Protein AF-0000000081150212 (afdb_homodimer)

Nearest PDB structures (foldseek):
  3k9k-assembly3_B  TM=5.086E-01  e=5.310E-02  Homo sapiens
  6ozj-assembly1_A  TM=4.732E-01  e=1.294E-01  Mus musculus
  3k9j-assembly2_A  TM=4.343E-01  e=1.228E-01  Homo sapiens
  7nsh-assembly1_BS  TM=3.040E-01  e=3.324E-01  Sus scrofa
  5oom-assembly1_P  TM=3.089E-01  e=3.692E-01  Homo sapiens

Sequence (1086 aa):
PEDMQDMEDKAAADIIFGYDDAEEGDYSETDEDSEVFGPEVIKMKEEDVDSFLSDDCAIIYIRQLERLANLKVERICSVKGCKEPVELKTSYVGSAVYITWMCGNSHQKQKWCSQPVMNRRLHSGDLSISSAILLSGNNYAKMKLFADFMGLKFPHCDKFNRIQRTYLIPSIDSFWKNQQEDILSAMRAENIVVLGDGRMDSPGHCAQFCTYTLMENETKKIVSIQTLDKRQTGKKSTNMEKAGFVQGMEELKEKDINVAEAVTDAHLQIGAVMKRQFTDIKHSHDIWHVAKNLGKKLVAAGQDKECKDILKWTQDITTHFWHACKHANTYGEFLTIWAGVLHHVVDEHEWALSYGSMDYGQCSHSALETDREKPWLKKGSKAHEALRRIVLDKRLLNNVPYYLNFRSTAELENFHTHILMYAAKRFAYTPPVYKARSQLAAIDYNEHIERPAALTKEGKKIYHRTFNKKSERWSAVEVKVKKTYAYIKNLLHNIFCMRLRDRVGMNRRMELAPDDPRRLSSHLASVEPKPTSELVTEKLSRFPEDMQDMEDKAAADIIFGYDDAEEGDYSETDEDSEVFGPEVIKMKEEDVDSFLSDDCAIIYIRQLERLANLKVERICSVKGCKEPVELKTSYVGSAVYITWMCGNSHQKQKWCSQPVMNRRLHSGDLSISSAILLSGNNYAKMKLFADFMGLKFPHCDKFNRIQRTYLIPSIDSFWKNQQEDILSAMRAENIVVLGDGRMDSPGHCAQFCTYTLMENETKKIVSIQTLDKRQTGKKSTNMEKAGFVQGMEELKEKDINVAEAVTDAHLQIGAVMKRQFTDIKHSHDIWHVAKNLGKKLVAAGQDKECKDILKWTQDITTHFWHACKHANTYGEFLTIWAGVLHHVVDEHEWALSYGSMDYGQCSHSALETDREKPWLKKGSKAHEALRRIVLDKRLLNNVPYYLNFRSTAELENFHTHILMYAAKRFAYTPPVYKARSQLAAIDYNEHIERPAALTKEGKKIYHRTFNKKSERWSAVEVKVKKTYAYIKNLLHNIFCMRLRDRVGMNRRMELAPDDPRRLSSHLASVEPKPTSELVTEKLSRF

Secondary structure (DSSP, 8-state):
------GGGS-GGGEE--S-------------------TBPPBP-GGGHHHHHT--EEEEEHHHHHHHHTTT---B--STT--PBEEEEEEEETTEEEEEEEETT--EEEEEESS-B-GGG-BHHHHHHHHHHHHTT--HHHHHHHHHHHTB----HHHHHHHIIIIIHHHHHHHHHHHHHHHHHHHTTSEEEEEEEEEESSSGGG--EEEEEEEETTT--EEEEEEEEGGGGTT-GGGHHHHHHHHHHHHHHHTT-EEEEEEES--HHHHHHHHHT-TTSEEEE-HHHHHHHHHHHHHHHHTSGGGGGGGGGHHHHHHHHHHHHHH--SHHHHHHHHHHHHHHTTT--EESS-SSSSS-EE-SS-S--S---SPPPPTTSHHHHHHHHHHT-HHHHHTGGGTTT----HHHHHHHHHHTTTS-TTS---HHHHHHHHHHHHHHHHHHTTPPBPB-TTSPBPEEEEEETTTTEEEEEEPBPPP--THHHHHHHHHHHHHHH-SS-S-S-----TT-GGGT-S---SSPPPPHHHHHHHHHHH-/------GGGS-GGGEE--S-------------------TBPPBP-GGGHHHHHT--EEEEEHHHHHHHHHTT--SB--STT--PBEEEEEEEETTEEEEEEEETT--EEEEEESS-B-GGG-BHHHHHHHHHHHHTT--HHHHHHHHHHHTB----HHHHHHHIIIIIHHHHHHHHHHHHHHHHHHHTTSEEEEEEEEEESSSGGG-SEEEEEEEETTT--EEEEEEEEGGGGTT-GGGHHHHHHHHHHHHHHHTT-EEEEEEES--HHHHHHHHHT-TTSEEEEBHHHHHHHHHHHHHHHHTSGGGGGGGGGHHHHHHHHHHHHHH--SHHHHHHHHHTHHHHTTT--EESS-SSSSS-EE-SS-S--S---SPPPPTTSHHHHHHHHHHT-HHHHHTGGGTTT-B--HHHHHHHHHHHHHS-TTS---HHHHHHHHHHHHHHHHHHTTPPBPB-TTSPBPEEEEEETTTTEEEEEEPBPPP--THHHHHHHHHHHHHHH-SS-S-S-----TT-GGGT-S---SSPPPPHHHHHHHHHHH-

Solvent-accessible surface area (backbone atoms only — not comparable to full-atom values): 59626 Å² total; per-residue (Å²): 131,78,67,76,63,68,60,40,83,33,55,55,51,40,48,50,71,53,63,70,74,66,66,69,66,74,56,61,66,60,64,70,65,78,65,85,54,35,95,52,44,48,71,58,50,78,87,44,46,65,62,52,70,68,35,44,25,28,60,31,32,45,70,41,49,50,53,51,63,54,71,51,55,74,51,50,38,84,54,86,92,43,81,36,52,41,41,84,42,77,49,75,58,57,26,38,43,34,43,34,34,29,20,83,82,68,49,72,78,46,29,39,36,30,48,42,30,34,74,82,74,40,45,48,55,42,54,46,52,47,46,21,34,59,77,45,26,52,54,67,70,56,50,49,46,26,27,59,69,51,33,35,45,53,60,49,70,68,58,41,52,35,48,39,63,65,32,46,40,54,42,48,50,52,50,43,53,51,53,38,49,57,56,47,64,74,41,44,88,40,77,39,41,35,29,44,54,62,42,59,52,36,70,62,91,69,26,52,38,30,40,19,38,32,25,32,64,86,82,61,35,64,68,38,77,32,72,39,48,26,64,75,45,81,62,31,52,81,45,36,51,46,53,23,50,51,51,44,53,49,51,38,46,75,68,58,42,46,59,47,31,41,32,31,79,71,48,65,66,50,52,52,45,37,66,73,74,37,66,86,34,44,66,33,30,23,47,59,59,51,39,52,52,50,42,50,52,39,46,59,52,19,67,39,82,81,16,40,70,44,49,79,42,36,65,57,51,40,51,45,48,51,48,23,30,68,68,17,80,44,69,40,50,26,36,34,52,46,57,42,51,71,34,47,48,47,74,35,58,69,46,71,80,28,82,45,40,94,47,74,39,61,64,93,65,69,87,72,77,82,86,61,89,70,80,68,51,56,83,82,33,67,34,45,49,52,47,47,52,65,75,64,25,65,70,63,60,70,45,40,77,28,32,40,78,57,44,70,54,56,62,54,54,47,47,58,57,47,28,41,56,34,52,44,60,62,55,58,60,55,70,67,56,47,43,36,26,49,45,49,30,47,50,53,45,54,73,48,68,80,54,51,68,26,59,45,98,87,65,43,76,39,45,26,41,37,59,38,76,90,76,67,40,72,41,59,32,77,34,57,47,79,85,78,68,70,64,52,60,57,52,50,51,50,29,53,44,51,54,66,68,48,87,82,66,62,76,57,83,86,70,80,56,92,82,39,54,59,75,79,42,80,50,72,59,94,56,81,80,69,58,66,70,57,34,48,51,51,57,58,63,75,99,128,78,66,78,64,63,61,46,82,33,54,54,52,39,46,48,72,53,62,68,73,66,67,70,66,74,53,62,66,60,63,70,67,77,65,85,54,35,96,54,44,48,71,57,50,78,85,43,47,65,61,53,72,69,36,44,23,28,59,31,32,46,70,42,50,50,52,53,63,54,65,53,56,74,50,51,37,84,54,86,93,42,81,37,52,42,40,83,42,77,50,76,58,54,28,37,44,34,42,34,35,27,20,83,82,68,50,73,77,44,30,39,35,30,46,42,30,34,73,82,73,40,44,48,54,43,54,44,52,46,47,23,34,58,76,46,26,52,53,66,71,56,50,49,46,28,27,59,70,51,35,35,44,54,60,50,70,66,58,40,52,34,47,39,65,65,32,47,39,55,42,49,50,51,52,43,53,51,54,37,49,58,57,47,63,74,42,41,90,41,76,39,41,35,31,44,55,63,42,60,49,39,81,73,90,66,30,51,38,31,39,19,38,32,26,33,63,87,82,61,35,66,67,39,76,32,71,41,48,25,64,75,43,79,62,31,61,82,44,35,50,47,53,24,50,51,51,44,53,49,51,39,47,75,68,58,40,46,60,48,30,41,32,32,79,70,48,67,66,49,53,51,44,37,64,70,75,36,66,86,34,44,65,33,30,23,47,59,58,51,39,51,52,50,41,51,53,39,47,59,52,19,66,40,82,79,16,40,70,44,50,79,40,37,65,57,52,41,51,43,46,51,49,23,30,68,70,17,81,45,69,40,50,26,37,34,52,48,56,41,49,71,35,47,48,46,74,36,58,67,45,70,81,28,81,44,42,94,46,72,40,60,63,90,65,69,88,73,77,82,85,61,91,68,80,68,49,55,81,81,32,68,34,44,50,53,48,48,52,64,74,64,26,63,71,64,60,71,46,41,78,28,31,39,78,57,43,69,55,59,58,53,54,45,49,58,57,47,28,41,57,34,51,43,60,64,57,63,63,55,70,67,56,46,44,35,26,47,44,48,28,48,50,54,45,56,74,48,70,79,54,51,68,26,57,44,99,85,65,42,77,39,46,26,43,37,59,38,77,89,76,66,39,72,40,59,31,76,33,56,46,78,85,78,66,70,65,53,60,57,52,50,49,49,29,53,44,52,54,66,67,48,86,81,66,62,74,58,82,87,68,78,56,92,82,39,53,59,76,78,42,80,50,71,60,94,58,80,79,70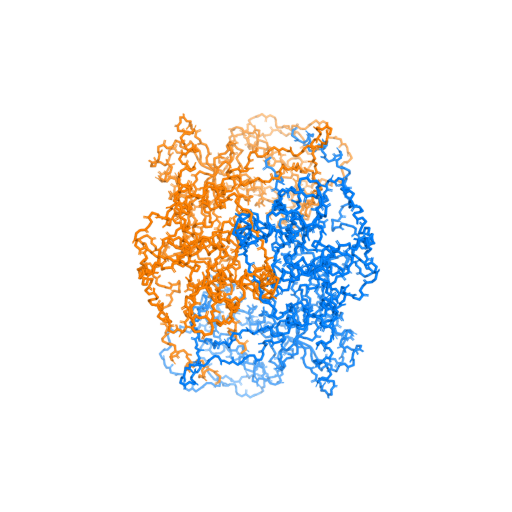,58,67,70,56,36,48,51,51,55,56,63,74,98

Foldseek 3Di:
DDDPPPCLQAFPQADDDPPDPPPPPLPVLPQPCPPDQFPAAAADDLVCQLVQLPDDDDDDDVVVVVVVVVPDPDQADPPPPGGFGWDWDWDDDQQKIKIWTAGPVRDTDGIHIPAHAYRSGDGPVQLVVLQCCQLQQHDPVVVVVVCVVVVGRHHDPVSSVLLCVQFQLVLLVVVLVVVLLVVQVVQLVDAWEKEKDKDFLDDQVRGQKIWIWIATFPLRATNDIDIDGCLVVVLHSVCRRLVNVVVRVVVCVVSNHHYQEYEYQPDPSNVVCCVPPVVNHHYAYALVSVLVVLLVLQVVLCVPVQQVLSNLCSVVLSVQLLVLLVPDQDLLSSQQSNVCVLQVLQPHQWDCPRRRDNDIRGHPDDDPDPPDPRDGDHPPGPNSVSVVCSSVPPVVSVNSVNRNVPGHCVSVVVLVVLLCSNSPSSHHDFRSSSVSSNSSSSVQCNQPVPFDFDADPVGHWDWDWDADPVVRDIDTDTHGDDRDPPCSSVSSSSSVVSQNPDPPDSSDDDDDDPPRSCVSPSHSDPDDDDDPVVVVVVVVVVD/DPDPPPCLLAFPQADDDPPPPPPPPLPVLPQPCPPDQFPAAAADDLVCQLVVLPDDDDDDDVVVVVVVVVPDDDQADPPPPGGFGWDWDWDDDQQKIKIWTAGPVGDTDGIHIPAHAFRSGDGPVQLVVLLCCQLQQHDPVVVVVVCVVVVGRHHDPVSSVLLCVQFQLVLLVVVLVVVLLVVQVVQLVDAWEKEKDKDFLHPDFNGQKIWIWIATFPLRATNDIDIDGCLVVVLGPLCRRVVNVVVRVVVCVVSNHHYQEYEYQPDPSNVVCCVPPVVNHHYAYALVSVLVVLLVLQVVLCVPVQQVLSNVCSVVLSVQLLVLLVPDQDLLSSQQSNVCVLQVLQPHQWDCPRRRDNDIRGHPDPDPDPPDPRDGDHPPGPNSVSVVCSSVPPVVSVNSVNRNVPGHCVSVVVLVVLLCSNSPSSHHDFRSSSVSSNSSSSVQCNQPVPFAFDADPVGHWDWDWDADPVVRDIDIDTHGDDRDPPCSSVSSSSSVVSQNPDPPDSSDDDDDDPPRSCVSPSHSDPDDDDDPVVVVVVVVVVD

Organism: Pinctada imbricata (NCBI:txid66713)

Structure (mmCIF, N/CA/C/O backbone):
data_AF-0000000081150212-model_v1
#
loop_
_entity.id
_entity.type
_entity.pdbx_description
1 polymer 'Uncharacterized protein'
#
loop_
_atom_site.group_PDB
_atom_site.id
_atom_site.type_symbol
_atom_site.label_atom_id
_atom_site.label_alt_id
_atom_site.label_comp_id
_atom_site.label_asym_id
_atom_site.label_entity_id
_atom_site.label_seq_id
_atom_site.pdbx_PDB_ins_code
_atom_site.Cartn_x
_atom_site.Cartn_y
_atom_site.Cartn_z
_atom_site.occupancy
_atom_site.B_iso_or_equiv
_atom_site.auth_seq_id
_atom_site.auth_comp_id
_atom_site.auth_asym_id
_atom_site.auth_atom_id
_atom_site.pdbx_PDB_model_num
ATOM 1 N N . PRO A 1 1 ? 17.438 17.359 -12.5 1 20.17 1 PRO A N 1
ATOM 2 C CA . PRO A 1 1 ? 17.578 16.75 -11.18 1 20.17 1 PRO A CA 1
ATOM 3 C C . PRO A 1 1 ? 16.234 16.547 -10.477 1 20.17 1 PRO A C 1
ATOM 5 O O . PRO A 1 1 ? 16.203 16.234 -9.281 1 20.17 1 PRO A O 1
ATOM 8 N N . GLU A 1 2 ? 15.133 17.016 -11.086 1 21.36 2 GLU A N 1
ATOM 9 C CA . GLU A 1 2 ? 13.688 17.25 -11.133 1 21.36 2 GLU A CA 1
ATOM 10 C C . GLU A 1 2 ? 12.906 15.953 -10.992 1 21.36 2 GLU A C 1
ATOM 12 O O . GLU A 1 2 ? 12.406 15.633 -9.914 1 21.36 2 GLU A O 1
ATOM 17 N N . ASP A 1 3 ? 12.172 15.547 -12.188 1 25.36 3 ASP A N 1
ATOM 18 C CA . ASP A 1 3 ? 10.789 15.086 -12.234 1 25.36 3 ASP A CA 1
ATOM 19 C C . ASP A 1 3 ? 10.727 13.562 -12.18 1 25.36 3 ASP A C 1
ATOM 21 O O . ASP A 1 3 ? 9.805 12.953 -12.734 1 25.36 3 ASP A O 1
ATOM 25 N N . MET A 1 4 ? 11.695 12.984 -11.914 1 27.72 4 MET A N 1
ATOM 26 C CA . MET A 1 4 ? 11.352 11.562 -11.977 1 27.72 4 MET A CA 1
ATOM 27 C C . MET A 1 4 ? 10.297 11.211 -10.938 1 27.72 4 MET A C 1
ATOM 29 O O . MET A 1 4 ? 10.625 10.992 -9.766 1 27.72 4 MET A O 1
ATOM 33 N N . GLN A 1 5 ? 9.141 11.914 -11 1 30.84 5 GLN A N 1
ATOM 34 C CA . GLN A 1 5 ? 8.039 11.719 -10.07 1 30.84 5 GLN A CA 1
ATOM 35 C C . GLN A 1 5 ? 7.523 10.281 -10.109 1 30.84 5 GLN A C 1
ATOM 37 O O . GLN A 1 5 ? 7.191 9.773 -11.188 1 30.84 5 GLN A O 1
ATOM 42 N N . ASP A 1 6 ? 7.996 9.461 -9.445 1 32.75 6 ASP A N 1
ATOM 43 C CA . ASP A 1 6 ? 7.328 8.188 -9.227 1 32.75 6 ASP A CA 1
ATOM 44 C C . ASP A 1 6 ? 5.809 8.344 -9.25 1 32.75 6 ASP A C 1
ATOM 46 O O . ASP A 1 6 ? 5.27 9.297 -8.688 1 32.75 6 ASP A O 1
ATOM 50 N N . MET A 1 7 ? 5.086 7.926 -10.281 1 39.69 7 MET A N 1
ATOM 51 C CA . MET A 1 7 ? 3.686 7.988 -10.688 1 39.69 7 MET A CA 1
ATOM 52 C C . MET A 1 7 ? 2.771 7.574 -9.539 1 39.69 7 MET A C 1
ATOM 54 O O . MET A 1 7 ? 1.547 7.57 -9.68 1 39.69 7 MET A O 1
ATOM 58 N N . GLU A 1 8 ? 3.436 7.027 -8.5 1 40.72 8 GLU A N 1
ATOM 59 C CA . GLU A 1 8 ? 2.588 6.391 -7.5 1 40.72 8 GLU A CA 1
ATOM 60 C C . GLU A 1 8 ? 1.694 7.41 -6.801 1 40.72 8 GLU A C 1
ATOM 62 O O . GLU A 1 8 ? 0.561 7.102 -6.43 1 40.72 8 GLU A O 1
ATOM 67 N N . ASP A 1 9 ? 2.266 8.555 -6.676 1 44.28 9 ASP A N 1
ATOM 68 C CA . ASP A 1 9 ? 1.467 9.516 -5.926 1 44.28 9 ASP A CA 1
ATOM 69 C C . ASP A 1 9 ? 0.722 10.469 -6.863 1 44.28 9 ASP A C 1
ATOM 71 O O . ASP A 1 9 ? 0.339 11.57 -6.465 1 44.28 9 ASP A O 1
ATOM 75 N N . LYS A 1 10 ? 0.802 10.078 -8.141 1 51.34 10 LYS A N 1
ATOM 76 C CA . LYS A 1 10 ? 0.055 10.914 -9.078 1 51.34 10 LYS A CA 1
ATOM 77 C C . LYS A 1 10 ? -1.182 10.18 -9.594 1 51.34 10 LYS A C 1
ATOM 79 O O . LYS A 1 10 ? -1.145 8.969 -9.82 1 51.34 10 LYS A O 1
ATOM 84 N N . ALA A 1 11 ? -2.16 11.023 -9.586 1 49.47 11 ALA A N 1
ATOM 85 C CA . ALA A 1 11 ? -3.373 10.477 -10.188 1 49.47 11 ALA A CA 1
ATOM 86 C C . ALA A 1 11 ? -3.127 10.078 -11.641 1 49.47 11 ALA A C 1
ATOM 88 O O . ALA A 1 11 ? -2.354 10.727 -12.352 1 49.47 11 ALA A O 1
ATOM 89 N N . ALA A 1 12 ? -3.582 8.836 -11.992 1 49.06 12 ALA A N 1
ATOM 90 C CA . ALA A 1 12 ? -3.443 8.32 -13.359 1 49.06 12 ALA A CA 1
ATOM 91 C C . ALA A 1 12 ? -3.781 9.398 -14.383 1 49.06 12 ALA A C 1
ATOM 93 O O . ALA A 1 12 ? -3.135 9.492 -15.43 1 49.06 12 ALA A O 1
ATOM 94 N N . ALA A 1 13 ? -4.68 10.305 -14 1 50.88 13 ALA A N 1
ATOM 95 C CA . ALA A 1 13 ? -5.172 11.305 -14.945 1 50.88 13 ALA A CA 1
ATOM 96 C C . ALA A 1 13 ? -4.191 12.461 -15.078 1 50.88 13 ALA A C 1
ATOM 98 O O . ALA A 1 13 ? -4.277 13.25 -16.016 1 50.88 13 ALA A O 1
ATOM 99 N N . ASP A 1 14 ? -3.312 12.484 -14.219 1 52.44 14 ASP A N 1
ATOM 100 C CA . ASP A 1 14 ? -2.365 13.594 -14.25 1 52.44 14 ASP A CA 1
ATOM 101 C C . ASP A 1 14 ? -1.11 13.219 -15.031 1 52.44 14 ASP A C 1
ATOM 103 O O . ASP A 1 14 ? -0.141 13.977 -15.062 1 52.44 14 ASP A O 1
ATOM 107 N N . ILE A 1 15 ? -1.116 12.039 -15.578 1 58.44 15 ILE A N 1
ATOM 108 C CA . ILE A 1 15 ? 0.007 11.57 -16.375 1 58.44 15 ILE A CA 1
ATOM 109 C C . ILE A 1 15 ? -0.474 11.219 -17.781 1 58.44 15 ILE A C 1
ATOM 111 O O . ILE A 1 15 ? -1.433 10.461 -17.953 1 58.44 15 ILE A O 1
ATOM 115 N N . ILE A 1 16 ? 0.008 12.016 -18.75 1 53.25 16 ILE A N 1
ATOM 116 C CA . ILE A 1 16 ? -0.261 11.648 -20.141 1 53.25 16 ILE A CA 1
ATOM 117 C C . ILE A 1 16 ? 0.951 10.93 -20.734 1 53.25 16 ILE A C 1
ATOM 119 O O . ILE A 1 16 ? 2.031 11.508 -20.844 1 53.25 16 ILE A O 1
ATOM 123 N N . PHE A 1 17 ? 0.782 9.68 -20.891 1 49.53 17 PHE A N 1
ATOM 124 C CA . PHE A 1 17 ? 1.857 8.852 -21.422 1 49.53 17 PHE A CA 1
ATOM 125 C C . PHE A 1 17 ? 2.119 9.18 -22.875 1 49.53 17 PHE A C 1
ATOM 127 O O . PHE A 1 17 ? 1.183 9.398 -23.656 1 49.53 17 PHE A O 1
ATOM 134 N N . GLY A 1 18 ? 3.281 9.789 -23.266 1 42.84 18 GLY A N 1
ATOM 135 C CA . GLY A 1 18 ? 3.648 10.055 -24.641 1 42.84 18 GLY A CA 1
ATOM 136 C C . GLY A 1 18 ? 3.633 8.812 -25.516 1 42.84 18 GLY A C 1
ATOM 137 O O . GLY A 1 18 ? 4.145 8.828 -26.641 1 42.84 18 GLY A O 1
ATOM 138 N N . TYR A 1 19 ? 3.713 7.801 -24.953 1 36.38 19 TYR A N 1
ATOM 139 C CA . TYR A 1 19 ? 3.768 6.703 -25.906 1 36.38 19 TYR A CA 1
ATOM 140 C C . TYR A 1 19 ? 2.52 6.676 -26.781 1 36.38 19 TYR A C 1
ATOM 142 O O . TYR A 1 19 ? 1.44 7.086 -26.344 1 36.38 19 TYR A O 1
ATOM 150 N N . ASP A 1 20 ? 2.805 6.82 -28.109 1 32.84 20 ASP A N 1
ATOM 151 C CA . ASP A 1 20 ? 1.759 6.414 -29.047 1 32.84 20 ASP A CA 1
ATOM 152 C C . ASP A 1 20 ? 0.945 5.25 -28.484 1 32.84 20 ASP A C 1
ATOM 154 O O . ASP A 1 20 ? 1.495 4.352 -27.844 1 32.84 20 ASP A O 1
ATOM 158 N N . ASP A 1 21 ? -0.277 5.539 -28.234 1 32.94 21 ASP A N 1
ATOM 159 C CA . ASP A 1 21 ? -1.21 4.426 -28.078 1 32.94 21 ASP A CA 1
ATOM 160 C C . ASP A 1 21 ? -0.694 3.172 -28.781 1 32.94 21 ASP A C 1
ATOM 162 O O . ASP A 1 21 ? -0.66 3.113 -30.016 1 32.94 21 ASP A O 1
ATOM 166 N N . ALA A 1 22 ? 0.41 2.676 -28.562 1 30.09 22 ALA A N 1
ATOM 167 C CA . ALA A 1 22 ? 0.542 1.403 -29.266 1 30.09 22 ALA A CA 1
ATOM 168 C C . ALA A 1 22 ? -0.826 0.808 -29.578 1 30.09 22 ALA A C 1
ATOM 170 O O . ALA A 1 22 ? -1.745 0.875 -28.766 1 30.09 22 ALA A O 1
ATOM 171 N N . GLU A 1 23 ? -1.112 0.78 -30.781 1 31.53 23 GLU A N 1
ATOM 172 C CA . GLU A 1 23 ? -2.236 0.074 -31.391 1 31.53 23 GLU A CA 1
ATOM 173 C C . GLU A 1 23 ? -2.633 -1.147 -30.562 1 31.53 23 GLU A C 1
ATOM 175 O O . GLU A 1 23 ? -1.79 -1.99 -30.25 1 31.53 23 GLU A O 1
ATOM 180 N N . GLU A 1 24 ? -3.424 -0.883 -29.547 1 34.94 24 GLU A N 1
ATOM 181 C CA . GLU A 1 24 ? -4.145 -2.104 -29.203 1 34.94 24 GLU A CA 1
ATOM 182 C C . GLU A 1 24 ? -4.121 -3.107 -30.344 1 34.94 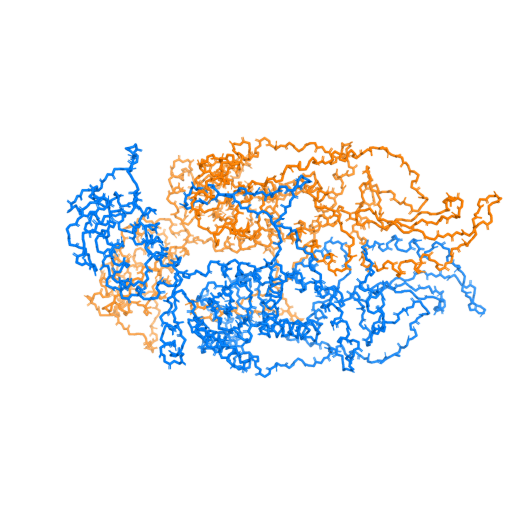24 GLU A C 1
ATOM 184 O O . GLU A 1 24 ? -4.715 -2.865 -31.406 1 34.94 24 GLU A O 1
ATOM 189 N N . GLY A 1 25 ? -2.959 -3.58 -30.641 1 31.97 25 GLY A N 1
ATOM 190 C CA . GLY A 1 25 ? -3.115 -4.605 -31.656 1 31.97 25 GLY A CA 1
ATOM 191 C C . GLY A 1 25 ? -4.441 -5.332 -31.578 1 31.97 25 GLY A C 1
ATOM 192 O O . GLY A 1 25 ? -4.91 -5.664 -30.484 1 31.97 25 GLY A O 1
ATOM 193 N N . ASP A 1 26 ? -5.277 -4.84 -32.406 1 32.44 26 ASP A N 1
ATOM 194 C CA . ASP A 1 26 ? -6.488 -5.605 -32.688 1 32.44 26 ASP A CA 1
ATOM 195 C C . ASP A 1 26 ? -6.227 -7.105 -32.594 1 32.44 26 ASP A C 1
ATOM 197 O O . ASP A 1 26 ? -5.688 -7.715 -33.531 1 32.44 26 ASP A O 1
ATOM 201 N N . TYR A 1 27 ? -5.676 -7.422 -31.547 1 35.56 27 TYR A N 1
ATOM 202 C CA . TYR A 1 27 ? -5.695 -8.883 -31.578 1 35.56 27 TYR A CA 1
ATOM 203 C C . TYR A 1 27 ? -7.105 -9.398 -31.828 1 35.56 27 TYR A C 1
ATOM 205 O O . TYR A 1 27 ? -7.992 -9.234 -30.984 1 35.56 27 TYR A O 1
ATOM 213 N N . SER A 1 28 ? -7.535 -9.156 -33 1 34.09 28 SER A N 1
ATOM 214 C CA . SER A 1 28 ? -8.734 -9.883 -33.375 1 34.09 28 SER A CA 1
ATOM 215 C C . SER A 1 28 ? -8.797 -11.258 -32.75 1 34.09 28 SER A C 1
ATOM 217 O O . SER A 1 28 ? -7.852 -12.039 -32.844 1 34.09 28 SER A O 1
ATOM 219 N N . GLU A 1 29 ? -9.344 -11.203 -31.594 1 42.31 29 GLU A N 1
ATOM 220 C CA . GLU A 1 29 ? -9.758 -12.562 -31.266 1 42.31 29 GLU A CA 1
ATOM 221 C C . GLU A 1 29 ? -10.305 -13.281 -32.5 1 42.31 29 GLU A C 1
ATOM 223 O O . GLU A 1 29 ? -11.43 -13.008 -32.938 1 42.31 29 GLU A O 1
ATOM 228 N N . THR A 1 30 ? -9.531 -13.219 -33.562 1 37 30 THR A N 1
ATOM 229 C CA . THR A 1 30 ? -10.102 -13.977 -34.656 1 37 30 THR A CA 1
ATOM 230 C C . THR A 1 30 ? -10.828 -15.219 -34.156 1 37 30 THR A C 1
ATOM 232 O O . THR A 1 30 ? -10.328 -15.906 -33.25 1 37 30 THR A O 1
ATOM 235 N N . ASP A 1 31 ? -12.078 -15.117 -34.188 1 37.53 31 ASP A N 1
ATOM 236 C CA . ASP A 1 31 ? -13.016 -16.234 -34.094 1 37.53 31 ASP A CA 1
ATOM 237 C C . ASP A 1 31 ? -12.453 -17.484 -34.75 1 37.53 31 ASP A C 1
ATOM 239 O O . ASP A 1 31 ? -13.203 -18.406 -35.062 1 37.53 31 ASP A O 1
ATOM 243 N N . GLU A 1 32 ? -11.328 -17.297 -35.562 1 36.03 32 GLU A N 1
ATOM 244 C CA . GLU A 1 32 ? -11.352 -18.609 -36.188 1 36.03 32 GLU A CA 1
ATOM 245 C C . GLU A 1 32 ? -11.422 -19.734 -35.188 1 36.03 32 GLU A C 1
ATOM 247 O O . GLU A 1 32 ? -10.539 -19.859 -34.344 1 36.03 32 GLU A O 1
ATOM 252 N N . ASP A 1 33 ? -12.531 -20.016 -34.781 1 36.53 33 ASP A N 1
ATOM 253 C CA . ASP A 1 33 ? -12.82 -21.359 -34.281 1 36.53 33 ASP A CA 1
ATOM 254 C C . ASP A 1 33 ? -11.82 -22.375 -34.812 1 36.53 33 ASP A C 1
ATOM 256 O O . ASP A 1 33 ? -12.203 -23.312 -35.5 1 36.53 33 ASP A O 1
ATOM 260 N N . SER A 1 34 ? -10.922 -21.953 -35.594 1 37.34 34 SER A N 1
ATOM 261 C CA . SER A 1 34 ? -10.195 -23.125 -36.031 1 37.34 34 SER A CA 1
ATOM 262 C C . SER A 1 34 ? -9.867 -24.047 -34.875 1 37.34 34 SER A C 1
ATOM 264 O O . SER A 1 34 ? -9.141 -23.656 -33.969 1 37.34 34 SER A O 1
ATOM 266 N N . GLU A 1 35 ? -10.766 -25.047 -34.594 1 41.03 35 GLU A N 1
ATOM 267 C CA . GLU A 1 35 ? -11.188 -26.188 -33.781 1 41.03 35 GLU A CA 1
ATOM 268 C C . GLU A 1 35 ? -9.984 -26.906 -33.156 1 41.03 35 GLU A C 1
ATOM 270 O O . GLU A 1 35 ? -10.055 -27.406 -32.031 1 41.03 35 GLU A O 1
ATOM 275 N N . VAL A 1 36 ? -9.039 -27.562 -34.031 1 42.69 36 VAL A N 1
ATOM 276 C CA . VAL A 1 36 ? -8.766 -28.969 -33.688 1 42.69 36 VAL A CA 1
ATOM 277 C C . VAL A 1 36 ? -7.922 -29.031 -32.438 1 42.69 36 VAL A C 1
ATOM 279 O O . VAL A 1 36 ? -6.719 -28.766 -32.438 1 42.69 36 VAL A O 1
ATOM 282 N N . PHE A 1 37 ? -8.539 -28.391 -31.422 1 52.59 37 PHE A N 1
ATOM 283 C CA . PHE A 1 37 ? -7.746 -28.734 -30.234 1 52.59 37 PHE A CA 1
ATOM 284 C C . PHE A 1 37 ? -7.594 -30.25 -30.125 1 52.59 37 PHE A C 1
ATOM 286 O O . PHE A 1 37 ? -8.461 -31 -30.562 1 52.59 37 PHE A O 1
ATOM 293 N N . GLY A 1 38 ? -6.57 -30.703 -30.203 1 55 38 GLY A N 1
ATOM 294 C CA . GLY A 1 38 ? -6.289 -32.125 -30 1 55 38 GLY A CA 1
ATOM 295 C C . GLY A 1 38 ? -7.164 -32.75 -28.938 1 55 38 GLY A C 1
ATOM 296 O O . GLY A 1 38 ? -7.836 -32.062 -28.172 1 55 38 GLY A O 1
ATOM 297 N N . PRO A 1 39 ? -7.539 -33.906 -29.062 1 57.91 39 PRO A N 1
ATOM 298 C CA . PRO A 1 39 ? -8.453 -34.656 -28.203 1 57.91 39 PRO A CA 1
ATOM 299 C C . PRO A 1 39 ? -8.227 -34.406 -26.719 1 57.91 39 PRO A C 1
ATOM 301 O O . PRO A 1 39 ? -9.133 -34.625 -25.906 1 57.91 39 PRO A O 1
ATOM 304 N N . GLU A 1 40 ? -7.094 -33.75 -26.344 1 74.38 40 GLU A N 1
ATOM 305 C CA . GLU A 1 40 ? -6.832 -33.656 -24.922 1 74.38 40 GLU A CA 1
ATOM 306 C C . GLU A 1 40 ? -6.945 -32.219 -24.422 1 74.38 40 GLU A C 1
ATOM 308 O O . GLU A 1 40 ? -6.684 -31.938 -23.25 1 74.38 40 GLU A O 1
ATOM 313 N N . VAL A 1 41 ? -7.477 -31.391 -25.375 1 83.38 41 VAL A N 1
ATOM 314 C CA . VAL A 1 41 ? -7.742 -30.031 -24.953 1 83.38 41 VAL A CA 1
ATOM 315 C C . VAL A 1 41 ? -9.219 -29.875 -24.578 1 83.38 41 VAL A C 1
ATOM 317 O O . VAL A 1 41 ? -10.094 -30.031 -25.438 1 83.38 41 VAL A O 1
ATOM 320 N N . ILE A 1 42 ? -9.5 -29.562 -23.375 1 88.69 42 ILE A N 1
ATOM 321 C CA . ILE A 1 42 ? -10.859 -29.531 -22.844 1 88.69 42 ILE A CA 1
ATOM 322 C C . ILE A 1 42 ? -11.469 -28.156 -23.031 1 88.69 42 ILE A C 1
ATOM 324 O O . ILE A 1 42 ? -10.844 -27.141 -22.703 1 88.69 42 ILE A O 1
ATOM 328 N N . LYS A 1 43 ? -12.609 -28.188 -23.594 1 92.12 43 LYS A N 1
ATOM 329 C CA . LYS A 1 43 ? -13.391 -26.953 -23.703 1 92.12 43 LYS A CA 1
ATOM 330 C C . LYS A 1 43 ? -14.336 -26.797 -22.516 1 92.12 43 LYS A C 1
ATOM 332 O O . LYS A 1 43 ? -15.07 -27.734 -22.172 1 92.12 43 LYS A O 1
ATOM 337 N N . MET A 1 44 ? -14.375 -25.641 -22 1 94.56 44 MET A N 1
ATOM 338 C CA . MET A 1 44 ? -15.188 -25.406 -20.797 1 94.56 44 MET A CA 1
ATOM 339 C C . MET A 1 44 ? -16.609 -24.984 -21.188 1 94.56 44 MET A C 1
ATOM 341 O O . MET A 1 44 ? -16.797 -24.156 -22.078 1 94.56 44 MET A O 1
ATOM 345 N N . LYS A 1 45 ? -17.547 -25.578 -20.484 1 94.19 45 LYS A N 1
ATOM 346 C CA . LYS A 1 45 ? -18.953 -25.203 -20.594 1 94.19 45 LYS A CA 1
ATOM 347 C C . LYS A 1 45 ? -19.484 -24.672 -19.266 1 94.19 45 LYS A C 1
ATOM 349 O O . LYS A 1 45 ? -18.797 -24.734 -18.25 1 94.19 45 LYS A O 1
ATOM 354 N N . GLU A 1 46 ? -20.625 -24.062 -19.344 1 94.44 46 GLU A N 1
ATOM 355 C CA . GLU A 1 46 ? -21.188 -23.453 -18.156 1 94.44 46 GLU A CA 1
ATOM 356 C C . GLU A 1 46 ? -21.391 -24.469 -17.031 1 94.44 46 GLU A C 1
ATOM 358 O O . GLU A 1 46 ? -21.203 -24.156 -15.859 1 94.44 46 GLU A O 1
ATOM 363 N N . GLU A 1 47 ? -21.672 -25.703 -17.359 1 94.25 47 GLU A N 1
ATOM 364 C CA . GLU A 1 47 ? -21.906 -26.75 -16.391 1 94.25 47 GLU A CA 1
ATOM 365 C C . GLU A 1 47 ? -20.625 -27.172 -15.68 1 94.25 47 GLU A C 1
ATOM 367 O O . GLU A 1 47 ? -20.656 -27.75 -14.594 1 94.25 47 GLU A O 1
ATOM 372 N N . ASP A 1 48 ? -19.531 -26.797 -16.312 1 95.06 48 ASP A N 1
ATOM 373 C CA . ASP A 1 48 ? -18.234 -27.219 -15.797 1 95.06 48 ASP A CA 1
ATOM 374 C C . ASP A 1 48 ? -17.672 -26.203 -14.812 1 95.06 48 ASP A C 1
ATOM 376 O O . ASP A 1 48 ? -16.656 -26.438 -14.172 1 95.06 48 ASP A O 1
ATOM 380 N N . VAL A 1 49 ? -18.328 -25.078 -14.641 1 96.69 49 VAL A N 1
ATOM 381 C CA . VAL A 1 49 ? -17.75 -23.953 -13.938 1 96.69 49 VAL A CA 1
ATOM 382 C C . VAL A 1 49 ? -17.531 -24.297 -12.469 1 96.69 49 VAL A C 1
ATOM 384 O O . VAL A 1 49 ? -16.453 -24.109 -11.93 1 96.69 49 VAL A O 1
ATOM 387 N N . ASP A 1 50 ? -18.5 -24.891 -11.875 1 95.94 50 ASP A N 1
ATOM 388 C CA . ASP A 1 50 ? -18.391 -25.203 -10.445 1 95.94 50 ASP A CA 1
ATOM 389 C C . ASP A 1 50 ? -17.328 -26.266 -10.195 1 95.94 50 ASP A C 1
ATOM 391 O O . ASP A 1 50 ? -16.578 -26.188 -9.219 1 95.94 50 ASP A O 1
ATOM 395 N N . SER A 1 51 ? -17.328 -27.203 -11.062 1 95.5 51 SER A N 1
ATOM 396 C CA . SER A 1 51 ? -16.312 -28.25 -10.938 1 95.5 51 SER A CA 1
ATOM 397 C C . SER A 1 51 ? -14.914 -27.672 -11.117 1 95.5 51 SER A C 1
ATOM 399 O O . SER A 1 51 ? -13.984 -28.062 -10.406 1 95.5 51 SER A O 1
ATOM 401 N N . PHE A 1 52 ? -14.781 -26.781 -11.992 1 96.31 52 PHE A N 1
ATOM 402 C CA . PHE A 1 52 ? -13.5 -26.141 -12.242 1 96.31 52 PHE A CA 1
ATOM 403 C C . PHE A 1 52 ? -13.07 -25.297 -11.047 1 96.31 52 PHE A C 1
ATOM 405 O O . PHE A 1 52 ? -11.906 -25.328 -10.648 1 96.31 52 PHE A O 1
ATOM 412 N N . LEU A 1 53 ? -14 -24.547 -10.516 1 95.88 53 LEU A N 1
ATOM 413 C CA . LEU A 1 53 ? -13.688 -23.656 -9.414 1 95.88 53 LEU A CA 1
ATOM 414 C C . LEU A 1 53 ? -13.328 -24.438 -8.156 1 95.88 53 LEU A C 1
ATOM 416 O O . LEU A 1 53 ? -12.703 -23.891 -7.242 1 95.88 53 LEU A O 1
ATOM 420 N N . SER A 1 54 ? -13.719 -25.688 -8.156 1 94.25 54 SER A N 1
ATOM 421 C CA . SER A 1 54 ? -13.391 -26.531 -7.012 1 94.25 54 SER A CA 1
ATOM 422 C C . SER A 1 54 ? -12.078 -27.266 -7.23 1 94.25 54 SER A C 1
ATOM 424 O O . SER A 1 54 ? -11.555 -27.906 -6.309 1 94.25 54 SER A O 1
ATOM 426 N N . ASP A 1 55 ? -11.57 -27.141 -8.445 1 94.94 55 ASP A N 1
ATOM 427 C CA . ASP A 1 55 ? -10.312 -27.797 -8.773 1 94.94 55 ASP A CA 1
ATOM 428 C C . ASP A 1 55 ? -9.125 -27.062 -8.156 1 94.94 55 ASP A C 1
ATOM 430 O O . ASP A 1 55 ? -9.094 -25.828 -8.148 1 94.94 55 ASP A O 1
ATOM 434 N N . ASP A 1 56 ? -8.18 -27.844 -7.652 1 96.12 56 ASP A N 1
ATOM 435 C CA . ASP A 1 56 ? -6.934 -27.25 -7.188 1 96.12 56 ASP A CA 1
ATOM 436 C C . ASP A 1 56 ? -5.977 -27 -8.352 1 96.12 56 ASP A C 1
ATOM 438 O O . ASP A 1 56 ? -6.125 -27.578 -9.422 1 96.12 56 ASP A O 1
ATOM 442 N N . CYS A 1 57 ? -5.137 -26.094 -8.148 1 97.56 57 CYS A N 1
ATOM 443 C CA . CYS A 1 57 ? -4.059 -25.891 -9.109 1 97.56 57 CYS A CA 1
ATOM 444 C C . CYS A 1 57 ? -2.725 -25.703 -8.398 1 97.56 57 CYS A C 1
ATOM 446 O O . CYS A 1 57 ? -2.682 -25.531 -7.18 1 97.56 57 CYS A O 1
ATOM 448 N N . ALA A 1 58 ? -1.63 -25.844 -9.141 1 97.56 58 ALA A N 1
ATOM 449 C CA . ALA A 1 58 ? -0.286 -25.75 -8.57 1 97.56 58 ALA A CA 1
ATOM 450 C C . ALA A 1 58 ? 0.702 -25.188 -9.594 1 97.56 58 ALA A C 1
ATOM 452 O O . ALA A 1 58 ? 0.416 -25.156 -10.789 1 97.56 58 ALA A O 1
ATOM 453 N N . ILE A 1 59 ? 1.715 -24.672 -9.086 1 97.06 59 ILE A N 1
ATOM 454 C CA . ILE A 1 59 ? 2.816 -24.234 -9.938 1 97.06 59 ILE A CA 1
ATOM 455 C C . ILE A 1 59 ? 3.705 -25.438 -10.273 1 97.06 59 ILE A C 1
ATOM 457 O O . ILE A 1 59 ? 4.234 -26.094 -9.375 1 97.06 59 ILE A O 1
ATOM 461 N N . ILE A 1 60 ? 3.854 -25.703 -11.508 1 97.44 60 ILE A N 1
ATOM 462 C CA . ILE A 1 60 ? 4.652 -26.828 -11.969 1 97.44 60 ILE A CA 1
ATOM 463 C C . ILE A 1 60 ? 5.777 -26.328 -12.875 1 97.44 60 ILE A C 1
ATOM 465 O O . ILE A 1 60 ? 5.543 -25.531 -13.781 1 97.44 60 ILE A O 1
ATOM 469 N N . TYR A 1 61 ? 6.926 -26.797 -12.57 1 96.69 61 TYR A N 1
ATOM 470 C CA . TYR A 1 61 ? 8.062 -26.438 -13.422 1 96.69 61 TYR A CA 1
ATOM 471 C C . TYR A 1 61 ? 8.031 -27.234 -14.727 1 96.69 61 TYR A C 1
ATOM 473 O O . TYR A 1 61 ? 7.715 -28.422 -14.734 1 96.69 61 TYR A O 1
ATOM 481 N N . ILE A 1 62 ? 8.328 -26.562 -15.766 1 96.44 62 ILE A N 1
ATOM 482 C CA . ILE A 1 62 ? 8.086 -27.094 -17.094 1 96.44 62 ILE A CA 1
ATOM 483 C C . ILE A 1 62 ? 8.953 -28.344 -17.328 1 96.44 62 ILE A C 1
ATOM 485 O O . ILE A 1 62 ? 8.508 -29.312 -17.938 1 96.44 62 ILE A O 1
ATOM 489 N N . ARG A 1 63 ? 10.164 -28.359 -16.828 1 94.06 63 ARG A N 1
ATOM 490 C CA . ARG A 1 63 ? 11.016 -29.531 -16.984 1 94.06 63 ARG A CA 1
ATOM 491 C C . ARG A 1 63 ? 10.391 -30.75 -16.328 1 94.06 63 ARG A C 1
ATOM 493 O O . ARG A 1 63 ? 10.453 -31.859 -16.859 1 94.06 63 ARG A O 1
ATOM 500 N N . GLN A 1 64 ? 9.812 -30.562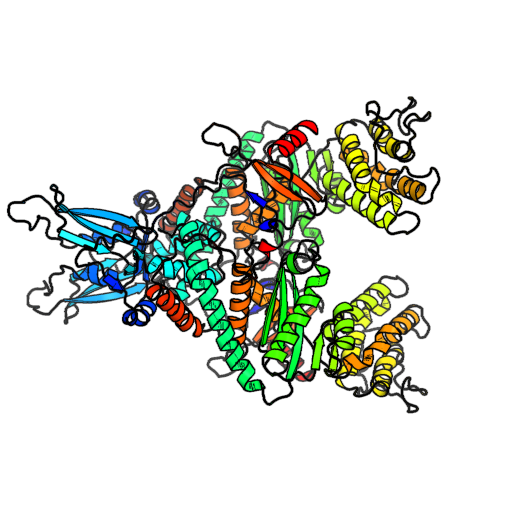 -15.195 1 93.81 64 GLN A N 1
ATOM 501 C CA . GLN A 1 64 ? 9.133 -31.656 -14.508 1 93.81 64 GLN A CA 1
ATOM 502 C C . GLN A 1 64 ? 7.871 -32.062 -15.266 1 93.81 64 GLN A C 1
ATOM 504 O O . GLN A 1 64 ? 7.535 -33.25 -15.297 1 93.81 64 GLN A O 1
ATOM 509 N N . LEU A 1 65 ? 7.195 -31.109 -15.805 1 94 65 LEU A N 1
ATOM 510 C CA . LEU A 1 65 ? 6.008 -31.406 -16.594 1 94 65 LEU A CA 1
ATOM 511 C C . LEU A 1 65 ? 6.371 -32.25 -17.828 1 94 65 LEU A C 1
ATOM 513 O O . LEU A 1 65 ? 5.664 -33.188 -18.172 1 94 65 LEU A O 1
ATOM 517 N N . GLU A 1 66 ? 7.434 -31.859 -18.422 1 92.12 66 GLU A N 1
ATOM 518 C CA . GLU A 1 66 ? 7.895 -32.594 -19.609 1 92.12 66 GLU A CA 1
ATOM 519 C C . GLU A 1 66 ? 8.305 -34.031 -19.25 1 92.12 66 GLU A C 1
ATOM 521 O O . GLU A 1 66 ? 8.07 -34.938 -20.031 1 92.12 66 GLU A O 1
ATOM 526 N N . ARG A 1 67 ? 8.867 -34.156 -18.109 1 89.31 67 ARG A N 1
ATOM 527 C CA . ARG A 1 67 ? 9.227 -35.5 -17.641 1 89.31 67 ARG A CA 1
ATOM 528 C C . ARG A 1 67 ? 7.98 -36.375 -17.453 1 89.31 67 ARG A C 1
ATOM 530 O O . ARG A 1 67 ? 7.98 -37.562 -17.797 1 89.31 67 ARG A O 1
ATOM 537 N N . LEU A 1 68 ? 7.02 -35.719 -16.953 1 89.81 68 LEU A N 1
ATOM 538 C CA . LEU A 1 68 ? 5.762 -36.438 -16.766 1 89.81 68 LEU A CA 1
ATOM 539 C C . LEU A 1 68 ? 5.137 -36.812 -18.109 1 89.81 68 LEU A C 1
ATOM 541 O O . LEU A 1 68 ? 4.656 -37.938 -18.297 1 89.81 68 LEU A O 1
ATOM 545 N N . ALA A 1 69 ? 5.145 -35.844 -19.016 1 88.25 69 ALA A N 1
ATOM 546 C CA . ALA A 1 69 ? 4.551 -36.062 -20.328 1 88.25 69 ALA A CA 1
ATOM 547 C C . ALA A 1 69 ? 5.293 -37.125 -21.109 1 88.25 69 ALA A C 1
ATOM 549 O O . ALA A 1 69 ? 4.727 -37.75 -22.016 1 88.25 69 ALA A O 1
ATOM 550 N N . ASN A 1 70 ? 6.48 -37.312 -20.719 1 81.88 70 ASN A N 1
ATOM 551 C CA . ASN A 1 70 ? 7.312 -38.281 -21.438 1 81.88 70 ASN A CA 1
ATOM 552 C C . ASN A 1 70 ? 7.23 -39.656 -20.812 1 81.88 70 ASN A C 1
ATOM 554 O O . ASN A 1 70 ? 7.824 -40.625 -21.328 1 81.88 70 ASN A O 1
ATOM 558 N N . LEU A 1 71 ? 6.645 -39.844 -19.562 1 70.88 71 LEU A N 1
ATOM 559 C CA . LEU A 1 71 ? 6.562 -41.125 -18.859 1 70.88 71 LEU A CA 1
ATOM 560 C C . LEU A 1 71 ? 5.906 -42.188 -19.734 1 70.88 71 LEU A C 1
ATOM 562 O O . LEU A 1 71 ? 5.812 -43.344 -19.344 1 70.88 71 LEU A O 1
ATOM 566 N N . LYS A 1 72 ? 6.02 -42.281 -20.938 1 60.81 72 LYS A N 1
ATOM 567 C CA . LYS A 1 72 ? 5.703 -43.469 -21.703 1 60.81 72 LYS A CA 1
ATOM 568 C C . LYS A 1 72 ? 4.961 -43.156 -22.984 1 60.81 72 LYS A C 1
ATOM 570 O O . LYS A 1 72 ? 3.959 -43.781 -23.312 1 60.81 72 LYS A O 1
ATOM 575 N N . VAL A 1 73 ? 5.25 -42.188 -23.562 1 58.53 73 VAL A N 1
ATOM 576 C CA . VAL A 1 73 ? 4.648 -41.844 -24.844 1 58.53 73 VAL A CA 1
ATOM 577 C C . VAL A 1 73 ? 5.227 -42.75 -25.953 1 58.53 73 VAL A C 1
ATOM 579 O O . VAL A 1 73 ? 6.395 -43.125 -25.891 1 58.53 73 VAL A O 1
ATOM 582 N N . GLU A 1 74 ? 4.309 -43.344 -26.578 1 63.22 74 GLU A N 1
ATOM 583 C CA . GLU A 1 74 ? 4.75 -44.062 -27.766 1 63.22 74 GLU A CA 1
ATOM 584 C C . GLU A 1 74 ? 5.656 -43.188 -28.625 1 63.22 74 GLU A C 1
ATOM 586 O O . GLU A 1 74 ? 5.27 -42.094 -29.031 1 63.22 74 GLU A O 1
ATOM 591 N N . ARG A 1 75 ? 6.844 -43.562 -28.781 1 70.56 75 ARG A N 1
ATOM 592 C CA . ARG A 1 75 ? 7.922 -42.75 -29.344 1 70.56 75 ARG A CA 1
ATOM 593 C C . ARG A 1 75 ? 7.926 -42.812 -30.875 1 70.56 75 ARG A C 1
ATOM 595 O O . ARG A 1 75 ? 8.789 -42.219 -31.516 1 70.56 75 ARG A O 1
ATOM 602 N N . ILE A 1 76 ? 6.879 -43.531 -31.328 1 79.19 76 ILE A N 1
ATOM 603 C CA . ILE A 1 76 ? 6.883 -43.625 -32.781 1 79.19 76 ILE A CA 1
ATOM 604 C C . ILE A 1 76 ? 5.559 -43.062 -33.344 1 79.19 76 ILE A C 1
ATOM 606 O O . ILE A 1 76 ? 4.504 -43.281 -32.719 1 79.19 76 ILE A O 1
ATOM 610 N N . CYS A 1 77 ? 5.59 -42.406 -34.406 1 84.38 77 CYS A N 1
ATOM 611 C CA . CYS A 1 77 ? 4.434 -41.812 -35.062 1 84.38 77 CYS A CA 1
ATOM 612 C C . CYS A 1 77 ? 3.406 -42.844 -35.438 1 84.38 77 CYS A C 1
ATOM 614 O O . CYS A 1 77 ? 3.76 -43.906 -35.969 1 84.38 77 CYS A O 1
ATOM 616 N N . SER A 1 78 ? 2.135 -42.688 -35.188 1 76.12 78 SER A N 1
ATOM 617 C CA . SER A 1 78 ? 1.07 -43.688 -35.406 1 76.12 78 SER A CA 1
ATOM 618 C C . SER A 1 78 ? 0.552 -43.625 -36.844 1 76.12 78 SER A C 1
ATOM 620 O O . SER A 1 78 ? -0.24 -44.469 -37.25 1 76.12 78 SER A O 1
ATOM 622 N N . VAL A 1 79 ? 0.909 -42.5 -37.5 1 82.31 79 VAL A N 1
ATOM 623 C CA . VAL A 1 79 ? 0.431 -42.375 -38.875 1 82.31 79 VAL A CA 1
ATOM 624 C C . VAL A 1 79 ? 1.051 -43.438 -39.75 1 82.31 79 VAL A C 1
ATOM 626 O O . VAL A 1 79 ? 2.254 -43.719 -39.656 1 82.31 79 VAL A O 1
ATOM 629 N N . LYS A 1 80 ? 0.223 -44.031 -40.562 1 84.88 80 LYS A N 1
ATOM 630 C CA . LYS A 1 80 ? 0.653 -45.125 -41.438 1 84.88 80 LYS A CA 1
ATOM 631 C C . LYS A 1 80 ? 1.772 -44.656 -42.375 1 84.88 80 LYS A C 1
ATOM 633 O O . LYS A 1 80 ? 1.638 -43.656 -43.062 1 84.88 80 LYS A O 1
ATOM 638 N N . GLY A 1 81 ? 2.791 -45.312 -42.312 1 83.12 81 GLY A N 1
ATOM 639 C CA . GLY A 1 81 ? 3.898 -45.062 -43.219 1 83.12 81 GLY A CA 1
ATOM 640 C C . GLY A 1 81 ? 4.953 -44.156 -42.594 1 83.12 81 GLY A C 1
ATOM 641 O O . GLY A 1 81 ? 6.062 -44.031 -43.125 1 83.12 81 GLY A O 1
ATOM 642 N N . CYS A 1 82 ? 4.473 -43.531 -41.469 1 82.81 82 CYS A N 1
ATOM 643 C CA . CYS A 1 82 ? 5.445 -42.656 -40.812 1 82.81 82 CYS A CA 1
ATOM 644 C C . CYS A 1 82 ? 6.105 -43.375 -39.656 1 82.81 82 CYS A C 1
ATOM 646 O O . CYS A 1 82 ? 5.418 -43.875 -38.75 1 82.81 82 CYS A O 1
ATOM 648 N N . LYS A 1 83 ? 7.461 -43.719 -39.656 1 82.56 83 LYS A N 1
ATOM 649 C CA . LYS A 1 83 ? 8.242 -44.344 -38.594 1 82.56 83 LYS A CA 1
ATOM 650 C C . LYS A 1 83 ? 9.164 -43.344 -37.906 1 82.56 83 LYS A C 1
ATOM 652 O O . LYS A 1 83 ? 10.156 -43.75 -37.281 1 82.56 83 LYS A O 1
ATOM 657 N N . GLU A 1 84 ? 8.68 -42.219 -38 1 87.25 84 GLU A N 1
ATOM 658 C CA . GLU A 1 84 ? 9.523 -41.188 -37.375 1 87.25 84 GLU A CA 1
ATOM 659 C C . GLU A 1 84 ? 9.281 -41.094 -35.875 1 87.25 84 GLU A C 1
ATOM 661 O O . GLU A 1 84 ? 8.156 -41.344 -35.406 1 87.25 84 GLU A O 1
ATOM 666 N N . PRO A 1 85 ? 10.328 -40.75 -35.188 1 87.88 85 PRO A N 1
ATOM 667 C CA . PRO A 1 85 ? 10.164 -40.562 -33.75 1 87.88 85 PRO A CA 1
ATOM 668 C C . PRO A 1 85 ? 9.305 -39.344 -33.375 1 87.88 85 PRO A C 1
ATOM 670 O O . PRO A 1 85 ? 9.352 -38.344 -34.094 1 87.88 85 PRO A O 1
ATOM 673 N N . VAL A 1 86 ? 8.539 -39.5 -32.312 1 87.56 86 VAL A N 1
ATOM 674 C CA . VAL A 1 86 ? 7.684 -38.438 -31.812 1 87.56 86 VAL A CA 1
ATOM 675 C C . VAL A 1 86 ? 8.43 -37.625 -30.766 1 87.56 86 VAL A C 1
ATOM 677 O O . VAL A 1 86 ? 9.055 -38.188 -29.859 1 87.56 86 VAL A O 1
ATOM 680 N N . GLU A 1 87 ? 8.406 -36.344 -30.969 1 86.62 87 GLU A N 1
ATOM 681 C CA . GLU A 1 87 ? 9.062 -35.438 -30.016 1 86.62 87 GLU A CA 1
ATOM 682 C C . GLU A 1 87 ? 8.047 -34.531 -29.328 1 86.62 87 GLU A C 1
ATOM 684 O O . GLU A 1 87 ? 6.98 -34.25 -29.875 1 86.62 87 GLU A O 1
ATOM 689 N N . LEU A 1 88 ? 8.453 -34.188 -28.094 1 89.44 88 LEU A N 1
ATOM 690 C CA . LEU A 1 88 ? 7.613 -33.281 -27.312 1 89.44 88 LEU A CA 1
ATOM 691 C C . LEU A 1 88 ? 7.949 -31.828 -27.594 1 89.44 88 LEU A C 1
ATOM 693 O O . LEU A 1 88 ? 9.125 -31.469 -27.625 1 89.44 88 LEU A O 1
ATOM 697 N N . LYS A 1 89 ? 6.902 -31.109 -27.922 1 89.5 89 LYS A N 1
ATOM 698 C CA . LYS A 1 89 ? 7.059 -29.672 -28.094 1 89.5 89 LYS A CA 1
ATOM 699 C C . LYS A 1 89 ? 6.184 -28.906 -27.109 1 89.5 89 LYS A C 1
ATOM 701 O O . LYS A 1 89 ? 4.984 -29.172 -27 1 89.5 89 LYS A O 1
ATOM 706 N N . THR A 1 90 ? 6.844 -28 -26.391 1 94.19 90 THR A N 1
ATOM 707 C CA . THR A 1 90 ? 6.129 -27.203 -25.406 1 94.19 90 THR A CA 1
ATOM 708 C C . THR A 1 90 ? 5.941 -25.766 -25.922 1 94.19 90 THR A C 1
ATOM 710 O O . THR A 1 90 ? 6.863 -25.188 -26.484 1 94.19 90 THR A O 1
ATOM 713 N N . SER A 1 91 ? 4.766 -25.203 -25.812 1 94.44 91 SER A N 1
ATOM 714 C CA . SER A 1 91 ? 4.465 -23.812 -26.172 1 94.44 91 SER A CA 1
ATOM 715 C C . SER A 1 91 ? 3.57 -23.156 -25.125 1 94.44 91 SER A C 1
ATOM 717 O O . SER A 1 91 ? 3.016 -23.828 -24.266 1 94.44 91 SER A O 1
ATOM 719 N N . TYR A 1 92 ? 3.533 -21.812 -25.203 1 95.25 92 TYR A N 1
ATOM 720 C CA . TYR A 1 92 ? 2.812 -21.062 -24.188 1 95.25 92 TYR A CA 1
ATOM 721 C C . TYR A 1 92 ? 1.825 -20.078 -24.812 1 95.25 92 TYR A C 1
ATOM 723 O O . TYR A 1 92 ? 2.105 -19.5 -25.859 1 95.25 92 TYR A O 1
ATOM 731 N N . VAL A 1 93 ? 0.695 -19.922 -24.234 1 94.56 93 VAL A N 1
ATOM 732 C CA . VAL A 1 93 ? -0.269 -18.875 -24.531 1 94.56 93 VAL A CA 1
ATOM 733 C C . VAL A 1 93 ? -0.777 -18.25 -23.234 1 94.56 93 VAL A C 1
ATOM 735 O O . VAL A 1 93 ? -1.613 -18.844 -22.531 1 94.56 93 VAL A O 1
ATOM 738 N N . GLY A 1 94 ? -0.345 -17.031 -22.969 1 94.94 94 GLY A N 1
ATOM 739 C CA . GLY A 1 94 ? -0.662 -16.469 -21.672 1 94.94 94 GLY A CA 1
ATOM 740 C C . GLY A 1 94 ? -0.125 -17.281 -20.5 1 94.94 94 GLY A C 1
ATOM 741 O O . GLY A 1 94 ? 1.072 -17.578 -20.438 1 94.94 94 GLY A O 1
ATOM 742 N N . SER A 1 95 ? -1.079 -17.75 -19.719 1 97.06 95 SER A N 1
ATOM 743 C CA . SER A 1 95 ? -0.669 -18.578 -18.578 1 97.06 95 SER A CA 1
ATOM 744 C C . SER A 1 95 ? -0.765 -20.062 -18.906 1 97.06 95 SER A C 1
ATOM 746 O O . SER A 1 95 ? -0.392 -20.906 -18.078 1 97.06 95 SER A O 1
ATOM 748 N N . ALA A 1 96 ? -1.176 -20.422 -20.078 1 96.75 96 ALA A N 1
ATOM 749 C CA . ALA A 1 96 ? -1.411 -21.812 -20.453 1 96.75 96 ALA A CA 1
ATOM 750 C C . ALA A 1 96 ? -0.164 -22.438 -21.078 1 96.75 96 ALA A C 1
ATOM 752 O O . ALA A 1 96 ? 0.566 -21.766 -21.812 1 96.75 96 ALA A O 1
ATOM 753 N N . VAL A 1 97 ? -0.006 -23.672 -20.766 1 96.75 97 VAL A N 1
ATOM 754 C CA . VAL A 1 97 ? 1.06 -24.469 -21.359 1 96.75 97 VAL A CA 1
ATOM 755 C C . VAL A 1 97 ? 0.457 -25.547 -22.266 1 96.75 97 VAL A C 1
ATOM 757 O O . VAL A 1 97 ? -0.495 -26.234 -21.875 1 96.75 97 VAL A O 1
ATOM 760 N N . TYR A 1 98 ? 0.988 -25.625 -23.438 1 94.25 98 TYR A N 1
ATOM 761 C CA . TYR A 1 98 ? 0.608 -26.672 -24.375 1 94.25 98 TYR A CA 1
ATOM 762 C C . TYR A 1 98 ? 1.753 -27.656 -24.578 1 94.25 98 TYR A C 1
ATOM 764 O O . TYR A 1 98 ? 2.91 -27.25 -24.719 1 94.25 98 TYR A O 1
ATOM 772 N N . ILE A 1 99 ? 1.431 -28.859 -24.516 1 92.31 99 ILE A N 1
ATOM 773 C CA . ILE A 1 99 ? 2.361 -29.922 -24.906 1 92.31 99 ILE A CA 1
ATOM 774 C C . ILE A 1 99 ? 1.816 -30.656 -26.125 1 92.31 99 ILE A C 1
ATOM 776 O O . ILE A 1 99 ? 0.678 -31.125 -26.109 1 92.31 99 ILE A O 1
ATOM 780 N N . THR A 1 100 ? 2.629 -30.656 -27.172 1 89.56 100 THR A N 1
ATOM 781 C CA . THR A 1 100 ? 2.252 -31.359 -28.391 1 89.56 100 THR A CA 1
ATOM 782 C C . THR A 1 100 ? 3.268 -32.438 -28.734 1 89.56 100 THR A C 1
ATOM 784 O O . THR A 1 100 ? 4.477 -32.219 -28.688 1 89.56 100 THR A O 1
ATOM 787 N N . TRP A 1 101 ? 2.779 -33.625 -28.984 1 87.75 101 TRP A N 1
ATOM 788 C CA . TRP A 1 101 ? 3.607 -34.719 -29.484 1 87.75 101 TRP A CA 1
ATOM 789 C C . TRP A 1 101 ? 3.58 -34.781 -31 1 87.75 101 TRP A C 1
ATOM 791 O O . TRP A 1 101 ? 2.537 -35.031 -31.609 1 87.75 101 TRP A O 1
ATOM 801 N N . MET A 1 102 ? 4.746 -34.438 -31.5 1 87.69 102 MET A N 1
ATOM 802 C CA . MET A 1 102 ? 4.836 -34.344 -32.938 1 87.69 102 MET A CA 1
ATOM 803 C C . MET A 1 102 ? 6.012 -35.156 -33.469 1 87.69 102 MET A C 1
ATOM 805 O O . MET A 1 102 ? 7.066 -35.188 -32.844 1 87.69 102 MET A O 1
ATOM 809 N N . CYS A 1 103 ? 5.801 -35.781 -34.656 1 88.12 103 CYS A N 1
ATOM 810 C CA . CYS A 1 103 ? 6.902 -36.5 -35.281 1 88.12 103 CYS A CA 1
ATOM 811 C C . CYS A 1 103 ? 7.664 -35.594 -36.25 1 88.12 103 CYS A C 1
ATOM 813 O O . CYS A 1 103 ? 7.273 -34.438 -36.438 1 88.12 103 CYS A O 1
ATOM 815 N N . GLY A 1 104 ? 8.75 -36.031 -36.812 1 85.69 104 GLY A N 1
ATOM 816 C CA . GLY A 1 104 ? 9.602 -35.219 -37.688 1 85.69 104 GLY A CA 1
ATOM 817 C C . GLY A 1 104 ? 8.883 -34.75 -38.938 1 85.69 104 GLY A C 1
ATOM 818 O O . GLY A 1 104 ? 9.273 -33.75 -39.531 1 85.69 104 GLY A O 1
ATOM 819 N N . ASN A 1 105 ? 7.848 -35.438 -39.219 1 88.44 105 ASN A N 1
ATOM 820 C CA . ASN A 1 105 ? 7.078 -35.031 -40.406 1 88.44 105 ASN A CA 1
ATOM 821 C C . ASN A 1 105 ? 5.887 -34.156 -40.031 1 88.44 105 ASN A C 1
ATOM 823 O O . ASN A 1 105 ? 4.918 -34.062 -40.781 1 88.44 105 ASN A O 1
ATOM 827 N N . SER A 1 106 ? 5.809 -33.688 -38.844 1 85.88 106 SER A N 1
ATOM 828 C CA . SER A 1 106 ? 4.863 -32.688 -38.344 1 85.88 106 SER A CA 1
ATOM 829 C C . SER A 1 106 ? 3.48 -33.312 -38.125 1 85.88 106 SER A C 1
ATOM 831 O O . SER A 1 106 ? 2.467 -32.625 -38.25 1 85.88 106 SER A O 1
ATOM 833 N N . HIS A 1 107 ? 3.492 -34.719 -38.062 1 85.94 107 HIS A N 1
ATOM 834 C CA . HIS A 1 107 ? 2.238 -35.344 -37.656 1 85.94 107 HIS A CA 1
ATOM 835 C C . HIS A 1 107 ? 2.006 -35.188 -36.156 1 85.94 107 HIS A C 1
ATOM 837 O O . HIS A 1 107 ? 2.873 -35.531 -35.344 1 85.94 107 HIS A O 1
ATOM 843 N N . GLN A 1 108 ? 0.852 -34.5 -35.844 1 84.5 108 GLN A N 1
ATOM 844 C CA . GLN A 1 108 ? 0.503 -34.312 -34.438 1 84.5 108 GLN A CA 1
ATOM 845 C C . GLN A 1 108 ? -0.214 -35.531 -33.875 1 84.5 108 GLN A C 1
ATOM 847 O O . GLN A 1 108 ? -1.269 -35.938 -34.406 1 84.5 108 GLN A O 1
ATOM 852 N N . LYS A 1 109 ? 0.341 -36.156 -32.969 1 78 109 LYS A N 1
ATOM 853 C CA . LYS A 1 109 ? -0.241 -37.344 -32.344 1 78 109 LYS A CA 1
ATOM 854 C C . LYS A 1 109 ? -1.199 -36.938 -31.234 1 78 109 LYS A C 1
ATOM 856 O O . LYS A 1 109 ? -2.295 -37.5 -31.125 1 78 109 LYS A O 1
ATOM 861 N N . GLN A 1 110 ? -0.766 -36.062 -30.406 1 82.88 110 GLN A N 1
ATOM 862 C CA . GLN A 1 110 ? -1.51 -35.688 -29.203 1 82.88 110 GLN A CA 1
ATOM 863 C C . GLN A 1 110 ? -1.212 -34.25 -28.812 1 82.88 110 GLN A C 1
ATOM 865 O O . GLN A 1 110 ? -0.13 -33.719 -29.094 1 82.88 110 GLN A O 1
ATOM 870 N N . LYS A 1 111 ? -2.27 -33.625 -28.266 1 88.75 111 LYS A N 1
ATOM 871 C CA . LYS A 1 111 ? -2.107 -32.25 -27.75 1 88.75 111 LYS A CA 1
ATOM 872 C C . LYS A 1 111 ? -2.756 -32.094 -26.375 1 88.75 111 LYS A C 1
ATOM 874 O O . LYS A 1 111 ? -3.855 -32.625 -26.156 1 88.75 111 LYS A O 1
ATOM 879 N N . TRP A 1 112 ? -2.047 -31.609 -25.453 1 91.62 112 TRP A N 1
ATOM 880 C CA . TRP A 1 112 ? -2.5 -31.406 -24.078 1 91.62 112 TRP A CA 1
ATOM 881 C C . TRP A 1 112 ? -2.371 -29.938 -23.672 1 91.62 112 TRP A C 1
ATOM 883 O O . TRP A 1 112 ? -1.422 -29.25 -24.078 1 91.62 112 TRP A O 1
ATOM 893 N N . CYS A 1 113 ? -3.373 -29.469 -22.938 1 94.25 113 CYS A N 1
ATOM 894 C CA . CYS A 1 113 ? -3.326 -28.109 -22.406 1 94.25 113 CYS A CA 1
ATOM 895 C C . CYS A 1 113 ? -3.469 -28.094 -20.891 1 94.25 113 CYS A C 1
ATOM 897 O O . CYS A 1 113 ? -4.258 -28.859 -20.328 1 94.25 113 CYS A O 1
ATOM 899 N N . SER A 1 114 ? -2.783 -27.266 -20.25 1 95.12 114 SER A N 1
ATOM 900 C CA . SER A 1 114 ? -2.697 -27.188 -18.797 1 95.12 114 SER A CA 1
ATOM 901 C C . SER A 1 114 ? -4 -26.688 -18.188 1 95.12 114 SER A C 1
ATOM 903 O O . SER A 1 114 ? -4.199 -26.766 -16.969 1 95.12 114 SER A O 1
ATOM 905 N N . GLN A 1 115 ? -4.867 -26.109 -18.969 1 94.25 115 GLN A N 1
ATOM 906 C CA . GLN A 1 115 ? -6.125 -25.531 -18.5 1 94.25 115 GLN A CA 1
ATOM 907 C C . GLN A 1 115 ? -7.223 -25.688 -19.547 1 94.25 115 GLN A C 1
ATOM 909 O O . GLN A 1 115 ? -6.941 -25.766 -20.75 1 94.25 115 GLN A O 1
ATOM 914 N N . PRO A 1 116 ? -8.477 -25.719 -19.078 1 94.81 116 PRO A N 1
ATOM 915 C CA . PRO A 1 116 ? -9.57 -25.719 -20.062 1 94.81 116 PRO A CA 1
ATOM 916 C C . PRO A 1 116 ? -9.633 -24.422 -20.875 1 94.81 116 PRO A C 1
ATOM 918 O O . PRO A 1 116 ? -9.227 -23.359 -20.391 1 94.81 116 PRO A O 1
ATOM 921 N N . VAL A 1 117 ? -10.125 -24.547 -22.031 1 95 117 VAL A N 1
ATOM 922 C CA . VAL A 1 117 ? -10.25 -23.406 -22.922 1 95 117 VAL A CA 1
ATOM 923 C C . VAL A 1 117 ? -11.719 -22.984 -23.031 1 95 117 VAL A C 1
ATOM 925 O O . VAL A 1 117 ? -12.609 -23.828 -23.125 1 95 117 VAL A O 1
ATOM 928 N N . MET A 1 118 ? -11.93 -21.75 -22.891 1 94.5 118 MET A N 1
ATOM 929 C CA . MET A 1 118 ? -13.281 -21.219 -22.984 1 94.5 118 MET A CA 1
ATOM 930 C C . MET A 1 118 ? -13.562 -20.688 -24.391 1 94.5 118 MET A C 1
ATOM 932 O O . MET A 1 118 ? -12.727 -20.812 -25.281 1 94.5 118 MET A O 1
ATOM 936 N N . ASN A 1 119 ? -14.758 -20.188 -24.516 1 88.88 119 ASN A N 1
ATOM 937 C CA . ASN A 1 119 ? -15.125 -19.672 -25.828 1 88.88 119 ASN A CA 1
ATOM 938 C C . ASN A 1 119 ? -14.188 -18.547 -26.266 1 88.88 119 ASN A C 1
ATOM 940 O O . ASN A 1 119 ? -13.633 -17.828 -25.438 1 88.88 119 ASN A O 1
ATOM 944 N N . ARG A 1 120 ? -13.859 -18.5 -27.531 1 87.25 120 ARG A N 1
ATOM 945 C CA . ARG A 1 120 ? -13.023 -17.5 -28.188 1 87.25 120 ARG A CA 1
ATOM 946 C C . ARG A 1 120 ? -11.594 -17.562 -27.656 1 87.25 120 ARG A C 1
ATOM 948 O O . ARG A 1 120 ? -10.953 -16.516 -27.469 1 87.25 120 ARG A O 1
ATOM 955 N N . ARG A 1 121 ? -11.156 -18.625 -27.188 1 86.19 121 ARG A N 1
ATOM 956 C CA . ARG A 1 121 ? -9.781 -19.031 -26.953 1 86.19 121 ARG A CA 1
ATOM 957 C C . ARG A 1 121 ? -9.234 -18.391 -25.672 1 86.19 121 ARG A C 1
ATOM 959 O O . ARG A 1 121 ? -8.031 -18.141 -25.562 1 86.19 121 ARG A O 1
ATOM 966 N N . LEU A 1 122 ? -10.148 -17.984 -24.875 1 93.75 122 LEU A N 1
ATOM 967 C CA . LEU A 1 122 ? -9.648 -17.531 -23.578 1 93.75 122 LEU A CA 1
ATOM 968 C C . LEU A 1 122 ? -9.375 -18.719 -22.656 1 93.75 122 LEU A C 1
ATOM 970 O O . LEU A 1 122 ? -10.25 -19.578 -22.453 1 93.75 122 LEU A O 1
ATOM 974 N N . HIS A 1 123 ? -8.203 -18.797 -22.219 1 96.12 123 HIS A N 1
ATOM 975 C CA . HIS A 1 123 ? -7.855 -19.875 -21.297 1 96.12 123 HIS A CA 1
ATOM 976 C C . HIS A 1 123 ? -8.414 -19.594 -19.906 1 96.12 123 HIS A C 1
ATOM 978 O O . HIS A 1 123 ? -8.391 -18.453 -19.438 1 96.12 123 HIS A O 1
ATOM 984 N N . SER A 1 124 ? -8.922 -20.594 -19.234 1 97.25 124 SER A N 1
ATOM 985 C CA . SER A 1 124 ? -9.555 -20.453 -17.938 1 97.25 124 SER A CA 1
ATOM 986 C C . SER A 1 124 ? -8.57 -19.938 -16.891 1 97.25 124 SER A C 1
ATOM 988 O O . SER A 1 124 ? -8.953 -19.234 -15.961 1 97.25 124 SER A O 1
ATOM 990 N N . GLY A 1 125 ? -7.32 -20.297 -17.062 1 97.44 125 GLY A N 1
ATOM 991 C CA . GLY A 1 125 ? -6.297 -19.844 -16.141 1 97.44 125 GLY A CA 1
ATOM 992 C C . GLY A 1 125 ? -6.105 -18.328 -16.172 1 97.44 125 GLY A C 1
ATOM 993 O O . GLY A 1 125 ? -5.891 -17.703 -15.133 1 97.44 125 GLY A O 1
ATOM 994 N N . ASP A 1 126 ? -6.191 -17.734 -17.344 1 97.81 126 ASP A N 1
ATOM 995 C CA . ASP A 1 126 ? -6.051 -16.297 -17.484 1 97.81 126 ASP A CA 1
ATOM 996 C C . ASP A 1 126 ? -7.188 -15.562 -16.781 1 97.81 126 ASP A C 1
ATOM 998 O O . ASP A 1 126 ? -6.961 -14.547 -16.109 1 97.81 126 ASP A O 1
ATOM 1002 N N . LEU A 1 127 ? -8.352 -16.094 -16.953 1 98.25 127 LEU A N 1
ATOM 1003 C CA . LEU A 1 127 ? -9.508 -15.5 -16.297 1 98.25 127 LEU A CA 1
ATOM 1004 C C . LEU A 1 127 ? -9.414 -15.656 -14.781 1 98.25 127 LEU A C 1
ATOM 1006 O O . LEU A 1 127 ? -9.695 -14.719 -14.039 1 98.25 127 LEU A O 1
ATOM 1010 N N . SER A 1 128 ? -9 -16.812 -14.367 1 98.38 128 SER A N 1
ATOM 1011 C CA . SER A 1 128 ? -8.875 -17.109 -12.945 1 98.38 128 SER A CA 1
ATOM 1012 C C . SER A 1 128 ? -7.82 -16.219 -12.289 1 98.38 128 SER A C 1
ATOM 1014 O O . SER A 1 128 ? -8.055 -15.648 -11.219 1 98.38 128 SER A O 1
ATOM 1016 N N . ILE A 1 129 ? -6.688 -16.094 -12.945 1 98.56 129 ILE A N 1
ATOM 1017 C CA . ILE A 1 129 ? -5.59 -15.289 -12.43 1 98.56 129 ILE A CA 1
ATOM 1018 C C . ILE A 1 129 ? -6.027 -13.828 -12.336 1 98.56 129 ILE A C 1
ATOM 1020 O O . ILE A 1 129 ? -5.836 -13.18 -11.305 1 98.56 129 ILE A O 1
ATOM 1024 N N . SER A 1 130 ? -6.633 -13.328 -13.352 1 98.56 130 SER A N 1
ATOM 1025 C CA . SER A 1 130 ? -7.082 -11.938 -13.391 1 98.56 130 SER A CA 1
ATOM 1026 C C . SER A 1 130 ? -8.125 -11.672 -12.312 1 98.56 130 SER A C 1
ATOM 1028 O O . SER A 1 130 ? -8.078 -10.641 -11.633 1 98.56 130 SER A O 1
ATOM 1030 N N . SER A 1 131 ? -9.039 -12.641 -12.156 1 98.75 131 SER A N 1
ATOM 1031 C CA . SER A 1 131 ? -10.078 -12.516 -11.141 1 98.75 131 SER A CA 1
ATOM 1032 C C . SER A 1 131 ? -9.484 -12.492 -9.742 1 98.75 131 SER A C 1
ATOM 1034 O O . SER A 1 131 ? -9.82 -11.633 -8.93 1 98.75 131 SER A O 1
ATOM 1036 N N . ALA A 1 132 ? -8.594 -13.43 -9.523 1 98.56 132 ALA A N 1
ATOM 1037 C CA . ALA A 1 132 ? -7.996 -13.547 -8.188 1 98.56 132 ALA A CA 1
ATOM 1038 C C . ALA A 1 132 ? -7.207 -12.289 -7.828 1 98.56 132 ALA A C 1
ATOM 1040 O O . ALA A 1 132 ? -7.191 -11.875 -6.668 1 98.56 132 ALA A O 1
ATOM 1041 N N . ILE A 1 133 ? -6.547 -11.688 -8.797 1 98.19 133 ILE A N 1
ATOM 1042 C CA . ILE A 1 133 ? -5.781 -10.469 -8.555 1 98.19 133 ILE A CA 1
ATOM 1043 C C . ILE A 1 133 ? -6.715 -9.359 -8.07 1 98.19 133 ILE A C 1
ATOM 1045 O O . ILE A 1 133 ? -6.488 -8.766 -7.016 1 98.19 133 ILE A O 1
ATOM 1049 N N . LEU A 1 134 ? -7.777 -9.125 -8.781 1 98.31 134 LEU A N 1
ATOM 1050 C CA . LEU A 1 134 ? -8.68 -8.023 -8.453 1 98.31 134 LEU A CA 1
ATOM 1051 C C . LEU A 1 134 ? -9.453 -8.32 -7.172 1 98.31 134 LEU A C 1
ATOM 1053 O O . LEU A 1 134 ? -9.555 -7.469 -6.289 1 98.31 134 LEU A O 1
ATOM 1057 N N . LEU A 1 135 ? -9.938 -9.578 -7.016 1 98.56 135 LEU A N 1
ATOM 1058 C CA . LEU A 1 135 ? -10.82 -9.93 -5.906 1 98.56 135 LEU A CA 1
ATOM 1059 C C . LEU A 1 135 ? -10.055 -9.961 -4.59 1 98.56 135 LEU A C 1
ATOM 1061 O O . LEU A 1 135 ? -10.641 -9.781 -3.521 1 98.56 135 LEU A O 1
ATOM 1065 N N . SER A 1 136 ? -8.758 -10.188 -4.676 1 97.31 136 SER A N 1
ATOM 1066 C CA . SER A 1 136 ? -7.953 -10.227 -3.459 1 97.31 136 SER A CA 1
ATOM 1067 C C . SER A 1 136 ? -7.371 -8.852 -3.139 1 97.31 136 SER A C 1
ATOM 1069 O O . SER A 1 136 ? -6.691 -8.68 -2.125 1 97.31 136 SER A O 1
ATOM 1071 N N . GLY A 1 137 ? -7.574 -7.898 -3.99 1 95.94 137 GLY A N 1
ATOM 1072 C CA . GLY A 1 137 ? -7.086 -6.551 -3.758 1 95.94 137 GLY A CA 1
ATOM 1073 C C . GLY A 1 137 ? -5.637 -6.363 -4.16 1 95.94 137 GLY A C 1
ATOM 1074 O O . GLY A 1 137 ? -5.02 -5.352 -3.824 1 95.94 137 GLY A O 1
ATOM 1075 N N . ASN A 1 138 ? -5.051 -7.34 -4.895 1 95.75 138 ASN A N 1
ATOM 1076 C CA . ASN A 1 138 ? -3.674 -7.234 -5.367 1 95.75 138 ASN A CA 1
ATOM 1077 C C . ASN A 1 138 ? -3.574 -6.352 -6.609 1 95.75 138 ASN A C 1
ATOM 1079 O O . ASN A 1 138 ? -4.586 -6.055 -7.25 1 95.75 138 ASN A O 1
ATOM 1083 N N . ASN A 1 139 ? -2.383 -5.891 -6.84 1 93.25 139 ASN A N 1
ATOM 1084 C CA . ASN A 1 139 ? -2.076 -5.082 -8.016 1 93.25 139 ASN A CA 1
ATOM 1085 C C . ASN A 1 139 ? -1.383 -5.902 -9.094 1 93.25 139 ASN A C 1
ATOM 1087 O O . ASN A 1 139 ? -0.485 -6.691 -8.805 1 93.25 139 ASN A O 1
ATOM 1091 N N . TYR A 1 140 ? -1.813 -5.715 -10.297 1 95.75 140 TYR A N 1
ATOM 1092 C CA . TYR A 1 140 ? -1.295 -6.52 -11.398 1 95.75 140 TYR A CA 1
ATOM 1093 C C . TYR A 1 140 ? 0.216 -6.359 -11.531 1 95.75 140 TYR A C 1
ATOM 1095 O O . TYR A 1 140 ? 0.938 -7.344 -11.695 1 95.75 140 TYR A O 1
ATOM 1103 N N . ALA A 1 141 ? 0.693 -5.148 -11.484 1 92.88 141 ALA A N 1
ATOM 1104 C CA . ALA A 1 141 ? 2.115 -4.902 -11.711 1 92.88 141 ALA A CA 1
ATOM 1105 C C . ALA A 1 141 ? 2.969 -5.625 -10.672 1 92.88 141 ALA A C 1
ATOM 1107 O O . ALA A 1 141 ? 4.016 -6.188 -11.008 1 92.88 141 ALA A O 1
ATOM 1108 N N . LYS A 1 142 ? 2.539 -5.656 -9.453 1 93.56 142 LYS A N 1
ATOM 1109 C CA . LYS A 1 142 ? 3.256 -6.352 -8.391 1 93.56 142 LYS A CA 1
ATOM 1110 C C . LYS A 1 142 ? 3.215 -7.863 -8.586 1 93.56 142 LYS A C 1
ATOM 1112 O O . LYS A 1 142 ? 4.219 -8.547 -8.391 1 93.56 142 LYS A O 1
ATOM 1117 N N . MET A 1 143 ? 2.072 -8.312 -9.008 1 96.38 143 MET A N 1
ATOM 1118 C CA . MET A 1 143 ? 1.916 -9.742 -9.258 1 96.38 143 MET A CA 1
ATOM 1119 C C . MET A 1 143 ? 2.768 -10.188 -10.438 1 96.38 143 MET A C 1
ATOM 1121 O O . MET A 1 143 ? 3.322 -11.289 -10.438 1 96.38 143 MET A O 1
ATOM 1125 N N . LYS A 1 144 ? 2.787 -9.297 -11.414 1 96.38 144 LYS A N 1
ATOM 1126 C CA . LYS A 1 144 ? 3.594 -9.609 -12.586 1 96.38 144 LYS A CA 1
ATOM 1127 C C . LYS A 1 144 ? 5.074 -9.695 -12.234 1 96.38 144 LYS A C 1
ATOM 1129 O O . LYS A 1 144 ? 5.793 -10.555 -12.75 1 96.38 144 LYS A O 1
ATOM 1134 N N . LEU A 1 145 ? 5.539 -8.828 -11.391 1 95.88 145 LEU A N 1
ATOM 1135 C CA . LEU A 1 145 ? 6.926 -8.867 -10.945 1 95.88 145 LEU A CA 1
ATOM 1136 C C . LEU A 1 145 ? 7.223 -10.164 -10.188 1 95.88 145 LEU A C 1
ATOM 1138 O O . LEU A 1 145 ? 8.258 -10.797 -10.414 1 95.88 145 LEU A O 1
ATOM 1142 N N . PHE A 1 146 ? 6.312 -10.555 -9.328 1 97.69 146 PHE A N 1
ATOM 1143 C CA . PHE A 1 146 ? 6.398 -11.836 -8.633 1 97.69 146 PHE A CA 1
ATOM 1144 C C . PHE A 1 146 ? 6.527 -12.984 -9.625 1 97.69 146 PHE A C 1
ATOM 1146 O O . PHE A 1 146 ? 7.402 -13.836 -9.484 1 97.69 146 PHE A O 1
ATOM 1153 N N . ALA A 1 147 ? 5.668 -12.969 -10.625 1 98.19 147 ALA A N 1
ATOM 1154 C CA . ALA A 1 147 ? 5.656 -14.016 -11.641 1 98.19 147 ALA A CA 1
ATOM 1155 C C . ALA A 1 147 ? 6.961 -14.031 -12.43 1 98.19 147 ALA A C 1
ATOM 1157 O O . ALA A 1 147 ? 7.531 -15.094 -12.688 1 98.19 147 ALA A O 1
ATOM 1158 N N . ASP A 1 148 ? 7.465 -12.875 -12.766 1 96.81 148 ASP A N 1
ATOM 1159 C CA . ASP A 1 148 ? 8.688 -12.758 -13.547 1 96.81 148 ASP A CA 1
ATOM 1160 C C . ASP A 1 148 ? 9.891 -13.297 -12.781 1 96.81 148 ASP A C 1
ATOM 1162 O O . ASP A 1 148 ? 10.766 -13.953 -13.352 1 96.81 148 ASP A O 1
ATOM 1166 N N . PHE A 1 149 ? 9.93 -13.047 -11.539 1 97.38 149 PHE A N 1
ATOM 1167 C CA . PHE A 1 149 ? 11.062 -13.477 -10.727 1 97.38 149 PHE A CA 1
ATOM 1168 C C . PHE A 1 149 ? 11.094 -14.992 -10.586 1 97.38 149 PHE A C 1
ATOM 1170 O O . PHE A 1 149 ? 12.148 -15.586 -10.359 1 97.38 149 PHE A O 1
ATOM 1177 N N . MET A 1 150 ? 9.945 -15.664 -10.82 1 96 150 MET A N 1
ATOM 1178 C CA . MET A 1 150 ? 9.859 -17.109 -10.719 1 96 150 MET A CA 1
ATOM 1179 C C . MET A 1 150 ? 9.945 -17.766 -12.094 1 96 150 MET A C 1
ATOM 1181 O O . MET A 1 150 ? 10.086 -18.984 -12.203 1 96 150 MET A O 1
ATOM 1185 N N . GLY A 1 151 ? 9.766 -16.984 -13.109 1 96.31 151 GLY A N 1
ATOM 1186 C CA . GLY A 1 151 ? 9.602 -17.547 -14.438 1 96.31 151 GLY A CA 1
ATOM 1187 C C . GLY A 1 151 ? 8.211 -18.125 -14.672 1 96.31 151 GLY A C 1
ATOM 1188 O O . GLY A 1 151 ? 8.047 -19.062 -15.461 1 96.31 151 GLY A O 1
ATOM 1189 N N . LEU A 1 152 ? 7.254 -17.641 -13.93 1 98.06 152 LEU A N 1
ATOM 1190 C CA . LEU A 1 152 ? 5.871 -18.094 -14.016 1 98.06 152 LEU A CA 1
ATOM 1191 C C . LEU A 1 152 ? 5.156 -17.438 -15.195 1 98.06 152 LEU A C 1
ATOM 1193 O O . LEU A 1 152 ? 5.145 -16.219 -15.32 1 98.06 152 LEU A O 1
ATOM 1197 N N . LYS A 1 153 ? 4.625 -18.234 -16.031 1 97.69 153 LYS A N 1
ATOM 1198 C CA . LYS A 1 153 ? 3.836 -17.703 -17.141 1 97.69 153 LYS A CA 1
ATOM 1199 C C . LYS A 1 153 ? 2.564 -17.031 -16.625 1 97.69 153 LYS A C 1
ATOM 1201 O O . LYS A 1 153 ? 1.842 -17.594 -15.805 1 97.69 153 LYS A O 1
ATOM 1206 N N . PHE A 1 154 ? 2.332 -15.82 -17.125 1 97.38 154 PHE A N 1
ATOM 1207 C CA . PHE A 1 154 ? 1.33 -14.906 -16.594 1 97.38 154 PHE A CA 1
ATOM 1208 C C . PHE A 1 154 ? 0.643 -14.141 -17.719 1 97.38 154 PHE A C 1
ATOM 1210 O O . PHE A 1 154 ? 1.24 -13.906 -18.766 1 97.38 154 PHE A O 1
ATOM 1217 N N . PRO A 1 155 ? -0.664 -13.883 -17.531 1 96.75 155 PRO A N 1
ATOM 1218 C CA . PRO A 1 155 ? -1.301 -13.078 -18.578 1 96.75 155 PRO A CA 1
ATOM 1219 C C . PRO A 1 155 ? -0.646 -11.703 -18.75 1 96.75 155 PRO A C 1
ATOM 1221 O O . PRO A 1 155 ? -0.213 -11.094 -17.766 1 96.75 155 PRO A O 1
ATOM 1224 N N . HIS A 1 156 ? -0.69 -11.25 -19.969 1 95.12 156 HIS A N 1
ATOM 1225 C CA . HIS A 1 156 ? -0.169 -9.922 -20.266 1 95.12 156 HIS A CA 1
ATOM 1226 C C . HIS A 1 156 ? -1.083 -8.836 -19.703 1 95.12 156 HIS A C 1
ATOM 1228 O O . HIS A 1 156 ? -2.277 -9.07 -19.5 1 95.12 156 HIS A O 1
ATOM 1234 N N . CYS A 1 157 ? -0.518 -7.648 -19.5 1 93.69 157 CYS A N 1
ATOM 1235 C CA . CYS A 1 157 ? -1.227 -6.535 -18.875 1 93.69 157 CYS A CA 1
ATOM 1236 C C . CYS A 1 157 ? -2.463 -6.16 -19.688 1 93.69 157 CYS A C 1
ATOM 1238 O O . CYS A 1 157 ? -3.525 -5.902 -19.125 1 93.69 157 CYS A O 1
ATOM 1240 N N . ASP A 1 158 ? -2.332 -6.172 -20.969 1 90.81 158 ASP A N 1
ATOM 1241 C CA . ASP A 1 158 ? -3.453 -5.801 -21.828 1 90.81 158 ASP A CA 1
ATOM 1242 C C . ASP A 1 158 ? -4.609 -6.789 -21.672 1 90.81 158 ASP A C 1
ATOM 1244 O O . ASP A 1 158 ? -5.773 -6.387 -21.609 1 90.81 158 ASP A O 1
ATOM 1248 N N . LYS A 1 159 ? -4.246 -8.047 -21.703 1 93.31 159 LYS A N 1
ATOM 1249 C CA . LYS A 1 159 ? -5.266 -9.078 -21.516 1 93.31 159 LYS A CA 1
ATOM 1250 C C . LYS A 1 159 ? -5.938 -8.945 -20.156 1 93.31 159 LYS A C 1
ATOM 1252 O O . LYS A 1 159 ? -7.164 -9.023 -20.047 1 93.31 159 LYS A O 1
ATOM 1257 N N . PHE A 1 160 ? -5.168 -8.695 -19.188 1 95.69 160 PHE A N 1
ATOM 1258 C CA . PHE A 1 160 ? -5.695 -8.477 -17.844 1 95.69 160 PHE A CA 1
ATOM 1259 C C . PHE A 1 160 ? -6.691 -7.328 -17.828 1 95.69 160 PHE A C 1
ATOM 1261 O O . PHE A 1 160 ? -7.781 -7.449 -17.266 1 95.69 160 PHE A O 1
ATOM 1268 N N . ASN A 1 161 ? -6.297 -6.262 -18.375 1 93.38 161 ASN A N 1
ATOM 1269 C CA . ASN A 1 161 ? -7.137 -5.066 -18.391 1 93.38 161 ASN A CA 1
ATOM 1270 C C . ASN A 1 161 ? -8.445 -5.312 -19.125 1 93.38 161 ASN A C 1
ATOM 1272 O O . ASN A 1 161 ? -9.5 -4.828 -18.719 1 93.38 161 ASN A O 1
ATOM 1276 N N . ARG A 1 162 ? -8.344 -6.035 -20.188 1 94 162 ARG A N 1
ATOM 1277 C CA . ARG A 1 162 ? -9.555 -6.348 -20.953 1 94 162 ARG A CA 1
ATOM 1278 C C . ARG A 1 162 ? -10.484 -7.25 -20.156 1 94 162 ARG A C 1
ATOM 1280 O O . ARG A 1 162 ? -11.695 -7.023 -20.125 1 94 162 ARG A O 1
ATOM 1287 N N . ILE A 1 163 ? -9.93 -8.273 -19.516 1 96.62 163 ILE A N 1
ATOM 1288 C CA . ILE A 1 163 ? -10.719 -9.18 -18.688 1 96.62 163 ILE A CA 1
ATOM 1289 C C . ILE A 1 163 ? -11.375 -8.398 -17.547 1 96.62 163 ILE A C 1
ATOM 1291 O O . ILE A 1 163 ? -12.562 -8.562 -17.281 1 96.62 163 ILE A O 1
ATOM 1295 N N . GLN A 1 164 ? -10.641 -7.582 -16.938 1 96.62 164 GLN A N 1
ATOM 1296 C CA . GLN A 1 164 ? -11.094 -6.777 -15.812 1 96.62 164 GLN A CA 1
ATOM 1297 C C . GLN A 1 164 ? -12.281 -5.898 -16.203 1 96.62 164 GLN A C 1
ATOM 1299 O O . GLN A 1 164 ? -13.305 -5.895 -15.531 1 96.62 164 GLN A O 1
ATOM 1304 N N . ARG A 1 165 ? -12.156 -5.234 -17.297 1 94.12 165 ARG A N 1
ATOM 1305 C CA . ARG A 1 165 ? -13.164 -4.273 -17.734 1 94.12 165 ARG A CA 1
ATOM 1306 C C . ARG A 1 165 ? -14.422 -4.988 -18.203 1 94.12 165 ARG A C 1
ATOM 1308 O O . ARG A 1 165 ? -15.539 -4.516 -17.969 1 94.12 165 ARG A O 1
ATOM 1315 N N . THR A 1 166 ? -14.211 -6.07 -18.844 1 95.12 166 THR A N 1
ATOM 1316 C CA . THR A 1 166 ? -15.328 -6.699 -19.547 1 95.12 166 THR A CA 1
ATOM 1317 C C . THR A 1 166 ? -16.109 -7.625 -18.609 1 95.12 166 THR A C 1
ATOM 1319 O O . THR A 1 166 ? -17.328 -7.719 -18.703 1 95.12 166 THR A O 1
ATOM 1322 N N . TYR A 1 167 ? -15.398 -8.312 -17.719 1 97.12 167 TYR A N 1
ATOM 1323 C CA . TYR A 1 167 ? -16.078 -9.375 -17 1 97.12 167 TYR A CA 1
ATOM 1324 C C . TYR A 1 167 ? -16.031 -9.133 -15.492 1 97.12 167 TYR A C 1
ATOM 1326 O O . TYR A 1 167 ? -17.016 -9.383 -14.789 1 97.12 167 TYR A O 1
ATOM 1334 N N . LEU A 1 168 ? -14.938 -8.648 -14.961 1 98.56 168 LEU A N 1
ATOM 1335 C CA . LEU A 1 168 ? -14.773 -8.555 -13.516 1 98.56 168 LEU A CA 1
ATOM 1336 C C . LEU A 1 168 ? -15.57 -7.383 -12.953 1 98.56 168 LEU A C 1
ATOM 1338 O O . LEU A 1 168 ? -16.375 -7.555 -12.031 1 98.56 168 LEU A O 1
ATOM 1342 N N . ILE A 1 169 ? -15.414 -6.203 -13.508 1 97.38 169 ILE A N 1
ATOM 1343 C CA . ILE A 1 169 ? -16.031 -4.98 -13 1 97.38 169 ILE A CA 1
ATOM 1344 C C . ILE A 1 169 ? -17.547 -5.113 -13.047 1 97.38 169 ILE A C 1
ATOM 1346 O O . ILE A 1 169 ? -18.234 -4.918 -12.031 1 97.38 169 ILE A O 1
ATOM 1350 N N . PRO A 1 170 ? -18.078 -5.531 -14.164 1 96.94 170 PRO A N 1
ATOM 1351 C CA . PRO A 1 170 ? -19.547 -5.668 -14.188 1 96.94 170 PRO A CA 1
ATOM 1352 C C . PRO A 1 170 ? -20.047 -6.73 -13.219 1 96.94 170 PRO A C 1
ATOM 1354 O O . PRO A 1 170 ? -21.125 -6.566 -12.617 1 96.94 170 PRO A O 1
ATOM 1357 N N . SER A 1 171 ? -19.312 -7.82 -13.07 1 98.38 171 SER A N 1
ATOM 1358 C CA . SER A 1 171 ? -19.734 -8.875 -12.156 1 98.38 171 SER A CA 1
ATOM 1359 C C . SER A 1 171 ? -19.703 -8.391 -10.703 1 98.38 171 SER A C 1
ATOM 1361 O O . SER A 1 171 ? -20.609 -8.719 -9.922 1 98.38 171 SER A O 1
ATOM 1363 N N . ILE A 1 172 ? -18.703 -7.648 -10.367 1 98.69 172 ILE A N 1
ATOM 1364 C CA . ILE A 1 172 ? -18.594 -7.098 -9.023 1 98.69 172 ILE A CA 1
ATOM 1365 C C . ILE A 1 172 ? -19.734 -6.109 -8.766 1 98.69 172 ILE A C 1
ATOM 1367 O O . ILE A 1 172 ? -20.344 -6.133 -7.699 1 98.69 172 ILE A O 1
ATOM 1371 N N . ASP A 1 173 ? -19.984 -5.293 -9.75 1 98.12 173 ASP A N 1
ATOM 1372 C CA . ASP A 1 173 ? -21.062 -4.316 -9.633 1 98.12 173 ASP A CA 1
ATOM 1373 C C . ASP A 1 173 ? -22.406 -5 -9.406 1 98.12 173 ASP A C 1
ATOM 1375 O O . ASP A 1 173 ? -23.156 -4.613 -8.516 1 98.12 173 ASP A O 1
ATOM 1379 N N . SER A 1 174 ? -22.656 -6.016 -10.195 1 98.12 174 SER A N 1
ATOM 1380 C CA . SER A 1 174 ? -23.906 -6.766 -10.062 1 98.12 174 SER A CA 1
ATOM 1381 C C . SER A 1 174 ? -23.984 -7.461 -8.703 1 98.12 174 SER A C 1
ATOM 1383 O O . SER A 1 174 ? -25.047 -7.473 -8.07 1 98.12 174 SER A O 1
ATOM 1385 N N . PHE A 1 175 ? -22.938 -8.031 -8.32 1 98.56 175 PHE A N 1
ATOM 1386 C CA . PHE A 1 175 ? -22.891 -8.719 -7.039 1 98.56 175 PHE A CA 1
ATOM 1387 C C . PHE A 1 175 ? -23.172 -7.75 -5.895 1 98.56 175 PHE A C 1
ATOM 1389 O O . PHE A 1 175 ? -23.938 -8.062 -4.977 1 98.56 175 PHE A O 1
ATOM 1396 N N . TRP A 1 176 ? -22.578 -6.602 -5.902 1 98.44 176 TRP A N 1
ATOM 1397 C CA . TRP A 1 176 ? -22.797 -5.57 -4.891 1 98.44 176 TRP A CA 1
ATOM 1398 C C . TRP A 1 176 ? -24.25 -5.133 -4.867 1 98.44 176 TRP A C 1
ATOM 1400 O O . TRP A 1 176 ? -24.859 -5.047 -3.801 1 98.44 176 TRP A O 1
ATOM 1410 N N . LYS A 1 177 ? -24.781 -4.867 -6.027 1 98 177 LYS A N 1
ATOM 1411 C CA . LYS A 1 177 ? -26.172 -4.422 -6.113 1 98 177 LYS A CA 1
ATOM 1412 C C . LYS A 1 177 ? -27.125 -5.457 -5.516 1 98 177 LYS A C 1
ATOM 1414 O O . LYS A 1 177 ? -28.078 -5.105 -4.816 1 98 177 LYS A O 1
ATOM 1419 N N . ASN A 1 178 ? -26.812 -6.707 -5.777 1 97.88 178 ASN A N 1
ATOM 1420 C CA . ASN A 1 178 ? -27.641 -7.773 -5.219 1 97.88 178 ASN A CA 1
ATOM 1421 C C . ASN A 1 178 ? -27.516 -7.844 -3.699 1 97.88 178 ASN A C 1
ATOM 1423 O O . ASN A 1 178 ? -28.516 -7.965 -2.992 1 97.88 178 ASN A O 1
ATOM 1427 N N . GLN A 1 179 ? -26.297 -7.797 -3.227 1 97.75 179 GLN A N 1
ATOM 1428 C CA . GLN A 1 179 ? -26.094 -7.816 -1.782 1 97.75 179 GLN A CA 1
ATOM 1429 C C . GLN A 1 179 ? -26.75 -6.605 -1.118 1 97.75 179 GLN A C 1
ATOM 1431 O O . GLN A 1 179 ? -27.391 -6.738 -0.071 1 97.75 179 GLN A O 1
ATOM 1436 N N . GLN A 1 180 ? -26.578 -5.469 -1.717 1 98.06 180 GLN A N 1
ATOM 1437 C CA . GLN A 1 180 ? -27.188 -4.246 -1.208 1 98.06 180 GLN A CA 1
ATOM 1438 C C . GLN A 1 180 ? -28.703 -4.387 -1.125 1 98.06 180 GLN A C 1
ATOM 1440 O O . GLN A 1 180 ? -29.312 -4.031 -0.114 1 98.06 180 GLN A O 1
ATOM 1445 N N . GLU A 1 181 ? -29.281 -4.906 -2.191 1 97.56 181 GLU A N 1
ATOM 1446 C CA . GLU A 1 181 ? -30.719 -5.098 -2.227 1 97.56 181 GLU A CA 1
ATOM 1447 C C . GLU A 1 181 ? -31.188 -6.043 -1.122 1 97.56 181 GLU A C 1
ATOM 1449 O O . GLU A 1 181 ? -32.219 -5.816 -0.492 1 97.56 181 GLU A O 1
ATOM 1454 N N . ASP A 1 182 ? -30.438 -7.059 -0.898 1 97 182 ASP A N 1
ATOM 1455 C CA . ASP A 1 182 ? -30.766 -7.996 0.175 1 97 182 ASP A CA 1
ATOM 1456 C C . ASP A 1 182 ? -30.75 -7.301 1.534 1 97 182 ASP A C 1
ATOM 1458 O O . ASP A 1 182 ? -31.656 -7.496 2.352 1 97 182 ASP A O 1
ATOM 1462 N N . ILE A 1 183 ? -29.781 -6.48 1.75 1 96.94 183 ILE A N 1
ATOM 1463 C CA . ILE A 1 183 ? -29.609 -5.77 3.014 1 96.94 183 ILE A CA 1
ATOM 1464 C C . ILE A 1 183 ? -30.734 -4.742 3.18 1 96.94 183 ILE A C 1
ATOM 1466 O O . ILE A 1 183 ? -31.359 -4.668 4.238 1 96.94 183 ILE A O 1
ATOM 1470 N N . LEU A 1 184 ? -31.016 -4.035 2.145 1 97.5 184 LEU A N 1
ATOM 1471 C CA . LEU A 1 184 ? -32.031 -2.973 2.195 1 97.5 184 LEU A CA 1
ATOM 1472 C C . LEU A 1 184 ? -33.438 -3.549 2.334 1 97.5 184 LEU A C 1
ATOM 1474 O O . LEU A 1 184 ? -34.281 -2.969 3.01 1 97.5 184 LEU A O 1
ATOM 1478 N N . SER A 1 185 ? -33.625 -4.672 1.698 1 96.5 185 SER A N 1
ATOM 1479 C CA . SER A 1 185 ? -34.938 -5.316 1.792 1 96.5 185 SER A CA 1
ATOM 1480 C C . SER A 1 185 ? -35.281 -5.707 3.23 1 96.5 185 SER A C 1
ATOM 1482 O O . SER A 1 185 ? -36.406 -5.617 3.66 1 96.5 185 SER A O 1
ATOM 1484 N N . ALA A 1 186 ? -34.281 -6 3.949 1 94.62 186 ALA A N 1
ATOM 1485 C CA . ALA A 1 186 ? -34.469 -6.379 5.348 1 94.62 186 ALA A CA 1
ATOM 1486 C C . ALA A 1 186 ? -34.75 -5.156 6.219 1 94.62 186 ALA A C 1
ATOM 1488 O O . ALA A 1 186 ? -35.312 -5.277 7.305 1 94.62 186 ALA A O 1
ATOM 1489 N N . MET A 1 187 ? -34.469 -3.99 5.707 1 94.88 187 MET A N 1
ATOM 1490 C CA . MET A 1 187 ? -34.562 -2.77 6.5 1 94.88 187 MET A CA 1
ATOM 1491 C C . MET A 1 187 ? -35.75 -1.912 6.039 1 94.88 187 MET A C 1
ATOM 1493 O O . MET A 1 187 ? -36 -0.859 6.617 1 94.88 187 MET A O 1
ATOM 1497 N N . ARG A 1 188 ? -36.438 -2.26 5.047 1 92.62 188 ARG A N 1
ATOM 1498 C CA . ARG A 1 188 ? -37.438 -1.434 4.391 1 92.62 188 ARG A CA 1
ATOM 1499 C C . ARG A 1 188 ? -38.594 -1.104 5.34 1 92.62 188 ARG A C 1
ATOM 1501 O O . ARG A 1 188 ? -39.188 -0.035 5.246 1 92.62 188 ARG A O 1
ATOM 1508 N N . ALA A 1 189 ? -38.812 -1.901 6.254 1 91.25 189 ALA A N 1
ATOM 1509 C CA . ALA A 1 189 ? -39.938 -1.702 7.148 1 91.25 189 ALA A CA 1
ATOM 1510 C C . ALA A 1 189 ? -39.531 -0.88 8.367 1 91.25 189 ALA A C 1
ATOM 1512 O O . ALA A 1 189 ? -40.406 -0.44 9.141 1 91.25 189 ALA A O 1
ATOM 1513 N N . GLU A 1 190 ? -38.344 -0.574 8.484 1 93.38 190 GLU A N 1
ATOM 1514 C CA . GLU A 1 190 ? -37.844 0.099 9.68 1 93.38 190 GLU A CA 1
ATOM 1515 C C . GLU A 1 190 ? -37.344 1.5 9.359 1 93.38 190 GLU A C 1
ATOM 1517 O O . GLU A 1 190 ? -37.031 1.808 8.195 1 93.38 190 GLU A O 1
ATOM 1522 N N . ASN A 1 191 ? -37.438 2.316 10.398 1 95.44 191 ASN A N 1
ATOM 1523 C CA . ASN A 1 191 ? -36.75 3.59 10.352 1 95.44 191 ASN A CA 1
ATOM 1524 C C . ASN A 1 191 ? -35.281 3.432 10.758 1 95.44 191 ASN A C 1
ATOM 1526 O O . ASN A 1 191 ? -34.969 3.131 11.922 1 95.44 191 ASN A O 1
ATOM 1530 N N . ILE A 1 192 ? -34.438 3.709 9.797 1 96.88 192 ILE A N 1
ATOM 1531 C CA . ILE A 1 192 ? -33.062 3.365 10.102 1 96.88 192 ILE A CA 1
ATOM 1532 C C . ILE A 1 192 ? -32.25 4.637 10.383 1 96.88 192 ILE A C 1
ATOM 1534 O O . ILE A 1 192 ? -32.656 5.734 9.992 1 96.88 192 ILE A O 1
ATOM 1538 N N . VAL A 1 193 ? -31.156 4.48 11.109 1 97.75 193 VAL A N 1
ATOM 1539 C CA . VAL A 1 193 ? -30.141 5.504 11.359 1 97.75 193 VAL A CA 1
ATOM 1540 C C . VAL A 1 193 ? -28.906 5.215 10.516 1 97.75 193 VAL A C 1
ATOM 1542 O O . VAL A 1 193 ? -28.375 4.102 10.539 1 97.75 193 VAL A O 1
ATOM 1545 N N . VAL A 1 194 ? -28.5 6.211 9.773 1 97.75 194 VAL A N 1
ATOM 1546 C CA . VAL A 1 194 ? -27.359 5.988 8.891 1 97.75 194 VAL A CA 1
ATOM 1547 C C . VAL A 1 194 ? -26.188 6.844 9.336 1 97.75 194 VAL A C 1
ATOM 1549 O O . VAL A 1 194 ? -26.359 7.988 9.758 1 97.75 194 VAL A O 1
ATOM 1552 N N . LEU A 1 195 ? -25.062 6.262 9.344 1 97.5 195 LEU A N 1
ATOM 1553 C CA . LEU A 1 195 ? -23.781 6.938 9.562 1 97.5 195 LEU A CA 1
ATOM 1554 C C . LEU A 1 195 ? -23.109 7.266 8.234 1 97.5 195 LEU A C 1
ATOM 1556 O O . LEU A 1 195 ? -23.031 6.418 7.344 1 97.5 195 LEU A O 1
ATOM 1560 N N . GLY A 1 196 ? -22.656 8.5 8.07 1 96.75 196 GLY A N 1
ATOM 1561 C CA . GLY A 1 196 ? -22.047 8.914 6.82 1 96.75 196 GLY A CA 1
ATOM 1562 C C . GLY A 1 196 ? -20.672 9.539 7.004 1 96.75 196 GLY A C 1
ATOM 1563 O O . GLY A 1 196 ? -20.453 10.305 7.941 1 96.75 196 GLY A O 1
ATOM 1564 N N . ASP A 1 197 ? -19.719 9.141 6.133 1 94.81 197 ASP A N 1
ATOM 1565 C CA . ASP A 1 197 ? -18.391 9.727 6.125 1 94.81 197 ASP A CA 1
ATOM 1566 C C . ASP A 1 197 ? -17.703 9.539 4.77 1 94.81 197 ASP A C 1
ATOM 1568 O O . ASP A 1 197 ? -18.016 8.594 4.043 1 94.81 197 ASP A O 1
ATOM 1572 N N . GLY A 1 198 ? -16.891 10.531 4.445 1 92.94 198 GLY A N 1
ATOM 1573 C CA . GLY A 1 198 ? -16.141 10.461 3.203 1 92.94 198 GLY A CA 1
ATOM 1574 C C . GLY A 1 198 ? -14.664 10.188 3.414 1 92.94 198 GLY A C 1
ATOM 1575 O O . GLY A 1 198 ? -14.086 10.602 4.418 1 92.94 198 GLY A O 1
ATOM 1576 N N . ARG A 1 199 ? -14.125 9.5 2.477 1 91.69 199 ARG A N 1
ATOM 1577 C CA . ARG A 1 199 ? -12.695 9.227 2.477 1 91.69 199 ARG A CA 1
ATOM 1578 C C . ARG A 1 199 ? -12.07 9.578 1.129 1 91.69 199 ARG A C 1
ATOM 1580 O O . ARG A 1 199 ? -12.547 9.125 0.084 1 91.69 199 ARG A O 1
ATOM 1587 N N . MET A 1 200 ? -11.008 10.312 1.229 1 88.81 200 MET A N 1
ATOM 1588 C CA . MET A 1 200 ? -10.281 10.656 0.014 1 88.81 200 MET A CA 1
ATOM 1589 C C . MET A 1 200 ? -9.219 9.609 -0.306 1 88.81 200 MET A C 1
ATOM 1591 O O . MET A 1 200 ? -8.742 8.906 0.59 1 88.81 200 MET A O 1
ATOM 1595 N N . ASP A 1 201 ? -8.891 9.469 -1.563 1 79.31 201 ASP A N 1
ATOM 1596 C CA . ASP A 1 201 ? -7.879 8.508 -1.99 1 79.31 201 ASP A CA 1
ATOM 1597 C C . ASP A 1 201 ? -6.473 9.008 -1.667 1 79.31 201 ASP A C 1
ATOM 1599 O O . ASP A 1 201 ? -5.527 8.219 -1.591 1 79.31 201 ASP A O 1
ATOM 1603 N N . SER A 1 202 ? -6.312 10.266 -1.594 1 72.94 202 SER A N 1
ATOM 1604 C CA . SER A 1 202 ? -5.059 10.93 -1.249 1 72.94 202 SER A CA 1
ATOM 1605 C C . SER A 1 202 ? -5.309 12.203 -0.451 1 72.94 202 SER A C 1
ATOM 1607 O O . SER A 1 202 ? -6.457 12.562 -0.186 1 72.94 202 SER A O 1
ATOM 1609 N N . PRO A 1 203 ? -4.117 12.672 0.02 1 63.22 203 PRO A N 1
ATOM 1610 C CA . PRO A 1 203 ? -4.371 13.922 0.75 1 63.22 203 PRO A CA 1
ATOM 1611 C C . PRO A 1 203 ? -5.203 14.914 -0.053 1 63.22 203 PRO A C 1
ATOM 1613 O O . PRO A 1 203 ? -5.117 14.945 -1.283 1 63.22 203 PRO A O 1
ATOM 1616 N N . GLY A 1 204 ? -6.203 15.477 0.492 1 52.41 204 GLY A N 1
ATOM 1617 C CA . GLY A 1 204 ? -7.352 16.219 -0.018 1 52.41 204 GLY A CA 1
ATOM 1618 C C . GLY A 1 204 ? -7 17.156 -1.15 1 52.41 204 GLY A C 1
ATOM 1619 O O . GLY A 1 204 ? -7.746 17.281 -2.123 1 52.41 204 GLY A O 1
ATOM 1620 N N . HIS A 1 205 ? -5.895 17.734 -1.082 1 56.09 205 HIS A N 1
ATOM 1621 C CA . HIS A 1 205 ? -5.625 18.688 -2.158 1 56.09 205 HIS A CA 1
ATOM 1622 C C . HIS A 1 205 ? -5.223 17.969 -3.439 1 56.09 205 HIS A C 1
ATOM 1624 O O . HIS A 1 205 ? -5.434 18.484 -4.539 1 56.09 205 HIS A O 1
ATOM 1630 N N . CYS A 1 206 ? -4.973 16.75 -3.271 1 64.38 206 CYS A N 1
ATOM 1631 C CA . CYS A 1 206 ? -4.484 16.031 -4.441 1 64.38 206 CYS A CA 1
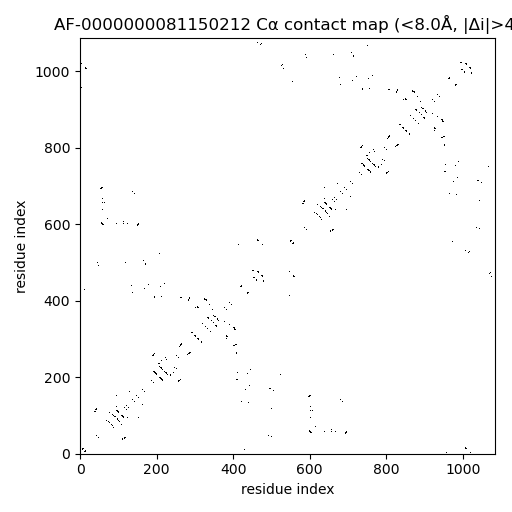ATOM 1632 C C . CYS A 1 206 ? -5.355 14.812 -4.734 1 64.38 206 CYS A C 1
ATOM 1634 O O . CYS A 1 206 ? -5.07 14.047 -5.66 1 64.38 206 CYS A O 1
ATOM 1636 N N . ALA A 1 207 ? -6.492 14.875 -4.066 1 80.25 207 ALA A N 1
ATOM 1637 C CA . ALA A 1 207 ? -7.305 13.664 -4.172 1 80.25 207 ALA A CA 1
ATOM 1638 C C . ALA A 1 207 ? -8.07 13.625 -5.492 1 80.25 207 ALA A C 1
ATOM 1640 O O . ALA A 1 207 ? -8.57 14.648 -5.957 1 80.25 207 ALA A O 1
ATOM 1641 N N . GLN A 1 208 ? -8.094 12.578 -6.062 1 86.38 208 GLN A N 1
ATOM 1642 C CA . GLN A 1 208 ? -8.883 12.367 -7.277 1 86.38 208 GLN A CA 1
ATOM 1643 C C . GLN A 1 208 ? -10.242 11.766 -6.953 1 86.38 208 GLN A C 1
ATOM 1645 O O . GLN A 1 208 ? -11.242 12.094 -7.602 1 86.38 208 GLN A O 1
ATOM 1650 N N . PHE A 1 209 ? -10.242 10.891 -6.008 1 91.75 209 PHE A N 1
ATOM 1651 C CA . PHE A 1 209 ? -11.477 10.172 -5.695 1 91.75 209 PHE A CA 1
ATOM 1652 C C . PHE A 1 209 ? -11.898 10.43 -4.258 1 91.75 209 PHE A C 1
ATOM 1654 O O . PHE A 1 209 ? -11.062 10.617 -3.377 1 91.75 209 PHE A O 1
ATOM 1661 N N . CYS A 1 210 ? -13.156 10.516 -4.074 1 94.5 210 CYS A N 1
ATOM 1662 C CA . CYS A 1 210 ? -13.773 10.484 -2.752 1 94.5 210 CYS A CA 1
ATOM 1663 C C . CYS A 1 210 ? -14.781 9.344 -2.645 1 94.5 210 CYS A C 1
ATOM 1665 O O . CYS A 1 210 ? -15.641 9.18 -3.512 1 94.5 210 CYS A O 1
ATOM 1667 N N . THR A 1 211 ? -14.562 8.508 -1.705 1 95.94 211 THR A N 1
ATOM 1668 C CA . THR A 1 211 ? -15.531 7.457 -1.403 1 95.94 211 THR A CA 1
ATOM 1669 C C . THR A 1 211 ? -16.406 7.855 -0.22 1 95.94 211 THR A C 1
ATOM 1671 O O . THR A 1 211 ? -15.914 8.055 0.889 1 95.94 211 THR A O 1
ATOM 1674 N N . TYR A 1 212 ? -17.656 8.039 -0.494 1 96.75 212 TYR A N 1
ATOM 1675 C CA . TYR A 1 212 ? -18.594 8.336 0.582 1 96.75 212 TYR A CA 1
ATOM 1676 C C . TYR A 1 212 ? -19.391 7.094 0.953 1 96.75 212 TYR A C 1
ATOM 1678 O O . TYR A 1 212 ? -20.031 6.477 0.093 1 96.75 212 TYR A O 1
ATOM 1686 N N . THR A 1 213 ? -19.406 6.762 2.189 1 97.94 213 THR A N 1
ATOM 1687 C CA . THR A 1 213 ? -20.016 5.523 2.648 1 97.94 213 THR A CA 1
ATOM 1688 C C . THR A 1 213 ? -21.141 5.816 3.637 1 97.94 213 THR A C 1
ATOM 1690 O O . THR A 1 213 ? -21.016 6.691 4.496 1 97.94 213 THR A O 1
ATOM 1693 N N . LEU A 1 214 ? -22.25 5.188 3.445 1 98.38 214 LEU A N 1
ATOM 1694 C CA . LEU A 1 214 ? -23.344 5.168 4.414 1 98.38 214 LEU A CA 1
ATOM 1695 C C . LEU A 1 214 ? -23.438 3.803 5.086 1 98.38 214 LEU A C 1
ATOM 1697 O O . LEU A 1 214 ? -23.562 2.781 4.406 1 98.38 214 LEU A O 1
ATOM 1701 N N . MET A 1 215 ? -23.375 3.801 6.344 1 98.19 215 MET A N 1
ATOM 1702 C CA . MET A 1 215 ? -23.453 2.607 7.18 1 98.19 215 MET A CA 1
ATOM 1703 C C . MET A 1 215 ? -24.703 2.656 8.07 1 98.19 215 MET A C 1
ATOM 1705 O O . MET A 1 215 ? -25.031 3.707 8.617 1 98.19 215 MET A O 1
ATOM 1709 N N . GLU A 1 216 ? -25.438 1.582 8.156 1 97.94 216 GLU A N 1
ATOM 1710 C CA . GLU A 1 216 ? -26.578 1.518 9.078 1 97.94 216 GLU A CA 1
ATOM 1711 C C . GLU A 1 216 ? -26.094 1.345 10.516 1 97.94 216 GLU A C 1
ATOM 1713 O O . GLU A 1 216 ? -25.203 0.543 10.789 1 97.94 216 GLU A O 1
ATOM 1718 N N . ASN A 1 217 ? -26.625 1.995 11.414 1 96.25 217 ASN A N 1
ATOM 1719 C CA . ASN A 1 217 ? -26.094 2.186 12.766 1 96.25 217 ASN A CA 1
ATOM 1720 C C . ASN A 1 217 ? -26.188 0.903 13.586 1 96.25 217 ASN A C 1
ATOM 1722 O O . ASN A 1 217 ? -25.281 0.597 14.359 1 96.25 217 ASN A O 1
ATOM 1726 N N . GLU A 1 218 ? -27.172 0.154 13.477 1 94.44 218 GLU A N 1
ATOM 1727 C CA . GLU A 1 218 ? -27.406 -1.002 14.336 1 94.44 218 GLU A CA 1
ATOM 1728 C C . GLU A 1 218 ? -26.625 -2.221 13.844 1 94.44 218 GLU A C 1
ATOM 1730 O O . GLU A 1 218 ? -25.875 -2.84 14.602 1 94.44 218 GLU A O 1
ATOM 1735 N N . THR A 1 219 ? -26.828 -2.48 12.578 1 95.31 219 THR A N 1
ATOM 1736 C CA . THR A 1 219 ? -26.188 -3.668 12.016 1 95.31 219 THR A CA 1
ATOM 1737 C C . THR A 1 219 ? -24.75 -3.379 11.625 1 95.31 219 THR A C 1
ATOM 1739 O O . THR A 1 219 ? -23.953 -4.301 11.438 1 95.31 219 THR A O 1
ATOM 1742 N N . LYS A 1 220 ? -24.422 -2.098 11.422 1 96.44 220 LYS A N 1
ATOM 1743 C CA . LYS A 1 220 ? -23.109 -1.619 10.984 1 96.44 220 LYS A CA 1
ATOM 1744 C C . LYS A 1 220 ? -22.797 -2.088 9.57 1 96.44 220 LYS A C 1
ATOM 1746 O O . LYS A 1 220 ? -21.641 -2.127 9.164 1 96.44 220 LYS A O 1
ATOM 1751 N N . LYS A 1 221 ? -23.828 -2.486 8.852 1 97.88 221 LYS A N 1
ATOM 1752 C CA . LYS A 1 221 ? -23.641 -2.885 7.457 1 97.88 221 LYS A CA 1
ATOM 1753 C C . LYS A 1 221 ? -23.594 -1.667 6.539 1 97.88 221 LYS A C 1
ATOM 1755 O O . LYS A 1 221 ? -24.281 -0.673 6.773 1 97.88 221 LYS A O 1
ATOM 1760 N N . ILE A 1 222 ? -22.766 -1.748 5.555 1 98.5 222 ILE A N 1
ATOM 1761 C CA . ILE A 1 222 ? -22.703 -0.706 4.535 1 98.5 222 ILE A CA 1
ATOM 1762 C C . ILE A 1 222 ? -23.922 -0.792 3.629 1 98.5 222 ILE A C 1
ATOM 1764 O O . ILE A 1 222 ? -24.188 -1.831 3.016 1 98.5 222 ILE A O 1
ATOM 1768 N N . VAL A 1 223 ? -24.609 0.268 3.535 1 98.38 223 VAL A N 1
ATOM 1769 C CA . VAL A 1 223 ? -25.859 0.233 2.777 1 98.38 223 VAL A CA 1
ATOM 1770 C C . VAL A 1 223 ? -25.688 1.011 1.474 1 98.38 223 VAL A C 1
ATOM 1772 O O . VAL A 1 223 ? -26.438 0.799 0.519 1 98.38 223 VAL A O 1
ATOM 1775 N N . SER A 1 224 ? -24.719 1.876 1.472 1 98.38 224 SER A N 1
ATOM 1776 C CA . SER A 1 224 ? -24.438 2.623 0.252 1 98.38 224 SER A CA 1
ATOM 1777 C C . SER A 1 224 ? -22.969 3.014 0.175 1 98.38 224 SER A C 1
ATOM 1779 O O . SER A 1 224 ? -22.344 3.316 1.196 1 98.38 224 SER A O 1
ATOM 1781 N N . ILE A 1 225 ? -22.391 2.977 -0.938 1 98.19 225 ILE A N 1
ATOM 1782 C CA . ILE A 1 225 ? -21.031 3.422 -1.198 1 98.19 225 ILE A CA 1
ATOM 1783 C C . ILE A 1 225 ? -20.984 4.195 -2.514 1 98.19 225 ILE A C 1
ATOM 1785 O O . ILE A 1 225 ? -21.359 3.668 -3.564 1 98.19 225 ILE A O 1
ATOM 1789 N N . GLN A 1 226 ? -20.609 5.43 -2.395 1 97.44 226 GLN A N 1
ATOM 1790 C CA . GLN A 1 226 ? -20.516 6.312 -3.555 1 97.44 226 GLN A CA 1
ATOM 1791 C C . GLN A 1 226 ? -19.062 6.699 -3.836 1 97.44 226 GLN A C 1
ATOM 1793 O O . GLN A 1 226 ? -18.344 7.105 -2.928 1 97.44 226 GLN A O 1
ATOM 1798 N N . THR A 1 227 ? -18.656 6.445 -5.031 1 95.75 227 THR A N 1
ATOM 1799 C CA . THR A 1 227 ? -17.328 6.887 -5.445 1 95.75 227 THR A CA 1
ATOM 1800 C C . THR A 1 227 ? -17.438 8.07 -6.402 1 95.75 227 THR A C 1
ATOM 1802 O O . THR A 1 227 ? -18.062 7.973 -7.457 1 95.75 227 THR A O 1
ATOM 1805 N N . LEU A 1 228 ? -16.797 9.148 -6.012 1 94.38 228 LEU A N 1
ATOM 1806 C CA . LEU A 1 228 ? -16.844 10.367 -6.809 1 94.38 228 LEU A CA 1
ATOM 1807 C C . LEU A 1 228 ? -15.461 10.727 -7.34 1 94.38 228 LEU A C 1
ATOM 1809 O O . LEU A 1 228 ? -14.461 10.578 -6.633 1 94.38 228 LEU A O 1
ATOM 1813 N N . ASP A 1 229 ? -15.5 11.078 -8.562 1 92.81 229 ASP A N 1
ATOM 1814 C CA . ASP A 1 229 ? -14.32 11.656 -9.188 1 92.81 229 ASP A CA 1
ATOM 1815 C C . ASP A 1 229 ? -14.352 13.18 -9.133 1 92.81 229 ASP A C 1
ATOM 1817 O O . ASP A 1 229 ? -15.406 13.789 -9.328 1 92.81 229 ASP A O 1
ATOM 1821 N N . LYS A 1 230 ? -13.227 13.703 -8.891 1 89.88 230 LYS A N 1
ATOM 1822 C CA . LYS A 1 230 ? -13.125 15.156 -8.75 1 89.88 230 LYS A CA 1
ATOM 1823 C C . LYS A 1 230 ? -13.734 15.875 -9.953 1 89.88 230 LYS A C 1
ATOM 1825 O O . LYS A 1 230 ? -14.242 16.984 -9.828 1 89.88 230 LYS A O 1
ATOM 1830 N N . ARG A 1 231 ? -13.797 15.336 -11.133 1 90.44 231 ARG A N 1
ATOM 1831 C CA . ARG A 1 231 ? -14.344 15.914 -12.352 1 90.44 231 ARG A CA 1
ATOM 1832 C C . ARG A 1 231 ? -15.852 16.094 -12.242 1 90.44 231 ARG A C 1
ATOM 1834 O O . ARG A 1 231 ? -16.438 16.969 -12.891 1 90.44 231 ARG A O 1
ATOM 1841 N N . GLN A 1 232 ? -16.406 15.367 -11.391 1 91.44 232 GLN A N 1
ATOM 1842 C CA . GLN A 1 232 ? -17.859 15.391 -11.242 1 91.44 232 GLN A CA 1
ATOM 1843 C C . GLN A 1 232 ? -18.312 16.547 -10.359 1 91.44 232 GLN A C 1
ATOM 1845 O O . GLN A 1 232 ? -19.5 16.875 -10.305 1 91.44 232 GLN A O 1
ATOM 1850 N N . THR A 1 233 ? -17.406 17.141 -9.695 1 90.19 233 THR A N 1
ATOM 1851 C CA . THR A 1 233 ? -17.734 18.25 -8.805 1 90.19 233 THR A CA 1
ATOM 1852 C C . THR A 1 233 ? -16.969 19.516 -9.203 1 90.19 233 THR A C 1
ATOM 1854 O O . THR A 1 233 ? -16.516 20.266 -8.344 1 90.19 233 THR A O 1
ATOM 1857 N N . GLY A 1 234 ? -16.734 19.703 -10.461 1 84.5 234 GLY A N 1
ATOM 1858 C CA . GLY A 1 234 ? -16.062 20.891 -10.969 1 84.5 234 GLY A CA 1
ATOM 1859 C C . GLY A 1 234 ? -14.594 20.938 -10.617 1 84.5 234 GLY A C 1
ATOM 1860 O O . GLY A 1 234 ? -14.031 22 -10.414 1 84.5 234 GLY A O 1
ATOM 1861 N N . LYS A 1 235 ? -14.016 19.781 -10.312 1 82.94 235 LYS A N 1
ATOM 1862 C CA . LYS A 1 235 ? -12.594 19.625 -10.023 1 82.94 235 LYS A CA 1
ATOM 1863 C C . LYS A 1 235 ? -12.242 20.203 -8.656 1 82.94 235 LYS A C 1
ATOM 1865 O O . LYS A 1 235 ? -11.117 20.672 -8.453 1 82.94 235 LYS A O 1
ATOM 1870 N N . LYS A 1 236 ? -13.258 20.281 -7.816 1 82.56 236 LYS A N 1
ATOM 1871 C CA . LYS A 1 236 ? -13.047 20.719 -6.441 1 82.56 236 LYS A CA 1
ATOM 1872 C C . LYS A 1 236 ? -13.18 19.547 -5.465 1 82.56 236 LYS A C 1
ATOM 1874 O O . LYS A 1 236 ? -14.273 19.016 -5.273 1 82.56 236 LYS A O 1
ATOM 1879 N N . SER A 1 237 ? -12.125 19.234 -4.855 1 81.81 237 SER A N 1
ATOM 1880 C CA . SER A 1 237 ? -12.086 18.094 -3.955 1 81.81 237 SER A CA 1
ATOM 1881 C C . SER A 1 237 ? -12.961 18.328 -2.729 1 81.81 237 SER A C 1
ATOM 1883 O O . SER A 1 237 ? -13.5 17.375 -2.156 1 81.81 237 SER A O 1
ATOM 1885 N N . THR A 1 238 ? -13.227 19.516 -2.361 1 81 238 THR A N 1
ATOM 1886 C CA . THR A 1 238 ? -13.969 19.828 -1.148 1 81 238 THR A CA 1
ATOM 1887 C C . THR A 1 238 ? -15.461 19.578 -1.346 1 81 238 THR A C 1
ATOM 1889 O O . THR A 1 238 ? -16.203 19.422 -0.374 1 81 238 THR A O 1
ATOM 1892 N N . ASN A 1 239 ? -15.836 19.531 -2.578 1 89 239 ASN A N 1
ATOM 1893 C CA . ASN A 1 239 ? -17.25 19.359 -2.875 1 89 239 ASN A CA 1
ATOM 1894 C C . ASN A 1 239 ? -17.625 17.891 -3.008 1 89 239 ASN A C 1
ATOM 1896 O O . ASN A 1 239 ? -18.812 17.531 -3.043 1 89 239 ASN A O 1
ATOM 1900 N N . MET A 1 240 ? -16.656 17.109 -3.047 1 91.88 240 MET A N 1
ATOM 1901 C CA . MET A 1 240 ? -16.922 15.703 -3.338 1 91.88 240 MET A CA 1
ATOM 1902 C C . MET A 1 240 ? -17.656 15.031 -2.186 1 91.88 240 MET A C 1
ATOM 1904 O O . MET A 1 240 ? -18.562 14.219 -2.41 1 91.88 240 MET A O 1
ATOM 1908 N N . GLU A 1 241 ? -17.281 15.398 -0.981 1 92.56 241 GLU A N 1
ATOM 1909 C CA . GLU A 1 241 ? -17.922 14.789 0.18 1 92.56 241 GLU A CA 1
ATOM 1910 C C . GLU A 1 241 ? -19.406 15.094 0.215 1 92.56 241 GLU A C 1
ATOM 1912 O O . GLU A 1 241 ? -20.234 14.203 0.445 1 92.56 241 GLU A O 1
ATOM 1917 N N . LYS A 1 242 ? -19.734 16.344 -0.042 1 94.25 242 LYS A N 1
ATOM 1918 C CA . LYS A 1 242 ? -21.141 16.766 -0.076 1 94.25 242 LYS A CA 1
ATOM 1919 C C . LYS A 1 242 ? -21.906 16.031 -1.172 1 94.25 242 LYS A C 1
ATOM 1921 O O . LYS A 1 242 ? -23 15.516 -0.933 1 94.25 242 LYS A O 1
ATOM 1926 N N . ALA A 1 243 ? -21.312 16.047 -2.352 1 95.38 243 ALA A N 1
ATOM 1927 C CA . ALA A 1 243 ? -21.953 15.383 -3.482 1 95.38 243 ALA A CA 1
ATOM 1928 C C . ALA A 1 243 ? -22.172 13.906 -3.189 1 95.38 243 ALA A C 1
ATOM 1930 O O . ALA A 1 243 ? -23.219 13.352 -3.535 1 95.38 243 ALA A O 1
ATOM 1931 N N . GLY A 1 244 ? -21.188 13.289 -2.564 1 96.19 244 GLY A N 1
ATOM 1932 C CA . GLY A 1 244 ? -21.312 11.891 -2.197 1 96.19 244 GLY A CA 1
ATOM 1933 C C . GLY A 1 244 ? -22.422 11.633 -1.188 1 96.19 244 GLY A C 1
ATOM 1934 O O . GLY A 1 244 ? -23.156 10.656 -1.302 1 96.19 244 GLY A O 1
ATOM 1935 N N . PHE A 1 245 ? -22.547 12.484 -0.211 1 97 245 PHE A N 1
ATOM 1936 C CA . PHE A 1 245 ? -23.609 12.375 0.788 1 97 245 PHE A CA 1
ATOM 1937 C C . PHE A 1 245 ? -24.984 12.461 0.134 1 97 245 PHE A C 1
ATOM 1939 O O . PHE A 1 245 ? -25.844 11.617 0.386 1 97 245 PHE A O 1
ATOM 1946 N N . VAL A 1 246 ? -25.109 13.438 -0.712 1 97.38 246 VAL A N 1
ATOM 1947 C CA . VAL A 1 246 ? -26.391 13.664 -1.374 1 97.38 246 VAL A CA 1
ATOM 1948 C C . VAL A 1 246 ? -26.734 12.461 -2.244 1 97.38 246 VAL A C 1
ATOM 1950 O O . VAL A 1 246 ? -27.859 11.961 -2.199 1 97.38 246 VAL A O 1
ATOM 1953 N N . GLN A 1 247 ? -25.797 11.977 -2.969 1 97.06 247 GLN A N 1
ATOM 1954 C CA . GLN A 1 247 ? -26.016 10.828 -3.846 1 97.06 247 GLN A CA 1
ATOM 1955 C C . GLN A 1 247 ? -26.406 9.594 -3.045 1 97.06 247 GLN A C 1
ATOM 1957 O O . GLN A 1 247 ? -27.297 8.836 -3.449 1 97.06 247 GLN A O 1
ATOM 1962 N N . GLY A 1 248 ? -25.719 9.383 -1.943 1 97.75 248 GLY A N 1
ATOM 1963 C CA . GLY A 1 248 ? -26.031 8.25 -1.091 1 97.75 248 GLY A CA 1
ATOM 1964 C C . GLY A 1 248 ? -27.438 8.328 -0.5 1 97.75 248 GLY A C 1
ATOM 1965 O O . GLY A 1 248 ? -28.172 7.34 -0.525 1 97.75 248 GLY A O 1
ATOM 1966 N N . MET A 1 249 ? -27.828 9.469 -0.06 1 97.69 249 MET A N 1
ATOM 1967 C CA . MET A 1 249 ? -29.156 9.672 0.539 1 97.69 249 MET A CA 1
ATOM 1968 C C . MET A 1 249 ? -30.25 9.523 -0.505 1 97.69 249 MET A C 1
ATOM 1970 O O . MET A 1 249 ? -31.297 8.938 -0.231 1 97.69 249 MET A O 1
ATOM 1974 N N . GLU A 1 250 ? -29.969 10.062 -1.671 1 97.25 250 GLU A N 1
ATOM 1975 C CA . GLU A 1 250 ? -30.938 9.945 -2.76 1 97.25 250 GLU A CA 1
ATOM 1976 C C . GLU A 1 250 ? -31.109 8.5 -3.199 1 97.25 250 GLU A C 1
ATOM 1978 O O . GLU A 1 250 ? -32.219 8.062 -3.512 1 97.25 250 GLU A O 1
ATOM 1983 N N . GLU A 1 251 ? -30.016 7.812 -3.209 1 97.44 251 GLU A N 1
ATOM 1984 C CA . GLU A 1 251 ? -30.078 6.395 -3.555 1 97.44 251 GLU A CA 1
ATOM 1985 C C . GLU A 1 251 ? -30.984 5.633 -2.594 1 97.44 251 GLU A C 1
ATOM 1987 O O . GLU A 1 251 ? -31.797 4.816 -3.02 1 97.44 251 GLU A O 1
ATOM 1992 N N . LEU A 1 252 ? -30.828 5.875 -1.312 1 97.44 252 LEU A N 1
ATOM 1993 C CA . LEU A 1 252 ? -31.656 5.203 -0.312 1 97.44 252 LEU A CA 1
ATOM 1994 C C . LEU A 1 252 ? -33.125 5.605 -0.455 1 97.44 252 LEU A C 1
ATOM 1996 O O . LEU A 1 252 ? -34 4.762 -0.328 1 97.44 252 LEU A O 1
ATOM 2000 N N . LYS A 1 253 ? -33.312 6.82 -0.778 1 95.5 253 LYS A N 1
ATOM 2001 C CA . LYS A 1 253 ? -34.688 7.297 -0.992 1 95.5 253 LYS A CA 1
ATOM 2002 C C . LYS A 1 253 ? -35.312 6.609 -2.195 1 95.5 253 LYS A C 1
ATOM 2004 O O . LYS A 1 253 ? -36.469 6.176 -2.129 1 95.5 253 LYS A O 1
ATOM 2009 N N . GLU A 1 254 ? -34.562 6.555 -3.24 1 95.75 254 GLU A N 1
ATOM 2010 C CA . GLU A 1 254 ? -35.062 5.918 -4.461 1 95.75 254 GLU A CA 1
ATOM 2011 C C . GLU A 1 254 ? -35.375 4.449 -4.227 1 95.75 254 GLU A C 1
ATOM 2013 O O . GLU A 1 254 ? -36.281 3.896 -4.875 1 95.75 254 GLU A O 1
ATOM 2018 N N . LYS A 1 255 ? -34.75 3.902 -3.34 1 96.12 255 LYS A N 1
ATOM 2019 C CA . LYS A 1 255 ? -34.938 2.484 -3.053 1 96.12 255 LYS A CA 1
ATOM 2020 C C . LYS A 1 255 ? -35.969 2.293 -1.949 1 96.12 255 LYS A C 1
ATOM 2022 O O . LYS A 1 255 ? -36.125 1.198 -1.399 1 96.12 255 LYS A O 1
ATOM 2027 N N . ASP A 1 256 ? -36.562 3.348 -1.533 1 94.69 256 ASP A N 1
ATOM 2028 C CA . ASP A 1 256 ? -37.688 3.363 -0.599 1 94.69 256 ASP A CA 1
ATOM 2029 C C . ASP A 1 256 ? -37.25 2.979 0.808 1 94.69 256 ASP A C 1
ATOM 2031 O O . ASP A 1 256 ? -37.906 2.18 1.479 1 94.69 256 ASP A O 1
ATOM 2035 N N . ILE A 1 257 ? -36.094 3.402 1.192 1 96.62 257 ILE A N 1
ATOM 2036 C CA . ILE A 1 257 ? -35.594 3.213 2.551 1 96.62 257 ILE A CA 1
ATOM 2037 C C . ILE A 1 257 ? -35.875 4.457 3.387 1 96.62 257 ILE A C 1
ATOM 2039 O O . ILE A 1 257 ? -35.594 5.578 2.967 1 96.62 257 ILE A O 1
ATOM 2043 N N . ASN A 1 258 ? -36.438 4.254 4.539 1 96 258 ASN A N 1
ATOM 2044 C CA . ASN A 1 258 ? -36.781 5.363 5.422 1 96 258 ASN A CA 1
ATOM 2045 C C . ASN A 1 258 ? -35.625 5.691 6.379 1 96 258 ASN A C 1
ATOM 2047 O O . ASN A 1 258 ? -35.406 4.965 7.344 1 96 258 ASN A O 1
ATOM 2051 N N . VAL A 1 259 ? -35.031 6.762 6.148 1 97.56 259 VAL A N 1
ATOM 2052 C CA . VAL A 1 259 ? -33.938 7.219 7.016 1 97.56 259 VAL A CA 1
ATOM 2053 C C . VAL A 1 259 ? -34.5 8.219 8.039 1 97.56 259 VAL A C 1
ATOM 2055 O O . VAL A 1 259 ? -34.969 9.305 7.668 1 97.56 259 VAL A O 1
ATOM 2058 N N . ALA A 1 260 ? -34.375 7.836 9.273 1 97.31 260 ALA A N 1
ATOM 2059 C CA . ALA A 1 260 ? -34.906 8.68 10.336 1 97.31 260 ALA A CA 1
ATOM 2060 C C . ALA A 1 260 ? -33.844 9.648 10.844 1 97.31 260 ALA A C 1
ATOM 2062 O O . ALA A 1 260 ? -34.156 10.727 11.344 1 97.31 260 ALA A O 1
ATOM 2063 N N . GLU A 1 261 ? -32.656 9.188 10.766 1 97.69 261 GLU A N 1
ATOM 2064 C CA . GLU A 1 261 ? -31.547 9.953 11.328 1 97.69 261 GLU A CA 1
ATOM 2065 C C . GLU A 1 261 ? -30.266 9.75 10.531 1 97.69 261 GLU A C 1
ATOM 2067 O O . GLU A 1 261 ? -29.969 8.625 10.109 1 97.69 261 GLU A O 1
ATOM 2072 N N . ALA A 1 262 ? -29.578 10.844 10.266 1 97.56 262 ALA A N 1
ATOM 2073 C CA . ALA A 1 262 ? -28.266 10.805 9.617 1 97.56 262 ALA A CA 1
ATOM 2074 C C . ALA A 1 262 ? -27.188 11.359 10.539 1 97.56 262 ALA A C 1
ATOM 2076 O O . ALA A 1 262 ? -27.344 12.438 11.117 1 97.56 262 ALA A O 1
ATOM 2077 N N . VAL A 1 263 ? -26.156 10.602 10.695 1 97.06 263 VAL A N 1
ATOM 2078 C CA . VAL A 1 263 ? -25.047 10.984 11.57 1 97.06 263 VAL A CA 1
ATOM 2079 C C . VAL A 1 263 ? -23.812 11.32 10.734 1 97.06 263 VAL A C 1
ATOM 2081 O O . VAL A 1 263 ? -23.375 10.508 9.914 1 97.06 263 VAL A O 1
ATOM 2084 N N . THR A 1 264 ? -23.188 12.492 10.875 1 94.69 264 THR A N 1
ATOM 2085 C CA . THR A 1 264 ? -22.031 12.914 10.102 1 94.69 264 THR A CA 1
ATOM 2086 C C . THR A 1 264 ? -21 13.602 11 1 94.69 264 THR A C 1
ATOM 2088 O O . THR A 1 264 ? -21.219 13.75 12.203 1 94.69 264 THR A O 1
ATOM 2091 N N . ASP A 1 265 ? -19.609 14.008 10.57 1 87.56 265 ASP A N 1
ATOM 2092 C CA . ASP A 1 265 ? -18.547 14.656 11.32 1 87.56 265 ASP A CA 1
ATOM 2093 C C . ASP A 1 265 ? -18.766 16.172 11.414 1 87.56 265 ASP A C 1
ATOM 2095 O O . ASP A 1 265 ? -17.844 16.922 11.688 1 87.56 265 ASP A O 1
ATOM 2099 N N . ALA A 1 266 ? -19.797 16.781 11.391 1 81.94 266 ALA A N 1
ATOM 2100 C CA . ALA A 1 266 ? -20.172 18.188 11.5 1 81.94 266 ALA A CA 1
ATOM 2101 C C . ALA A 1 266 ? -19.609 19 10.336 1 81.94 266 ALA A C 1
ATOM 2103 O O . ALA A 1 266 ? -19.062 20.094 10.547 1 81.94 266 ALA A O 1
ATOM 2104 N N . HIS A 1 267 ? -19.641 18.484 9.266 1 85.62 267 HIS A N 1
ATOM 2105 C CA . HIS A 1 267 ? -19.25 19.219 8.062 1 85.62 267 HIS A CA 1
ATOM 2106 C C . HIS A 1 267 ? -20.281 20.281 7.711 1 85.62 267 HIS A C 1
ATOM 2108 O O . HIS A 1 267 ? -21.469 20 7.605 1 85.62 267 HIS A O 1
ATOM 2114 N N . LEU A 1 268 ? -19.812 21.438 7.492 1 85.62 268 LEU A N 1
ATOM 2115 C CA . LEU A 1 268 ? -20.688 22.578 7.297 1 85.62 268 LEU A CA 1
ATOM 2116 C C . LEU A 1 268 ? -21.562 22.406 6.059 1 85.62 268 LEU A C 1
ATOM 2118 O O . LEU A 1 268 ? -22.75 22.688 6.082 1 85.62 268 LEU A O 1
ATOM 2122 N N . GLN A 1 269 ? -20.984 21.891 5.043 1 90.31 269 GLN A N 1
ATOM 2123 C CA . GLN A 1 269 ? -21.703 21.734 3.789 1 90.31 269 GLN A CA 1
ATOM 2124 C C . GLN A 1 269 ? -22.812 20.688 3.916 1 90.31 269 GLN A C 1
ATOM 2126 O O . GLN A 1 269 ? -23.891 20.859 3.354 1 90.31 269 GLN A O 1
ATOM 2131 N N . ILE A 1 270 ? -22.516 19.656 4.625 1 93.38 270 ILE A N 1
ATOM 2132 C CA . ILE A 1 270 ? -23.516 18.609 4.816 1 93.38 270 ILE A CA 1
ATOM 2133 C C . ILE A 1 270 ? -24.641 19.125 5.723 1 93.38 270 ILE A C 1
ATOM 2135 O O . ILE A 1 270 ? -25.812 18.828 5.492 1 93.38 270 ILE A O 1
ATOM 2139 N N . GLY A 1 271 ? -24.234 19.922 6.734 1 91.75 271 GLY A N 1
ATOM 2140 C CA . GLY A 1 271 ? -25.234 20.531 7.582 1 91.75 271 GLY A CA 1
ATOM 2141 C C . GLY A 1 271 ? -26.203 21.406 6.812 1 91.75 271 GLY A C 1
ATOM 2142 O O . GLY A 1 271 ? -27.422 21.359 7.059 1 91.75 271 GLY A O 1
ATOM 2143 N N . ALA A 1 272 ? -25.672 22.141 5.906 1 93.06 272 ALA A N 1
ATOM 2144 C CA . ALA A 1 272 ? -26.5 23.016 5.09 1 93.06 272 ALA A CA 1
ATOM 2145 C C . ALA A 1 272 ? -27.453 22.188 4.223 1 93.06 272 ALA A C 1
ATOM 2147 O O . ALA A 1 272 ? -28.625 22.547 4.07 1 93.06 272 ALA A O 1
ATOM 2148 N N . VAL A 1 273 ? -26.969 21.125 3.668 1 94.81 273 VAL A N 1
ATOM 2149 C CA . VAL A 1 273 ? -27.766 20.25 2.812 1 94.81 273 VAL A CA 1
ATOM 2150 C C . VAL A 1 273 ? -28.875 19.609 3.631 1 94.81 273 VAL A C 1
ATOM 2152 O O . VAL A 1 273 ? -30 19.484 3.162 1 94.81 273 VAL A O 1
ATOM 2155 N N . MET A 1 274 ? -28.562 19.219 4.816 1 95.25 274 MET A N 1
ATOM 2156 C CA . MET A 1 274 ? -29.547 18.578 5.691 1 95.25 274 MET A CA 1
ATOM 2157 C C . MET A 1 274 ? -30.688 19.531 6.012 1 95.25 274 MET A C 1
ATOM 2159 O O . MET A 1 274 ? -31.859 19.109 6.02 1 95.25 274 MET A O 1
ATOM 2163 N N . LYS A 1 275 ? -30.406 20.75 6.172 1 93.19 275 LYS A N 1
ATOM 2164 C CA . LYS A 1 275 ? -31.422 21.75 6.523 1 93.19 275 LYS A CA 1
ATOM 2165 C C . LYS A 1 275 ? -32.281 22.125 5.32 1 93.19 275 LYS A C 1
ATOM 2167 O O . LYS A 1 275 ? -33.469 22.438 5.469 1 93.19 275 LYS A O 1
ATOM 2172 N N . ARG A 1 276 ? -31.734 22 4.129 1 94.44 276 ARG A N 1
ATOM 2173 C CA . ARG A 1 276 ? -32.406 22.484 2.934 1 94.44 276 ARG A CA 1
ATOM 2174 C C . ARG A 1 276 ? -33.156 21.359 2.225 1 94.44 276 ARG A C 1
ATOM 2176 O O . ARG A 1 276 ? -34.281 21.531 1.752 1 94.44 276 ARG A O 1
ATOM 2183 N N . GLN A 1 277 ? -32.469 20.266 2.162 1 94.06 277 GLN A N 1
ATOM 2184 C CA . GLN A 1 277 ? -32.969 19.219 1.271 1 94.06 277 GLN A CA 1
ATOM 2185 C C . GLN A 1 277 ? -33.531 18.047 2.062 1 94.06 277 GLN A C 1
ATOM 2187 O O . GLN A 1 277 ? -34.406 17.312 1.565 1 94.06 277 GLN A O 1
ATOM 2192 N N . PHE A 1 278 ? -33.031 17.844 3.262 1 95.75 278 PHE A N 1
ATOM 2193 C CA . PHE A 1 278 ? -33.438 16.688 4.035 1 95.75 278 PHE A CA 1
ATOM 2194 C C . PHE A 1 278 ? -34 17.109 5.391 1 95.75 278 PHE A C 1
ATOM 2196 O O . PHE A 1 278 ? -33.594 16.594 6.43 1 95.75 278 PHE A O 1
ATOM 2203 N N . THR A 1 279 ? -35 17.891 5.379 1 93.25 279 THR A N 1
ATOM 2204 C CA . THR A 1 279 ? -35.562 18.531 6.57 1 93.25 279 THR A CA 1
ATOM 2205 C C . THR A 1 279 ? -36.281 17.516 7.441 1 93.25 279 THR A C 1
ATOM 2207 O O . THR A 1 279 ? -36.406 17.703 8.656 1 93.25 279 THR A O 1
ATOM 2210 N N . ASP A 1 280 ? -36.688 16.484 6.844 1 93.31 280 ASP A N 1
ATOM 2211 C CA . ASP A 1 280 ? -37.5 15.492 7.562 1 93.31 280 ASP A CA 1
ATOM 2212 C C . ASP A 1 280 ? -36.594 14.477 8.273 1 93.31 280 ASP A C 1
ATOM 2214 O O . ASP A 1 280 ? -37.062 13.648 9.047 1 93.31 280 ASP A O 1
ATOM 2218 N N . ILE A 1 281 ? -35.375 14.539 8.055 1 96.44 281 ILE A N 1
ATOM 2219 C CA . ILE A 1 281 ? -34.438 13.594 8.633 1 96.44 281 ILE A CA 1
ATOM 2220 C C . ILE A 1 281 ? -33.656 14.266 9.758 1 96.44 281 ILE A C 1
ATOM 2222 O O . ILE A 1 281 ? -33.094 15.352 9.586 1 96.44 281 ILE A O 1
ATOM 2226 N N . LYS A 1 282 ? -33.625 13.633 10.875 1 96.12 282 LYS A N 1
ATOM 2227 C CA . LYS A 1 282 ? -32.844 14.156 11.992 1 96.12 282 LYS A CA 1
ATOM 2228 C C . LYS A 1 282 ? -31.344 14.102 11.711 1 96.12 282 LYS A C 1
ATOM 2230 O O . LYS A 1 282 ? -30.859 13.109 11.156 1 96.12 282 LYS A O 1
ATOM 2235 N N . HIS A 1 283 ? -30.703 15.141 11.992 1 96.19 283 HIS A N 1
ATOM 2236 C CA . HIS A 1 283 ? -29.25 15.203 11.781 1 96.19 283 HIS A CA 1
ATOM 2237 C C . HIS A 1 283 ? -28.5 15.164 13.109 1 96.19 283 HIS A C 1
ATOM 2239 O O . HIS A 1 283 ? -28.766 15.961 14.008 1 96.19 283 HIS A O 1
ATOM 2245 N N . SER A 1 284 ? -27.625 14.234 13.281 1 96 284 SER A N 1
ATOM 2246 C CA . SER A 1 284 ? -26.781 14.117 14.469 1 96 284 SER A CA 1
ATOM 2247 C C . SER A 1 284 ? -25.297 14.188 14.094 1 96 284 SER A C 1
ATOM 2249 O O . SER A 1 284 ? -24.922 13.906 12.953 1 96 284 SER A O 1
ATOM 2251 N N . HIS A 1 285 ? -24.5 14.594 15.078 1 94.56 285 HIS A N 1
ATOM 2252 C CA . HIS A 1 285 ? -23.062 14.672 14.875 1 94.56 285 HIS A CA 1
ATOM 2253 C C . HIS A 1 285 ? -22.344 13.531 15.586 1 94.56 285 HIS A C 1
ATOM 2255 O O . HIS A 1 285 ? -22.812 13.039 16.609 1 94.56 285 HIS A O 1
ATOM 2261 N N . ASP A 1 286 ? -21.234 13.172 14.977 1 93.31 286 ASP A N 1
ATOM 2262 C CA . ASP A 1 286 ? -20.359 12.18 15.586 1 93.31 286 ASP A CA 1
ATOM 2263 C C . ASP A 1 286 ? -19.719 12.711 16.859 1 93.31 286 ASP A C 1
ATOM 2265 O O . ASP A 1 286 ? -18.938 13.656 16.812 1 93.31 286 ASP A O 1
ATOM 2269 N N . ILE A 1 287 ? -19.953 12.117 17.953 1 91.12 287 ILE A N 1
ATOM 2270 C CA . ILE A 1 287 ? -19.5 12.594 19.25 1 91.12 287 ILE A CA 1
ATOM 2271 C C . ILE A 1 287 ? -18 12.422 19.375 1 91.12 287 ILE A C 1
ATOM 2273 O O . ILE A 1 287 ? -17.328 13.227 20.031 1 91.12 287 ILE A O 1
ATOM 2277 N N . TRP A 1 288 ? -17.547 11.453 18.75 1 87.38 288 TRP A N 1
ATOM 2278 C CA . TRP A 1 288 ? -16.109 11.219 18.812 1 87.38 288 TRP A CA 1
ATOM 2279 C C . TRP A 1 288 ? -15.344 12.375 18.172 1 87.38 288 TRP A C 1
ATOM 2281 O O . TRP A 1 288 ? -14.328 12.82 18.703 1 87.38 288 TRP A O 1
ATOM 2291 N N . HIS A 1 289 ? -15.789 12.781 17.062 1 87.25 289 HIS A N 1
ATOM 2292 C CA . HIS A 1 289 ? -15.133 13.891 16.375 1 87.25 289 HIS A CA 1
ATOM 2293 C C . HIS A 1 289 ? -15.188 15.164 17.219 1 87.25 289 HIS A C 1
ATOM 2295 O O . HIS A 1 289 ? -14.234 15.945 17.234 1 87.25 289 HIS A O 1
ATOM 2301 N N . VAL A 1 290 ? -16.234 15.336 17.875 1 89.75 290 VAL A N 1
ATOM 2302 C CA . VAL A 1 290 ? -16.391 16.5 18.734 1 89.75 290 VAL A CA 1
ATOM 2303 C C . VAL A 1 290 ? -15.43 16.406 19.922 1 89.75 290 VAL A C 1
ATOM 2305 O O . VAL A 1 290 ? -14.75 17.375 20.266 1 89.75 290 VAL A O 1
ATOM 2308 N N . ALA A 1 291 ? -15.414 15.258 20.469 1 88.94 291 ALA A N 1
ATOM 2309 C CA . ALA A 1 291 ? -14.523 15.023 21.609 1 88.94 291 ALA A CA 1
ATOM 2310 C C . ALA A 1 291 ? -13.062 15.234 21.203 1 88.94 291 ALA A C 1
ATOM 2312 O O . ALA A 1 291 ? -12.281 15.805 21.969 1 88.94 291 ALA A O 1
ATOM 2313 N N . LYS A 1 292 ? -12.766 14.727 20.094 1 85.12 292 LYS A N 1
ATOM 2314 C CA . LYS A 1 292 ? -11.406 14.898 19.578 1 85.12 292 LYS A CA 1
ATOM 2315 C C . LYS A 1 292 ? -11.07 16.375 19.406 1 85.12 292 LYS A C 1
ATOM 2317 O O . LYS A 1 292 ? -9.969 16.812 19.766 1 85.12 292 LYS A O 1
ATOM 2322 N N . ASN A 1 293 ? -11.984 17.125 18.859 1 88.25 293 ASN A N 1
ATOM 2323 C CA . ASN A 1 293 ? -11.789 18.562 18.688 1 88.25 293 ASN A CA 1
ATOM 2324 C C . ASN A 1 293 ? -11.656 19.281 20.016 1 88.25 293 ASN A C 1
ATOM 2326 O O . ASN A 1 293 ? -10.867 20.219 20.156 1 88.25 293 ASN A O 1
ATOM 2330 N N . LEU A 1 294 ? -12.422 18.844 20.938 1 91.69 294 LEU A N 1
ATOM 2331 C CA . LEU A 1 294 ? -12.336 19.391 22.297 1 91.69 294 LEU A CA 1
ATOM 2332 C C . LEU A 1 294 ? -10.961 19.109 22.906 1 91.69 294 LEU A C 1
ATOM 2334 O O . LEU A 1 294 ? -10.367 20 23.516 1 91.69 294 LEU A O 1
ATOM 2338 N N . GLY A 1 295 ? -10.531 17.922 22.703 1 90.62 295 GLY A N 1
ATOM 2339 C CA . GLY A 1 295 ? -9.195 17.578 23.172 1 90.62 295 GLY A CA 1
ATOM 2340 C C . GLY A 1 295 ? -8.109 18.453 22.578 1 90.62 295 GLY A C 1
ATOM 2341 O O . GLY A 1 295 ? -7.207 18.906 23.281 1 90.62 295 GLY A O 1
ATOM 2342 N N . LYS A 1 296 ? -8.211 18.703 21.344 1 89.06 296 LYS A N 1
ATOM 2343 C CA . LYS A 1 296 ? -7.234 19.547 20.656 1 89.06 296 LYS A CA 1
ATOM 2344 C C . LYS A 1 296 ? -7.254 20.969 21.219 1 89.06 296 LYS A C 1
ATOM 2346 O O . LYS A 1 296 ? -6.203 21.578 21.391 1 89.06 296 LYS A O 1
ATOM 2351 N N . LYS A 1 297 ? -8.43 21.5 21.453 1 92.81 297 LYS A N 1
ATOM 2352 C CA . LYS A 1 297 ? -8.57 22.844 22.016 1 92.81 297 LYS A CA 1
ATOM 2353 C C . LYS A 1 297 ? -7.953 22.922 23.406 1 92.81 297 LYS A C 1
ATOM 2355 O O . LYS A 1 297 ? -7.316 23.922 23.75 1 92.81 297 LYS A O 1
ATOM 2360 N N . LEU A 1 298 ? -8.164 21.891 24.141 1 93.62 298 LEU A N 1
ATOM 2361 C CA . LEU A 1 298 ? -7.613 21.828 25.5 1 93.62 298 LEU A CA 1
ATOM 2362 C C . LEU A 1 298 ? -6.09 21.797 25.453 1 93.62 298 LEU A C 1
ATOM 2364 O O . LEU A 1 298 ? -5.426 22.5 26.219 1 93.62 298 LEU A O 1
ATOM 2368 N N . VAL A 1 299 ? -5.625 21 24.547 1 90.62 299 VAL A N 1
ATOM 2369 C CA . VAL A 1 299 ? -4.176 20.891 24.422 1 90.62 299 VAL A CA 1
ATOM 2370 C C . VAL A 1 299 ? -3.598 22.234 23.953 1 90.62 299 VAL A C 1
ATOM 2372 O O . VAL A 1 299 ? -2.553 22.656 24.438 1 90.62 299 VAL A O 1
ATOM 2375 N N . ALA A 1 300 ? -4.246 22.844 23.016 1 91 300 ALA A N 1
ATOM 2376 C CA . ALA A 1 300 ? -3.811 24.156 22.516 1 91 300 ALA A CA 1
ATOM 2377 C C . ALA A 1 300 ? -3.791 25.188 23.641 1 91 300 ALA A C 1
ATOM 2379 O O . ALA A 1 300 ? -2.857 25.984 23.75 1 91 300 ALA A O 1
ATOM 2380 N N . ALA A 1 301 ? -4.801 25.172 24.453 1 92.38 301 ALA A N 1
ATOM 2381 C CA . ALA A 1 301 ? -4.871 26.094 25.578 1 92.38 301 ALA A CA 1
ATOM 2382 C C . ALA A 1 301 ? -3.766 25.797 26.594 1 92.38 301 ALA A C 1
ATOM 2384 O O . ALA A 1 301 ? -3.217 26.719 27.203 1 92.38 301 ALA A O 1
ATOM 2385 N N . GLY A 1 302 ? -3.457 24.594 26.734 1 91.12 302 GLY A N 1
ATOM 2386 C CA . GLY A 1 302 ? -2.453 24.156 27.688 1 91.12 302 GLY A CA 1
ATOM 2387 C C . GLY A 1 302 ? -1.034 24.438 27.234 1 91.12 302 GLY A C 1
ATOM 2388 O O . GLY A 1 302 ? -0.086 24.281 28.016 1 91.12 302 GLY A O 1
ATOM 2389 N N . GLN A 1 303 ? -0.948 24.781 26 1 89.12 303 GLN A N 1
ATOM 2390 C CA . GLN A 1 303 ? 0.384 25.125 25.5 1 89.12 303 GLN A CA 1
ATOM 2391 C C . GLN A 1 303 ? 0.885 26.422 26.141 1 89.12 303 GLN A C 1
ATOM 2393 O O . GLN A 1 303 ? 2.094 26.641 26.234 1 89.12 303 GLN A O 1
ATOM 2398 N N . ASP A 1 304 ? -0.053 27.266 26.594 1 89.62 304 ASP A N 1
ATOM 2399 C CA . ASP A 1 304 ? 0.31 28.438 27.359 1 89.62 304 ASP A CA 1
ATOM 2400 C C . ASP A 1 304 ? 0.864 28.062 28.734 1 89.62 304 ASP A C 1
ATOM 2402 O O . ASP A 1 304 ? 0.254 27.266 29.453 1 89.62 304 ASP A O 1
ATOM 2406 N N . LYS A 1 305 ? 2.045 28.609 29.062 1 88.31 305 LYS A N 1
ATOM 2407 C CA . LYS A 1 305 ? 2.748 28.25 30.297 1 88.31 305 LYS A CA 1
ATOM 2408 C C . LYS A 1 305 ? 1.846 28.422 31.516 1 88.31 305 LYS A C 1
ATOM 2410 O O . LYS A 1 305 ? 1.903 27.609 32.438 1 88.31 305 LYS A O 1
ATOM 2415 N N . GLU A 1 306 ? 1.003 29.375 31.547 1 89.88 306 GLU A N 1
ATOM 2416 C CA . GLU A 1 306 ? 0.137 29.672 32.688 1 89.88 306 GLU A CA 1
ATOM 2417 C C . GLU A 1 306 ? -1.056 28.719 32.75 1 89.88 306 GLU A C 1
ATOM 2419 O O . GLU A 1 306 ? -1.735 28.625 33.75 1 89.88 306 GLU A O 1
ATOM 2424 N N . CYS A 1 307 ? -1.283 28 31.656 1 93.38 307 CYS A N 1
ATOM 2425 C CA . CYS A 1 307 ? -2.451 27.125 31.562 1 93.38 307 CYS A CA 1
ATOM 2426 C C . CYS A 1 307 ? -2.035 25.672 31.453 1 93.38 307 CYS A C 1
ATOM 2428 O O . CYS A 1 307 ? -2.82 24.828 31.016 1 93.38 307 CYS A O 1
ATOM 2430 N N . LYS A 1 308 ? -0.86 25.359 31.797 1 90.94 308 LYS A N 1
ATOM 2431 C CA . LYS A 1 308 ? -0.282 24.031 31.609 1 90.94 308 LYS A CA 1
ATOM 2432 C C . LYS A 1 308 ? -1.054 22.984 32.406 1 90.94 308 LYS A C 1
ATOM 2434 O O . LYS A 1 308 ? -1.122 21.828 32 1 90.94 308 LYS A O 1
ATOM 2439 N N . ASP A 1 309 ? -1.636 23.422 33.406 1 89.25 309 ASP A N 1
ATOM 2440 C CA . ASP A 1 309 ? -2.328 22.5 34.281 1 89.25 309 ASP A CA 1
ATOM 2441 C C . ASP A 1 309 ? -3.557 21.891 33.594 1 89.25 309 ASP A C 1
ATOM 2443 O O . ASP A 1 309 ? -4.047 20.844 34.031 1 89.25 309 ASP A O 1
ATOM 2447 N N . ILE A 1 310 ? -4.031 22.547 32.562 1 91.88 310 ILE A N 1
ATOM 2448 C CA . ILE A 1 310 ? -5.203 22.062 31.844 1 91.88 310 ILE A CA 1
ATOM 2449 C C . ILE A 1 310 ? -4.879 20.719 31.172 1 91.88 310 ILE A C 1
ATOM 2451 O O . ILE A 1 310 ? -5.762 19.875 31 1 91.88 310 ILE A O 1
ATOM 2455 N N . LEU A 1 311 ? -3.686 20.531 30.812 1 89.75 311 LEU A N 1
ATOM 2456 C CA . LEU A 1 311 ? -3.256 19.344 30.094 1 89.75 311 LEU A CA 1
ATOM 2457 C C . LEU A 1 311 ? -3.496 18.078 30.922 1 89.75 311 LEU A C 1
ATOM 2459 O 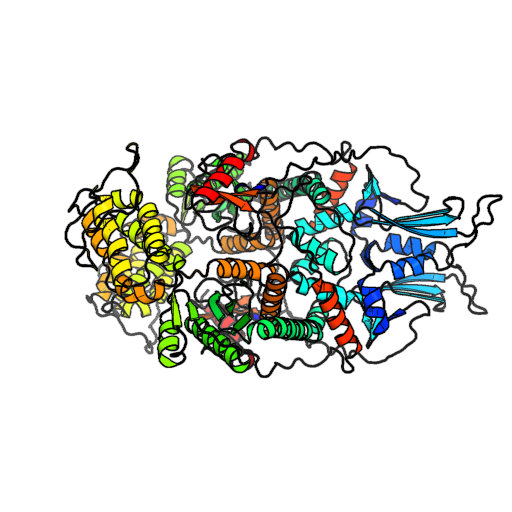O . LEU A 1 311 ? -3.871 17.047 30.375 1 89.75 311 LEU A O 1
ATOM 2463 N N . LYS A 1 312 ? -3.381 18.188 32.188 1 87 312 LYS A N 1
ATOM 2464 C CA . LYS A 1 312 ? -3.576 17.031 33.062 1 87 312 LYS A CA 1
ATOM 2465 C C . LYS A 1 312 ? -5.051 16.656 33.156 1 87 312 LYS A C 1
ATOM 2467 O O . LYS A 1 312 ? -5.383 15.523 33.531 1 87 312 LYS A O 1
ATOM 2472 N N . TRP A 1 313 ? -5.844 17.609 32.812 1 90.5 313 TRP A N 1
ATOM 2473 C CA . TRP A 1 313 ? -7.281 17.406 32.938 1 90.5 313 TRP A CA 1
ATOM 2474 C C . TRP A 1 313 ? -7.914 17.062 31.594 1 90.5 313 TRP A C 1
ATOM 2476 O O . TRP A 1 313 ? -9.109 16.766 31.516 1 90.5 313 TRP A O 1
ATOM 2486 N N . THR A 1 314 ? -7.23 17.078 30.516 1 89.62 314 THR A N 1
ATOM 2487 C CA . THR A 1 314 ? -7.762 16.938 29.172 1 89.62 314 THR A CA 1
ATOM 2488 C C . THR A 1 314 ? -8.57 15.648 29.047 1 89.62 314 THR A C 1
ATOM 2490 O O . THR A 1 314 ? -9.695 15.664 28.531 1 89.62 314 THR A O 1
ATOM 2493 N N . GLN A 1 315 ? -8.055 14.523 29.5 1 84.44 315 GLN A N 1
ATOM 2494 C CA . GLN A 1 315 ? -8.734 13.242 29.391 1 84.44 315 GLN A CA 1
ATOM 2495 C C . GLN A 1 315 ? -10.023 13.227 30.203 1 84.44 315 GLN A C 1
ATOM 2497 O O . GLN A 1 315 ? -11.055 12.727 29.75 1 84.44 315 GLN A O 1
ATOM 2502 N N . ASP A 1 316 ? -9.922 13.75 31.312 1 86.44 316 ASP A N 1
ATOM 2503 C CA . ASP A 1 316 ? -11.086 13.789 32.188 1 86.44 316 ASP A CA 1
ATOM 2504 C C . ASP A 1 316 ? -12.203 14.641 31.594 1 86.44 316 ASP A C 1
ATOM 2506 O O . ASP A 1 316 ? -13.375 14.281 31.672 1 86.44 316 ASP A O 1
ATOM 2510 N N . ILE A 1 317 ? -11.797 15.703 31.109 1 90.94 317 ILE A N 1
ATOM 2511 C CA . ILE A 1 317 ? -12.773 16.625 30.547 1 90.94 317 ILE A CA 1
ATOM 2512 C C . ILE A 1 317 ? -13.438 16 29.328 1 90.94 317 ILE A C 1
ATOM 2514 O O . ILE A 1 317 ? -14.656 16.094 29.156 1 90.94 317 ILE A O 1
ATOM 2518 N N . THR A 1 318 ? -12.695 15.367 28.484 1 90.81 318 THR A N 1
ATOM 2519 C CA . THR A 1 318 ? -13.25 14.719 27.297 1 90.81 318 THR A CA 1
ATOM 2520 C C . THR A 1 318 ? -14.172 13.57 27.703 1 90.81 318 THR A C 1
ATOM 2522 O O . THR A 1 318 ? -15.227 13.367 27.094 1 90.81 318 THR A O 1
ATOM 2525 N N . THR A 1 319 ? -13.766 12.82 28.719 1 87.19 319 THR A N 1
ATOM 2526 C CA . THR A 1 319 ? -14.602 11.742 29.219 1 87.19 319 THR A CA 1
ATOM 2527 C C . THR A 1 319 ? -15.906 12.297 29.797 1 87.19 319 THR A C 1
ATOM 2529 O O . THR A 1 319 ? -16.969 11.688 29.641 1 87.19 319 THR A O 1
ATOM 2532 N N . HIS A 1 320 ? -15.75 13.406 30.469 1 90.88 320 HIS A N 1
ATOM 2533 C CA . HIS A 1 320 ? -16.922 14.078 31.016 1 90.88 320 HIS A CA 1
ATOM 2534 C C . HIS A 1 320 ? -17.875 14.516 29.906 1 90.88 320 HIS A C 1
ATOM 2536 O O . HIS A 1 320 ? -19.094 14.438 30.062 1 90.88 320 HIS A O 1
ATOM 2542 N N . PHE A 1 321 ? -17.312 14.977 28.875 1 93.31 321 PHE A N 1
ATOM 2543 C CA . PHE A 1 321 ? -18.125 15.336 27.719 1 93.31 321 PHE A CA 1
ATOM 2544 C C . PHE A 1 321 ? -18.906 14.133 27.203 1 93.31 321 PHE A C 1
ATOM 2546 O O . PHE A 1 321 ? -20.109 14.234 26.938 1 93.31 321 PHE A O 1
ATOM 2553 N N . TRP A 1 322 ? -18.25 13.039 27.125 1 90.19 322 TRP A N 1
ATOM 2554 C CA . TRP A 1 322 ? -18.891 11.805 26.688 1 90.19 322 TRP A CA 1
ATOM 2555 C C . TRP A 1 322 ? -20.031 11.422 27.625 1 90.19 322 TRP A C 1
ATOM 2557 O O . TRP A 1 322 ? -21.109 11.008 27.156 1 90.19 322 TRP A O 1
ATOM 2567 N N . HIS A 1 323 ? -19.75 11.562 28.812 1 89.12 323 HIS A N 1
ATOM 2568 C CA . HIS A 1 323 ? -20.766 11.266 29.828 1 89.12 323 HIS A CA 1
ATOM 2569 C C . HIS A 1 323 ? -21.984 12.172 29.672 1 89.12 323 HIS A C 1
ATOM 2571 O O . HIS A 1 323 ? -23.125 11.711 29.766 1 89.12 323 HIS A O 1
ATOM 2577 N N . ALA A 1 324 ? -21.672 13.383 29.469 1 92.31 324 ALA A N 1
ATOM 2578 C CA . ALA A 1 324 ? -22.766 14.344 29.297 1 92.31 324 ALA A CA 1
ATOM 2579 C C . ALA A 1 324 ? -23.625 13.977 28.094 1 92.31 324 ALA A C 1
ATOM 2581 O O . ALA A 1 324 ? -24.859 14.016 28.156 1 92.31 324 ALA A O 1
ATOM 2582 N N . CYS A 1 325 ? -23 13.586 27 1 93.06 325 CYS A N 1
ATOM 2583 C CA . CYS A 1 325 ? -23.719 13.219 25.781 1 93.06 325 CYS A CA 1
ATOM 2584 C C . CYS A 1 325 ? -24.516 11.945 25.984 1 93.06 325 CYS A C 1
ATOM 2586 O O . CYS A 1 325 ? -25.609 11.797 25.438 1 93.06 325 CYS A O 1
ATOM 2588 N N . LYS A 1 326 ? -24.047 11.055 26.75 1 91.31 326 LYS A N 1
ATOM 2589 C CA . LYS A 1 326 ? -24.672 9.75 26.953 1 91.31 326 LYS A CA 1
ATOM 2590 C C . LYS A 1 326 ? -25.906 9.867 27.844 1 91.31 326 LYS A C 1
ATOM 2592 O O . LYS A 1 326 ? -26.906 9.18 27.625 1 91.31 326 LYS A O 1
ATOM 2597 N N . HIS A 1 327 ? -25.875 10.758 28.75 1 91.25 327 HIS A N 1
ATOM 2598 C CA . HIS A 1 327 ? -26.875 10.734 29.797 1 91.25 327 HIS A CA 1
ATOM 2599 C C . HIS A 1 327 ? -27.875 11.891 29.625 1 91.25 327 HIS A C 1
ATOM 2601 O O . HIS A 1 327 ? -28.953 11.859 30.203 1 91.25 327 HIS A O 1
ATOM 2607 N N . ALA A 1 328 ? -27.5 12.875 28.938 1 92.31 328 ALA A N 1
ATOM 2608 C CA . ALA A 1 328 ? -28.391 14.008 28.75 1 92.31 328 ALA A CA 1
ATOM 2609 C C . ALA A 1 328 ? -29.359 13.766 27.594 1 92.31 328 ALA A C 1
ATOM 2611 O O . ALA A 1 328 ? -28.969 13.297 26.531 1 92.31 328 ALA A O 1
ATOM 2612 N N . ASN A 1 329 ? -30.625 14.133 27.859 1 91.94 329 ASN A N 1
ATOM 2613 C CA . ASN A 1 329 ? -31.641 13.992 26.828 1 91.94 329 ASN A CA 1
ATOM 2614 C C . ASN A 1 329 ? -32.094 15.344 26.297 1 91.94 329 ASN A C 1
ATOM 2616 O O . ASN A 1 329 ? -32.719 15.43 25.234 1 91.94 329 ASN A O 1
ATOM 2620 N N . THR A 1 330 ? -31.859 16.359 27.141 1 93.12 330 THR A N 1
ATOM 2621 C CA . THR A 1 330 ? -32.25 17.703 26.75 1 93.12 330 THR A CA 1
ATOM 2622 C C . THR A 1 330 ? -31.078 18.672 26.844 1 93.12 330 THR A C 1
ATOM 2624 O O . THR A 1 330 ? -30.062 18.344 27.438 1 93.12 330 THR A O 1
ATOM 2627 N N . TYR A 1 331 ? -31.297 19.781 26.172 1 93.06 331 TYR A N 1
ATOM 2628 C CA . TYR A 1 331 ? -30.266 20.812 26.203 1 93.06 331 TYR A CA 1
ATOM 2629 C C . TYR A 1 331 ? -29.953 21.234 27.625 1 93.06 331 TYR A C 1
ATOM 2631 O O . TYR A 1 331 ? -28.781 21.359 28 1 93.06 331 TYR A O 1
ATOM 2639 N N . GLY A 1 332 ? -31.016 21.422 28.406 1 89.44 332 GLY A N 1
ATOM 2640 C CA . GLY A 1 332 ? -30.844 21.844 29.797 1 89.44 332 GLY A CA 1
ATOM 2641 C C . GLY A 1 332 ? -30.078 20.828 30.641 1 89.44 332 GLY A C 1
ATOM 2642 O O . GLY A 1 332 ? -29.203 21.188 31.422 1 89.44 332 GLY A O 1
ATOM 2643 N N . GLU A 1 333 ? -30.375 19.609 30.453 1 90.81 333 GLU A N 1
ATOM 2644 C CA . GLU A 1 333 ? -29.703 18.531 31.188 1 90.81 333 GLU A CA 1
ATOM 2645 C C . GLU A 1 333 ? -28.219 18.453 30.781 1 90.81 333 GLU A C 1
ATOM 2647 O O . GLU A 1 333 ? -27.359 18.281 31.641 1 90.81 333 GLU A O 1
ATOM 2652 N N . PHE A 1 334 ? -28.062 18.562 29.469 1 93.75 334 PHE A N 1
ATOM 2653 C CA . PHE A 1 334 ? -26.703 18.531 28.969 1 93.75 334 PHE A CA 1
ATOM 2654 C C . PHE A 1 334 ? -25.859 19.641 29.594 1 93.75 334 PHE A C 1
ATOM 2656 O O . PHE A 1 334 ? -24.75 19.406 30.062 1 93.75 334 PHE A O 1
ATOM 2663 N N . LEU A 1 335 ? -26.406 20.812 29.594 1 92 335 LEU A N 1
ATOM 2664 C CA . LEU A 1 335 ? -25.672 21.984 30.078 1 92 335 LEU A CA 1
ATOM 2665 C C . LEU A 1 335 ? -25.359 21.828 31.578 1 92 335 LEU A C 1
ATOM 2667 O O . LEU A 1 335 ? -24.297 22.234 32.031 1 92 335 LEU A O 1
ATOM 2671 N N . THR A 1 336 ? -26.203 21.281 32.312 1 89 336 THR A N 1
ATOM 2672 C CA . THR A 1 336 ? -26.016 21.078 33.75 1 89 336 THR A CA 1
ATOM 2673 C C . THR A 1 336 ? -24.859 20.125 34 1 89 336 THR A C 1
ATOM 2675 O O . THR A 1 336 ? -23.984 20.406 34.844 1 89 336 THR A O 1
ATOM 2678 N N . ILE A 1 337 ? -24.906 19.094 33.281 1 90.62 337 ILE A N 1
ATOM 2679 C CA . ILE A 1 337 ? -23.859 18.094 33.469 1 90.62 337 ILE A CA 1
ATOM 2680 C C . ILE A 1 337 ? -22.531 18.641 32.969 1 90.62 337 ILE A C 1
ATOM 2682 O O . ILE A 1 337 ? -21.516 18.609 33.656 1 90.62 337 ILE A O 1
ATOM 2686 N N . TRP A 1 338 ? -22.578 19.156 31.766 1 93.31 338 TRP A N 1
ATOM 2687 C CA . TRP A 1 338 ? -21.359 19.562 31.062 1 93.31 338 TRP A CA 1
ATOM 2688 C C . TRP A 1 338 ? -20.688 20.734 31.781 1 93.31 338 TRP A C 1
ATOM 2690 O O . TRP A 1 338 ? -19.484 20.688 32.031 1 93.31 338 TRP A O 1
ATOM 2700 N N . ALA A 1 339 ? -21.406 21.703 32.188 1 91.75 339 ALA A N 1
ATOM 2701 C CA . ALA A 1 339 ? -20.844 22.875 32.844 1 91.75 339 ALA A CA 1
ATOM 2702 C C . ALA A 1 339 ? -20.375 22.547 34.25 1 91.75 339 ALA A C 1
ATOM 2704 O O . ALA A 1 339 ? -19.562 23.281 34.844 1 91.75 339 ALA A O 1
ATOM 2705 N N . GLY A 1 340 ? -20.828 21.453 34.812 1 89.44 340 GLY A N 1
ATOM 2706 C CA . GLY A 1 340 ? -20.391 21.016 36.125 1 89.44 340 GLY A CA 1
ATOM 2707 C C . GLY A 1 340 ? -18.891 20.734 36.188 1 89.44 340 GLY A C 1
ATOM 2708 O O . GLY A 1 340 ? -18.297 20.797 37.281 1 89.44 340 GLY A O 1
ATOM 2709 N N . VAL A 1 341 ? -18.328 20.5 35.031 1 91.75 341 VAL A N 1
ATOM 2710 C CA . VAL A 1 341 ? -16.906 20.188 35 1 91.75 341 VAL A CA 1
ATOM 2711 C C . VAL A 1 341 ? -16.109 21.391 35.5 1 91.75 341 VAL A C 1
ATOM 2713 O O . VAL A 1 341 ? -15.023 21.234 36.062 1 91.75 341 VAL A O 1
ATOM 2716 N N . LEU A 1 342 ? -16.656 22.656 35.312 1 91.69 342 LEU A N 1
ATOM 2717 C CA . LEU A 1 342 ? -15.984 23.875 35.719 1 91.69 342 LEU A CA 1
ATOM 2718 C C . LEU A 1 342 ? -15.859 23.922 37.25 1 91.69 342 LEU A C 1
ATOM 2720 O O . LEU A 1 342 ? -14.883 24.469 37.781 1 91.69 342 LEU A O 1
ATOM 2724 N N . HIS A 1 343 ? -16.766 23.281 37.875 1 89.75 343 HIS A N 1
ATOM 2725 C CA . HIS A 1 343 ? -16.75 23.219 39.344 1 89.75 343 HIS A CA 1
ATOM 2726 C C . HIS A 1 343 ? -15.914 22.047 39.812 1 89.75 343 HIS A C 1
ATOM 2728 O O . HIS A 1 343 ? -15.125 22.172 40.781 1 89.75 343 HIS A O 1
ATOM 2734 N N . HIS A 1 344 ? -16.031 20.984 39.125 1 88.56 344 HIS A N 1
ATOM 2735 C CA . HIS A 1 344 ? -15.359 19.75 39.5 1 88.56 344 HIS A CA 1
ATOM 2736 C C . HIS A 1 344 ? -13.844 19.922 39.5 1 88.56 344 HIS A C 1
ATOM 2738 O O . HIS A 1 344 ? -13.156 19.453 40.406 1 88.56 344 HIS A O 1
ATOM 2744 N N . VAL A 1 345 ? -13.344 20.594 38.562 1 91 345 VAL A N 1
ATOM 2745 C CA . VAL A 1 345 ? -11.898 20.688 38.375 1 91 345 VAL A CA 1
ATOM 2746 C C . VAL A 1 345 ? -11.289 21.547 39.469 1 91 345 VAL A C 1
ATOM 2748 O O . VAL A 1 345 ? -10.078 21.484 39.719 1 91 345 VAL A O 1
ATOM 2751 N N . VAL A 1 346 ? -12.086 22.391 40.156 1 90.75 346 VAL A N 1
ATOM 2752 C CA . VAL A 1 346 ? -11.594 23.25 41.219 1 90.75 346 VAL A CA 1
ATOM 2753 C C . VAL A 1 346 ? -12.031 22.688 42.562 1 90.75 346 VAL A C 1
ATOM 2755 O O . VAL A 1 346 ? -12.055 23.406 43.562 1 90.75 346 VAL A O 1
ATOM 2758 N N . ASP A 1 347 ? -12.477 21.484 42.625 1 88.06 347 ASP A N 1
ATOM 2759 C CA . ASP A 1 347 ? -12.836 20.734 43.812 1 88.06 347 ASP A CA 1
ATOM 2760 C C . ASP A 1 347 ? -14.141 21.25 44.406 1 88.06 347 ASP A C 1
ATOM 2762 O O . ASP A 1 347 ? -14.266 21.328 45.625 1 88.06 347 ASP A O 1
ATOM 2766 N N . GLU A 1 348 ? -14.945 21.703 43.625 1 85.88 348 GLU A N 1
ATOM 2767 C CA . GLU A 1 348 ? -16.297 22.062 44 1 85.88 348 GLU A CA 1
ATOM 2768 C C . GLU A 1 348 ? -17.312 21.047 43.531 1 85.88 348 GLU A C 1
ATOM 2770 O O . GLU A 1 348 ? -17.5 20.891 42.312 1 85.88 348 GLU A O 1
ATOM 2775 N N . HIS A 1 349 ? -17.953 20.312 44.375 1 83.19 349 HIS A N 1
ATOM 2776 C CA . HIS A 1 349 ? -18.797 19.203 43.938 1 83.19 349 HIS A CA 1
ATOM 2777 C C . HIS A 1 349 ? -20.281 19.547 44.156 1 83.19 349 HIS A C 1
ATOM 2779 O O . HIS A 1 349 ? -21.156 18.734 43.844 1 83.19 349 HIS A O 1
ATOM 2785 N N . GLU A 1 350 ? -20.531 20.75 44.844 1 80.44 350 GLU A N 1
ATOM 2786 C CA . GLU A 1 350 ? -21.891 21.297 44.969 1 80.44 350 GLU A CA 1
ATOM 2787 C C . GLU A 1 350 ? -21.906 22.781 44.594 1 80.44 350 GLU A C 1
ATOM 2789 O O . GLU A 1 350 ? -21 23.531 44.969 1 80.44 350 GLU A O 1
ATOM 2794 N N . TRP A 1 351 ? -22.891 23.109 43.688 1 75.75 351 TRP A N 1
ATOM 2795 C CA . TRP A 1 351 ? -22.953 24.516 43.312 1 75.75 351 TRP A CA 1
ATOM 2796 C C . TRP A 1 351 ? -24.406 24.969 43.125 1 75.75 351 TRP A C 1
ATOM 2798 O O . TRP A 1 351 ? -25.281 24.141 42.875 1 75.75 351 TRP A O 1
ATOM 2808 N N . ALA A 1 352 ? -24.719 26.219 43.594 1 64.88 352 ALA A N 1
ATOM 2809 C CA . ALA A 1 352 ? -26.062 26.75 43.75 1 64.88 352 ALA A CA 1
ATOM 2810 C C . ALA A 1 352 ? -26.781 26.844 42.406 1 64.88 352 ALA A C 1
ATOM 2812 O O . ALA A 1 352 ? -27.953 26.484 42.281 1 64.88 352 ALA A O 1
ATOM 2813 N N . LEU A 1 353 ? -26.312 27.672 41.312 1 59.84 353 LEU A N 1
ATOM 2814 C CA . LEU A 1 353 ? -27.047 27.969 40.094 1 59.84 353 LEU A CA 1
ATOM 2815 C C . LEU A 1 353 ? -26.641 27.016 38.969 1 59.84 353 LEU A C 1
ATOM 2817 O O . LEU A 1 353 ? -25.453 26.891 38.656 1 59.84 353 LEU A O 1
ATOM 2821 N N . SER A 1 354 ? -27.547 26.062 38.75 1 58.22 354 SER A N 1
ATOM 2822 C CA . SER A 1 354 ? -27.281 25.109 37.688 1 58.22 354 SER A CA 1
ATOM 2823 C C . SER A 1 354 ? -27.406 25.797 36.312 1 58.22 354 SER A C 1
ATOM 2825 O O . SER A 1 354 ? -28.203 26.703 36.125 1 58.22 354 SER A O 1
ATOM 2827 N N . TYR A 1 355 ? -26.438 25.766 35.406 1 59.5 355 TYR A N 1
ATOM 2828 C CA . TYR A 1 355 ? -26.328 26.406 34.094 1 59.5 355 TYR A CA 1
ATOM 2829 C C . TYR A 1 355 ? -27.562 26.141 33.25 1 59.5 355 TYR A C 1
ATOM 2831 O O . TYR A 1 355 ? -27.953 26.969 32.406 1 59.5 355 TYR A O 1
ATOM 2839 N N . GLY A 1 356 ? -28.391 25.109 33.438 1 54.69 356 GLY A N 1
ATOM 2840 C CA . GLY A 1 356 ? -29.531 24.766 32.594 1 54.69 356 GLY A CA 1
ATOM 2841 C C . GLY A 1 356 ? -30.812 24.594 33.406 1 54.69 356 GLY A C 1
ATOM 2842 O O . GLY A 1 356 ? -31.906 24.531 32.844 1 54.69 356 GLY A O 1
ATOM 2843 N N . SER A 1 357 ? -30.672 24.203 34.688 1 57.94 357 SER A N 1
ATOM 2844 C CA . SER A 1 357 ? -31.844 24.047 35.531 1 57.94 357 SER A CA 1
ATOM 2845 C C . SER A 1 357 ? -31.688 24.781 36.844 1 57.94 357 SER A C 1
ATOM 2847 O O . SER A 1 357 ? -30.562 25.156 37.219 1 57.94 357 SER A O 1
ATOM 2849 N N . MET A 1 358 ? -32.75 25.328 37.375 1 52.56 358 MET A N 1
ATOM 2850 C CA . MET A 1 358 ? -32.875 26.047 38.625 1 52.56 358 MET A CA 1
ATOM 2851 C C . MET A 1 358 ? -32.5 25.156 39.812 1 52.56 358 MET A C 1
ATOM 2853 O O . MET A 1 358 ? -32.562 25.578 40.969 1 52.56 358 MET A O 1
ATOM 2857 N N . ASP A 1 359 ? -32.062 23.875 39.531 1 56.69 359 ASP A N 1
ATOM 2858 C CA . ASP A 1 359 ? -31.828 22.984 40.656 1 56.69 359 ASP A CA 1
ATOM 2859 C C . ASP A 1 359 ? -30.359 23 41.094 1 56.69 359 ASP A C 1
ATOM 2861 O O . ASP A 1 359 ? -29.484 23.453 40.344 1 56.69 359 ASP A O 1
ATOM 2865 N N . TYR A 1 360 ? -30.141 22.625 42.344 1 60.69 360 TYR A N 1
ATOM 2866 C CA . TYR A 1 360 ? -28.828 22.438 42.906 1 60.69 360 TYR A CA 1
ATOM 2867 C C . TYR A 1 360 ? -28 21.422 42.125 1 60.69 360 TYR A C 1
ATOM 2869 O O . TYR A 1 360 ? -28.516 20.375 41.719 1 60.69 360 TYR A O 1
ATOM 2877 N N . GLY A 1 361 ? -26.875 21.859 41.438 1 64.31 361 GLY A N 1
ATOM 2878 C CA . GLY A 1 361 ? -26.031 20.969 40.688 1 64.31 361 GLY A CA 1
ATOM 2879 C C . GLY A 1 361 ? -25.062 20.172 41.531 1 64.31 361 GLY A C 1
ATOM 2880 O O . GLY A 1 361 ? -24.609 20.656 42.562 1 64.31 361 GLY A O 1
ATOM 2881 N N . GLN A 1 362 ? -24.969 18.828 41.406 1 73.56 362 GLN A N 1
ATOM 2882 C CA . GLN A 1 362 ? -24 17.984 42.125 1 73.56 362 GLN A CA 1
ATOM 2883 C C . GLN A 1 362 ? -23.312 17.016 41.188 1 73.56 362 GLN A C 1
ATOM 2885 O O . GLN A 1 362 ? -23.875 16.641 40.156 1 73.56 362 GLN A O 1
ATOM 2890 N N . CYS A 1 363 ? -22.016 16.812 41.406 1 74.5 363 CYS A N 1
ATOM 2891 C CA . CYS A 1 363 ? -21.297 15.805 40.625 1 74.5 363 CYS A CA 1
ATOM 2892 C C . CYS A 1 363 ? -21.922 14.422 40.812 1 74.5 363 CYS A C 1
ATOM 2894 O O . CYS A 1 363 ? -22.391 14.094 41.906 1 74.5 363 CYS A O 1
ATOM 2896 N N . SER A 1 364 ? -22.219 13.664 39.75 1 64.62 364 SER A N 1
ATOM 2897 C CA . SER A 1 364 ? -22.875 12.367 39.781 1 64.62 364 SER A CA 1
ATOM 2898 C C . SER A 1 364 ? -21.922 11.273 40.25 1 64.62 364 SER A C 1
ATOM 2900 O O . SER A 1 364 ? -22.141 10.086 39.969 1 64.62 364 SER A O 1
ATOM 2902 N N . HIS A 1 365 ? -20.797 11.555 40.844 1 60.91 365 HIS A N 1
ATOM 2903 C CA . HIS A 1 365 ? -19.922 10.477 41.312 1 60.91 365 HIS A CA 1
ATOM 2904 C C . HIS A 1 365 ? -20.016 10.273 42.812 1 60.91 365 HIS A C 1
ATOM 2906 O O . HIS A 1 365 ? -20.469 11.172 43.531 1 60.91 365 HIS A O 1
ATOM 2912 N N . SER A 1 366 ? -19.906 8.969 43.156 1 55.72 366 SER A N 1
ATOM 2913 C CA . SER A 1 366 ? -19.844 8.656 44.594 1 55.72 366 SER A CA 1
ATOM 2914 C C . SER A 1 366 ? -18.625 9.297 45.25 1 55.72 366 SER A C 1
ATOM 2916 O O . SER A 1 366 ? -17.797 9.898 44.562 1 55.72 366 SER A O 1
ATOM 2918 N N . ALA A 1 367 ? -18.562 9.211 46.531 1 51.75 367 ALA A N 1
ATOM 2919 C CA . ALA A 1 367 ? -17.484 9.773 47.344 1 51.75 367 ALA A CA 1
ATOM 2920 C C . ALA A 1 367 ? -16.125 9.5 46.719 1 51.75 367 ALA A C 1
ATOM 2922 O O . ALA A 1 367 ? -15.844 8.367 46.312 1 51.75 367 ALA A O 1
ATOM 2923 N N . LEU A 1 368 ? -15.531 10.453 45.969 1 52.16 368 LEU A N 1
ATOM 2924 C CA . LEU A 1 368 ? -14.25 10.359 45.281 1 52.16 368 LEU A CA 1
ATOM 2925 C C . LEU A 1 368 ? -13.18 9.766 46.188 1 52.16 368 LEU A C 1
ATOM 2927 O O . LEU A 1 368 ? -13.094 10.125 47.344 1 52.16 368 LEU A O 1
ATOM 2931 N N . GLU A 1 369 ? -12.68 8.68 46 1 48.22 369 GLU A N 1
ATOM 2932 C CA . GLU A 1 369 ? -11.516 8.195 46.75 1 48.22 369 GLU A CA 1
ATOM 2933 C C . GLU A 1 369 ? -10.383 9.219 46.719 1 48.22 369 GLU A C 1
ATOM 2935 O O . GLU A 1 369 ? -10.172 9.891 45.688 1 48.22 369 GLU A O 1
ATOM 2940 N N . THR A 1 370 ? -9.867 9.789 47.844 1 48.62 370 THR A N 1
ATOM 2941 C CA . THR A 1 370 ? -8.891 10.781 48.281 1 48.62 370 THR A CA 1
ATOM 2942 C C . THR A 1 370 ? -7.641 10.727 47.406 1 48.62 370 THR A C 1
ATOM 2944 O O . THR A 1 370 ? -6.918 11.719 47.281 1 48.62 370 THR A O 1
ATOM 2947 N N . ASP A 1 371 ? -7.086 9.633 46.969 1 47.34 371 ASP A N 1
ATOM 2948 C CA . ASP A 1 371 ? -5.688 9.562 46.562 1 47.34 371 ASP A CA 1
ATOM 2949 C C . ASP A 1 371 ? -5.504 10.078 45.125 1 47.34 371 ASP A C 1
ATOM 2951 O O . ASP A 1 371 ? -5.27 9.297 44.188 1 47.34 371 ASP A O 1
ATOM 2955 N N . ARG A 1 372 ? -6.129 11.172 44.812 1 58.03 372 ARG A N 1
ATOM 2956 C CA . ARG A 1 372 ? -5.949 11.562 43.406 1 58.03 372 ARG A CA 1
ATOM 2957 C C . ARG A 1 372 ? -4.633 12.305 43.219 1 58.03 372 ARG A C 1
ATOM 2959 O O . ARG A 1 372 ? -4.32 13.234 43.969 1 58.03 372 ARG A O 1
ATOM 2966 N N . GLU A 1 373 ? -3.668 11.812 42.562 1 63.31 373 GLU A N 1
ATOM 2967 C CA . GLU A 1 373 ? -2.359 12.352 42.188 1 63.31 373 GLU A CA 1
ATOM 2968 C C . GLU A 1 373 ? -2.494 13.578 41.281 1 63.31 373 GLU A C 1
ATOM 2970 O O . GLU A 1 373 ? -1.604 14.43 41.25 1 63.31 373 GLU A O 1
ATOM 2975 N N . LYS A 1 374 ? -3.721 13.977 40.875 1 77.56 374 LYS A N 1
ATOM 2976 C CA . LYS A 1 374 ? -3.842 15.109 39.938 1 77.56 374 LYS A CA 1
ATOM 2977 C C . LYS A 1 374 ? -4.211 16.391 40.688 1 77.56 374 LYS A C 1
ATOM 2979 O O . LYS A 1 374 ? -5.199 16.422 41.438 1 77.56 374 LYS A O 1
ATOM 2984 N N . PRO A 1 375 ? -3.395 17.391 40.562 1 83.56 375 PRO A N 1
ATOM 2985 C CA . PRO A 1 375 ? -3.666 18.641 41.281 1 83.56 375 PRO A CA 1
ATOM 2986 C C . PRO A 1 375 ? -4.902 19.359 40.75 1 83.56 375 PRO A C 1
ATOM 2988 O O . PRO A 1 375 ? -5.168 19.344 39.562 1 83.56 375 PRO A O 1
ATOM 2991 N N . TRP A 1 376 ? -5.656 19.969 41.75 1 90.12 376 TRP A N 1
ATOM 2992 C CA . TRP A 1 376 ? -6.828 20.766 41.375 1 90.12 376 TRP A CA 1
ATOM 2993 C C . TRP A 1 376 ? -6.418 22.062 40.719 1 90.12 376 TRP A C 1
ATOM 2995 O O . TRP A 1 376 ? -5.344 22.609 41 1 90.12 376 TRP A O 1
ATOM 3005 N N . LEU A 1 377 ? -7.285 22.547 39.875 1 92.44 377 LEU A N 1
ATOM 3006 C CA . LEU A 1 377 ? -7.066 23.875 39.312 1 92.44 377 LEU A CA 1
ATOM 3007 C C . LEU A 1 377 ? -7.48 24.953 40.312 1 92.44 377 LEU A C 1
ATOM 3009 O O . LEU A 1 377 ? -8.344 24.719 41.156 1 92.44 377 LEU A O 1
ATOM 3013 N N . LYS A 1 378 ? -6.781 26.094 40.188 1 91.88 378 LYS A N 1
ATOM 3014 C CA . LYS A 1 378 ? -7.168 27.234 41.031 1 91.88 378 LYS A CA 1
ATOM 3015 C C . LYS A 1 378 ? -8.328 28 40.406 1 91.88 378 LYS A C 1
ATOM 3017 O O . LYS A 1 378 ? -8.273 28.391 39.25 1 91.88 378 LYS A O 1
ATOM 3022 N N . LYS A 1 379 ? -9.359 28.188 41.281 1 92.12 379 LYS A N 1
ATOM 3023 C CA . LYS A 1 379 ? -10.531 28.922 40.812 1 92.12 379 LYS A CA 1
ATOM 3024 C C . LYS A 1 379 ? -10.156 30.344 40.375 1 92.12 379 LYS A C 1
ATOM 3026 O O . LYS A 1 379 ? -9.461 31.047 41.094 1 92.12 379 LYS A O 1
ATOM 3031 N N . GLY A 1 380 ? -10.523 30.719 39.219 1 91.25 380 GLY A N 1
ATOM 3032 C CA . GLY A 1 380 ? -10.266 32.062 38.719 1 91.25 380 GLY A CA 1
ATOM 3033 C C . GLY A 1 380 ? -8.906 32.188 38.062 1 91.25 380 GLY A C 1
ATOM 3034 O O . GLY A 1 380 ? -8.562 33.281 37.562 1 91.25 380 GLY A O 1
ATOM 3035 N N . SER A 1 381 ? -8.133 31.219 38.125 1 93.5 381 SER A N 1
ATOM 3036 C CA . SER A 1 381 ? -6.832 31.25 37.469 1 93.5 381 SER A CA 1
ATOM 3037 C C . SER A 1 381 ? -6.977 31.375 35.938 1 93.5 381 SER A C 1
ATOM 3039 O O . SER A 1 381 ? -8.078 31.219 35.406 1 93.5 381 SER A O 1
ATOM 3041 N N . LYS A 1 382 ? -5.984 31.703 35.281 1 94.19 382 LYS A N 1
ATOM 3042 C CA . LYS A 1 382 ? -5.992 31.797 33.812 1 94.19 382 LYS A CA 1
ATOM 3043 C C . LYS A 1 382 ? -6.375 30.453 33.188 1 94.19 382 LYS A C 1
ATOM 3045 O O . LYS A 1 382 ? -7.066 30.422 32.156 1 94.19 382 LYS A O 1
ATOM 3050 N N . ALA A 1 383 ? -5.887 29.438 33.812 1 94.44 383 ALA A N 1
ATOM 3051 C CA . ALA A 1 383 ? -6.219 28.094 33.344 1 94.44 383 ALA A CA 1
ATOM 3052 C C . ALA A 1 383 ? -7.715 27.828 33.469 1 94.44 383 ALA A C 1
ATOM 3054 O O . ALA A 1 383 ? -8.344 27.281 32.562 1 94.44 383 ALA A O 1
ATOM 3055 N N . HIS A 1 384 ? -8.25 28.203 34.594 1 94.81 384 HIS A N 1
ATOM 3056 C CA . HIS A 1 384 ? -9.672 28.016 34.812 1 94.81 384 HIS A CA 1
ATOM 3057 C C . HIS A 1 384 ? -10.508 28.859 33.875 1 94.81 384 HIS A C 1
ATOM 3059 O O . HIS A 1 384 ? -11.539 28.406 33.375 1 94.81 384 HIS A O 1
ATOM 3065 N N . GLU A 1 385 ? -10.086 30.047 33.594 1 94.94 385 GLU A N 1
ATOM 3066 C CA . GLU A 1 385 ? -10.797 30.938 32.656 1 94.94 385 GLU A CA 1
ATOM 3067 C C . GLU A 1 385 ? -10.734 30.406 31.234 1 94.94 385 GLU A C 1
ATOM 3069 O O . GLU A 1 385 ? -11.703 30.516 30.484 1 94.94 385 GLU A O 1
ATOM 3074 N N . ALA A 1 386 ? -9.555 29.906 30.938 1 95.5 386 ALA A N 1
ATOM 3075 C CA . ALA A 1 386 ? -9.414 29.312 29.609 1 95.5 386 ALA A CA 1
ATOM 3076 C C . ALA A 1 386 ? -10.359 28.125 29.438 1 95.5 386 ALA A C 1
ATOM 3078 O O . ALA A 1 386 ? -10.969 27.953 28.375 1 95.5 386 ALA A O 1
ATOM 3079 N N . LEU A 1 387 ? -10.453 27.344 30.438 1 95.62 387 LEU A N 1
ATOM 3080 C CA . LEU A 1 387 ? -11.367 26.203 30.406 1 95.62 387 LEU A CA 1
ATOM 3081 C C . LEU A 1 387 ? -12.812 26.672 30.297 1 95.62 387 LEU A C 1
ATOM 3083 O O . LEU A 1 387 ? -13.609 26.078 29.562 1 95.62 387 LEU A O 1
ATOM 3087 N N . ARG A 1 388 ? -13.156 27.688 31.031 1 94.56 388 ARG A N 1
ATOM 3088 C CA . ARG A 1 388 ? -14.5 28.234 30.984 1 94.56 388 ARG A CA 1
ATOM 3089 C C . ARG A 1 388 ? -14.867 28.672 29.562 1 94.56 388 ARG A C 1
ATOM 3091 O O . ARG A 1 388 ? -15.984 28.422 29.109 1 94.56 388 ARG A O 1
ATOM 3098 N N . ARG A 1 389 ? -13.953 29.234 28.875 1 94.69 389 ARG A N 1
ATOM 3099 C CA . ARG A 1 389 ? -14.188 29.688 27.5 1 94.69 389 ARG A CA 1
ATOM 3100 C C . ARG A 1 389 ? -14.43 28.484 26.578 1 94.69 389 ARG A C 1
ATOM 3102 O O . ARG A 1 389 ? -15.25 28.562 25.656 1 94.69 389 ARG A O 1
ATOM 3109 N N . ILE A 1 390 ? -13.742 27.391 26.812 1 95.75 390 ILE A N 1
ATOM 3110 C CA . ILE A 1 390 ? -13.867 26.188 25.984 1 95.75 390 ILE A CA 1
ATOM 3111 C C . ILE A 1 390 ? -15.195 25.5 26.266 1 95.75 390 ILE A C 1
ATOM 3113 O O . ILE A 1 390 ? -15.914 25.109 25.344 1 95.75 390 ILE A O 1
ATOM 3117 N N . VAL A 1 391 ? -15.508 25.391 27.531 1 94.5 391 VAL A N 1
ATOM 3118 C CA . VAL A 1 391 ? -16.688 24.656 27.969 1 94.5 391 VAL A CA 1
ATOM 3119 C C . VAL A 1 391 ? -17.953 25.438 27.594 1 94.5 391 VAL A C 1
ATOM 3121 O O . VAL A 1 391 ? -18.953 24.844 27.172 1 94.5 391 VAL A O 1
ATOM 3124 N N . LEU A 1 392 ? -17.875 26.734 27.703 1 94 392 LEU A N 1
ATOM 3125 C CA . LEU A 1 392 ? -19.047 27.562 27.438 1 94 392 LEU A CA 1
ATOM 3126 C C . LEU A 1 392 ? -18.969 28.203 26.062 1 94 392 LEU A C 1
ATOM 3128 O O . LEU A 1 392 ? -19.578 29.25 25.828 1 94 392 LEU A O 1
ATOM 3132 N N . ASP A 1 393 ? -18.219 27.594 25.203 1 93.94 393 ASP A N 1
ATOM 3133 C CA . ASP A 1 393 ? -18.125 28.078 23.828 1 93.94 393 ASP A CA 1
ATOM 3134 C C . ASP A 1 393 ? -19.5 28.078 23.156 1 93.94 393 ASP A C 1
ATOM 3136 O O . ASP A 1 393 ? -20.203 27.078 23.156 1 93.94 393 ASP A O 1
ATOM 3140 N N . LYS A 1 394 ? -19.859 29.172 22.547 1 92.19 394 LYS A N 1
ATOM 3141 C CA . LYS A 1 394 ? -21.188 29.359 21.984 1 92.19 394 LYS A CA 1
ATOM 3142 C C . LYS A 1 394 ? -21.453 28.359 20.859 1 92.19 394 LYS A C 1
ATOM 3144 O O . LYS A 1 394 ? -22.562 27.812 20.766 1 92.19 394 LYS A O 1
ATOM 3149 N N . ARG A 1 395 ? -20.484 28.172 20.031 1 90.12 395 ARG A N 1
ATOM 3150 C CA . ARG A 1 395 ? -20.672 27.266 18.906 1 90.12 395 ARG A CA 1
ATOM 3151 C C . ARG A 1 395 ? -20.891 25.828 19.391 1 90.12 395 ARG A C 1
ATOM 3153 O O . ARG A 1 395 ? -21.734 25.109 18.859 1 90.12 395 ARG A O 1
ATOM 3160 N N . LEU A 1 396 ? -20.094 25.422 20.344 1 92.81 396 LEU A N 1
ATOM 3161 C CA . LEU A 1 396 ? -20.25 24.094 20.938 1 92.81 396 LEU A CA 1
ATOM 3162 C C . LEU A 1 396 ? -21.641 23.922 21.531 1 92.81 396 LEU A C 1
ATOM 3164 O O . LEU A 1 396 ? -22.297 22.922 21.281 1 92.81 396 LEU A O 1
ATOM 3168 N N . LEU A 1 397 ? -22.078 24.906 22.25 1 93.5 397 LEU A N 1
ATOM 3169 C CA . LEU A 1 397 ? -23.359 24.812 22.953 1 93.5 397 LEU A CA 1
ATOM 3170 C C . LEU A 1 397 ? -24.531 24.859 21.984 1 93.5 397 LEU A C 1
ATOM 3172 O O . LEU A 1 397 ? -25.547 24.188 22.203 1 93.5 397 LEU A O 1
ATOM 3176 N N . ASN A 1 398 ? -24.359 25.641 20.906 1 91.88 398 ASN A N 1
ATOM 3177 C CA . ASN A 1 398 ? -25.406 25.688 19.891 1 91.88 398 ASN A CA 1
ATOM 3178 C C . ASN A 1 398 ? -25.578 24.344 19.188 1 91.88 398 ASN A C 1
ATOM 3180 O O . ASN A 1 398 ? -26.656 24.047 18.656 1 91.88 398 ASN A O 1
ATOM 3184 N N . ASN A 1 399 ? -24.609 23.484 19.234 1 93.06 399 ASN A N 1
ATOM 3185 C CA . ASN A 1 399 ? -24.656 22.203 18.531 1 93.06 399 ASN A CA 1
ATOM 3186 C C . ASN A 1 399 ? -25.078 21.078 19.453 1 93.06 399 ASN A C 1
ATOM 3188 O O . ASN A 1 399 ? -25.141 19.922 19.031 1 93.06 399 ASN A O 1
ATOM 3192 N N . VAL A 1 400 ? -25.422 21.328 20.656 1 93.94 400 VAL A N 1
ATOM 3193 C CA . VAL A 1 400 ? -25.766 20.312 21.656 1 93.94 400 VAL A CA 1
ATOM 3194 C C . VAL A 1 400 ? -26.938 19.469 21.156 1 93.94 400 VAL A C 1
ATOM 3196 O O . VAL A 1 400 ? -26.938 18.234 21.328 1 93.94 400 VAL A O 1
ATOM 3199 N N . PRO A 1 401 ? -27.875 20.062 20.5 1 92.88 401 PRO A N 1
ATOM 3200 C CA . PRO A 1 401 ? -28.984 19.234 20 1 92.88 401 PRO A CA 1
ATOM 3201 C C . PRO A 1 401 ? -28.516 18.125 19.078 1 92.88 401 PRO A C 1
ATOM 3203 O O . PRO A 1 401 ? -29.172 17.078 18.969 1 92.88 401 PRO A O 1
ATOM 3206 N N . TYR A 1 402 ? -27.453 18.266 18.438 1 94.81 402 TYR A N 1
ATOM 3207 C CA . TYR A 1 402 ? -26.938 17.266 17.5 1 94.81 402 TYR A CA 1
ATOM 3208 C C . TYR A 1 402 ? -26.234 16.156 18.25 1 94.81 402 TYR A C 1
ATOM 3210 O O . TYR A 1 402 ? -25.922 15.102 17.672 1 94.81 402 TYR A O 1
ATOM 3218 N N . TYR A 1 403 ? -26 16.344 19.594 1 94.44 403 TYR A N 1
ATOM 3219 C CA . TYR A 1 403 ? -25.219 15.391 20.375 1 94.44 403 TYR A CA 1
ATOM 3220 C C . TYR A 1 403 ? -26.125 14.484 21.188 1 94.44 403 TYR A C 1
ATOM 3222 O O . TYR A 1 403 ? -25.688 13.453 21.703 1 94.44 403 TYR A O 1
ATOM 3230 N N . LEU A 1 404 ? -27.297 14.789 21.312 1 93.19 404 LEU A N 1
ATOM 3231 C CA . LEU A 1 404 ? -28.172 14.242 22.344 1 93.19 404 LEU A CA 1
ATOM 3232 C C . LEU A 1 404 ? -28.531 12.789 22.031 1 93.19 404 LEU A C 1
ATOM 3234 O O . LEU A 1 404 ? -28.906 12.039 22.938 1 93.19 404 LEU A O 1
ATOM 3238 N N . ASN A 1 405 ? -28.391 12.352 20.797 1 92.75 405 ASN A N 1
ATOM 3239 C CA . ASN A 1 405 ? -28.688 10.969 20.469 1 92.75 405 ASN A CA 1
ATOM 3240 C C . ASN A 1 405 ? -27.484 10.062 20.656 1 92.75 405 ASN A C 1
ATOM 3242 O O . ASN A 1 405 ? -27.562 8.852 20.453 1 92.75 405 ASN A O 1
ATOM 3246 N N . PHE A 1 406 ? -26.328 10.57 21.031 1 93 406 PHE A N 1
ATOM 3247 C CA . PHE A 1 406 ? -25.109 9.836 21.375 1 93 406 PHE A CA 1
ATOM 3248 C C . PHE A 1 406 ? -24.734 8.867 20.266 1 93 406 PHE A C 1
ATOM 3250 O O . PHE A 1 406 ? -24.641 7.66 20.484 1 93 406 PHE A O 1
ATOM 3257 N N . ARG A 1 407 ? -24.484 9.438 19.109 1 93.62 407 ARG A N 1
ATOM 3258 C CA . ARG A 1 407 ? -24.109 8.648 17.938 1 93.62 407 ARG A CA 1
ATOM 3259 C C . ARG A 1 407 ? -22.609 8.727 17.672 1 93.62 407 ARG A C 1
ATOM 3261 O O . ARG A 1 407 ? -21.969 9.719 18.016 1 93.62 407 ARG A O 1
ATOM 3268 N N . SER A 1 408 ? -22.031 7.648 17.156 1 90.62 408 SER A N 1
ATOM 3269 C CA . SER A 1 408 ? -20.625 7.625 16.781 1 90.62 408 SER A CA 1
ATOM 3270 C C . SER A 1 408 ? -20.406 6.969 15.422 1 90.62 408 SER A C 1
ATOM 3272 O O . SER A 1 408 ? -21.078 5.988 15.094 1 90.62 408 SER A O 1
ATOM 3274 N N . THR A 1 409 ? -19.453 7.527 14.625 1 89.31 409 THR A N 1
ATOM 3275 C CA . THR A 1 409 ? -19.125 6.98 13.32 1 89.31 409 THR A CA 1
ATOM 3276 C C . THR A 1 409 ? -17.812 6.207 13.375 1 89.31 409 THR A C 1
ATOM 3278 O O . THR A 1 409 ? -17.156 6.02 12.352 1 89.31 409 THR A O 1
ATOM 3281 N N . ALA A 1 410 ? -17.375 5.766 14.523 1 84.12 410 ALA A N 1
ATOM 3282 C CA . ALA A 1 410 ? -16.094 5.098 14.727 1 84.12 410 ALA A CA 1
ATOM 3283 C C . ALA A 1 410 ? -15.969 3.859 13.844 1 84.12 410 ALA A C 1
ATOM 3285 O O . ALA A 1 410 ? -14.914 3.604 13.266 1 84.12 410 ALA A O 1
ATOM 3286 N N . GLU A 1 411 ? -17.047 3.137 13.695 1 88.06 411 GLU A N 1
ATOM 3287 C CA . GLU A 1 411 ? -17.016 1.913 12.906 1 88.06 411 GLU A CA 1
ATOM 3288 C C . GLU A 1 411 ? -16.781 2.217 11.43 1 88.06 411 GLU A C 1
ATOM 3290 O O . GLU A 1 411 ? -16.188 1.408 10.711 1 88.06 411 GLU A O 1
ATOM 3295 N N . LEU A 1 412 ? -17.203 3.332 11.039 1 92.19 412 LEU A N 1
ATOM 3296 C CA . LEU A 1 412 ? -17 3.736 9.656 1 92.19 412 LEU A CA 1
ATOM 3297 C C . LEU A 1 412 ? -15.523 3.955 9.367 1 92.19 412 LEU A C 1
ATOM 3299 O O . LEU A 1 412 ? -15.062 3.715 8.242 1 92.19 412 LEU A O 1
ATOM 3303 N N . GLU A 1 413 ? -14.812 4.41 10.305 1 86.69 413 GLU A N 1
ATOM 3304 C CA . GLU A 1 413 ? -13.367 4.566 10.148 1 86.69 413 GLU A CA 1
ATOM 3305 C C . GLU A 1 413 ? -12.688 3.217 9.93 1 86.69 413 GLU A C 1
ATOM 3307 O O . GLU A 1 413 ? -11.742 3.113 9.148 1 86.69 413 GLU A O 1
ATOM 3312 N N . ASN A 1 414 ? -13.172 2.254 10.625 1 87.94 414 ASN A N 1
ATOM 3313 C CA . ASN A 1 414 ? -12.664 0.902 10.422 1 87.94 414 ASN A CA 1
ATOM 3314 C C . ASN A 1 414 ? -12.898 0.422 8.992 1 87.94 414 ASN A C 1
ATOM 3316 O O . ASN A 1 414 ? -12.008 -0.168 8.375 1 87.94 414 ASN A O 1
ATOM 3320 N N . PHE A 1 415 ? -14.07 0.708 8.562 1 94.88 415 PHE A N 1
ATOM 3321 C CA . PHE A 1 415 ? -14.375 0.317 7.191 1 94.88 415 PHE A CA 1
ATOM 3322 C C . PHE A 1 415 ? -13.484 1.06 6.207 1 94.88 415 PHE A C 1
ATOM 3324 O O . PHE A 1 415 ? -13.016 0.478 5.223 1 94.88 415 PHE A O 1
ATOM 3331 N N . HIS A 1 416 ? -13.281 2.324 6.41 1 92.81 416 HIS A N 1
ATOM 3332 C CA . HIS A 1 416 ? -12.461 3.115 5.504 1 92.81 416 HIS A CA 1
ATOM 3333 C C . HIS A 1 416 ? -11.023 2.598 5.465 1 92.81 416 HIS A C 1
ATOM 3335 O O . HIS A 1 416 ? -10.367 2.654 4.426 1 92.81 416 HIS A O 1
ATOM 3341 N N . THR A 1 417 ? -10.57 2.123 6.59 1 89.62 417 THR A N 1
ATOM 3342 C CA . THR A 1 417 ? -9.273 1.448 6.59 1 89.62 417 THR A CA 1
ATOM 3343 C C . THR A 1 417 ? -9.344 0.155 5.785 1 89.62 417 THR A C 1
ATOM 3345 O O . THR A 1 417 ? -8.391 -0.198 5.086 1 89.62 417 THR A O 1
ATOM 3348 N N . HIS A 1 418 ? -10.477 -0.511 5.887 1 93.44 418 HIS A N 1
ATOM 3349 C CA . HIS A 1 418 ? -10.695 -1.759 5.168 1 93.44 418 HIS A CA 1
ATOM 3350 C C . HIS A 1 418 ? -10.656 -1.539 3.658 1 93.44 418 HIS A C 1
ATOM 3352 O O . HIS A 1 418 ? -10.227 -2.418 2.91 1 93.44 418 HIS A O 1
ATOM 3358 N N . ILE A 1 419 ? -11.055 -0.394 3.223 1 95.5 419 ILE A N 1
ATOM 3359 C CA . ILE A 1 419 ? -11.031 -0.068 1.801 1 95.5 419 ILE A CA 1
ATOM 3360 C C . ILE A 1 419 ? -9.609 -0.159 1.268 1 95.5 419 ILE A C 1
ATOM 3362 O O . ILE A 1 419 ? -9.391 -0.549 0.118 1 95.5 419 ILE A O 1
ATOM 3366 N N . LEU A 1 420 ? -8.664 0.073 2.066 1 91.56 420 LEU A N 1
ATOM 3367 C CA . LEU A 1 420 ? -7.262 0.126 1.653 1 91.56 420 LEU A CA 1
ATOM 3368 C C . LEU A 1 420 ? -6.75 -1.263 1.286 1 91.56 420 LEU A C 1
ATOM 3370 O O . LEU A 1 420 ? -5.742 -1.394 0.587 1 91.56 420 LEU A O 1
ATOM 3374 N N . MET A 1 421 ? -7.438 -2.289 1.765 1 92.69 421 MET A N 1
ATOM 3375 C CA . MET A 1 421 ? -7.07 -3.648 1.375 1 92.69 421 MET A CA 1
ATOM 3376 C C . MET A 1 421 ? -7.273 -3.857 -0.121 1 92.69 421 MET A C 1
ATOM 3378 O O . MET A 1 421 ? -6.555 -4.641 -0.746 1 92.69 421 MET A O 1
ATOM 3382 N N . TYR A 1 422 ? -8.195 -3.109 -0.611 1 95.19 422 TYR A N 1
ATOM 3383 C CA . TYR A 1 422 ? -8.562 -3.305 -2.01 1 95.19 422 TYR A CA 1
ATOM 3384 C C . TYR A 1 422 ? -8.094 -2.131 -2.863 1 95.19 422 TYR A C 1
ATOM 3386 O O . TYR A 1 422 ? -7.641 -2.32 -3.994 1 95.19 422 TYR A O 1
ATOM 3394 N N . ALA A 1 423 ? -8.219 -0.949 -2.316 1 92.88 423 ALA A N 1
ATOM 3395 C CA . ALA A 1 423 ? -7.84 0.276 -3.016 1 92.88 423 ALA A CA 1
ATOM 3396 C C . ALA A 1 423 ? -6.777 1.045 -2.232 1 92.88 423 ALA A C 1
ATOM 3398 O O . ALA A 1 423 ? -7.062 2.102 -1.663 1 92.88 423 ALA A O 1
ATOM 3399 N N . ALA A 1 424 ? -5.625 0.559 -2.352 1 86.62 424 ALA A N 1
ATOM 3400 C CA . ALA A 1 424 ? -4.512 1.181 -1.637 1 86.62 424 ALA A CA 1
ATOM 3401 C C . ALA A 1 424 ? -4.195 2.559 -2.209 1 86.62 424 ALA A C 1
ATOM 3403 O O . ALA A 1 424 ? -4.332 2.785 -3.414 1 86.62 424 ALA A O 1
ATOM 3404 N N . LYS A 1 425 ? -3.713 3.488 -1.429 1 80.31 425 LYS A N 1
ATOM 3405 C CA . LYS A 1 425 ? -3.496 4.883 -1.811 1 80.31 425 LYS A CA 1
ATOM 3406 C C . LYS A 1 425 ? -2.268 5.023 -2.705 1 80.31 425 LYS A C 1
ATOM 3408 O O . LYS A 1 425 ? -2.105 6.031 -3.393 1 80.31 425 LYS A O 1
ATOM 3413 N N . ARG A 1 426 ? -1.449 4.035 -2.816 1 77 426 ARG A N 1
ATOM 3414 C CA . ARG A 1 426 ? -0.184 4.172 -3.529 1 77 426 ARG A CA 1
ATOM 3415 C C . ARG A 1 426 ? -0.342 3.799 -5 1 77 426 ARG A C 1
ATOM 3417 O O . ARG A 1 426 ? 0.586 3.975 -5.793 1 77 426 ARG A O 1
ATOM 3424 N N . PHE A 1 427 ? -1.506 3.377 -5.375 1 83.38 427 PHE A N 1
ATOM 3425 C CA . PHE A 1 427 ? -1.753 2.963 -6.75 1 83.38 427 PHE A CA 1
ATOM 3426 C C . PHE A 1 427 ? -2.744 3.902 -7.43 1 83.38 427 PHE A C 1
ATOM 3428 O O . PHE A 1 427 ? -3.604 4.488 -6.766 1 83.38 427 PHE A O 1
ATOM 3435 N N . ALA A 1 428 ? -2.525 4.043 -8.672 1 82.81 428 ALA A N 1
ATOM 3436 C CA . ALA A 1 428 ? -3.477 4.801 -9.484 1 82.81 428 ALA A CA 1
ATOM 3437 C C . ALA A 1 428 ? -4.52 3.875 -10.109 1 82.81 428 ALA A C 1
ATOM 3439 O O . ALA A 1 428 ? -4.191 2.773 -10.555 1 82.81 428 ALA A O 1
ATOM 3440 N N . TYR A 1 429 ? -5.742 4.344 -10.07 1 88.88 429 TYR A N 1
ATOM 3441 C CA . TYR A 1 429 ? -6.84 3.545 -10.602 1 88.88 429 TYR A CA 1
ATOM 3442 C C . TYR A 1 429 ? -7.66 4.352 -11.602 1 88.88 429 TYR A C 1
ATOM 3444 O O . TYR A 1 429 ? -7.797 5.57 -11.461 1 88.88 429 TYR A O 1
ATOM 3452 N N . THR A 1 430 ? -8.172 3.637 -12.602 1 88.88 430 THR A N 1
ATOM 3453 C CA . THR A 1 430 ? -9.234 4.242 -13.398 1 88.88 430 THR A CA 1
ATOM 3454 C C . THR A 1 430 ? -10.539 4.297 -12.602 1 88.88 430 THR A C 1
ATOM 3456 O O . THR A 1 430 ? -10.719 3.539 -11.648 1 88.88 430 THR A O 1
ATOM 3459 N N . PRO A 1 431 ? -11.445 5.168 -12.961 1 91.81 431 PRO A N 1
ATOM 3460 C CA . PRO A 1 431 ? -12.672 5.34 -12.18 1 91.81 431 PRO A CA 1
ATOM 3461 C C . PRO A 1 431 ? -13.461 4.039 -12.023 1 91.81 431 PRO A C 1
ATOM 3463 O O . PRO A 1 431 ? -13.852 3.68 -10.914 1 91.81 431 PRO A O 1
ATOM 3466 N N . PRO A 1 432 ? -13.672 3.236 -13.062 1 94.19 432 PRO A N 1
ATOM 3467 C CA . PRO A 1 432 ? -14.43 1.995 -12.875 1 94.19 432 PRO A CA 1
ATOM 3468 C C . PRO A 1 432 ? -13.703 0.998 -11.977 1 94.19 432 PRO A C 1
ATOM 3470 O O . PRO A 1 432 ? -14.352 0.271 -11.211 1 94.19 432 PRO A O 1
ATOM 3473 N N . VAL A 1 433 ? -12.398 0.96 -12.07 1 94.81 433 VAL A N 1
ATOM 3474 C CA . VAL A 1 433 ? -11.617 0.039 -11.25 1 94.81 433 VAL A CA 1
ATOM 3475 C C . VAL A 1 433 ? -11.695 0.46 -9.781 1 94.81 433 VAL A C 1
ATOM 3477 O O . VAL A 1 433 ? -11.891 -0.377 -8.898 1 94.81 433 VAL A O 1
ATOM 3480 N N . TYR A 1 434 ? -11.57 1.787 -9.57 1 94.94 434 TYR A N 1
ATOM 3481 C CA . TYR A 1 434 ? -11.656 2.301 -8.211 1 94.94 434 TYR A CA 1
ATOM 3482 C C . TYR A 1 434 ? -13.016 1.992 -7.594 1 94.94 434 TYR A C 1
ATOM 3484 O O . TYR A 1 434 ? -13.094 1.58 -6.434 1 94.94 434 TYR A O 1
ATOM 3492 N N . LYS A 1 435 ? -14.023 2.207 -8.367 1 96.88 435 LYS A N 1
ATOM 3493 C CA . LYS A 1 435 ? -15.375 1.899 -7.91 1 96.88 435 LYS A CA 1
ATOM 3494 C C . LYS A 1 435 ? -15.516 0.42 -7.562 1 96.88 435 LYS A C 1
ATOM 3496 O O . LYS A 1 435 ? -16.031 0.074 -6.496 1 96.88 435 LYS A O 1
ATOM 3501 N N . ALA A 1 436 ? -15.055 -0.428 -8.422 1 98.12 436 ALA A N 1
ATOM 3502 C CA . ALA A 1 436 ? -15.148 -1.869 -8.211 1 98.12 436 ALA A CA 1
ATOM 3503 C C . ALA A 1 436 ? -14.406 -2.289 -6.945 1 98.12 436 ALA A C 1
ATOM 3505 O O . ALA A 1 436 ? -14.898 -3.113 -6.172 1 98.12 436 ALA A O 1
ATOM 3506 N N . ARG A 1 437 ? -13.242 -1.755 -6.746 1 97.81 437 ARG A N 1
ATOM 3507 C CA . ARG A 1 437 ? -12.438 -2.088 -5.57 1 97.81 437 ARG A CA 1
ATOM 3508 C C . ARG A 1 437 ? -13.109 -1.594 -4.293 1 97.81 437 ARG A C 1
ATOM 3510 O O . ARG A 1 437 ? -13.039 -2.256 -3.256 1 97.81 437 ARG A O 1
ATOM 3517 N N . SER A 1 438 ? -13.75 -0.455 -4.379 1 97.75 438 SER A N 1
ATOM 3518 C CA . SER A 1 438 ? -14.516 0.044 -3.24 1 97.75 438 SER A CA 1
ATOM 3519 C C . SER A 1 438 ? -15.711 -0.85 -2.943 1 97.75 438 SER A C 1
ATOM 3521 O O . SER A 1 438 ? -16.016 -1.127 -1.779 1 97.75 438 SER A O 1
ATOM 3523 N N . GLN A 1 439 ? -16.359 -1.284 -3.994 1 98.62 439 GLN A N 1
ATOM 3524 C CA . GLN A 1 439 ? -17.469 -2.201 -3.834 1 98.62 439 GLN A CA 1
ATOM 3525 C C . GLN A 1 439 ? -17.016 -3.527 -3.232 1 98.62 439 GLN A C 1
ATOM 3527 O O . GLN A 1 439 ? -17.703 -4.098 -2.381 1 98.62 439 GLN A O 1
ATOM 3532 N N . LEU A 1 440 ? -15.883 -3.994 -3.678 1 98.56 440 LEU A N 1
ATOM 3533 C CA . LEU A 1 440 ? -15.328 -5.223 -3.121 1 98.56 440 LEU A CA 1
ATOM 3534 C C . LEU A 1 440 ? -15.094 -5.082 -1.62 1 98.56 440 LEU A C 1
ATOM 3536 O O . LEU A 1 440 ? -15.352 -6.016 -0.856 1 98.56 440 LEU A O 1
ATOM 3540 N N . ALA A 1 441 ? -14.602 -3.93 -1.247 1 98.12 441 ALA A N 1
ATOM 3541 C CA . ALA A 1 441 ? -14.398 -3.666 0.175 1 98.12 441 ALA A CA 1
ATOM 3542 C C . ALA A 1 441 ? -15.711 -3.744 0.942 1 98.12 441 ALA A C 1
ATOM 3544 O O . ALA A 1 441 ? -15.781 -4.34 2.02 1 98.12 441 ALA A O 1
ATOM 3545 N N . ALA A 1 442 ? -16.734 -3.141 0.372 1 98.5 442 ALA A N 1
ATOM 3546 C CA . ALA A 1 442 ? -18.031 -3.15 1.018 1 98.5 442 ALA A CA 1
ATOM 3547 C C . ALA A 1 442 ? -18.594 -4.57 1.12 1 98.5 442 ALA A C 1
ATOM 3549 O O . ALA A 1 442 ? -19.094 -4.973 2.172 1 98.5 442 ALA A O 1
ATOM 3550 N N . ILE A 1 443 ? -18.469 -5.34 0.041 1 98.5 443 ILE A N 1
ATOM 3551 C CA . ILE A 1 443 ? -18.938 -6.719 0.014 1 98.5 443 ILE A CA 1
ATOM 3552 C C . ILE A 1 443 ? -18.219 -7.531 1.093 1 98.5 443 ILE A C 1
ATOM 3554 O O . ILE A 1 443 ? -18.875 -8.211 1.896 1 98.5 443 ILE A O 1
ATOM 3558 N N . ASP A 1 444 ? -16.953 -7.457 1.104 1 97.88 444 ASP A N 1
ATOM 3559 C CA . ASP A 1 444 ? -16.125 -8.188 2.059 1 97.88 444 ASP A CA 1
ATOM 3560 C C . ASP A 1 444 ? -16.469 -7.793 3.494 1 97.88 444 ASP A C 1
ATOM 3562 O O . ASP A 1 444 ? -16.609 -8.656 4.363 1 97.88 444 ASP A O 1
ATOM 3566 N N . TYR A 1 445 ? -16.609 -6.508 3.686 1 97.69 445 TYR A N 1
ATOM 3567 C CA . TYR A 1 445 ? -16.938 -6 5.016 1 97.69 445 TYR A CA 1
ATOM 3568 C C . TYR A 1 445 ? -18.281 -6.523 5.492 1 97.69 445 TYR A C 1
ATOM 3570 O O . TYR A 1 445 ? -18.391 -7.059 6.598 1 97.69 445 TYR A O 1
ATOM 3578 N N . ASN A 1 446 ? -19.328 -6.398 4.668 1 97.62 446 ASN A N 1
ATOM 3579 C CA . ASN A 1 446 ? -20.688 -6.816 5.02 1 97.62 446 ASN A CA 1
ATOM 3580 C C . ASN A 1 446 ? -20.75 -8.32 5.277 1 97.62 446 ASN A C 1
ATOM 3582 O O . ASN A 1 446 ? -21.516 -8.766 6.141 1 97.62 446 ASN A O 1
ATOM 3586 N N . GLU A 1 447 ? -19.953 -9.086 4.547 1 96.44 447 GLU A N 1
ATOM 3587 C CA . GLU A 1 447 ? -19.953 -10.539 4.707 1 96.44 447 GLU A CA 1
ATOM 3588 C C . GLU A 1 447 ? -19.328 -10.945 6.031 1 96.44 447 GLU A C 1
ATOM 3590 O O . GLU A 1 447 ? -19.625 -12.016 6.562 1 96.44 447 GLU A O 1
ATOM 3595 N N . HIS A 1 448 ? -18.5 -10.055 6.633 1 95.12 448 HIS A N 1
ATOM 3596 C CA . HIS A 1 448 ? -17.688 -10.531 7.742 1 95.12 448 HIS A CA 1
ATOM 3597 C C . HIS A 1 448 ? -17.938 -9.711 9.008 1 95.12 448 HIS A C 1
ATOM 3599 O O . HIS A 1 448 ? -17.344 -9.984 10.055 1 95.12 448 HIS A O 1
ATOM 3605 N N . ILE A 1 449 ? -18.75 -8.703 8.93 1 93.56 449 ILE A N 1
ATOM 3606 C CA . ILE A 1 449 ? -18.953 -7.797 10.062 1 93.56 449 ILE A CA 1
ATOM 3607 C C . ILE A 1 449 ? -19.531 -8.57 11.242 1 93.56 449 ILE A C 1
ATOM 3609 O O . ILE A 1 449 ? -19.219 -8.273 12.398 1 93.56 449 ILE A O 1
ATOM 3613 N N . GLU A 1 450 ? -20.25 -9.648 11.047 1 91.31 450 GLU A N 1
ATOM 3614 C CA . GLU A 1 450 ? -20.922 -10.375 12.125 1 91.31 450 GLU A CA 1
ATOM 3615 C C . GLU A 1 450 ? -20.141 -11.609 12.531 1 91.31 450 GLU A C 1
ATOM 3617 O O . GLU A 1 450 ? -20.688 -12.555 13.102 1 91.31 450 GLU A O 1
ATOM 3622 N N . ARG A 1 451 ? -18.875 -11.641 12.25 1 91.88 451 ARG A N 1
ATOM 3623 C CA . ARG A 1 451 ? -18.047 -12.773 12.656 1 91.88 451 ARG A CA 1
ATOM 3624 C C . ARG A 1 451 ? -17.969 -12.883 14.172 1 91.88 451 ARG A C 1
ATOM 3626 O O . ARG A 1 451 ? -17.797 -11.875 14.867 1 91.88 451 ARG A O 1
ATOM 3633 N N . PRO A 1 452 ? -18.125 -13.984 14.695 1 91.56 452 PRO A N 1
ATOM 3634 C CA . PRO A 1 452 ? -18.062 -14.156 16.156 1 91.56 452 PRO A CA 1
ATOM 3635 C C . PRO A 1 452 ? -16.641 -14.102 16.688 1 91.56 452 PRO A C 1
ATOM 3637 O O . PRO A 1 452 ? -15.68 -14.133 15.914 1 91.56 452 PRO A O 1
ATOM 3640 N N . ALA A 1 453 ? -16.562 -13.961 17.953 1 91.06 453 ALA A N 1
ATOM 3641 C CA . ALA A 1 453 ? -15.266 -13.984 18.625 1 91.06 453 ALA A CA 1
ATOM 3642 C C . ALA A 1 453 ? -14.641 -15.375 18.562 1 91.06 453 ALA A C 1
ATOM 3644 O O . ALA A 1 453 ? -15.344 -16.391 18.625 1 91.06 453 ALA A O 1
ATOM 3645 N N . ALA A 1 454 ? -13.352 -15.383 18.359 1 91.31 454 ALA A N 1
ATOM 3646 C CA . ALA A 1 454 ? -12.625 -16.656 18.391 1 91.31 454 ALA A CA 1
ATOM 3647 C C . ALA A 1 454 ? -12.594 -17.234 19.797 1 91.31 454 ALA A C 1
ATOM 3649 O O . ALA A 1 454 ? -12.453 -16.516 20.781 1 91.31 454 ALA A O 1
ATOM 3650 N N . LEU A 1 455 ? -12.773 -18.469 19.859 1 92.38 455 LEU A N 1
ATOM 3651 C CA . LEU A 1 455 ? -12.812 -19.172 21.141 1 92.38 455 LEU A CA 1
ATOM 3652 C C . LEU A 1 455 ? -11.648 -20.141 21.266 1 92.38 455 LEU A C 1
ATOM 3654 O O . LEU A 1 455 ? -11.172 -20.688 20.266 1 92.38 455 LEU A O 1
ATOM 3658 N N . THR A 1 456 ? -11.219 -20.219 22.484 1 88.75 456 THR A N 1
ATOM 3659 C CA . THR A 1 456 ? -10.25 -21.281 22.781 1 88.75 456 THR A CA 1
ATOM 3660 C C . THR A 1 456 ? -10.914 -22.656 22.766 1 88.75 456 THR A C 1
ATOM 3662 O O . THR A 1 456 ? -12.133 -22.75 22.594 1 88.75 456 THR A O 1
ATOM 3665 N N . LYS A 1 457 ? -10.055 -23.688 22.859 1 87.94 457 LYS A N 1
ATOM 3666 C CA . LYS A 1 457 ? -10.586 -25.047 22.906 1 87.94 457 LYS A CA 1
ATOM 3667 C C . LYS A 1 457 ? -11.547 -25.219 24.078 1 87.94 457 LYS A C 1
ATOM 3669 O O . LYS A 1 457 ? -12.484 -26.016 24 1 87.94 457 LYS A O 1
ATOM 3674 N N . GLU A 1 458 ? -11.359 -24.391 25.078 1 90.5 458 GLU A N 1
ATOM 3675 C CA . GLU A 1 458 ? -12.18 -24.469 26.281 1 90.5 458 GLU A CA 1
ATOM 3676 C C . GLU A 1 458 ? -13.414 -23.578 26.172 1 90.5 458 GLU A C 1
ATOM 3678 O O . GLU A 1 458 ? -14.195 -23.469 27.125 1 90.5 458 GLU A O 1
ATOM 3683 N N . GLY A 1 459 ? -13.555 -22.859 25.062 1 88.25 459 GLY A N 1
ATOM 3684 C CA . GLY A 1 459 ? -14.742 -22.047 24.844 1 88.25 459 GLY A CA 1
ATOM 3685 C C . GLY A 1 459 ? -14.602 -20.625 25.328 1 88.25 459 GLY A C 1
ATOM 3686 O O . GLY A 1 459 ? -15.594 -19.906 25.453 1 88.25 459 GLY A O 1
ATOM 3687 N N . LYS A 1 460 ? -13.477 -20.266 25.734 1 87.94 460 LYS A N 1
ATOM 3688 C CA . LYS A 1 460 ? -13.258 -18.891 26.188 1 87.94 460 LYS A CA 1
ATOM 3689 C C . LYS A 1 460 ? -12.859 -17.984 25.031 1 87.94 460 LYS A C 1
ATOM 3691 O O . LYS A 1 460 ? -12.172 -18.422 24.109 1 87.94 460 LYS A O 1
ATOM 3696 N N . LYS A 1 461 ? -13.281 -16.75 25.156 1 89.31 461 LYS A N 1
ATOM 3697 C CA . LYS A 1 461 ? -12.945 -15.758 24.141 1 89.31 461 LYS A CA 1
ATOM 3698 C C . LYS A 1 461 ? -11.453 -15.43 24.156 1 89.31 461 LYS A C 1
ATOM 3700 O O . LYS A 1 461 ? -10.844 -15.367 25.219 1 89.31 461 LYS A O 1
ATOM 3705 N N . ILE A 1 462 ? -10.914 -15.281 22.984 1 87.88 462 ILE A N 1
ATOM 3706 C CA . ILE A 1 462 ? -9.516 -14.906 22.828 1 87.88 462 ILE A CA 1
ATOM 3707 C C . ILE A 1 462 ? -9.398 -13.391 22.688 1 87.88 462 ILE A C 1
ATOM 3709 O O . ILE A 1 462 ? -10.172 -12.773 21.953 1 87.88 462 ILE A O 1
ATOM 3713 N N . TYR A 1 463 ? -8.414 -12.766 23.453 1 86.06 463 TYR A N 1
ATOM 3714 C CA . TYR A 1 463 ? -8.211 -11.328 23.422 1 86.06 463 TYR A CA 1
ATOM 3715 C C . TYR A 1 463 ? -6.789 -10.984 22.984 1 86.06 463 TYR A C 1
ATOM 3717 O O . TYR A 1 463 ? -5.852 -11.742 23.25 1 86.06 463 TYR A O 1
ATOM 3725 N N . HIS A 1 464 ? -6.707 -9.914 22.234 1 84.5 464 HIS A N 1
ATOM 3726 C CA . HIS A 1 464 ? -5.418 -9.297 21.938 1 84.5 464 HIS A CA 1
ATOM 3727 C C . HIS A 1 464 ? -5.258 -7.977 22.688 1 84.5 464 HIS A C 1
ATOM 3729 O O . HIS A 1 464 ? -6.238 -7.27 22.922 1 84.5 464 HIS A O 1
ATOM 3735 N N . ARG A 1 465 ? -4 -7.75 23.125 1 84.19 465 ARG A N 1
ATOM 3736 C CA . ARG A 1 465 ? -3.711 -6.477 23.781 1 84.19 465 ARG A CA 1
ATOM 3737 C C . ARG A 1 465 ? -3.209 -5.449 22.766 1 84.19 465 ARG A C 1
ATOM 3739 O O . ARG A 1 465 ? -2.391 -5.77 21.906 1 84.19 465 ARG A O 1
ATOM 3746 N N . THR A 1 466 ? -3.828 -4.379 22.812 1 82.06 466 THR A N 1
ATOM 3747 C CA . THR A 1 466 ? -3.41 -3.291 21.938 1 82.06 466 THR A CA 1
ATOM 3748 C C . THR A 1 466 ? -3.072 -2.041 22.75 1 82.06 466 THR A C 1
ATOM 3750 O O . THR A 1 466 ? -3.738 -1.738 23.734 1 82.06 466 THR A O 1
ATOM 3753 N N . PHE A 1 467 ? -2.02 -1.355 22.297 1 78.94 467 PHE A N 1
ATOM 3754 C CA . PHE A 1 467 ? -1.567 -0.152 22.984 1 78.94 467 PHE A CA 1
ATOM 3755 C C . PHE A 1 467 ? -1.912 1.095 22.172 1 78.94 467 PHE A C 1
ATOM 3757 O O . PHE A 1 467 ? -1.646 1.155 20.969 1 78.94 467 PHE A O 1
ATOM 3764 N N . ASN A 1 468 ? -2.617 1.974 22.828 1 73.19 468 ASN A N 1
ATOM 3765 C CA . ASN A 1 468 ? -2.883 3.283 22.234 1 73.19 468 ASN A CA 1
ATOM 3766 C C . ASN A 1 468 ? -1.856 4.316 22.688 1 73.19 468 ASN A C 1
ATOM 3768 O O . ASN A 1 468 ? -1.809 4.68 23.859 1 73.19 468 ASN A O 1
ATOM 3772 N N . LYS A 1 469 ? -1.147 4.828 21.812 1 68.56 469 LYS A N 1
ATOM 3773 C CA . LYS A 1 469 ? -0.042 5.73 22.125 1 68.56 469 LYS A CA 1
ATOM 3774 C C . LYS A 1 469 ? -0.553 7.062 22.656 1 68.56 469 LYS A C 1
ATOM 3776 O O . LYS A 1 469 ? 0.058 7.656 23.547 1 68.56 469 LYS A O 1
ATOM 3781 N N . LYS A 1 470 ? -1.613 7.484 22.094 1 63.12 470 LYS A N 1
ATOM 3782 C CA . LYS A 1 470 ? -2.148 8.789 22.484 1 63.12 470 LYS A CA 1
ATOM 3783 C C . LYS A 1 470 ? -2.635 8.773 23.922 1 63.12 470 LYS A C 1
ATOM 3785 O O . LYS A 1 470 ? -2.303 9.672 24.703 1 63.12 470 LYS A O 1
ATOM 3790 N N . SER A 1 471 ? -3.324 7.68 24.297 1 64.06 471 SER A N 1
ATOM 3791 C CA . SER A 1 471 ? -3.873 7.586 25.656 1 64.06 471 SER A CA 1
ATOM 3792 C C . SER A 1 471 ? -2.93 6.832 26.578 1 64.06 471 SER A C 1
ATOM 3794 O O . SER A 1 471 ? -3.146 6.789 27.797 1 64.06 471 SER A O 1
ATOM 3796 N N . GLU A 1 472 ? -1.848 6.301 25.938 1 73.56 472 GLU A N 1
ATOM 3797 C CA . GLU A 1 472 ? -0.867 5.516 26.688 1 73.56 472 GLU A CA 1
ATOM 3798 C C . GLU A 1 472 ? -1.545 4.426 27.516 1 73.56 472 GLU A C 1
ATOM 3800 O O . GLU A 1 472 ? -1.271 4.285 28.703 1 73.56 472 GLU A O 1
ATOM 3805 N N . ARG A 1 473 ? -2.504 3.844 26.906 1 74.62 473 ARG A N 1
ATOM 3806 C CA . ARG A 1 473 ? -3.264 2.818 27.609 1 74.62 473 ARG A CA 1
ATOM 3807 C C . ARG A 1 473 ? -3.342 1.534 26.797 1 74.62 473 ARG A C 1
ATOM 3809 O O . ARG A 1 473 ? -3.473 1.58 25.578 1 74.62 473 ARG A O 1
ATOM 3816 N N . TRP A 1 474 ? -3.238 0.416 27.531 1 81.94 474 TRP A N 1
ATOM 3817 C CA . TRP A 1 474 ? -3.459 -0.897 26.938 1 81.94 474 TRP A CA 1
ATOM 3818 C C . TRP A 1 474 ? -4.938 -1.27 26.969 1 81.94 474 TRP A C 1
ATOM 3820 O O . TRP A 1 474 ? -5.637 -0.963 27.938 1 81.94 474 TRP A O 1
ATOM 3830 N N . SER A 1 475 ? -5.391 -1.795 25.969 1 82.81 475 SER A N 1
ATOM 3831 C CA . SER A 1 475 ? -6.762 -2.297 25.906 1 82.81 475 SER A CA 1
ATOM 3832 C C . SER A 1 475 ? -6.805 -3.723 25.359 1 82.81 475 SER A C 1
ATOM 3834 O O . SER A 1 475 ? -5.895 -4.152 24.656 1 82.81 475 SER A O 1
ATOM 3836 N N . ALA A 1 476 ? -7.793 -4.457 25.812 1 85.25 476 ALA A N 1
ATOM 3837 C CA . ALA A 1 476 ? -8.023 -5.805 25.297 1 85.25 476 ALA A CA 1
ATOM 3838 C C . ALA A 1 476 ? -9.094 -5.801 24.219 1 85.25 476 ALA A C 1
ATOM 3840 O O . ALA A 1 476 ? -10.172 -5.23 24.406 1 85.25 476 ALA A O 1
ATOM 3841 N N . VAL A 1 477 ? -8.734 -6.332 23.109 1 83.56 477 VAL A N 1
ATOM 3842 C CA . VAL A 1 477 ? -9.688 -6.402 22.016 1 83.56 477 VAL A CA 1
ATOM 3843 C C . VAL A 1 477 ? -9.977 -7.863 21.672 1 83.56 477 VAL A C 1
ATOM 3845 O O . VAL A 1 477 ? -9.055 -8.688 21.625 1 83.56 477 VAL A O 1
ATOM 3848 N N . GLU A 1 478 ? -11.234 -8.148 21.484 1 86.12 478 GLU A N 1
ATOM 3849 C CA . GLU A 1 478 ? -11.633 -9.508 21.109 1 86.12 478 GLU A CA 1
ATOM 3850 C C . GLU A 1 478 ? -11.109 -9.875 19.734 1 86.12 478 GLU A C 1
ATOM 3852 O O . GLU A 1 478 ? -11.148 -9.055 18.812 1 86.12 478 GLU A O 1
ATOM 3857 N N . VAL A 1 479 ? -10.594 -11.078 19.688 1 86.94 479 VAL A N 1
ATOM 3858 C CA . VAL A 1 479 ? -10.156 -11.602 18.391 1 86.94 479 VAL A CA 1
ATOM 3859 C C . VAL A 1 479 ? -11.32 -12.305 17.703 1 86.94 479 VAL A C 1
ATOM 3861 O O . VAL A 1 479 ? -11.969 -13.18 18.297 1 86.94 479 VAL A O 1
ATOM 3864 N N . LYS A 1 480 ? -11.578 -11.922 16.484 1 88.88 480 LYS A N 1
ATOM 3865 C CA . LYS A 1 480 ? -12.664 -12.539 15.727 1 88.88 480 LYS A CA 1
ATOM 3866 C C . LYS A 1 480 ? -12.156 -13.758 14.945 1 88.88 480 LYS A C 1
ATOM 3868 O O . LYS A 1 480 ? -10.961 -13.883 14.688 1 88.88 480 LYS A O 1
ATOM 3873 N N . VAL A 1 481 ? -13.094 -14.633 14.664 1 90.94 481 VAL A N 1
ATOM 3874 C CA . VAL A 1 481 ? -12.758 -15.781 13.836 1 90.94 481 VAL A CA 1
ATOM 3875 C C . VAL A 1 481 ? -12.25 -15.305 12.477 1 90.94 481 VAL A C 1
ATOM 3877 O O . VAL A 1 481 ? -12.625 -14.227 12.008 1 90.94 481 VAL A O 1
ATOM 3880 N N . LYS A 1 482 ? -11.461 -16.109 11.859 1 89.12 482 LYS A N 1
ATOM 3881 C CA . LYS A 1 482 ? -10.867 -15.766 10.57 1 89.12 482 LYS A CA 1
ATOM 3882 C C . LYS A 1 482 ? -11.938 -15.641 9.484 1 89.12 482 LYS A C 1
ATOM 3884 O O . LYS A 1 482 ? -12.953 -16.344 9.531 1 89.12 482 LYS A O 1
ATOM 3889 N N . LYS A 1 483 ? -11.727 -14.773 8.586 1 92.94 483 LYS A N 1
ATOM 3890 C CA . LYS A 1 483 ? -12.625 -14.609 7.445 1 92.94 483 LYS A CA 1
ATOM 3891 C C . LYS A 1 483 ? -12.648 -15.859 6.574 1 92.94 483 LYS A C 1
ATOM 3893 O O . LYS A 1 483 ? -11.609 -16.484 6.352 1 92.94 483 LYS A O 1
ATOM 3898 N N . THR A 1 484 ? -13.766 -16.266 6.07 1 91.56 484 THR A N 1
ATOM 3899 C CA . THR A 1 484 ? -13.891 -17.469 5.262 1 91.56 484 THR A CA 1
ATOM 3900 C C . THR A 1 484 ? -13.969 -17.125 3.775 1 91.56 484 THR A C 1
ATOM 3902 O O . THR A 1 484 ? -13.727 -17.984 2.92 1 91.56 484 THR A O 1
ATOM 3905 N N . TYR A 1 485 ? -14.406 -15.992 3.391 1 95.06 485 TYR A N 1
ATOM 3906 C CA . TYR A 1 485 ? -14.562 -15.516 2.021 1 95.06 485 TYR A CA 1
ATOM 3907 C C . TYR A 1 485 ? -15.438 -16.469 1.214 1 95.06 485 TYR A C 1
ATOM 3909 O O . TYR A 1 485 ? -15.156 -16.734 0.045 1 95.06 485 TYR A O 1
ATOM 3917 N N . ALA A 1 486 ? -16.422 -16.969 1.729 1 94.19 486 ALA A N 1
ATOM 3918 C CA . ALA A 1 486 ? -17.297 -17.938 1.088 1 94.19 486 ALA A CA 1
ATOM 3919 C C . ALA A 1 486 ? -17.953 -17.359 -0.159 1 94.19 486 ALA A C 1
ATOM 3921 O O . ALA A 1 486 ? -18.203 -18.078 -1.128 1 94.19 486 ALA A O 1
ATOM 3922 N N . TYR A 1 487 ? -18.188 -16.078 -0.186 1 96.44 487 TYR A N 1
ATOM 3923 C CA . TYR A 1 487 ? -18.891 -15.422 -1.276 1 96.44 487 TYR A CA 1
ATOM 3924 C C . TYR A 1 487 ? -18.016 -15.367 -2.531 1 96.44 487 TYR A C 1
ATOM 3926 O O . TYR A 1 487 ? -18.531 -15.133 -3.631 1 96.44 487 TYR A O 1
ATOM 3934 N N . ILE A 1 488 ? -16.734 -15.555 -2.422 1 97.88 488 ILE A N 1
ATOM 3935 C CA . ILE A 1 488 ? -15.797 -15.438 -3.539 1 97.88 488 ILE A CA 1
ATOM 3936 C C . ILE A 1 488 ? -16.109 -16.5 -4.59 1 97.88 488 ILE A C 1
ATOM 3938 O O . ILE A 1 488 ? -16.047 -16.234 -5.793 1 97.88 488 ILE A O 1
ATOM 3942 N N . LYS A 1 489 ? -16.484 -17.688 -4.191 1 96.5 489 LYS A N 1
ATOM 3943 C CA . LYS A 1 489 ? -16.828 -18.75 -5.125 1 96.5 489 LYS A CA 1
ATOM 3944 C C . LYS A 1 489 ? -18.031 -18.344 -5.992 1 96.5 489 LYS A C 1
ATOM 3946 O O . LYS A 1 489 ? -18.031 -18.578 -7.203 1 96.5 489 LYS A O 1
ATOM 3951 N N . ASN A 1 490 ? -19 -17.719 -5.34 1 97.12 490 ASN A N 1
ATOM 3952 C CA . ASN A 1 490 ? -20.172 -17.25 -6.074 1 97.12 490 ASN A CA 1
ATOM 3953 C C . ASN A 1 490 ? -19.812 -16.141 -7.062 1 97.12 490 ASN A C 1
ATOM 3955 O O . ASN A 1 490 ? -20.312 -16.125 -8.188 1 97.12 490 ASN A O 1
ATOM 3959 N N . LEU A 1 491 ? -19 -15.297 -6.613 1 98.19 491 LEU A N 1
ATOM 3960 C CA . LEU A 1 491 ? -18.578 -14.203 -7.477 1 98.19 491 LEU A CA 1
ATOM 3961 C C . LEU A 1 491 ? -17.781 -14.734 -8.664 1 98.19 491 LEU A C 1
ATOM 3963 O O . LEU A 1 491 ? -18 -14.297 -9.805 1 98.19 491 LEU A O 1
ATOM 3967 N N . LEU A 1 492 ? -16.891 -15.68 -8.453 1 98.44 492 LEU A N 1
ATOM 3968 C CA . LEU A 1 492 ? -16.125 -16.312 -9.523 1 98.44 492 LEU A CA 1
ATOM 3969 C C . LEU A 1 492 ? -17.062 -17.031 -10.492 1 98.44 492 LEU A C 1
ATOM 3971 O O . LEU A 1 492 ? -16.875 -16.953 -11.711 1 98.44 492 LEU A O 1
ATOM 3975 N N . HIS A 1 493 ? -17.984 -17.719 -9.898 1 98.12 493 HIS A N 1
ATOM 3976 C CA . HIS A 1 493 ? -18.969 -18.391 -10.734 1 98.12 493 HIS A CA 1
ATOM 3977 C C . HIS A 1 493 ? -19.641 -17.406 -11.688 1 98.12 493 HIS A C 1
ATOM 3979 O O . HIS A 1 493 ? -19.766 -17.688 -12.883 1 98.12 493 HIS A O 1
ATOM 3985 N N . ASN A 1 494 ? -20.031 -16.266 -11.156 1 98.12 494 ASN A N 1
ATOM 3986 C CA . ASN A 1 494 ? -20.688 -15.25 -11.977 1 98.12 494 ASN A CA 1
ATOM 3987 C C . ASN A 1 494 ? -19.75 -14.742 -13.078 1 98.12 494 ASN A C 1
ATOM 3989 O O . ASN A 1 494 ? -20.188 -14.516 -14.211 1 98.12 494 ASN A O 1
ATOM 3993 N N . ILE A 1 495 ? -18.531 -14.531 -12.773 1 98.56 495 ILE A N 1
ATOM 3994 C CA . ILE A 1 495 ? -17.547 -14.023 -13.719 1 98.56 495 ILE A CA 1
ATOM 3995 C C . ILE A 1 495 ? -17.375 -15.023 -14.859 1 98.56 495 ILE A C 1
ATOM 3997 O O . ILE A 1 495 ? -17.391 -14.648 -16.031 1 98.56 495 ILE A O 1
ATOM 4001 N N . PHE A 1 496 ? -17.219 -16.281 -14.523 1 98.31 496 PHE A N 1
ATOM 4002 C CA . PHE A 1 496 ? -17 -17.312 -15.523 1 98.31 496 PHE A CA 1
ATOM 4003 C C . PHE A 1 496 ? -18.234 -17.484 -16.406 1 98.31 496 PHE A C 1
ATOM 4005 O O . PHE A 1 496 ? -18.125 -17.609 -17.625 1 98.31 496 PHE A O 1
ATOM 4012 N N . CYS A 1 497 ? -19.375 -17.422 -15.797 1 97.88 497 CYS A N 1
ATOM 4013 C CA . CYS A 1 497 ? -20.609 -17.531 -16.562 1 97.88 497 CYS A CA 1
ATOM 4014 C C . CYS A 1 497 ? -20.781 -16.344 -17.5 1 97.88 497 CYS A C 1
ATOM 4016 O O . CYS A 1 497 ? -21.219 -16.516 -18.641 1 97.88 497 CYS A O 1
ATOM 4018 N N . MET A 1 498 ? -20.453 -15.203 -16.984 1 97.12 498 MET A N 1
ATOM 4019 C CA . MET A 1 498 ? -20.531 -14.016 -17.844 1 97.12 498 MET A CA 1
ATOM 4020 C C . MET A 1 498 ? -19.656 -14.172 -19.078 1 97.12 498 MET A C 1
ATOM 4022 O O . MET A 1 498 ? -20.062 -13.836 -20.188 1 97.12 498 MET A O 1
ATOM 4026 N N . ARG A 1 499 ? -18.469 -14.641 -18.875 1 96.69 499 ARG A N 1
ATOM 4027 C CA . ARG A 1 499 ? -17.547 -14.852 -19.984 1 96.69 499 ARG A CA 1
ATOM 4028 C C . ARG A 1 499 ? -18.094 -15.906 -20.953 1 96.69 499 ARG A C 1
ATOM 4030 O O . ARG A 1 499 ? -18.031 -15.734 -22.172 1 96.69 499 ARG A O 1
ATOM 4037 N N . LEU A 1 500 ? -18.625 -16.969 -20.438 1 96.62 500 LEU A N 1
ATOM 4038 C CA . LEU A 1 500 ? -19.078 -18.094 -21.266 1 96.62 500 LEU A CA 1
ATOM 4039 C C . LEU A 1 500 ? -20.328 -17.703 -22.047 1 96.62 500 LEU A C 1
ATOM 4041 O O . LEU A 1 500 ? -20.562 -18.219 -23.141 1 96.62 500 LEU A O 1
ATOM 4045 N N . ARG A 1 501 ? -21.031 -16.75 -21.547 1 95.44 501 ARG A N 1
ATOM 4046 C CA . ARG A 1 501 ? -22.25 -16.312 -22.219 1 95.44 501 ARG A CA 1
ATOM 4047 C C . ARG A 1 501 ? -21.969 -15.195 -23.203 1 95.44 501 ARG A C 1
ATOM 4049 O O . ARG A 1 501 ? -22.828 -14.867 -24.047 1 95.44 501 ARG A O 1
ATOM 4056 N N . ASP A 1 502 ? -20.797 -14.641 -23.062 1 93 502 ASP A N 1
ATOM 4057 C CA . ASP A 1 502 ? -20.422 -13.516 -23.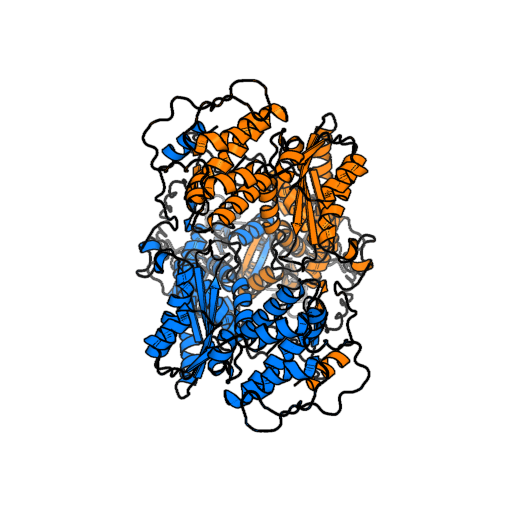906 1 93 502 ASP A CA 1
ATOM 4058 C C . ASP A 1 502 ? -20.203 -13.961 -25.359 1 93 502 ASP A C 1
ATOM 4060 O O . ASP A 1 502 ? -19.266 -14.727 -25.641 1 93 502 ASP A O 1
ATOM 4064 N N . ARG A 1 503 ? -20.906 -13.398 -26.297 1 87.5 503 ARG A N 1
ATOM 4065 C CA . ARG A 1 503 ? -20.812 -13.789 -27.703 1 87.5 503 ARG A CA 1
ATOM 4066 C C . ARG A 1 503 ? -19.953 -12.805 -28.5 1 87.5 503 ARG A C 1
ATOM 4068 O O . ARG A 1 503 ? -19.625 -13.055 -29.656 1 87.5 503 ARG A O 1
ATOM 4075 N N . VAL A 1 504 ? -19.578 -11.75 -27.859 1 86 504 VAL A N 1
ATOM 4076 C CA . VAL A 1 504 ? -18.875 -10.703 -28.594 1 86 504 VAL A CA 1
ATOM 4077 C C . VAL A 1 504 ? -17.375 -10.789 -28.297 1 86 504 VAL A C 1
ATOM 4079 O O . VAL A 1 504 ? -16.547 -10.57 -29.172 1 86 504 VAL A O 1
ATOM 4082 N N . GLY A 1 505 ? -17.078 -11.133 -27.109 1 86.69 505 GLY A N 1
ATOM 4083 C CA . GLY A 1 505 ? -15.672 -11.211 -26.734 1 86.69 505 GLY A CA 1
ATOM 4084 C C . GLY A 1 505 ? -15.164 -9.938 -26.078 1 86.69 505 GLY A C 1
ATOM 4085 O O . GLY A 1 505 ? -15.922 -8.977 -25.891 1 86.69 505 GLY A O 1
ATOM 4086 N N . MET A 1 506 ? -13.859 -9.922 -25.75 1 88.31 506 MET A N 1
ATOM 4087 C CA . MET A 1 506 ? -13.328 -8.836 -24.938 1 88.31 506 MET A CA 1
ATOM 4088 C C . MET A 1 506 ? -12.461 -7.902 -25.781 1 88.31 506 MET A C 1
ATOM 4090 O O . MET A 1 506 ? -11.992 -6.875 -25.297 1 88.31 506 MET A O 1
ATOM 4094 N N . ASN A 1 507 ? -12.227 -8.211 -26.984 1 81.81 507 ASN A N 1
ATOM 4095 C CA . ASN A 1 507 ? -11.391 -7.398 -27.875 1 81.81 507 ASN A CA 1
ATOM 4096 C C . ASN A 1 507 ? -12.211 -6.32 -28.578 1 81.81 507 ASN A C 1
ATOM 4098 O O . ASN A 1 507 ? -12.367 -6.352 -29.797 1 81.81 507 ASN A O 1
ATOM 4102 N N . ARG A 1 508 ? -12.914 -5.598 -27.875 1 77.12 508 ARG A N 1
ATOM 4103 C CA . ARG A 1 508 ? -13.711 -4.504 -28.422 1 77.12 508 ARG A CA 1
ATOM 4104 C C . ARG A 1 508 ? -13.117 -3.15 -28.031 1 77.12 508 ARG A C 1
ATOM 4106 O O . ARG A 1 508 ? -12.328 -3.055 -27.094 1 77.12 508 ARG A O 1
ATOM 4113 N N . ARG A 1 509 ? -13.422 -2.213 -28.859 1 76.5 509 ARG A N 1
ATOM 4114 C CA . ARG A 1 509 ? -12.961 -0.864 -28.547 1 76.5 509 ARG A CA 1
ATOM 4115 C C . ARG A 1 509 ? -13.523 -0.374 -27.219 1 76.5 509 ARG A C 1
ATOM 4117 O O . ARG A 1 509 ? -14.688 -0.617 -26.906 1 76.5 509 ARG A O 1
ATOM 4124 N N . MET A 1 510 ? -12.641 0.098 -26.516 1 76.88 510 MET A N 1
ATOM 4125 C CA . MET A 1 510 ? -13.031 0.585 -25.203 1 76.88 510 MET A CA 1
ATOM 4126 C C . MET A 1 510 ? -13.906 1.829 -25.312 1 76.88 510 MET A C 1
ATOM 4128 O O . MET A 1 510 ? -13.516 2.807 -25.969 1 76.88 510 MET A O 1
ATOM 4132 N N . GLU A 1 511 ? -15.109 1.662 -24.875 1 80.56 511 GLU A N 1
ATOM 4133 C CA . GLU A 1 511 ? -15.977 2.832 -24.781 1 80.56 511 GLU A CA 1
ATOM 4134 C C . GLU A 1 511 ? -16.25 3.191 -23.328 1 80.56 511 GLU A C 1
ATOM 4136 O O . GLU A 1 511 ? -16.547 2.316 -22.5 1 80.56 511 GLU A O 1
ATOM 4141 N N . LEU A 1 512 ? -16.016 4.434 -23.109 1 87.69 512 LEU A N 1
ATOM 4142 C CA . LEU A 1 512 ? -16.312 4.898 -21.75 1 87.69 512 LEU A CA 1
ATOM 4143 C C . LEU A 1 512 ? -17.812 4.824 -21.453 1 87.69 512 LEU A C 1
ATOM 4145 O O . LEU A 1 512 ? -18.625 5.141 -22.328 1 87.69 512 LEU A O 1
ATOM 4149 N N . ALA A 1 513 ? -18.109 4.332 -20.328 1 88.12 513 ALA A N 1
ATOM 4150 C CA . ALA A 1 513 ? -19.5 4.344 -19.891 1 88.12 513 ALA A CA 1
ATOM 4151 C C . ALA A 1 513 ? -20.062 5.762 -19.875 1 88.12 513 ALA A C 1
ATOM 4153 O O . ALA A 1 513 ? -19.312 6.73 -19.734 1 88.12 513 ALA A O 1
ATOM 4154 N N . PRO A 1 514 ? -21.359 5.891 -20.031 1 86.94 514 PRO A N 1
ATOM 4155 C CA . PRO A 1 514 ? -21.969 7.223 -20.062 1 86.94 514 PRO A CA 1
ATOM 4156 C C . PRO A 1 514 ? -21.688 8.023 -18.781 1 86.94 514 PRO A C 1
ATOM 4158 O O . PRO A 1 514 ? -21.578 9.25 -18.844 1 86.94 514 PRO A O 1
ATOM 4161 N N . ASP A 1 515 ? -21.5 7.352 -17.766 1 86.56 515 ASP A N 1
ATOM 4162 C CA . ASP A 1 515 ? -21.344 8.047 -16.484 1 86.56 515 ASP A CA 1
ATOM 4163 C C . ASP A 1 515 ? -19.859 8.102 -16.094 1 86.56 515 ASP A C 1
ATOM 4165 O O . ASP A 1 515 ? -19.547 8.516 -14.977 1 86.56 515 ASP A O 1
ATOM 4169 N N . ASP A 1 516 ? -19.016 7.738 -16.984 1 90.56 516 ASP A N 1
ATOM 4170 C CA . ASP A 1 516 ? -17.578 7.785 -16.703 1 90.56 516 ASP A CA 1
ATOM 4171 C C . ASP A 1 516 ? -17.094 9.227 -16.609 1 90.56 516 ASP A C 1
ATOM 4173 O O . ASP A 1 516 ? -17.25 10.008 -17.562 1 90.56 516 ASP A O 1
ATOM 4177 N N . PRO A 1 517 ? -16.547 9.586 -15.477 1 89.94 517 PRO A N 1
ATOM 4178 C CA . PRO A 1 517 ? -16.125 10.977 -15.273 1 89.94 517 PRO A CA 1
ATOM 4179 C C . PRO A 1 517 ? -15.094 11.438 -16.297 1 89.94 517 PRO A C 1
ATOM 4181 O O . PRO A 1 517 ? -14.93 12.641 -16.531 1 89.94 517 PRO A O 1
ATOM 4184 N N . ARG A 1 518 ? -14.438 10.609 -17.031 1 89.19 518 ARG A N 1
ATOM 4185 C CA . ARG A 1 518 ? -13.422 10.953 -18.016 1 89.19 518 ARG A CA 1
ATOM 4186 C C . ARG A 1 518 ? -14.062 11.547 -19.266 1 89.19 518 ARG A C 1
ATOM 4188 O O . ARG A 1 518 ? -13.375 12.156 -20.094 1 89.19 518 ARG A O 1
ATOM 4195 N N . ARG A 1 519 ? -15.375 11.414 -19.344 1 88.81 519 ARG A N 1
ATOM 4196 C CA . ARG A 1 519 ? -16.094 12.055 -20.438 1 88.81 519 ARG A CA 1
ATOM 4197 C C . ARG A 1 519 ? -16.219 13.562 -20.219 1 88.81 519 ARG A C 1
ATOM 4199 O O . ARG A 1 519 ? -16.359 14.328 -21.172 1 88.81 519 ARG A O 1
ATOM 4206 N N . LEU A 1 520 ? -16.203 13.945 -19 1 88.69 520 LEU A N 1
ATOM 4207 C CA . LEU A 1 520 ? -16.297 15.359 -18.672 1 88.69 520 LEU A CA 1
ATOM 4208 C C . LEU A 1 520 ? -15 16.078 -19.016 1 88.69 520 LEU A C 1
ATOM 4210 O O . LEU A 1 520 ? -15.023 17.188 -19.562 1 88.69 520 LEU A O 1
ATOM 4214 N N . SER A 1 521 ? -13.875 15.469 -18.578 1 84.06 521 SER A N 1
ATOM 4215 C CA . SER A 1 521 ? -12.539 15.984 -18.891 1 84.06 521 SER A CA 1
ATOM 4216 C C . SER A 1 521 ? -11.516 14.859 -18.953 1 84.06 521 SER A C 1
ATOM 4218 O O . SER A 1 521 ? -11.516 13.961 -18.109 1 84.06 521 SER A O 1
ATOM 4220 N N . SER A 1 522 ? -10.68 15.023 -19.891 1 77.75 522 SER A N 1
ATOM 4221 C CA . SER A 1 522 ? -9.68 13.977 -20.078 1 77.75 522 SER A CA 1
ATOM 4222 C C . SER A 1 522 ? -8.562 14.078 -19.047 1 77.75 522 SER A C 1
ATOM 4224 O O . SER A 1 522 ? -7.824 13.117 -18.812 1 77.75 522 SER A O 1
ATOM 4226 N N . HIS A 1 523 ? -8.438 15.258 -18.484 1 78.06 523 HIS A N 1
ATOM 4227 C CA . HIS A 1 523 ? -7.395 15.438 -17.484 1 78.06 523 HIS A CA 1
ATOM 4228 C C . HIS A 1 523 ? -7.945 16.125 -16.234 1 78.06 523 HIS A C 1
ATOM 4230 O O . HIS A 1 523 ? -9.023 16.719 -16.281 1 78.06 523 HIS A O 1
ATOM 4236 N N . LEU A 1 524 ? -7.254 15.969 -15.125 1 81.75 524 LEU A N 1
ATOM 4237 C CA . LEU A 1 524 ? -7.656 16.531 -13.844 1 81.75 524 LEU A CA 1
ATOM 4238 C C . LEU A 1 524 ? -7.051 17.922 -13.641 1 81.75 524 LEU A C 1
ATOM 4240 O O . LEU A 1 524 ? -7.496 18.672 -12.781 1 81.75 524 LEU A O 1
ATOM 4244 N N . ALA A 1 525 ? -6.102 18.203 -14.508 1 77.88 525 ALA A N 1
ATOM 4245 C CA . ALA A 1 525 ? -5.379 19.453 -14.359 1 77.88 525 ALA A CA 1
ATOM 4246 C C . ALA A 1 525 ? -6.297 20.656 -14.602 1 77.88 525 ALA A C 1
ATOM 4248 O O . ALA A 1 525 ? -7.211 20.578 -15.422 1 77.88 525 ALA A O 1
ATOM 4249 N N . SER A 1 526 ? -6.059 21.672 -13.875 1 76.25 526 SER A N 1
ATOM 4250 C CA . SER A 1 526 ? -6.836 22.906 -14.023 1 76.25 526 SER A CA 1
ATOM 4251 C C . SER A 1 526 ? -6.461 23.641 -15.305 1 76.25 526 SER A C 1
ATOM 4253 O O . SER A 1 526 ? -7.246 24.438 -15.82 1 76.25 526 SER A O 1
ATOM 4255 N N . VAL A 1 527 ? -5.223 23.328 -15.789 1 80.88 527 VAL A N 1
ATOM 4256 C CA . VAL A 1 527 ? -4.723 23.984 -17 1 80.88 527 VAL A CA 1
ATOM 4257 C C . VAL A 1 527 ? -4.543 22.953 -18.109 1 80.88 527 VAL A C 1
ATOM 4259 O O . VAL A 1 527 ? -4.121 21.812 -17.844 1 80.88 527 VAL A O 1
ATOM 4262 N N . GLU A 1 528 ? -4.914 23.359 -19.219 1 82.06 528 GLU A N 1
ATOM 4263 C CA . GLU A 1 528 ? -4.781 22.469 -20.359 1 82.06 528 GLU A CA 1
ATOM 4264 C C . GLU A 1 528 ? -3.316 22.141 -20.641 1 82.06 528 GLU A C 1
ATOM 4266 O O . GLU A 1 528 ? -2.449 23.016 -20.531 1 82.06 528 GLU A O 1
ATOM 4271 N N . PRO A 1 529 ? -3.127 20.891 -20.969 1 82.5 529 PRO A N 1
ATOM 4272 C CA . PRO A 1 529 ? -1.745 20.5 -21.25 1 82.5 529 PRO A CA 1
ATOM 4273 C C . PRO A 1 529 ? -1.206 21.156 -22.531 1 82.5 529 PRO A C 1
ATOM 4275 O O . PRO A 1 529 ? -1.924 21.25 -23.531 1 82.5 529 PRO A O 1
ATOM 4278 N N . LYS A 1 530 ? -0.018 21.594 -22.438 1 82.5 530 LYS A N 1
ATOM 4279 C CA . LYS A 1 530 ? 0.685 22.078 -23.625 1 82.5 530 LYS A CA 1
ATOM 4280 C C . LYS A 1 530 ? 1.275 20.906 -24.422 1 82.5 530 LYS A C 1
ATOM 4282 O O . LYS A 1 530 ? 1.495 19.828 -23.875 1 82.5 530 LYS A O 1
ATOM 4287 N N . PRO A 1 531 ? 1.395 21.141 -25.703 1 84.06 531 PRO A N 1
ATOM 4288 C CA . PRO A 1 531 ? 2.051 20.078 -26.484 1 84.06 531 PRO A CA 1
ATOM 4289 C C . PRO A 1 531 ? 3.432 19.719 -25.938 1 84.06 531 PRO A C 1
ATOM 4291 O O . PRO A 1 531 ? 4.156 20.594 -25.453 1 84.06 531 PRO A O 1
ATOM 4294 N N . THR A 1 532 ? 3.717 18.469 -26.016 1 83.31 532 THR A N 1
ATOM 4295 C CA . THR A 1 532 ? 4.965 17.953 -25.469 1 83.31 532 THR A CA 1
ATOM 4296 C C . THR A 1 532 ? 6.164 18.703 -26.047 1 83.31 532 THR A C 1
ATOM 4298 O O . THR A 1 532 ? 7.129 18.984 -25.328 1 83.31 532 THR A O 1
ATOM 4301 N N . SER A 1 533 ? 6.102 19.016 -27.297 1 82.56 533 SER A N 1
ATOM 4302 C CA . SER A 1 533 ? 7.203 19.703 -27.953 1 82.56 533 SER A CA 1
ATOM 4303 C C . SER A 1 533 ? 7.461 21.062 -27.328 1 82.56 533 SER A C 1
ATOM 4305 O O . SER A 1 533 ? 8.609 21.469 -27.172 1 82.56 533 SER A O 1
ATOM 4307 N N . GLU A 1 534 ? 6.41 21.703 -26.922 1 84.19 534 GLU A N 1
ATOM 4308 C CA . GLU A 1 534 ? 6.539 23.016 -26.297 1 84.19 534 GLU A CA 1
ATOM 4309 C C . GLU A 1 534 ? 7.117 22.906 -24.891 1 84.19 534 GLU A C 1
ATOM 4311 O O . GLU A 1 534 ? 7.953 23.719 -24.5 1 84.19 534 GLU A O 1
ATOM 4316 N N . LEU A 1 535 ? 6.695 21.938 -24.234 1 84.88 535 LEU A N 1
ATOM 4317 C CA . LEU A 1 535 ? 7.164 21.734 -22.859 1 84.88 535 LEU A CA 1
ATOM 4318 C C . LEU A 1 535 ? 8.648 21.391 -22.844 1 84.88 535 LEU A C 1
ATOM 4320 O O . LEU A 1 535 ? 9.383 21.812 -21.953 1 84.88 535 LEU A O 1
ATOM 4324 N N . VAL A 1 536 ? 9.047 20.625 -23.812 1 82.94 536 VAL A N 1
ATOM 4325 C CA . VAL A 1 536 ? 10.445 20.219 -23.906 1 82.94 536 VAL A CA 1
ATOM 4326 C C . VAL A 1 536 ? 11.312 21.438 -24.234 1 82.94 536 VAL A C 1
ATOM 4328 O O . VAL A 1 536 ? 12.398 21.594 -23.656 1 82.94 536 VAL A O 1
ATOM 4331 N N . THR A 1 537 ? 10.805 22.281 -25.031 1 77.38 537 THR A N 1
ATOM 4332 C CA . THR A 1 537 ? 11.539 23.484 -25.406 1 77.38 537 THR A CA 1
ATOM 4333 C C . THR A 1 537 ? 11.641 24.438 -24.219 1 77.38 537 THR A C 1
ATOM 4335 O O . THR A 1 537 ? 12.664 25.094 -24.031 1 77.38 537 THR A O 1
ATOM 4338 N N . GLU A 1 538 ? 10.555 24.531 -23.516 1 72.19 538 GLU A N 1
ATOM 4339 C CA . GLU A 1 538 ? 10.539 25.391 -22.328 1 72.19 538 GLU A CA 1
ATOM 4340 C C . GLU A 1 538 ? 11.516 24.875 -21.266 1 72.19 538 GLU A C 1
ATOM 4342 O O . GLU A 1 538 ? 12.141 25.672 -20.562 1 72.19 538 GLU A O 1
ATOM 4347 N N . LYS A 1 539 ? 11.523 23.625 -21.031 1 66.44 539 LYS A N 1
ATOM 4348 C CA . LYS A 1 539 ? 12.461 23.016 -20.078 1 66.44 539 LYS A CA 1
ATOM 4349 C C . LYS A 1 539 ? 13.906 23.359 -20.438 1 66.44 539 LYS A C 1
ATOM 4351 O O . LYS A 1 539 ? 14.727 23.625 -19.562 1 66.44 539 LYS A O 1
ATOM 4356 N N . LEU A 1 540 ? 14.266 23.266 -21.766 1 52.38 540 LEU A N 1
ATOM 4357 C CA . LEU A 1 540 ? 15.594 23.562 -22.281 1 52.38 540 LEU A CA 1
ATOM 4358 C C . LEU A 1 540 ? 15.945 25.031 -22.062 1 52.38 540 LEU A C 1
ATOM 4360 O O . LEU A 1 540 ? 17.109 25.359 -21.797 1 52.38 540 LEU A O 1
ATOM 4364 N N . SER A 1 541 ? 14.898 25.828 -22.156 1 45.25 541 SER A N 1
ATOM 4365 C CA . SER A 1 541 ? 15.211 27.25 -22.031 1 45.25 541 SER A CA 1
ATOM 4366 C C . SER A 1 541 ? 15.5 27.625 -20.578 1 45.25 541 SER A C 1
ATOM 4368 O O . SER A 1 541 ? 16.281 28.547 -20.312 1 45.25 541 SER A O 1
ATOM 4370 N N . ARG A 1 542 ? 14.875 27.062 -19.656 1 40.09 542 ARG A N 1
ATOM 4371 C CA . ARG A 1 542 ? 15.117 27.516 -18.297 1 40.09 542 ARG A CA 1
ATOM 4372 C C . ARG A 1 542 ? 16.469 27.016 -17.781 1 40.09 542 ARG A C 1
ATOM 4374 O O . ARG A 1 542 ? 16.906 27.406 -16.703 1 40.09 542 ARG A O 1
ATOM 4381 N N . PHE A 1 543 ? 17.062 25.844 -18.234 1 35.84 543 PHE A N 1
ATOM 4382 C CA . PHE A 1 543 ? 18.438 25.531 -17.859 1 35.84 543 PHE A CA 1
ATOM 4383 C C . PHE A 1 543 ? 19.406 26.406 -18.641 1 35.84 543 PHE A C 1
ATOM 4385 O O . PHE A 1 543 ? 19.188 26.703 -19.812 1 35.84 543 PHE A O 1
ATOM 4392 N N . PRO B 1 1 ? -17.688 -0.271 20.906 1 20.72 1 PRO B N 1
ATOM 4393 C CA . PRO B 1 1 ? -17.734 0.562 19.703 1 20.72 1 PRO B CA 1
ATOM 4394 C C . PRO B 1 1 ? -16.375 1.115 19.312 1 20.72 1 PRO B C 1
ATOM 4396 O O . PRO B 1 1 ? -16.281 1.913 18.375 1 20.72 1 PRO B O 1
ATOM 4399 N N . GLU B 1 2 ? -15.43 1.113 20.297 1 22.41 2 GLU B N 1
ATOM 4400 C CA . GLU B 1 2 ? -14.023 1.459 20.5 1 22.41 2 GLU B CA 1
ATOM 4401 C C . GLU B 1 2 ? -13.133 0.782 19.469 1 22.41 2 GLU B C 1
ATOM 4403 O O . GLU B 1 2 ? -12.344 1.445 18.797 1 22.41 2 GLU B O 1
ATOM 4408 N N . ASP B 1 3 ? -12.531 -0.454 19.922 1 25.48 3 ASP B N 1
ATOM 4409 C CA . ASP B 1 3 ? -11.133 -0.818 19.703 1 25.48 3 ASP B CA 1
ATOM 4410 C C . ASP B 1 3 ? -10.969 -1.605 18.391 1 25.48 3 ASP B C 1
ATOM 4412 O O . ASP B 1 3 ? -10.062 -2.432 18.281 1 25.48 3 ASP B O 1
ATOM 4416 N N . MET B 1 4 ? -11.914 -1.706 17.734 1 27.77 4 MET B N 1
ATOM 4417 C CA . MET B 1 4 ? -11.508 -2.545 16.609 1 27.77 4 MET B CA 1
ATOM 4418 C C . MET B 1 4 ? -10.375 -1.895 15.82 1 27.77 4 MET B C 1
ATOM 4420 O O . MET B 1 4 ? -10.625 -1.085 14.93 1 27.77 4 MET B O 1
ATOM 4424 N N . GLN B 1 5 ? -9.305 -1.533 16.516 1 31.98 5 GLN B N 1
ATOM 4425 C CA . GLN B 1 5 ? -8.125 -0.905 15.922 1 31.98 5 GLN B CA 1
ATOM 4426 C C . GLN B 1 5 ? -7.547 -1.763 14.797 1 31.98 5 GLN B C 1
ATOM 4428 O O . GLN B 1 5 ? -7.242 -2.939 15 1 31.98 5 GLN B O 1
ATOM 4433 N N . ASP B 1 6 ? -7.969 -1.642 13.711 1 33.31 6 ASP B N 1
ATOM 4434 C CA . ASP B 1 6 ? -7.305 -2.219 12.547 1 33.31 6 ASP B CA 1
ATOM 4435 C C . ASP B 1 6 ? -5.789 -2.219 12.719 1 33.31 6 ASP B C 1
ATOM 4437 O O . ASP B 1 6 ? -5.203 -1.204 13.102 1 33.31 6 ASP B O 1
ATOM 4441 N N . MET B 1 7 ? -5.141 -3.314 13.008 1 40.88 7 MET B N 1
ATOM 4442 C CA . MET B 1 7 ? -3.748 -3.664 13.281 1 40.88 7 MET B CA 1
ATOM 4443 C C . MET B 1 7 ? -2.818 -3.031 12.25 1 40.88 7 MET B C 1
ATOM 4445 O O . MET B 1 7 ? -1.599 -3.035 12.422 1 40.88 7 MET B O 1
ATOM 4449 N N . GLU B 1 8 ? -3.527 -2.627 11.164 1 41.38 8 GLU B N 1
ATOM 4450 C CA . GLU B 1 8 ? -2.66 -2.264 10.047 1 41.38 8 GLU B CA 1
ATOM 4451 C C . GLU B 1 8 ? -1.886 -0.984 10.344 1 41.38 8 GLU B C 1
ATOM 4453 O O . GLU B 1 8 ? -0.758 -0.812 9.875 1 41.38 8 GLU B O 1
ATOM 4458 N N . ASP B 1 9 ? -2.518 -0.199 11.141 1 44.19 9 ASP B N 1
ATOM 4459 C CA . ASP B 1 9 ? -1.838 1.066 11.398 1 44.19 9 ASP B CA 1
ATOM 4460 C C . ASP B 1 9 ? -1.051 1.009 12.711 1 44.19 9 ASP B C 1
ATOM 4462 O O . ASP B 1 9 ? -0.724 2.047 13.289 1 44.19 9 ASP B O 1
ATOM 4466 N N . LYS B 1 10 ? -1.054 -0.237 13.203 1 51.78 10 LYS B N 1
ATOM 4467 C CA . LYS B 1 10 ? -0.278 -0.384 14.438 1 51.78 10 LYS B CA 1
ATOM 4468 C C . LYS B 1 10 ? 1.031 -1.123 14.172 1 51.78 10 LYS B C 1
ATOM 4470 O O . LYS B 1 10 ? 1.087 -2.018 13.328 1 51.78 10 LYS B O 1
ATOM 4475 N N . ALA B 1 11 ? 1.959 -0.552 14.883 1 49.91 11 ALA B N 1
ATOM 4476 C CA . ALA B 1 11 ? 3.232 -1.268 14.836 1 49.91 11 ALA B CA 1
ATOM 4477 C C . ALA B 1 11 ? 3.09 -2.678 15.398 1 49.91 11 ALA B C 1
ATOM 4479 O O . ALA B 1 11 ? 2.311 -2.904 16.328 1 49.91 11 ALA B O 1
ATOM 4480 N N . ALA B 1 12 ? 3.65 -3.674 14.633 1 48.44 12 ALA B N 1
ATOM 4481 C CA . ALA B 1 12 ? 3.613 -5.074 15.047 1 48.44 12 ALA B CA 1
ATOM 4482 C C . ALA B 1 12 ? 3.922 -5.211 16.531 1 48.44 12 ALA B C 1
ATOM 4484 O O . ALA B 1 12 ? 3.322 -6.035 17.234 1 48.44 12 ALA B O 1
ATOM 4485 N N . ALA B 1 13 ? 4.742 -4.281 17.047 1 51.12 13 ALA B N 1
ATOM 4486 C CA . ALA B 1 13 ? 5.199 -4.391 18.422 1 51.12 13 ALA B CA 1
ATOM 4487 C C . ALA B 1 13 ? 4.148 -3.857 19.391 1 51.12 13 ALA B C 1
ATOM 4489 O O . ALA B 1 13 ? 4.219 -4.109 20.594 1 51.12 13 ALA B O 1
ATOM 4490 N N . ASP B 1 14 ? 3.225 -3.254 18.844 1 53.41 14 ASP B N 1
ATOM 4491 C CA . ASP B 1 14 ? 2.199 -2.682 19.703 1 53.41 14 ASP B CA 1
ATOM 4492 C C . ASP B 1 14 ? 1.015 -3.631 19.859 1 53.41 14 ASP B C 1
ATOM 4494 O O . ASP B 1 14 ? -0.01 -3.266 20.438 1 53.41 14 ASP B O 1
ATOM 4498 N N . ILE B 1 15 ? 1.145 -4.801 19.281 1 59.31 15 ILE B N 1
ATOM 4499 C CA . ILE B 1 15 ? 0.093 -5.809 19.375 1 59.31 15 ILE B CA 1
ATOM 4500 C C . ILE B 1 15 ? 0.66 -7.094 19.969 1 59.31 15 ILE B C 1
ATOM 4502 O O . ILE B 1 15 ? 1.698 -7.59 19.531 1 59.31 15 ILE B O 1
ATOM 4506 N N . ILE B 1 16 ? 0.137 -7.426 21.156 1 56.62 16 ILE B N 1
ATOM 4507 C CA . ILE B 1 16 ? 0.48 -8.727 21.719 1 56.62 16 ILE B CA 1
ATOM 4508 C C . ILE B 1 16 ? -0.65 -9.719 21.438 1 56.62 16 ILE B C 1
ATOM 4510 O O . ILE B 1 16 ? -1.771 -9.539 21.922 1 56.62 16 ILE B O 1
ATOM 4514 N N . PHE B 1 17 ? -0.357 -10.609 20.562 1 52.69 17 PHE B N 1
ATOM 4515 C CA . PHE B 1 17 ? -1.347 -11.602 20.172 1 52.69 17 PHE B CA 1
ATOM 4516 C C . PHE B 1 17 ? -1.618 -12.578 21.312 1 52.69 17 PHE B C 1
ATOM 4518 O O . PHE B 1 17 ? -0.697 -12.984 22.016 1 52.69 17 PHE B O 1
ATOM 4525 N N . GLY B 1 18 ? -2.844 -12.609 21.906 1 44.38 18 GLY B N 1
ATOM 4526 C CA . GLY B 1 18 ? -3.219 -13.547 22.953 1 44.38 18 GLY B CA 1
ATOM 4527 C C . GLY B 1 18 ? -3.039 -14.992 22.562 1 44.38 18 GLY B C 1
ATOM 4528 O O . GLY B 1 18 ? -3.426 -15.898 23.297 1 44.38 18 GLY B O 1
ATOM 4529 N N . TYR B 1 19 ? -3.061 -15.188 21.391 1 40.53 19 TYR B N 1
ATOM 4530 C CA . TYR B 1 19 ? -2.914 -16.609 21.141 1 40.53 19 TYR B CA 1
ATOM 4531 C C . TYR B 1 19 ? -1.548 -17.109 21.594 1 40.53 19 TYR B C 1
ATOM 4533 O O . TYR B 1 19 ? -0.564 -16.375 21.547 1 40.53 19 TYR B O 1
ATOM 4541 N N . ASP B 1 20 ? -1.63 -18.016 22.594 1 34.97 20 ASP B N 1
ATOM 4542 C CA . ASP B 1 20 ? -0.407 -18.766 22.859 1 34.97 20 ASP B CA 1
ATOM 4543 C C . ASP B 1 20 ? 0.391 -18.984 21.578 1 34.97 20 ASP B C 1
ATOM 4545 O O . ASP B 1 20 ? -0.185 -19.219 20.516 1 34.97 20 ASP B O 1
ATOM 4549 N N . ASP B 1 21 ? 1.517 -18.359 21.594 1 34.69 21 ASP B N 1
ATOM 4550 C CA . ASP B 1 21 ? 2.479 -18.797 20.578 1 34.69 21 ASP B CA 1
ATOM 4551 C C . ASP B 1 21 ? 2.191 -20.219 20.125 1 34.69 21 ASP B C 1
ATOM 4553 O O . ASP B 1 21 ? 2.359 -21.172 20.906 1 34.69 21 ASP B O 1
ATOM 4557 N N . ALA B 1 22 ? 1.104 -20.594 19.641 1 31.41 22 ALA B N 1
ATOM 4558 C CA . ALA B 1 22 ? 1.151 -21.969 19.141 1 31.41 22 ALA B CA 1
ATOM 4559 C C . ALA B 1 22 ? 2.59 -22.422 18.906 1 31.41 22 ALA B C 1
ATOM 4561 O O . ALA B 1 22 ? 3.41 -21.656 18.391 1 31.41 22 ALA B O 1
ATOM 4562 N N . GLU B 1 23 ? 3.021 -23.25 19.719 1 32.06 23 GLU B N 1
ATOM 4563 C CA . GLU B 1 23 ? 4.25 -24.031 19.578 1 32.06 23 GLU B CA 1
ATOM 4564 C C . GLU B 1 23 ? 4.637 -24.188 18.109 1 32.06 23 GLU B C 1
ATOM 4566 O O . GLU B 1 23 ? 3.816 -24.609 17.281 1 32.06 23 GLU B O 1
ATOM 4571 N N . GLU B 1 24 ? 5.309 -23.188 17.625 1 35.78 24 GLU B N 1
ATOM 4572 C CA . GLU B 1 24 ? 6.047 -23.656 16.453 1 35.78 24 GLU B CA 1
ATOM 4573 C C . GLU B 1 24 ? 6.176 -25.172 16.453 1 35.78 24 GLU B C 1
ATOM 4575 O O . GLU B 1 24 ? 6.816 -25.75 17.328 1 35.78 24 GLU B O 1
ATOM 4580 N N . GLY B 1 25 ? 5.055 -25.828 16.281 1 32.22 25 GLY B N 1
ATOM 4581 C CA . GLY B 1 25 ? 5.344 -27.25 16.188 1 32.22 25 GLY B CA 1
ATOM 4582 C C . GLY B 1 25 ? 6.719 -27.531 15.609 1 32.22 25 GLY B C 1
ATOM 4583 O O . GLY B 1 25 ? 7.16 -26.875 14.672 1 32.22 25 GLY B O 1
ATOM 4584 N N . ASP B 1 26 ? 7.547 -27.828 16.547 1 33.16 26 ASP B N 1
ATOM 4585 C CA . ASP B 1 26 ? 8.812 -28.438 16.172 1 33.16 26 ASP B CA 1
ATOM 4586 C C . ASP B 1 26 ? 8.648 -29.328 14.938 1 33.16 26 ASP B C 1
ATOM 4588 O O . ASP B 1 26 ? 8.195 -30.469 15.039 1 33.16 26 ASP B O 1
ATOM 4592 N N . TYR B 1 27 ? 8.062 -28.766 14.016 1 36.03 27 TYR B N 1
ATOM 4593 C CA . TYR B 1 27 ? 8.172 -29.719 12.914 1 36.03 27 TYR B CA 1
ATOM 4594 C C . TYR B 1 27 ? 9.617 -30.125 12.688 1 36.03 27 TYR B C 1
ATOM 4596 O O . TYR B 1 27 ? 10.461 -29.297 12.344 1 36.03 27 TYR B O 1
ATOM 4604 N N . SER B 1 28 ? 10.07 -30.875 13.578 1 34.88 28 SER B N 1
ATOM 4605 C CA . SER B 1 28 ? 11.336 -31.547 13.281 1 34.88 28 SER B CA 1
ATOM 4606 C C . SER B 1 28 ? 11.453 -31.875 11.797 1 34.88 28 SER B C 1
ATOM 4608 O O . SER B 1 28 ? 10.555 -32.5 11.219 1 34.88 28 SER B O 1
ATOM 4610 N N . GLU B 1 29 ? 11.961 -30.922 11.148 1 43.03 29 GLU B N 1
ATOM 4611 C CA . GLU B 1 29 ? 12.438 -31.453 9.875 1 43.03 29 GLU B CA 1
ATOM 4612 C C . GLU B 1 29 ? 13.062 -32.844 10.07 1 43.03 29 GLU B C 1
ATOM 4614 O O . GLU B 1 29 ? 14.164 -32.969 10.609 1 43.03 29 GLU B O 1
ATOM 4619 N N . THR B 1 30 ? 12.312 -33.719 10.703 1 37.56 30 THR B N 1
ATOM 4620 C CA . THR B 1 30 ? 12.953 -35 10.797 1 37.56 30 THR B CA 1
ATOM 4621 C C . THR B 1 30 ? 13.766 -35.312 9.531 1 37.56 30 THR B C 1
ATOM 4623 O O . THR B 1 30 ? 13.297 -35.062 8.422 1 37.56 30 THR B O 1
ATOM 4626 N N . ASP B 1 31 ? 15.008 -35.188 9.688 1 37.78 31 ASP B N 1
ATOM 4627 C CA . ASP B 1 31 ? 16.031 -35.688 8.781 1 37.78 31 ASP B CA 1
ATOM 4628 C C . ASP B 1 31 ? 15.586 -37.031 8.164 1 37.78 31 ASP B C 1
ATOM 4630 O O . ASP B 1 31 ? 16.422 -37.781 7.652 1 37.78 31 ASP B O 1
ATOM 4634 N N . GLU B 1 32 ? 14.5 -37.656 8.742 1 36.84 32 GLU B N 1
ATOM 4635 C CA . GLU B 1 32 ? 14.648 -38.938 8.102 1 36.84 32 GLU B CA 1
ATOM 4636 C C . GLU B 1 32 ? 14.758 -38.812 6.582 1 36.84 32 GLU B C 1
ATOM 4638 O O . GLU B 1 32 ? 13.836 -38.312 5.93 1 36.84 32 GLU B O 1
ATOM 4643 N N . ASP B 1 33 ? 15.867 -38.5 6.148 1 37.28 33 ASP B N 1
ATOM 4644 C CA . ASP B 1 33 ? 16.234 -38.906 4.785 1 37.28 33 ASP B CA 1
ATOM 4645 C C . ASP B 1 33 ? 15.375 -40.062 4.285 1 37.28 33 ASP B C 1
ATOM 4647 O O . ASP B 1 33 ? 15.883 -41.156 4.027 1 37.28 33 ASP B O 1
ATOM 4651 N N . SER B 1 34 ? 14.438 -40.469 5.035 1 37.53 34 SER B N 1
ATOM 4652 C CA . SER B 1 34 ? 13.875 -41.625 4.348 1 37.53 34 SER B CA 1
ATOM 4653 C C . SER B 1 34 ? 13.641 -41.312 2.871 1 37.53 34 SER B C 1
ATOM 4655 O O . SER B 1 34 ? 12.883 -40.406 2.527 1 37.53 34 SER B O 1
ATOM 4657 N N . GLU B 1 35 ? 14.625 -41.688 2.002 1 41.06 35 GLU B N 1
ATOM 4658 C CA . GLU B 1 35 ? 15.094 -41.75 0.621 1 41.06 35 GLU B CA 1
ATOM 4659 C C . GLU B 1 35 ? 13.922 -41.812 -0.356 1 41.06 35 GLU B C 1
ATOM 4661 O O . GLU B 1 35 ? 14 -41.281 -1.464 1 41.06 35 GLU B O 1
ATOM 4666 N N . VAL B 1 36 ? 13.016 -42.906 -0.307 1 43.97 36 VAL B N 1
ATOM 4667 C CA . VAL B 1 36 ? 12.789 -43.562 -1.596 1 43.97 36 VAL B CA 1
ATOM 4668 C C . VAL B 1 36 ? 11.93 -42.656 -2.484 1 43.97 36 VAL B C 1
ATOM 4670 O O . VAL B 1 36 ? 10.719 -42.562 -2.289 1 43.97 36 VAL B O 1
ATOM 4673 N N . PHE B 1 37 ? 12.508 -41.438 -2.635 1 53.25 37 PHE B N 1
ATOM 4674 C CA . PHE B 1 37 ? 11.719 -40.781 -3.664 1 53.25 37 PHE B CA 1
ATOM 4675 C C . PHE B 1 37 ? 11.656 -41.625 -4.93 1 53.25 37 PHE B C 1
ATOM 4677 O O . PHE B 1 37 ? 12.578 -42.406 -5.215 1 53.25 37 PHE B O 1
ATOM 4684 N N . GLY B 1 38 ? 10.656 -42 -5.305 1 55.28 38 GLY B N 1
ATOM 4685 C CA . GLY B 1 38 ? 10.461 -42.719 -6.551 1 55.28 38 GLY B CA 1
ATOM 4686 C C . GLY B 1 38 ? 11.344 -42.219 -7.676 1 55.28 38 GLY B C 1
ATOM 4687 O O . GLY B 1 38 ? 11.953 -41.156 -7.566 1 55.28 38 GLY B O 1
ATOM 4688 N N . PRO B 1 39 ? 11.789 -43 -8.516 1 58.34 39 PRO B N 1
ATOM 4689 C CA . PRO B 1 39 ? 12.727 -42.75 -9.609 1 58.34 39 PRO B CA 1
ATOM 4690 C C . PRO B 1 39 ? 12.445 -41.406 -10.32 1 58.34 39 PRO B C 1
ATOM 4692 O O . PRO B 1 39 ? 13.344 -40.844 -10.953 1 58.34 39 PRO B O 1
ATOM 4695 N N . GLU B 1 40 ? 11.258 -40.781 -10.078 1 74.06 40 GLU B N 1
ATOM 4696 C CA . GLU B 1 40 ? 10.953 -39.625 -10.898 1 74.06 40 GLU B CA 1
ATOM 4697 C C . GLU B 1 40 ? 10.93 -38.344 -10.047 1 74.06 40 GLU B C 1
ATOM 4699 O O . GLU B 1 40 ? 10.617 -37.25 -10.547 1 74.06 40 GLU B O 1
ATOM 4704 N N . VAL B 1 41 ? 11.406 -38.562 -8.797 1 82.56 41 VAL B N 1
ATOM 4705 C CA . VAL B 1 41 ? 11.555 -37.375 -7.949 1 82.56 41 VAL B CA 1
ATOM 4706 C C . VAL B 1 41 ? 13 -36.875 -7.992 1 82.56 41 VAL B C 1
ATOM 4708 O O . VAL B 1 41 ? 13.914 -37.594 -7.574 1 82.56 41 VAL B O 1
ATOM 4711 N N . ILE B 1 42 ? 13.219 -35.719 -8.477 1 88.19 42 ILE B N 1
ATOM 4712 C CA . ILE B 1 42 ? 14.555 -35.188 -8.727 1 88.19 42 ILE B CA 1
ATOM 4713 C C . ILE B 1 42 ? 15.047 -34.438 -7.492 1 88.19 42 ILE B C 1
ATOM 4715 O O . ILE B 1 42 ? 14.328 -33.594 -6.93 1 88.19 42 ILE B O 1
ATOM 4719 N N . LYS B 1 43 ? 16.203 -34.812 -7.117 1 91.94 43 LYS B N 1
ATOM 4720 C CA . LYS B 1 43 ? 16.875 -34.062 -6.051 1 91.94 43 LYS B CA 1
ATOM 4721 C C . LYS B 1 43 ? 17.766 -32.969 -6.617 1 91.94 43 LYS B C 1
ATOM 4723 O O . LYS B 1 43 ? 18.547 -33.188 -7.539 1 91.94 43 LYS B O 1
ATOM 4728 N N . MET B 1 44 ? 17.688 -31.859 -6.027 1 94.38 44 MET B N 1
ATOM 4729 C CA . MET B 1 44 ? 18.438 -30.703 -6.539 1 94.38 44 MET B CA 1
ATOM 4730 C C . MET B 1 44 ? 19.828 -30.641 -5.918 1 94.38 44 MET B C 1
ATOM 4732 O O . MET B 1 44 ? 19.984 -30.828 -4.707 1 94.38 44 MET B O 1
ATOM 4736 N N . LYS B 1 45 ? 20.812 -30.375 -6.773 1 94.06 45 LYS B N 1
ATOM 4737 C CA . LYS B 1 45 ? 22.188 -30.125 -6.352 1 94.06 45 LYS B CA 1
ATOM 4738 C C . LYS B 1 45 ? 22.609 -28.703 -6.719 1 94.06 45 LYS B C 1
ATOM 4740 O O . LYS B 1 45 ? 21.891 -28 -7.426 1 94.06 45 LYS B O 1
ATOM 4745 N N . GLU B 1 46 ? 23.672 -28.297 -6.148 1 94.25 46 GLU B N 1
ATOM 4746 C CA . GLU B 1 46 ? 24.141 -26.922 -6.363 1 94.25 46 GLU B CA 1
ATOM 4747 C C . GLU B 1 46 ? 24.391 -26.656 -7.848 1 94.25 46 GLU B C 1
ATOM 4749 O O . GLU B 1 46 ? 24.141 -25.547 -8.328 1 94.25 46 GLU B O 1
ATOM 4754 N N . GLU B 1 47 ? 24.781 -27.641 -8.609 1 94.06 47 GLU B N 1
ATOM 4755 C CA . GLU B 1 47 ? 25.078 -27.484 -10.031 1 94.06 47 GLU B CA 1
ATOM 4756 C C . GLU B 1 47 ? 23.797 -27.281 -10.844 1 94.06 47 GLU B C 1
ATOM 4758 O O . GLU B 1 47 ? 23.844 -26.781 -11.969 1 94.06 47 GLU B O 1
ATOM 4763 N N . ASP B 1 48 ? 22.719 -27.641 -10.219 1 94.94 48 ASP B N 1
ATOM 4764 C CA . ASP B 1 48 ? 21.438 -27.594 -10.914 1 94.94 48 ASP B CA 1
ATOM 4765 C C . ASP B 1 48 ? 20.75 -26.234 -10.734 1 94.94 48 ASP B C 1
ATOM 4767 O O . ASP B 1 48 ? 19.734 -25.969 -11.359 1 94.94 48 ASP B O 1
ATOM 4771 N N . VAL B 1 49 ? 21.297 -25.375 -9.93 1 96.62 49 VAL B N 1
ATOM 4772 C CA . VAL B 1 49 ? 20.594 -24.172 -9.484 1 96.62 49 VAL B CA 1
ATOM 4773 C C . VAL B 1 49 ? 20.359 -23.25 -10.672 1 96.62 49 VAL B C 1
ATOM 4775 O O . VAL B 1 49 ? 19.234 -22.797 -10.898 1 96.62 49 VAL B O 1
ATOM 4778 N N . ASP B 1 50 ? 21.344 -23.062 -11.469 1 95.94 50 ASP B N 1
ATOM 4779 C CA . ASP B 1 50 ?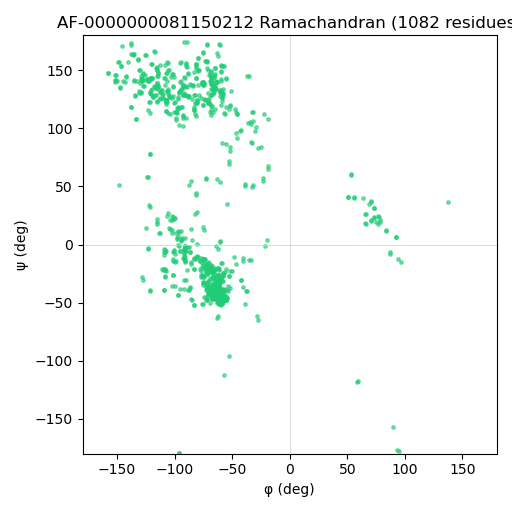 21.219 -22.125 -12.594 1 95.94 50 ASP B CA 1
ATOM 4780 C C . ASP B 1 50 ? 20.234 -22.672 -13.633 1 95.94 50 ASP B C 1
ATOM 4782 O O . ASP B 1 50 ? 19.438 -21.906 -14.195 1 95.94 50 ASP B O 1
ATOM 4786 N N . SER B 1 51 ? 20.344 -23.922 -13.844 1 95.44 51 SER B N 1
ATOM 4787 C CA . SER B 1 51 ? 19.406 -24.531 -14.781 1 95.44 51 SER B CA 1
ATOM 4788 C C . SER B 1 51 ? 17.984 -24.438 -14.273 1 95.44 51 SER B C 1
ATOM 4790 O O . SER B 1 51 ? 17.047 -24.188 -15.055 1 95.44 51 SER B O 1
ATOM 4792 N N . PHE B 1 52 ? 17.797 -24.609 -13.047 1 96.19 52 PHE B N 1
ATOM 4793 C CA . PHE B 1 52 ? 16.469 -24.516 -12.438 1 96.19 52 PHE B CA 1
ATOM 4794 C C . PHE B 1 52 ? 15.93 -23.094 -12.516 1 96.19 52 PHE B C 1
ATOM 4796 O O . PHE B 1 52 ? 14.758 -22.891 -12.828 1 96.19 52 PHE B O 1
ATOM 4803 N N . LEU B 1 53 ? 16.781 -22.156 -12.211 1 95.88 53 LEU B N 1
ATOM 4804 C CA . LEU B 1 53 ? 16.344 -20.766 -12.18 1 95.88 53 LEU B CA 1
ATOM 4805 C C . LEU B 1 53 ? 16.016 -20.281 -13.586 1 95.88 53 LEU B C 1
ATOM 4807 O O . LEU B 1 53 ? 15.312 -19.266 -13.742 1 95.88 53 LEU B O 1
ATOM 4811 N N . SER B 1 54 ? 16.5 -21 -14.562 1 94.25 54 SER B N 1
ATOM 4812 C CA . SER B 1 54 ? 16.203 -20.641 -15.945 1 94.25 54 SER B CA 1
ATOM 4813 C C . SER B 1 54 ? 14.961 -21.375 -16.453 1 94.25 54 SER B C 1
ATOM 4815 O O . SER B 1 54 ? 14.469 -21.078 -17.547 1 94.25 54 SER B O 1
ATOM 4817 N N . ASP B 1 55 ? 14.492 -22.281 -15.625 1 94.94 55 ASP B N 1
ATOM 4818 C CA . ASP B 1 55 ? 13.305 -23.047 -16 1 94.94 55 ASP B CA 1
ATOM 4819 C C . ASP B 1 55 ? 12.039 -22.219 -15.836 1 94.94 55 ASP B C 1
ATOM 4821 O O . ASP B 1 55 ? 11.906 -21.453 -14.875 1 94.94 55 ASP B O 1
ATOM 4825 N N . ASP B 1 56 ? 11.133 -22.375 -16.797 1 96.06 56 ASP B N 1
ATOM 4826 C CA . ASP B 1 56 ? 9.82 -21.75 -16.672 1 96.06 56 ASP B CA 1
ATOM 4827 C C . ASP B 1 56 ? 8.891 -22.594 -15.789 1 96.06 56 ASP B C 1
ATOM 4829 O O . ASP B 1 56 ? 9.133 -23.781 -15.586 1 96.06 56 ASP B O 1
ATOM 4833 N N . CYS B 1 57 ? 7.969 -21.953 -15.234 1 97.5 57 CYS B N 1
ATOM 4834 C CA . CYS B 1 57 ? 6.918 -22.688 -14.531 1 97.5 57 CYS B CA 1
ATOM 4835 C C . CYS B 1 57 ? 5.543 -22.109 -14.859 1 97.5 57 CYS B C 1
ATOM 4837 O O . CYS B 1 57 ? 5.438 -21.047 -15.477 1 97.5 57 CYS B O 1
ATOM 4839 N N . ALA B 1 58 ? 4.496 -22.859 -14.578 1 97.62 58 ALA B N 1
ATOM 4840 C CA . ALA B 1 58 ? 3.127 -22.469 -14.906 1 97.62 58 ALA B CA 1
ATOM 4841 C C . ALA B 1 58 ? 2.139 -23.016 -13.883 1 97.62 58 ALA B C 1
ATOM 4843 O O . ALA B 1 58 ? 2.469 -23.922 -13.109 1 97.62 58 ALA B O 1
ATOM 4844 N N . ILE B 1 59 ? 1.064 -22.375 -13.82 1 97.12 59 ILE B N 1
ATOM 4845 C CA . ILE B 1 59 ? -0.034 -22.875 -13.008 1 97.12 59 ILE B CA 1
ATOM 4846 C C . ILE B 1 59 ? -0.807 -23.938 -13.781 1 97.12 59 ILE B C 1
ATOM 4848 O O . ILE B 1 59 ? -1.314 -23.688 -14.867 1 97.12 59 ILE B O 1
ATOM 4852 N N . ILE B 1 60 ? -0.882 -25.094 -13.227 1 97.5 60 ILE B N 1
ATOM 4853 C CA . ILE B 1 60 ? -1.566 -26.219 -13.867 1 97.5 60 ILE B CA 1
ATOM 4854 C C . ILE B 1 60 ? -2.689 -26.719 -12.961 1 97.5 60 ILE B C 1
ATOM 4856 O O . ILE B 1 60 ? -2.484 -26.922 -11.766 1 97.5 60 ILE B O 1
ATOM 4860 N N . TYR B 1 61 ? -3.818 -26.844 -13.562 1 96.88 61 TYR B N 1
ATOM 4861 C CA . TYR B 1 61 ? -4.941 -27.391 -12.812 1 96.88 61 TYR B CA 1
ATOM 4862 C C . TYR B 1 61 ? -4.793 -28.906 -12.633 1 96.88 61 TYR B C 1
ATOM 4864 O O . TYR B 1 61 ? -4.387 -29.609 -13.562 1 96.88 61 TYR B O 1
ATOM 4872 N N . ILE B 1 62 ? -5.105 -29.344 -11.477 1 96.5 62 ILE B N 1
ATOM 4873 C CA . ILE B 1 62 ? -4.762 -30.703 -11.07 1 96.5 62 ILE B CA 1
ATOM 4874 C C . ILE B 1 62 ? -5.512 -31.703 -11.945 1 96.5 62 ILE B C 1
ATOM 4876 O O . ILE B 1 62 ? -4.965 -32.75 -12.32 1 96.5 62 ILE B O 1
ATOM 4880 N N . ARG B 1 63 ? -6.742 -31.438 -12.305 1 94.19 63 ARG B N 1
ATOM 4881 C CA . ARG B 1 63 ? -7.484 -32.344 -13.172 1 94.19 63 ARG B CA 1
ATOM 4882 C C . ARG B 1 63 ? -6.789 -32.5 -14.523 1 94.19 63 ARG B C 1
ATOM 4884 O O . ARG B 1 63 ? -6.746 -33.594 -15.07 1 94.19 63 ARG B O 1
ATOM 4891 N N . GLN B 1 64 ? -6.27 -31.453 -15.039 1 94.12 64 GLN B N 1
ATOM 4892 C CA . GLN B 1 64 ? -5.531 -31.516 -16.297 1 94.12 64 GLN B CA 1
ATOM 4893 C C . GLN B 1 64 ? -4.211 -32.25 -16.125 1 94.12 64 GLN B C 1
ATOM 4895 O O . GLN B 1 64 ? -3.781 -33 -17.016 1 94.12 64 GLN B O 1
ATOM 4900 N N . LEU B 1 65 ? -3.594 -32.031 -15 1 94.12 65 LEU B N 1
ATOM 4901 C CA . LEU B 1 65 ? -2.355 -32.75 -14.703 1 94.12 65 LEU B CA 1
ATOM 4902 C C . LEU B 1 65 ? -2.602 -34.25 -14.617 1 94.12 65 LEU B C 1
ATOM 4904 O O . LEU B 1 65 ? -1.808 -35.062 -15.125 1 94.12 65 LEU B O 1
ATOM 4908 N N . GLU B 1 66 ? -3.674 -34.594 -13.992 1 92.06 66 GLU B N 1
ATOM 4909 C CA . GLU B 1 66 ? -4.027 -36 -13.867 1 92.06 66 GLU B CA 1
ATOM 4910 C C . GLU B 1 66 ? -4.332 -36.625 -15.227 1 92.06 66 GLU B C 1
ATOM 4912 O O . GLU B 1 66 ? -3.998 -37.781 -15.469 1 92.06 66 GLU B O 1
ATOM 4917 N N . ARG B 1 67 ? -4.926 -35.875 -16.062 1 89.31 67 ARG B N 1
ATOM 4918 C CA . ARG B 1 67 ? -5.188 -36.344 -17.422 1 89.31 67 ARG B CA 1
ATOM 4919 C C . ARG B 1 67 ? -3.887 -36.625 -18.172 1 89.31 67 ARG B C 1
ATOM 4921 O O . ARG B 1 67 ? -3.779 -37.625 -18.906 1 89.31 67 ARG B O 1
ATOM 4928 N N . LEU B 1 68 ? -3.004 -35.75 -17.922 1 89.69 68 LEU B N 1
ATOM 4929 C CA . LEU B 1 68 ? -1.698 -35.938 -18.547 1 89.69 68 LEU B CA 1
ATOM 4930 C C . LEU B 1 68 ? -0.998 -37.188 -17.984 1 89.69 68 LEU B C 1
ATOM 4932 O O . LEU B 1 68 ? -0.413 -37.969 -18.734 1 89.69 68 LEU B O 1
ATOM 4936 N N . ALA B 1 69 ? -1.073 -37.312 -16.688 1 88.25 69 ALA B N 1
ATOM 4937 C CA . ALA B 1 69 ? -0.417 -38.406 -16 1 88.25 69 ALA B CA 1
ATOM 4938 C C . ALA B 1 69 ? -1.038 -39.75 -16.406 1 88.25 69 ALA B C 1
ATOM 4940 O O . ALA B 1 69 ? -0.39 -40.812 -16.312 1 88.25 69 ALA B O 1
ATOM 4941 N N . ASN B 1 70 ? -2.285 -39.688 -16.812 1 81.81 70 ASN B N 1
ATOM 4942 C CA . ASN B 1 70 ? -3.012 -40.906 -17.141 1 81.81 70 ASN B CA 1
ATOM 4943 C C . ASN B 1 70 ? -2.838 -41.281 -18.609 1 81.81 70 ASN B C 1
ATOM 4945 O O . ASN B 1 70 ? -3.328 -42.344 -19.047 1 81.81 70 ASN B O 1
ATOM 4949 N N . LEU B 1 71 ? -2.523 -40.469 -19.422 1 70.25 71 LEU B N 1
ATOM 4950 C CA . LEU B 1 71 ? -2.424 -40.781 -20.844 1 70.25 71 LEU B CA 1
ATOM 4951 C C . LEU B 1 71 ? -1.834 -42.156 -21.078 1 70.25 71 LEU B C 1
ATOM 4953 O O . LEU B 1 71 ? -2.289 -42.906 -21.953 1 70.25 71 LEU B O 1
ATOM 4957 N N . LYS B 1 72 ? -0.874 -42.625 -20.656 1 59.56 72 LYS B N 1
ATOM 4958 C CA . LYS B 1 72 ? -0.542 -43.969 -21.078 1 59.56 72 LYS B CA 1
ATOM 4959 C C . LYS B 1 72 ? 0.198 -44.75 -19.984 1 59.56 72 LYS B C 1
ATOM 4961 O O . LYS B 1 72 ? 1.365 -45.094 -20.141 1 59.56 72 LYS B O 1
ATOM 4966 N N . VAL B 1 73 ? -0.348 -44.75 -18.875 1 57.94 73 VAL B N 1
ATOM 4967 C CA . VAL B 1 73 ? 0.273 -45.531 -17.812 1 57.94 73 VAL B CA 1
ATOM 4968 C C . VAL B 1 73 ? -0.192 -46.969 -17.891 1 57.94 73 VAL B C 1
ATOM 4970 O O . VAL B 1 73 ? -1.328 -47.25 -18.281 1 57.94 73 VAL B O 1
ATOM 4973 N N . GLU B 1 74 ? 0.749 -47.781 -17.953 1 62.88 74 GLU B N 1
ATOM 4974 C CA . GLU B 1 74 ? 0.407 -49.188 -17.812 1 62.88 74 GLU B CA 1
ATOM 4975 C C . GLU B 1 74 ? -0.54 -49.438 -16.641 1 62.88 74 GLU B C 1
ATOM 4977 O O . GLU B 1 74 ? -0.231 -49.062 -15.508 1 62.88 74 GLU B O 1
ATOM 4982 N N . ARG B 1 75 ? -1.703 -49.844 -16.906 1 70.06 75 ARG B N 1
ATOM 4983 C CA . ARG B 1 75 ? -2.826 -49.906 -15.969 1 70.06 75 ARG B CA 1
ATOM 4984 C C . ARG B 1 75 ? -2.754 -51.125 -15.078 1 70.06 75 ARG B C 1
ATOM 4986 O O . ARG B 1 75 ? -3.617 -51.344 -14.227 1 70.06 75 ARG B O 1
ATOM 4993 N N . ILE B 1 76 ? -1.645 -51.875 -15.344 1 78.81 76 ILE B N 1
ATOM 4994 C CA . ILE B 1 76 ? -1.581 -53.062 -14.5 1 78.81 76 ILE B CA 1
ATOM 4995 C C . ILE B 1 76 ? -0.29 -53.031 -13.688 1 78.81 76 ILE B C 1
ATOM 4997 O O . ILE B 1 76 ? 0.752 -52.594 -14.172 1 78.81 76 ILE B O 1
ATOM 5001 N N . CYS B 1 77 ? -0.354 -53.469 -12.477 1 84.06 77 CYS B N 1
ATOM 5002 C CA . CYS B 1 77 ? 0.773 -53.531 -11.555 1 84.06 77 CYS B CA 1
ATOM 5003 C C . CYS B 1 77 ? 1.902 -54.375 -12.125 1 84.06 77 CYS B C 1
ATOM 5005 O O . CYS B 1 77 ? 1.658 -55.469 -12.68 1 84.06 77 CYS B O 1
ATOM 5007 N N . SER B 1 78 ? 3.148 -54 -12.102 1 75.81 78 SER B N 1
ATOM 5008 C CA . SER B 1 78 ? 4.297 -54.656 -12.695 1 75.81 78 SER B CA 1
ATOM 5009 C C . SER B 1 78 ? 4.867 -55.719 -11.758 1 75.81 78 SER B C 1
ATOM 5011 O O . SER B 1 78 ? 5.738 -56.5 -12.148 1 75.81 78 SER B O 1
ATOM 5013 N N . VAL B 1 79 ? 4.438 -55.594 -10.477 1 82.19 79 VAL B N 1
ATOM 5014 C CA . VAL B 1 79 ? 4.961 -56.562 -9.508 1 82.19 79 VAL B CA 1
ATOM 5015 C C . VAL B 1 79 ? 4.469 -57.969 -9.859 1 82.19 79 VAL B C 1
ATOM 5017 O O . VAL B 1 79 ? 3.289 -58.156 -10.164 1 82.19 79 VAL B O 1
ATOM 5020 N N . LYS B 1 80 ? 5.367 -58.875 -9.781 1 84.88 80 LYS B N 1
ATOM 5021 C CA . LYS B 1 80 ? 5.062 -60.281 -10.133 1 84.88 80 LYS B CA 1
ATOM 5022 C C . LYS B 1 80 ? 3.945 -60.812 -9.258 1 84.88 80 LYS B C 1
ATOM 5024 O O . LYS B 1 80 ? 4.016 -60.75 -8.031 1 84.88 80 LYS B O 1
ATOM 5029 N N . GLY B 1 81 ? 2.992 -61.281 -9.844 1 83.44 81 GLY B N 1
ATOM 5030 C CA . GLY B 1 81 ? 1.9 -61.906 -9.125 1 83.44 81 GLY B CA 1
ATOM 5031 C C . GLY B 1 81 ? 0.749 -60.969 -8.828 1 83.44 81 GLY B C 1
ATOM 5032 O O . GLY B 1 81 ? -0.35 -61.406 -8.484 1 83.44 81 GLY B O 1
ATOM 5033 N N . CYS B 1 82 ? 1.095 -59.656 -9.055 1 84.19 82 CYS B N 1
ATOM 5034 C CA . CYS B 1 82 ? 0.032 -58.688 -8.789 1 84.19 82 CYS B CA 1
ATOM 5035 C C . CYS B 1 82 ? -0.631 -58.25 -10.086 1 84.19 82 CYS B C 1
ATOM 5037 O O . CYS B 1 82 ? 0.042 -57.75 -11 1 84.19 82 CYS B O 1
ATOM 5039 N N . LYS B 1 83 ? -1.924 -58.562 -10.359 1 82.94 83 LYS B N 1
ATOM 5040 C CA . LYS B 1 83 ? -2.67 -58.156 -11.547 1 82.94 83 LYS B CA 1
ATOM 5041 C C . LYS B 1 83 ? -3.689 -57.062 -11.234 1 82.94 83 LYS B C 1
ATOM 5043 O O . LYS B 1 83 ? -4.656 -56.875 -11.977 1 82.94 83 LYS B O 1
ATOM 5048 N N . GLU B 1 84 ? -3.316 -56.438 -10.219 1 87.31 84 GLU B N 1
ATOM 5049 C CA . GLU B 1 84 ? -4.254 -55.375 -9.828 1 87.31 84 GLU B CA 1
ATOM 5050 C C . GLU B 1 84 ? -4.062 -54.125 -10.68 1 87.31 84 GLU B C 1
ATOM 5052 O O . GLU B 1 84 ? -2.945 -53.812 -11.094 1 87.31 84 GLU B O 1
ATOM 5057 N N . PRO B 1 85 ? -5.172 -53.438 -10.859 1 87.88 85 PRO B N 1
ATOM 5058 C CA . PRO B 1 85 ? -5.062 -52.188 -11.617 1 87.88 85 PRO B CA 1
ATOM 5059 C C . PRO B 1 85 ? -4.328 -51.094 -10.844 1 87.88 85 PRO B C 1
ATOM 5061 O O . PRO B 1 85 ? -4.43 -51.031 -9.617 1 87.88 85 PRO B O 1
ATOM 5064 N N . VAL B 1 86 ? -3.594 -50.281 -11.586 1 87.5 86 VAL B N 1
ATOM 5065 C CA . VAL B 1 86 ? -2.846 -49.188 -11.016 1 87.5 86 VAL B CA 1
ATOM 5066 C C . VAL B 1 86 ? -3.699 -47.906 -11.047 1 87.5 86 VAL B C 1
ATOM 5068 O O . VAL B 1 86 ? -4.312 -47.594 -12.07 1 87.5 86 VAL B O 1
ATOM 5071 N N . GLU B 1 87 ? -3.777 -47.281 -9.898 1 86.5 87 GLU B N 1
ATOM 5072 C CA . GLU B 1 87 ? -4.539 -46.062 -9.789 1 86.5 87 GLU B CA 1
ATOM 5073 C C . GLU B 1 87 ? -3.629 -44.875 -9.453 1 86.5 87 GLU B C 1
ATOM 5075 O O . GLU B 1 87 ? -2.561 -45.062 -8.867 1 86.5 87 GLU B O 1
ATOM 5080 N N . LEU B 1 88 ? -4.105 -43.719 -9.953 1 89.25 88 LEU B N 1
ATOM 5081 C CA . LEU B 1 88 ? -3.371 -42.5 -9.695 1 89.25 88 LEU B CA 1
ATOM 5082 C C . LEU B 1 88 ? -3.814 -41.844 -8.383 1 89.25 88 LEU B C 1
ATOM 5084 O O . LEU B 1 88 ? -5.016 -41.75 -8.117 1 89.25 88 LEU B O 1
ATOM 5088 N N . LYS B 1 89 ? -2.812 -41.594 -7.57 1 89.38 89 LYS B N 1
ATOM 5089 C CA . LYS B 1 89 ? -3.08 -40.844 -6.336 1 89.38 89 LYS B CA 1
ATOM 5090 C C . LYS B 1 89 ? -2.309 -39.531 -6.297 1 89.38 89 LYS B C 1
ATOM 5092 O O . LYS B 1 89 ? -1.097 -39.5 -6.52 1 89.38 89 LYS B O 1
ATOM 5097 N N . THR B 1 90 ? -3.066 -38.469 -6.059 1 94 90 THR B N 1
ATOM 5098 C CA . THR B 1 90 ? -2.461 -37.156 -5.992 1 94 90 THR B CA 1
ATOM 5099 C C . THR B 1 90 ? -2.371 -36.656 -4.551 1 94 90 THR B C 1
ATOM 5101 O O . THR B 1 90 ? -3.312 -36.844 -3.771 1 94 90 THR B O 1
ATOM 5104 N N . SER B 1 91 ? -1.255 -36.156 -4.105 1 94.31 91 SER B N 1
ATOM 5105 C CA . SER B 1 91 ? -1.048 -35.562 -2.781 1 94.31 91 SER B CA 1
ATOM 5106 C C . SER B 1 91 ? -0.253 -34.281 -2.861 1 94.31 91 SER B C 1
ATOM 5108 O O . SER B 1 91 ? 0.317 -33.938 -3.906 1 94.31 91 SER B O 1
ATOM 5110 N N . TYR B 1 92 ? -0.32 -33.531 -1.743 1 95.19 92 TYR B N 1
ATOM 5111 C CA . TYR B 1 92 ? 0.299 -32.188 -1.749 1 95.19 92 TYR B CA 1
ATOM 5112 C C . TYR B 1 92 ? 1.23 -32.031 -0.555 1 95.19 92 TYR B C 1
ATOM 5114 O O . TYR B 1 92 ? 0.949 -32.531 0.536 1 95.19 92 TYR B O 1
ATOM 5122 N N . VAL B 1 93 ? 2.328 -31.375 -0.748 1 94.44 93 VAL B N 1
ATOM 5123 C CA . VAL B 1 93 ? 3.215 -30.875 0.304 1 94.44 93 VAL B CA 1
ATOM 5124 C C . VAL B 1 93 ? 3.609 -29.438 0.02 1 94.44 93 VAL B C 1
ATOM 5126 O O . VAL B 1 93 ? 4.453 -29.172 -0.84 1 94.44 93 VAL B O 1
ATOM 5129 N N . GLY B 1 94 ? 3.062 -28.531 0.808 1 94.94 94 GLY B N 1
ATOM 5130 C CA . GLY B 1 94 ? 3.271 -27.125 0.473 1 94.94 94 GLY B CA 1
ATOM 5131 C C . GLY B 1 94 ? 2.76 -26.766 -0.908 1 94.94 94 GLY B C 1
ATOM 5132 O O . GLY B 1 94 ? 1.592 -26.984 -1.225 1 94.94 94 GLY B O 1
ATOM 5133 N N . SER B 1 95 ? 3.711 -26.344 -1.726 1 97 95 SER B N 1
ATOM 5134 C CA . SER B 1 95 ? 3.326 -25.969 -3.084 1 97 95 SER B CA 1
ATOM 5135 C C . SER B 1 95 ? 3.559 -27.125 -4.055 1 97 95 SER B C 1
ATOM 5137 O O . SER B 1 95 ? 3.219 -27.031 -5.238 1 97 95 SER B O 1
ATOM 5139 N N . ALA B 1 96 ? 4.059 -28.234 -3.598 1 96.62 96 ALA B N 1
ATOM 5140 C CA . ALA B 1 96 ? 4.422 -29.359 -4.457 1 96.62 96 ALA B CA 1
ATOM 5141 C C . ALA B 1 96 ? 3.254 -30.328 -4.613 1 96.62 96 ALA B C 1
ATOM 5143 O O . ALA B 1 96 ? 2.506 -30.562 -3.66 1 96.62 96 ALA B O 1
ATOM 5144 N N . VAL B 1 97 ? 3.172 -30.859 -5.805 1 96.56 97 VAL B N 1
ATOM 5145 C CA . VAL B 1 97 ? 2.197 -31.906 -6.109 1 96.56 97 VAL B CA 1
ATOM 5146 C C . VAL B 1 97 ? 2.92 -33.219 -6.383 1 96.56 97 VAL B C 1
ATOM 5148 O O . VAL B 1 97 ? 3.906 -33.25 -7.121 1 96.56 97 VAL B O 1
ATOM 5151 N N . TYR B 1 98 ? 2.443 -34.219 -5.746 1 94.12 98 TYR B N 1
ATOM 5152 C CA . TYR B 1 98 ? 2.945 -35.562 -5.984 1 94.12 98 TYR B CA 1
ATOM 5153 C C . TYR B 1 98 ? 1.894 -36.438 -6.672 1 94.12 98 TYR B C 1
ATOM 5155 O O . TYR B 1 98 ? 0.714 -36.375 -6.32 1 94.12 98 TYR B O 1
ATOM 5163 N N . ILE B 1 99 ? 2.307 -37.094 -7.648 1 92.25 99 ILE B N 1
ATOM 5164 C CA . ILE B 1 99 ? 1.478 -38.125 -8.273 1 92.25 99 ILE B CA 1
ATOM 5165 C C . ILE B 1 99 ? 2.129 -39.5 -8.094 1 92.25 99 ILE B C 1
ATOM 5167 O O . ILE B 1 99 ? 3.299 -39.688 -8.438 1 92.25 99 ILE B O 1
ATOM 5171 N N . THR B 1 100 ? 1.366 -40.375 -7.504 1 89.44 100 THR B N 1
ATOM 5172 C CA . THR B 1 100 ? 1.848 -41.75 -7.289 1 89.44 100 THR B CA 1
ATOM 5173 C C . THR B 1 100 ? 0.939 -42.75 -7.98 1 89.44 100 THR B C 1
ATOM 5175 O O . THR B 1 100 ? -0.286 -42.656 -7.867 1 89.44 100 THR B O 1
ATOM 5178 N N . TRP B 1 101 ? 1.534 -43.625 -8.734 1 87.69 101 TRP B N 1
ATOM 5179 C CA . TRP B 1 101 ? 0.82 -44.75 -9.328 1 87.69 101 TRP B CA 1
ATOM 5180 C C . TRP B 1 101 ? 0.913 -45.969 -8.43 1 87.69 101 TRP B C 1
ATOM 5182 O O . TRP B 1 101 ? 1.998 -46.531 -8.234 1 87.69 101 TRP B O 1
ATOM 5192 N N . MET B 1 102 ? -0.257 -46.25 -7.914 1 87.5 102 MET B N 1
ATOM 5193 C CA . MET B 1 102 ? -0.294 -47.375 -6.953 1 87.5 102 MET B CA 1
ATOM 5194 C C . MET B 1 102 ? -1.383 -48.375 -7.312 1 87.5 102 MET B C 1
ATOM 5196 O O . MET B 1 102 ? -2.453 -47.969 -7.789 1 87.5 102 MET B O 1
ATOM 5200 N N . CYS B 1 103 ? -1.069 -49.656 -7.113 1 88.12 103 CYS B N 1
ATOM 5201 C CA . CYS B 1 103 ? -2.086 -50.688 -7.32 1 88.12 103 CYS B CA 1
ATOM 5202 C C . CYS B 1 103 ? -2.877 -50.938 -6.043 1 88.12 103 CYS B C 1
ATOM 5204 O O . CYS B 1 103 ? -2.568 -50.375 -4.996 1 88.12 103 CYS B O 1
ATOM 5206 N N . GLY B 1 104 ? -3.904 -51.75 -6.07 1 85.75 104 GLY B N 1
ATOM 5207 C CA . GLY B 1 104 ? -4.777 -52.031 -4.941 1 85.75 104 GLY B CA 1
ATOM 5208 C C . GLY B 1 104 ? -4.051 -52.656 -3.768 1 85.75 104 GLY B C 1
ATOM 5209 O O . GLY B 1 104 ? -4.5 -52.531 -2.625 1 85.75 104 GLY B O 1
ATOM 5210 N N . ASN B 1 105 ? -2.957 -53.219 -4.094 1 88.38 105 ASN B N 1
ATOM 5211 C CA . ASN B 1 105 ? -2.176 -53.844 -3.037 1 88.38 105 ASN B CA 1
ATOM 5212 C C . ASN B 1 105 ? -1.073 -52.906 -2.527 1 88.38 105 ASN B C 1
ATOM 5214 O O . ASN B 1 105 ? -0.087 -53.375 -1.95 1 88.38 105 ASN B O 1
ATOM 5218 N N . SER B 1 106 ? -1.091 -51.719 -2.877 1 85.88 106 SER B N 1
ATOM 5219 C CA . SER B 1 106 ? -0.245 -50.625 -2.373 1 85.88 106 SER B CA 1
ATOM 5220 C C . SER B 1 106 ? 1.17 -50.719 -2.934 1 85.88 106 SER B C 1
ATOM 5222 O O . SER B 1 106 ? 2.131 -50.312 -2.285 1 85.88 106 SER B O 1
ATOM 5224 N N . HIS B 1 107 ? 1.285 -51.5 -4.09 1 86 107 HIS B N 1
ATOM 5225 C CA . HIS B 1 107 ? 2.568 -51.469 -4.781 1 86 107 HIS B CA 1
ATOM 5226 C C . HIS B 1 107 ? 2.729 -50.156 -5.562 1 86 107 HIS B C 1
ATOM 5228 O O . HIS B 1 107 ? 1.857 -49.781 -6.355 1 86 107 HIS B O 1
ATOM 5234 N N . GLN B 1 108 ? 3.803 -49.406 -5.168 1 84.31 108 GLN B N 1
ATOM 5235 C CA . GLN B 1 108 ? 4.082 -48.156 -5.875 1 84.31 108 GLN B CA 1
ATOM 5236 C C . GLN B 1 108 ? 4.875 -48.438 -7.156 1 84.31 108 GLN B C 1
ATOM 5238 O O . GLN B 1 108 ? 5.973 -48.969 -7.109 1 84.31 108 GLN B O 1
ATOM 5243 N N . LYS B 1 109 ? 4.328 -48.125 -8.211 1 78 109 LYS B N 1
ATOM 5244 C CA . LYS B 1 109 ? 4.977 -48.281 -9.508 1 78 109 LYS B CA 1
ATOM 5245 C C . LYS B 1 109 ? 5.852 -47.094 -9.859 1 78 109 LYS B C 1
ATOM 5247 O O . LYS B 1 109 ? 6.98 -47.25 -10.328 1 78 109 LYS B O 1
ATOM 5252 N N . GLN B 1 110 ? 5.32 -45.938 -9.672 1 83 110 GLN B N 1
ATOM 5253 C CA . GLN B 1 110 ? 5.98 -44.688 -10.07 1 83 110 GLN B CA 1
ATOM 5254 C C . GLN B 1 110 ? 5.547 -43.531 -9.188 1 83 110 GLN B C 1
ATOM 5256 O O . GLN B 1 110 ? 4.438 -43.531 -8.648 1 83 110 GLN B O 1
ATOM 5261 N N . LYS B 1 111 ? 6.527 -42.656 -8.992 1 88.5 111 LYS B N 1
ATOM 5262 C CA . LYS B 1 111 ? 6.238 -41.438 -8.234 1 88.5 111 LYS B CA 1
ATOM 5263 C C . LYS B 1 111 ? 6.816 -40.188 -8.922 1 88.5 111 LYS B C 1
ATOM 5265 O O . LYS B 1 111 ? 7.941 -40.219 -9.422 1 88.5 111 LYS B O 1
ATOM 5270 N N . TRP B 1 112 ? 6.035 -39.219 -9.117 1 91.56 112 TRP B N 1
ATOM 5271 C CA . TRP B 1 112 ? 6.418 -37.969 -9.781 1 91.56 112 TRP B CA 1
ATOM 5272 C C . TRP B 1 112 ? 6.152 -36.781 -8.875 1 91.56 112 TRP B C 1
ATOM 5274 O O . TRP B 1 112 ? 5.168 -36.75 -8.133 1 91.56 112 TRP B O 1
ATOM 5284 N N . CYS B 1 113 ? 7.082 -35.812 -8.914 1 94.06 113 CYS B N 1
ATOM 5285 C CA . CYS B 1 113 ? 6.906 -34.562 -8.156 1 94.06 113 CYS B CA 1
ATOM 5286 C C . CYS B 1 113 ? 6.988 -33.375 -9.07 1 94.06 113 CYS B C 1
ATOM 5288 O O . CYS B 1 113 ? 7.812 -33.312 -9.984 1 94.06 113 CYS B O 1
ATOM 5290 N N . SER B 1 114 ? 6.215 -32.406 -8.836 1 94.81 114 SER B N 1
ATOM 5291 C CA . SER B 1 114 ? 6.07 -31.219 -9.68 1 94.81 114 SER B CA 1
ATOM 5292 C C . SER B 1 114 ? 7.305 -30.328 -9.594 1 94.81 114 SER B C 1
ATOM 5294 O O . SER B 1 114 ? 7.461 -29.406 -10.391 1 94.81 114 SER B O 1
ATOM 5296 N N . GLN B 1 115 ? 8.156 -30.531 -8.625 1 93.94 115 GLN B N 1
ATOM 5297 C CA . GLN B 1 115 ? 9.336 -29.719 -8.398 1 93.94 115 GLN B CA 1
ATOM 5298 C C . GLN B 1 115 ? 10.484 -30.547 -7.832 1 93.94 115 GLN B C 1
ATOM 5300 O O . GLN B 1 115 ? 10.258 -31.562 -7.172 1 93.94 115 GLN B O 1
ATOM 5305 N N . PRO B 1 116 ? 11.711 -30.078 -8.094 1 94.62 116 PRO B N 1
ATOM 5306 C CA . PRO B 1 116 ? 12.844 -30.75 -7.453 1 94.62 116 PRO B CA 1
ATOM 5307 C C . PRO B 1 116 ? 12.828 -30.609 -5.934 1 94.62 116 PRO B C 1
ATOM 5309 O O . PRO B 1 116 ? 12.328 -29.609 -5.41 1 94.62 116 PRO B O 1
ATOM 5312 N N . VAL B 1 117 ? 13.383 -31.562 -5.293 1 94.81 117 VAL B N 1
ATOM 5313 C CA . VAL B 1 117 ? 13.453 -31.562 -3.836 1 94.81 117 VAL B CA 1
ATOM 5314 C C . VAL B 1 117 ? 14.883 -31.266 -3.387 1 94.81 117 VAL B C 1
ATOM 5316 O O . VAL B 1 117 ? 15.836 -31.797 -3.953 1 94.81 117 VAL B O 1
ATOM 5319 N N . MET B 1 118 ? 14.992 -30.391 -2.486 1 94.31 118 MET B N 1
ATOM 5320 C CA . MET B 1 118 ? 16.297 -30.031 -1.951 1 94.31 118 MET B CA 1
ATOM 5321 C C . MET B 1 118 ? 16.594 -30.797 -0.664 1 94.31 118 MET B C 1
ATOM 5323 O O . MET B 1 118 ? 15.805 -31.656 -0.254 1 94.31 118 MET B O 1
ATOM 5327 N N . ASN B 1 119 ? 17.75 -30.484 -0.158 1 88.5 119 ASN B N 1
ATOM 5328 C CA . ASN B 1 119 ? 18.125 -31.172 1.072 1 88.5 119 ASN B CA 1
ATOM 5329 C C . ASN B 1 119 ? 17.125 -30.906 2.188 1 88.5 119 ASN B C 1
ATOM 5331 O O . ASN B 1 119 ? 16.469 -29.859 2.221 1 88.5 119 ASN B O 1
ATOM 5335 N N . ARG B 1 120 ? 16.828 -31.922 2.975 1 86.75 120 ARG B N 1
ATOM 5336 C CA . ARG B 1 120 ? 15.938 -31.891 4.129 1 86.75 120 ARG B CA 1
ATOM 5337 C C . ARG B 1 120 ? 14.5 -31.625 3.703 1 86.75 120 ARG B C 1
ATOM 5339 O O . ARG B 1 120 ? 13.766 -30.906 4.383 1 86.75 120 ARG B O 1
ATOM 5346 N N . ARG B 1 121 ? 14.133 -31.938 2.564 1 85.75 121 ARG B N 1
ATOM 5347 C CA . ARG B 1 121 ? 12.781 -32.125 2.029 1 85.75 121 ARG B CA 1
ATOM 5348 C C . ARG B 1 121 ? 12.133 -30.766 1.746 1 85.75 121 ARG B C 1
ATOM 5350 O O . ARG B 1 121 ? 10.914 -30.625 1.826 1 85.75 121 ARG B O 1
ATOM 5357 N N . LEU B 1 122 ? 12.977 -29.797 1.611 1 93.5 122 LEU B N 1
ATOM 5358 C CA . LEU B 1 122 ? 12.391 -28.547 1.15 1 93.5 122 LEU B CA 1
ATOM 5359 C C . LEU B 1 122 ? 12.18 -28.562 -0.36 1 93.5 122 LEU B C 1
ATOM 5361 O O . LEU B 1 122 ? 13.109 -28.859 -1.116 1 93.5 122 LEU B O 1
ATOM 5365 N N . HIS B 1 123 ? 11 -28.375 -0.733 1 95.94 123 HIS B N 1
ATOM 5366 C CA . HIS B 1 123 ? 10.703 -28.328 -2.16 1 95.94 123 HIS B CA 1
ATOM 5367 C C . HIS B 1 123 ? 11.172 -27.016 -2.775 1 95.94 123 HIS B C 1
ATOM 5369 O O . HIS B 1 123 ? 11.031 -25.953 -2.162 1 95.94 123 HIS B O 1
ATOM 5375 N N . SER B 1 124 ? 11.742 -27.047 -3.938 1 97.12 124 SER B N 1
ATOM 5376 C CA . SER B 1 124 ? 12.305 -25.891 -4.613 1 97.12 124 SER B CA 1
ATOM 5377 C C . SER B 1 124 ? 11.242 -24.828 -4.879 1 97.12 124 SER B C 1
ATOM 5379 O O . SER B 1 124 ? 11.531 -23.625 -4.867 1 97.12 124 SER B O 1
ATOM 5381 N N . GLY B 1 125 ? 10.031 -25.281 -5.121 1 97.31 125 GLY B N 1
ATOM 5382 C CA . GLY B 1 125 ? 8.945 -24.359 -5.355 1 97.31 125 GLY B CA 1
ATOM 5383 C C . GLY B 1 125 ? 8.625 -23.484 -4.152 1 97.31 125 GLY B C 1
ATOM 5384 O O . GLY B 1 125 ? 8.32 -22.297 -4.301 1 97.31 125 GLY B O 1
ATOM 5385 N N . ASP B 1 126 ? 8.711 -24.047 -2.957 1 97.75 126 ASP B N 1
ATOM 5386 C CA . ASP B 1 126 ? 8.461 -23.297 -1.738 1 97.75 126 ASP B CA 1
ATOM 5387 C C . ASP B 1 126 ? 9.5 -22.188 -1.551 1 97.75 126 ASP B C 1
ATOM 5389 O O . ASP B 1 126 ? 9.172 -21.062 -1.165 1 97.75 126 ASP B O 1
ATOM 5393 N N . LEU B 1 127 ? 10.719 -22.547 -1.817 1 98.19 127 LEU B N 1
ATOM 5394 C CA . LEU B 1 127 ? 11.797 -21.578 -1.707 1 98.19 127 LEU B CA 1
ATOM 5395 C C . LEU B 1 127 ? 11.648 -20.484 -2.762 1 98.19 127 LEU B C 1
ATOM 5397 O O . LEU B 1 127 ? 11.82 -19.297 -2.465 1 98.19 127 LEU B O 1
ATOM 5401 N N . SER B 1 128 ? 11.32 -20.891 -3.955 1 98.31 128 SER B N 1
ATOM 5402 C CA . SER B 1 128 ? 11.164 -19.953 -5.062 1 98.31 128 SER B CA 1
ATOM 5403 C C . SER B 1 128 ? 10.016 -18.984 -4.809 1 98.31 128 SER B C 1
ATOM 5405 O O . SER B 1 128 ? 10.156 -17.781 -5.004 1 98.31 128 SER B O 1
ATOM 5407 N N . ILE B 1 129 ? 8.906 -19.531 -4.355 1 98.56 129 ILE B N 1
ATOM 5408 C CA . ILE B 1 129 ? 7.727 -18.719 -4.074 1 98.56 129 ILE B CA 1
ATOM 5409 C C . ILE B 1 129 ? 8.039 -17.719 -2.961 1 98.56 129 ILE B C 1
ATOM 5411 O O . ILE B 1 129 ? 7.754 -16.531 -3.092 1 98.56 129 ILE B O 1
ATOM 5415 N N . SER B 1 130 ? 8.633 -18.172 -1.917 1 98.56 130 SER B N 1
ATOM 5416 C CA . SER B 1 130 ? 8.969 -17.312 -0.785 1 98.56 130 SER B CA 1
ATOM 5417 C C . SER B 1 130 ? 9.945 -16.203 -1.196 1 98.56 130 SER B C 1
ATOM 5419 O O . SER B 1 130 ? 9.789 -15.055 -0.803 1 98.56 130 SER B O 1
ATOM 5421 N N . SER B 1 131 ? 10.938 -16.609 -2.016 1 98.75 131 SER B N 1
ATOM 5422 C CA . SER B 1 131 ? 11.922 -15.648 -2.492 1 98.75 131 SER B CA 1
ATOM 5423 C C . SER B 1 131 ? 11.273 -14.578 -3.365 1 98.75 131 SER B C 1
ATOM 5425 O O . SER B 1 131 ? 11.508 -13.383 -3.17 1 98.75 131 SER B O 1
ATOM 5427 N N . ALA B 1 132 ? 10.453 -15.047 -4.277 1 98.56 132 ALA B N 1
ATOM 5428 C CA . ALA B 1 132 ? 9.812 -14.125 -5.207 1 98.56 132 ALA B CA 1
ATOM 5429 C C . ALA B 1 132 ? 8.914 -13.133 -4.473 1 98.56 132 ALA B C 1
ATOM 5431 O O . ALA B 1 132 ? 8.82 -11.969 -4.852 1 98.56 132 ALA B O 1
ATOM 5432 N N . ILE B 1 133 ? 8.242 -13.586 -3.428 1 98.19 133 ILE B N 1
ATOM 5433 C CA . ILE B 1 133 ? 7.371 -12.711 -2.643 1 98.19 133 ILE B CA 1
ATOM 5434 C C . ILE B 1 133 ? 8.195 -11.578 -2.029 1 98.19 133 ILE B C 1
ATOM 5436 O O . ILE B 1 133 ? 7.875 -10.406 -2.215 1 98.19 133 ILE B O 1
ATOM 5440 N N . LEU B 1 134 ? 9.258 -11.906 -1.368 1 98.31 134 LEU B N 1
ATOM 5441 C CA . LEU B 1 134 ? 10.055 -10.906 -0.67 1 98.31 134 LEU B CA 1
ATOM 5442 C C . LEU B 1 134 ? 10.797 -10.016 -1.66 1 98.31 134 LEU B C 1
ATOM 5444 O O . LEU B 1 134 ? 10.797 -8.789 -1.524 1 98.31 134 LEU B O 1
ATOM 5448 N N . LEU B 1 135 ? 11.375 -10.617 -2.725 1 98.56 135 LEU B N 1
ATOM 5449 C CA . LEU B 1 135 ? 12.234 -9.891 -3.646 1 98.56 135 LEU B CA 1
ATOM 5450 C C . LEU B 1 135 ? 11.422 -8.93 -4.512 1 98.56 135 LEU B C 1
ATOM 5452 O O . LEU B 1 135 ? 11.945 -7.926 -4.996 1 98.56 135 LEU B O 1
ATOM 5456 N N . SER B 1 136 ? 10.156 -9.25 -4.695 1 97.44 136 SER B N 1
ATOM 5457 C CA . SER B 1 136 ? 9.312 -8.383 -5.504 1 97.44 136 SER B CA 1
ATOM 5458 C C . SER B 1 136 ? 8.609 -7.336 -4.641 1 97.44 136 SER B C 1
ATOM 5460 O O . SER B 1 136 ? 7.879 -6.488 -5.156 1 97.44 136 SER B O 1
ATOM 5462 N N . GLY B 1 137 ? 8.766 -7.406 -3.35 1 96 137 GLY B N 1
ATOM 5463 C CA . GLY B 1 137 ? 8.164 -6.438 -2.447 1 96 137 GLY B CA 1
ATOM 5464 C C . GLY B 1 137 ? 6.723 -6.758 -2.109 1 96 137 GLY B C 1
ATOM 5465 O O . GLY B 1 137 ? 6.008 -5.922 -1.549 1 96 137 GLY B O 1
ATOM 5466 N N . ASN B 1 138 ? 6.246 -7.98 -2.445 1 95.81 138 ASN B N 1
ATOM 5467 C CA . ASN B 1 138 ? 4.887 -8.398 -2.125 1 95.81 138 ASN B CA 1
ATOM 5468 C C . ASN B 1 138 ? 4.77 -8.844 -0.671 1 95.81 138 ASN B C 1
ATOM 5470 O O . ASN B 1 138 ? 5.777 -9.094 -0.007 1 95.81 138 ASN B O 1
ATOM 5474 N N . ASN B 1 139 ? 3.547 -8.844 -0.214 1 93.06 139 ASN B N 1
ATOM 5475 C CA . ASN B 1 139 ? 3.225 -9.305 1.134 1 93.06 139 ASN B CA 1
ATOM 5476 C C . ASN B 1 139 ? 2.641 -10.711 1.126 1 93.06 139 ASN B C 1
ATOM 5478 O O . ASN B 1 139 ? 1.803 -11.039 0.283 1 93.06 139 ASN B O 1
ATOM 5482 N N . TYR B 1 140 ? 3.104 -11.508 2.033 1 95.75 140 TYR B N 1
ATOM 5483 C CA . TYR B 1 140 ? 2.693 -12.906 2.055 1 95.75 140 TYR B CA 1
ATOM 5484 C C . TYR B 1 140 ? 1.181 -13.031 2.199 1 95.75 140 TYR B C 1
ATOM 5486 O O . TYR B 1 140 ? 0.546 -13.82 1.497 1 95.75 140 TYR B O 1
ATOM 5494 N N . ALA B 1 141 ? 0.611 -12.297 3.105 1 93 141 ALA B N 1
ATOM 5495 C CA . ALA B 1 141 ? -0.816 -12.438 3.383 1 93 141 ALA B CA 1
ATOM 5496 C C . ALA B 1 141 ? -1.649 -12.133 2.141 1 93 141 ALA B C 1
ATOM 5498 O O . ALA B 1 141 ? -2.631 -12.828 1.859 1 93 141 ALA B O 1
ATOM 5499 N N . LYS B 1 142 ? -1.271 -11.156 1.38 1 93.62 142 LYS B N 1
ATOM 5500 C CA . LYS B 1 142 ? -1.974 -10.805 0.152 1 93.62 142 LYS B CA 1
ATOM 5501 C C . LYS B 1 142 ? -1.803 -11.883 -0.915 1 93.62 142 LYS B C 1
ATOM 5503 O O . LYS B 1 142 ? -2.756 -12.227 -1.614 1 93.62 142 LYS B O 1
ATOM 5508 N N . MET B 1 143 ? -0.609 -12.398 -0.971 1 96.5 143 MET B N 1
ATOM 5509 C CA . MET B 1 143 ? -0.328 -13.453 -1.941 1 96.5 143 MET B CA 1
ATOM 5510 C C . MET B 1 143 ? -1.092 -14.727 -1.597 1 96.5 143 MET B C 1
ATOM 5512 O O . MET B 1 143 ? -1.555 -15.438 -2.49 1 96.5 143 MET B O 1
ATOM 5516 N N . LYS B 1 144 ? -1.142 -14.953 -0.302 1 96.44 144 LYS B N 1
ATOM 5517 C CA . LYS B 1 144 ? -1.874 -16.125 0.144 1 96.44 144 LYS B CA 1
ATOM 5518 C C . LYS B 1 144 ? -3.355 -16.016 -0.2 1 96.44 144 LYS B C 1
ATOM 5520 O O . LYS B 1 144 ? -3.984 -17.016 -0.584 1 96.44 144 LYS B O 1
ATOM 5525 N N . LEU B 1 145 ? -3.918 -14.867 -0.054 1 95.88 145 LEU B N 1
ATOM 5526 C CA . LEU B 1 145 ? -5.316 -14.648 -0.411 1 95.88 145 LEU B CA 1
ATOM 5527 C C . LEU B 1 145 ? -5.535 -14.867 -1.905 1 95.88 145 LEU B C 1
ATOM 5529 O O . LEU B 1 145 ? -6.508 -15.508 -2.307 1 95.88 145 LEU B O 1
ATOM 5533 N N . PHE B 1 146 ? -4.633 -14.352 -2.709 1 97.69 146 PHE B N 1
ATOM 5534 C CA . PHE B 1 146 ? -4.641 -14.586 -4.148 1 97.69 146 PHE B CA 1
ATOM 5535 C C . PHE B 1 146 ? -4.641 -16.078 -4.453 1 97.69 146 PHE B C 1
ATOM 5537 O O . PHE B 1 146 ? -5.457 -16.562 -5.246 1 97.69 146 PHE B O 1
ATOM 5544 N N . ALA B 1 147 ? -3.754 -16.797 -3.795 1 98.19 147 ALA B N 1
ATOM 5545 C CA . ALA B 1 147 ? -3.621 -18.234 -4 1 98.19 147 ALA B CA 1
ATOM 5546 C C . ALA B 1 147 ? -4.891 -18.969 -3.572 1 98.19 147 ALA B C 1
ATOM 5548 O O . ALA B 1 147 ? -5.363 -19.859 -4.277 1 98.19 147 ALA B O 1
ATOM 5549 N N . ASP B 1 148 ? -5.465 -18.578 -2.482 1 96.81 148 ASP B N 1
ATOM 5550 C CA . ASP B 1 148 ? -6.66 -19.219 -1.956 1 96.81 148 ASP B CA 1
ATOM 5551 C C . ASP B 1 148 ? -7.848 -19.047 -2.9 1 96.81 148 ASP B C 1
ATOM 5553 O O . ASP B 1 148 ? -8.648 -19.953 -3.092 1 96.81 148 ASP B O 1
ATOM 5557 N N . PHE B 1 149 ? -7.957 -17.906 -3.467 1 97.44 149 PHE B N 1
ATOM 5558 C CA . PHE B 1 149 ? -9.086 -17.625 -4.344 1 97.44 149 PHE B CA 1
ATOM 5559 C C . PHE B 1 149 ? -9 -18.453 -5.625 1 97.44 149 PHE B C 1
ATOM 5561 O O . PHE B 1 149 ? -10.016 -18.703 -6.266 1 97.44 149 PHE B O 1
ATOM 5568 N N . MET B 1 150 ? -7.801 -18.938 -5.977 1 96.06 150 MET B N 1
ATOM 5569 C CA . MET B 1 150 ? -7.609 -19.734 -7.184 1 96.06 150 MET B CA 1
ATOM 5570 C C . MET B 1 150 ? -7.574 -21.234 -6.855 1 96.06 150 MET B C 1
ATOM 5572 O O . MET B 1 150 ? -7.613 -22.062 -7.758 1 96.06 150 MET B O 1
ATOM 5576 N N . GLY B 1 151 ? -7.418 -21.547 -5.594 1 96.31 151 GLY B N 1
ATOM 5577 C CA . GLY B 1 151 ? -7.148 -22.922 -5.223 1 96.31 151 GLY B CA 1
ATOM 5578 C C . GLY B 1 151 ? -5.711 -23.344 -5.477 1 96.31 151 GLY B C 1
ATOM 5579 O O . GLY B 1 151 ? -5.438 -24.516 -5.73 1 96.31 151 GLY B O 1
ATOM 5580 N N . LEU B 1 152 ? -4.824 -22.375 -5.504 1 98.06 152 LEU B N 1
ATOM 5581 C CA . LEU B 1 152 ? -3.408 -22.609 -5.762 1 98.06 152 LEU B CA 1
ATOM 5582 C C . LEU B 1 152 ? -2.697 -23.094 -4.504 1 98.06 152 LEU B C 1
ATOM 5584 O O . LEU B 1 152 ? -2.777 -22.438 -3.455 1 98.06 152 LEU B O 1
ATOM 5588 N N . LYS B 1 153 ? -2.072 -24.188 -4.59 1 97.69 153 LYS B N 1
ATOM 5589 C CA . LYS B 1 153 ? -1.283 -24.672 -3.463 1 97.69 153 LYS B CA 1
ATOM 5590 C C . LYS B 1 153 ? -0.091 -23.75 -3.191 1 97.69 153 LYS B C 1
ATOM 5592 O O . LYS B 1 153 ? 0.643 -23.391 -4.113 1 97.69 153 LYS B O 1
ATOM 5597 N N . PHE B 1 154 ? 0.053 -23.391 -1.932 1 97.38 154 PHE B N 1
ATOM 5598 C CA . PHE B 1 154 ? 0.958 -22.328 -1.497 1 97.38 154 PHE B CA 1
ATOM 5599 C C . PHE B 1 154 ? 1.624 -22.703 -0.177 1 97.38 154 PHE B C 1
ATOM 5601 O O . PHE B 1 154 ? 1.055 -23.438 0.628 1 97.38 154 PHE B O 1
ATOM 5608 N N . PRO B 1 155 ? 2.902 -22.281 -0.025 1 96.75 155 PRO B N 1
ATOM 5609 C CA . PRO B 1 155 ? 3.512 -22.578 1.276 1 96.75 155 PRO B CA 1
ATOM 5610 C C . PRO B 1 155 ? 2.754 -21.938 2.438 1 96.75 155 PRO B C 1
ATOM 5612 O O . PRO B 1 155 ? 2.23 -20.828 2.303 1 96.75 155 PRO B O 1
ATOM 5615 N N . HIS B 1 156 ? 2.811 -22.609 3.545 1 95.12 156 HIS B N 1
ATOM 5616 C CA . HIS B 1 156 ? 2.201 -22.078 4.758 1 95.12 156 HIS B CA 1
ATOM 5617 C C . HIS B 1 156 ? 3 -20.906 5.305 1 95.12 156 HIS B C 1
ATOM 5619 O O . HIS B 1 156 ? 4.199 -20.797 5.047 1 95.12 156 HIS B O 1
ATOM 5625 N N . CYS B 1 157 ? 2.324 -20.062 6.09 1 93.38 157 CYS B N 1
ATOM 5626 C CA . CYS B 1 157 ? 2.916 -18.828 6.617 1 93.38 157 CYS B CA 1
ATOM 5627 C C . CYS B 1 157 ? 4.148 -19.141 7.457 1 93.38 157 CYS B C 1
ATOM 5629 O O . CYS B 1 157 ? 5.164 -18.453 7.352 1 93.38 157 CYS B O 1
ATOM 5631 N N . ASP B 1 158 ? 4.074 -20.172 8.211 1 90.5 158 ASP B N 1
ATOM 5632 C CA . ASP B 1 158 ? 5.195 -20.531 9.07 1 90.5 158 ASP B CA 1
ATOM 5633 C C . ASP B 1 158 ? 6.418 -20.922 8.242 1 90.5 158 ASP B C 1
ATOM 5635 O O . ASP B 1 158 ? 7.543 -20.531 8.57 1 90.5 158 ASP B O 1
ATOM 5639 N N . LYS B 1 159 ? 6.164 -21.734 7.273 1 93.19 159 LYS B N 1
ATOM 5640 C CA . LYS B 1 159 ? 7.254 -22.125 6.387 1 93.19 159 LYS B CA 1
ATOM 5641 C C . LYS B 1 159 ? 7.859 -20.922 5.68 1 93.19 159 LYS B C 1
ATOM 5643 O O . LYS B 1 159 ? 9.078 -20.781 5.609 1 93.19 159 LYS B O 1
ATOM 5648 N N . PHE B 1 160 ? 7.039 -20.047 5.254 1 95.56 160 PHE B N 1
ATOM 5649 C CA . PHE B 1 160 ? 7.492 -18.828 4.617 1 95.56 160 PHE B CA 1
ATOM 5650 C C . PHE B 1 160 ? 8.391 -18.031 5.559 1 95.56 160 PHE B C 1
ATOM 5652 O O . PHE B 1 160 ? 9.469 -17.578 5.164 1 95.56 160 PHE B O 1
ATOM 5659 N N . ASN B 1 161 ? 7.93 -17.859 6.719 1 93.25 161 ASN B N 1
ATOM 5660 C CA . ASN B 1 161 ? 8.672 -17.062 7.699 1 93.25 161 ASN B CA 1
ATOM 5661 C C . ASN B 1 161 ? 10.023 -17.688 8.016 1 93.25 161 ASN B C 1
ATOM 5663 O O . ASN B 1 161 ? 11.016 -16.984 8.188 1 93.25 161 ASN B O 1
ATOM 5667 N N . ARG B 1 162 ? 10.031 -18.984 8.094 1 93.88 162 ARG B N 1
ATOM 5668 C CA . ARG B 1 162 ? 11.289 -19.672 8.359 1 93.88 162 ARG B CA 1
ATOM 5669 C C . ARG B 1 162 ? 12.266 -19.516 7.199 1 93.88 162 ARG B C 1
ATOM 5671 O O . ARG B 1 162 ? 13.453 -19.25 7.406 1 93.88 162 ARG B O 1
ATOM 5678 N N . ILE B 1 163 ? 11.773 -19.688 5.984 1 96.5 163 ILE B N 1
ATOM 5679 C CA . ILE B 1 163 ? 12.594 -19.516 4.793 1 96.5 163 ILE B CA 1
ATOM 5680 C C . ILE B 1 163 ? 13.141 -18.078 4.738 1 96.5 163 ILE B C 1
ATOM 5682 O O . ILE B 1 163 ? 14.328 -17.875 4.5 1 96.5 163 ILE B O 1
ATOM 5686 N N . GLN B 1 164 ? 12.305 -17.172 4.977 1 96.5 164 GLN B N 1
ATOM 5687 C CA . GLN B 1 164 ? 12.648 -15.758 4.938 1 96.5 164 GLN B CA 1
ATOM 5688 C C . GLN B 1 164 ? 13.766 -15.438 5.922 1 96.5 164 GLN B C 1
ATOM 5690 O O . GLN B 1 164 ? 14.766 -14.82 5.551 1 96.5 164 GLN B O 1
ATOM 5695 N N . ARG B 1 165 ? 13.641 -15.891 7.105 1 94.06 165 ARG B N 1
ATOM 5696 C CA . ARG B 1 165 ? 14.586 -15.562 8.164 1 94.06 165 ARG B CA 1
ATOM 5697 C C . ARG B 1 165 ? 15.922 -16.281 7.949 1 94.06 165 ARG B C 1
ATOM 5699 O O . ARG B 1 165 ? 16.984 -15.711 8.211 1 94.06 165 ARG B O 1
ATOM 5706 N N . THR B 1 166 ? 15.812 -17.453 7.473 1 95 166 THR B N 1
ATOM 5707 C CA . THR B 1 166 ? 17 -18.312 7.449 1 95 166 THR B CA 1
ATOM 5708 C C . THR B 1 166 ? 17.812 -18.062 6.176 1 95 166 THR B C 1
ATOM 5710 O O . THR B 1 166 ? 19.047 -18.094 6.207 1 95 166 THR B O 1
ATOM 5713 N N . TYR B 1 167 ? 17.125 -17.828 5.07 1 97 167 TYR B N 1
ATOM 5714 C CA . TYR B 1 167 ? 17.875 -17.859 3.816 1 97 167 TYR B CA 1
ATOM 5715 C C . TYR B 1 167 ? 17.75 -16.516 3.086 1 97 167 TYR B C 1
ATOM 5717 O O . TYR B 1 167 ? 18.719 -16.031 2.498 1 97 167 TYR B O 1
ATOM 5725 N N . LEU B 1 168 ? 16.594 -15.906 3.092 1 98.5 168 LEU B N 1
ATOM 5726 C CA . LEU B 1 168 ? 16.359 -14.719 2.271 1 98.5 168 LEU B CA 1
ATOM 5727 C C . LEU B 1 168 ? 17.031 -13.5 2.889 1 98.5 168 LEU B C 1
ATOM 5729 O O . LEU B 1 168 ? 17.812 -12.812 2.225 1 98.5 168 LEU B O 1
ATOM 5733 N N . ILE B 1 169 ? 16.812 -13.234 4.152 1 97.25 169 ILE B N 1
ATOM 5734 C CA . ILE B 1 169 ? 17.297 -12.039 4.832 1 97.25 169 ILE B CA 1
ATOM 5735 C C . ILE B 1 169 ? 18.828 -12.023 4.816 1 97.25 169 ILE B C 1
ATOM 5737 O O . ILE B 1 169 ? 19.438 -11.055 4.375 1 97.25 169 ILE B O 1
ATOM 5741 N N . PRO B 1 170 ? 19.438 -13.117 5.191 1 96.81 170 PRO B N 1
ATOM 5742 C CA . PRO B 1 170 ? 20.906 -13.094 5.16 1 96.81 170 PRO B CA 1
ATOM 5743 C C . PRO B 1 170 ? 21.453 -12.93 3.746 1 96.81 170 PRO B C 1
ATOM 5745 O O . PRO B 1 170 ? 22.484 -12.266 3.555 1 96.81 170 PRO B O 1
ATOM 5748 N N . SER B 1 171 ? 20.812 -13.539 2.76 1 98.38 171 SER B N 1
ATOM 5749 C CA . SER B 1 171 ? 21.281 -13.43 1.383 1 98.38 171 SER B CA 1
ATOM 5750 C C . SER B 1 171 ? 21.156 -12 0.869 1 98.38 171 SER B C 1
ATOM 5752 O O . SER B 1 171 ? 22.047 -11.5 0.17 1 98.38 171 SER B O 1
ATOM 5754 N N . ILE B 1 172 ? 20.078 -11.367 1.215 1 98.62 172 ILE B N 1
ATOM 5755 C CA . ILE B 1 172 ? 19.859 -9.977 0.815 1 98.62 172 ILE B CA 1
ATOM 5756 C C . ILE B 1 172 ? 20.906 -9.078 1.48 1 98.62 172 ILE B C 1
ATOM 5758 O O . ILE B 1 172 ? 21.484 -8.203 0.833 1 98.62 172 ILE B O 1
ATOM 5762 N N . ASP B 1 173 ? 21.141 -9.328 2.732 1 98.12 173 ASP B N 1
ATOM 5763 C CA . ASP B 1 173 ? 22.125 -8.547 3.48 1 98.12 173 ASP B CA 1
ATOM 5764 C C . ASP B 1 173 ? 23.516 -8.672 2.857 1 98.12 173 ASP B C 1
ATOM 5766 O O . ASP B 1 173 ? 24.203 -7.672 2.65 1 98.12 173 ASP B O 1
ATOM 5770 N N . SER B 1 174 ? 23.859 -9.898 2.559 1 98.19 174 SER B N 1
ATOM 5771 C CA . SER B 1 174 ? 25.156 -10.148 1.938 1 98.19 174 SER B CA 1
ATOM 5772 C C . SER B 1 174 ? 25.25 -9.492 0.563 1 98.19 174 SER B C 1
ATOM 5774 O O . SER B 1 174 ? 26.281 -8.914 0.21 1 98.19 174 SER B O 1
ATOM 5776 N N . PHE B 1 175 ? 24.234 -9.617 -0.176 1 98.56 175 PHE B N 1
ATOM 5777 C CA . PHE B 1 175 ? 24.203 -9.023 -1.509 1 98.56 175 PHE B CA 1
ATOM 5778 C C . PHE B 1 175 ? 24.344 -7.512 -1.434 1 98.56 175 PHE B C 1
ATOM 5780 O O . PHE B 1 175 ? 25.109 -6.914 -2.209 1 98.56 175 PHE B O 1
ATOM 5787 N N . TRP B 1 176 ? 23.672 -6.871 -0.537 1 98.5 176 TRP B N 1
ATOM 5788 C CA . TRP B 1 176 ? 23.75 -5.43 -0.33 1 98.5 176 TRP B CA 1
ATOM 5789 C C . TRP B 1 176 ? 25.172 -5.023 0.058 1 98.5 176 TRP B C 1
ATOM 5791 O O . TRP B 1 176 ? 25.734 -4.078 -0.503 1 98.5 176 TRP B O 1
ATOM 5801 N N . LYS B 1 177 ? 25.734 -5.734 0.998 1 98.06 177 LYS B N 1
ATOM 5802 C CA . LYS B 1 177 ? 27.078 -5.418 1.459 1 98.06 177 LYS B CA 1
ATOM 5803 C C . LYS B 1 177 ? 28.078 -5.496 0.314 1 98.06 177 LYS B C 1
ATOM 5805 O O . LYS B 1 177 ? 28.969 -4.648 0.199 1 98.06 177 LYS B O 1
ATOM 5810 N N . ASN B 1 178 ? 27.891 -6.488 -0.522 1 97.94 178 ASN B N 1
ATOM 5811 C CA . ASN B 1 178 ? 28.781 -6.629 -1.675 1 97.94 178 ASN B CA 1
ATOM 5812 C C . ASN B 1 178 ? 28.594 -5.484 -2.666 1 97.94 178 ASN B C 1
ATOM 5814 O O . ASN B 1 178 ? 29.578 -4.914 -3.152 1 97.94 178 ASN B O 1
ATOM 5818 N N . GLN B 1 179 ? 27.375 -5.191 -2.971 1 97.75 179 GLN B N 1
ATOM 5819 C CA . GLN B 1 179 ? 27.109 -4.082 -3.879 1 97.75 179 GLN B CA 1
ATOM 5820 C C . GLN B 1 179 ? 27.625 -2.768 -3.311 1 97.75 179 GLN B C 1
ATOM 5822 O O . GLN B 1 179 ? 28.234 -1.969 -4.031 1 97.75 179 GLN B O 1
ATOM 5827 N N . GLN B 1 180 ? 27.391 -2.562 -2.047 1 98.06 180 GLN B N 1
ATOM 5828 C CA . GLN B 1 180 ? 27.875 -1.366 -1.373 1 98.06 180 GLN B CA 1
ATOM 5829 C C . GLN B 1 180 ? 29.406 -1.261 -1.476 1 98.06 180 GLN B C 1
ATOM 5831 O O . GLN B 1 180 ? 29.938 -0.195 -1.788 1 98.06 180 GLN B O 1
ATOM 5836 N N . GLU B 1 181 ? 30.047 -2.367 -1.208 1 97.62 181 GLU B N 1
ATOM 5837 C CA . GLU B 1 181 ? 31.5 -2.391 -1.274 1 97.62 181 GLU B CA 1
ATOM 5838 C C . GLU B 1 181 ? 32 -2.059 -2.68 1 97.62 181 GLU B C 1
ATOM 5840 O O . GLU B 1 181 ? 32.969 -1.335 -2.842 1 97.62 181 GLU B O 1
ATOM 5845 N N . ASP B 1 182 ? 31.328 -2.566 -3.652 1 97 182 ASP B N 1
ATOM 5846 C CA . ASP B 1 182 ? 31.688 -2.262 -5.035 1 97 182 ASP B CA 1
ATOM 5847 C C . ASP B 1 182 ? 31.562 -0.768 -5.32 1 97 182 ASP B C 1
ATOM 5849 O O . ASP B 1 182 ? 32.438 -0.165 -5.934 1 97 182 ASP B O 1
ATOM 5853 N N . ILE B 1 183 ? 30.516 -0.179 -4.844 1 97 183 ILE B N 1
ATOM 5854 C CA . ILE B 1 183 ? 30.25 1.236 -5.066 1 97 183 ILE B CA 1
ATOM 5855 C C . ILE B 1 183 ? 31.266 2.086 -4.316 1 97 183 ILE B C 1
ATOM 5857 O O . ILE B 1 183 ? 31.844 3.018 -4.883 1 97 183 ILE B O 1
ATOM 5861 N N . LEU B 1 184 ? 31.547 1.715 -3.107 1 97.56 184 LEU B N 1
ATOM 5862 C CA . LEU B 1 184 ? 32.438 2.488 -2.26 1 97.56 184 LEU B CA 1
ATOM 5863 C C . LEU B 1 184 ? 33.875 2.363 -2.742 1 97.56 184 LEU B C 1
ATOM 5865 O O . LEU B 1 184 ? 34.656 3.322 -2.664 1 97.56 184 LEU B O 1
ATOM 5869 N N . SER B 1 185 ? 34.219 1.201 -3.225 1 96.62 185 SER B N 1
ATOM 5870 C CA . SER B 1 185 ? 35.562 0.993 -3.736 1 96.62 185 SER B CA 1
ATOM 5871 C C . SER B 1 185 ? 35.844 1.917 -4.91 1 96.62 185 SER B C 1
ATOM 5873 O O . SER B 1 185 ? 36.969 2.404 -5.059 1 96.62 185 SER B O 1
ATOM 5875 N N . ALA B 1 186 ? 34.875 2.223 -5.633 1 94.81 186 ALA B N 1
ATOM 5876 C CA . ALA B 1 186 ? 35.031 3.109 -6.785 1 94.81 186 ALA B CA 1
ATOM 5877 C C . ALA B 1 186 ? 35.188 4.562 -6.344 1 94.81 186 ALA B C 1
ATOM 5879 O O . ALA B 1 186 ? 35.719 5.395 -7.086 1 94.81 186 ALA B O 1
ATOM 5880 N N . MET B 1 187 ? 34.812 4.848 -5.121 1 94.94 187 MET B N 1
ATOM 5881 C CA . MET B 1 187 ? 34.781 6.227 -4.645 1 94.94 187 MET B CA 1
ATOM 5882 C C . MET B 1 187 ? 35.906 6.48 -3.637 1 94.94 187 MET B C 1
ATOM 5884 O O . MET B 1 187 ? 36.062 7.602 -3.15 1 94.94 187 MET B O 1
ATOM 5888 N N . ARG B 1 188 ? 36.656 5.543 -3.246 1 92.81 188 ARG B N 1
ATOM 5889 C CA . ARG B 1 188 ? 37.594 5.613 -2.148 1 92.81 188 ARG B CA 1
ATOM 5890 C C . ARG B 1 188 ? 38.688 6.66 -2.422 1 92.81 188 ARG B C 1
ATOM 5892 O O . ARG B 1 188 ? 39.188 7.285 -1.493 1 92.81 188 ARG B O 1
ATOM 5899 N N . ALA B 1 189 ? 38.938 6.898 -3.613 1 91.44 189 ALA B N 1
ATOM 5900 C CA . ALA B 1 189 ? 40.031 7.824 -3.955 1 91.44 189 ALA B CA 1
ATOM 5901 C C . ALA B 1 189 ? 39.5 9.25 -4.078 1 91.44 189 ALA B C 1
ATOM 5903 O O . ALA B 1 189 ? 40.281 10.203 -4.18 1 91.44 189 ALA B O 1
ATOM 5904 N N . GLU B 1 190 ? 38.281 9.43 -3.949 1 93.5 190 GLU B N 1
ATOM 5905 C CA . GLU B 1 190 ? 37.688 10.742 -4.18 1 93.5 190 GLU B CA 1
ATOM 5906 C C . GLU B 1 190 ? 37.062 11.305 -2.895 1 93.5 190 GLU B C 1
ATOM 5908 O O . GLU B 1 190 ? 36.844 10.562 -1.94 1 93.5 190 GLU B O 1
ATOM 5913 N N . ASN B 1 191 ? 37.062 12.633 -2.893 1 95.5 191 ASN B N 1
ATOM 5914 C CA . ASN B 1 191 ? 36.25 13.32 -1.888 1 95.5 191 ASN B CA 1
ATOM 5915 C C . ASN B 1 191 ? 34.812 13.43 -2.318 1 95.5 191 ASN B C 1
ATOM 5917 O O . ASN B 1 191 ? 34.469 14.141 -3.27 1 95.5 191 ASN B O 1
ATOM 5921 N N . ILE B 1 192 ? 34 12.766 -1.547 1 96.94 192 ILE B N 1
ATOM 5922 C CA . ILE B 1 192 ? 32.625 12.672 -2.059 1 96.94 192 ILE B CA 1
ATOM 5923 C C . ILE B 1 192 ? 31.719 13.602 -1.257 1 96.94 192 ILE B C 1
ATOM 5925 O O . ILE B 1 192 ? 32.062 14 -0.138 1 96.94 192 ILE B O 1
ATOM 5929 N N . VAL B 1 193 ? 30.609 13.992 -1.881 1 97.81 193 VAL B N 1
ATOM 5930 C CA . VAL B 1 193 ? 29.5 14.727 -1.264 1 97.81 193 VAL B CA 1
ATOM 5931 C C . VAL B 1 193 ? 28.328 13.781 -1.022 1 97.81 193 VAL B C 1
ATOM 5933 O O . VAL B 1 193 ? 27.891 13.078 -1.935 1 97.81 193 VAL B O 1
ATOM 5936 N N . VAL B 1 194 ? 27.875 13.766 0.208 1 97.81 194 VAL B N 1
ATOM 5937 C CA . VAL B 1 194 ? 26.797 12.836 0.528 1 97.81 194 VAL B CA 1
ATOM 5938 C C . VAL B 1 194 ? 25.531 13.617 0.886 1 97.81 194 VAL B C 1
ATOM 5940 O O . VAL B 1 194 ? 25.609 14.656 1.551 1 97.81 194 VAL B O 1
ATOM 5943 N N . LEU B 1 195 ? 24.453 13.18 0.367 1 97.5 195 LEU B N 1
ATOM 5944 C CA . LEU B 1 195 ? 23.125 13.656 0.72 1 97.5 195 LEU B CA 1
ATOM 5945 C C . LEU B 1 195 ? 22.484 12.758 1.768 1 97.5 195 LEU B C 1
ATOM 5947 O O . LEU B 1 195 ? 22.531 11.531 1.646 1 97.5 195 LEU B O 1
ATOM 5951 N N . GLY B 1 196 ? 21.922 13.336 2.824 1 96.81 196 GLY B N 1
ATOM 5952 C CA . GLY B 1 196 ? 21.344 12.547 3.893 1 96.81 196 GLY B CA 1
ATOM 5953 C C . GLY B 1 196 ? 19.906 12.961 4.215 1 96.81 196 GLY B C 1
ATOM 5954 O O . GLY B 1 196 ? 19.594 14.148 4.23 1 96.81 196 GLY B O 1
ATOM 5955 N N . ASP B 1 197 ? 19.031 11.953 4.402 1 94.81 197 ASP B N 1
ATOM 5956 C CA . ASP B 1 197 ? 17.641 12.203 4.809 1 94.81 197 ASP B CA 1
ATOM 5957 C C . ASP B 1 197 ? 17.047 10.961 5.465 1 94.81 197 ASP B C 1
ATOM 5959 O O . ASP B 1 197 ? 17.453 9.836 5.18 1 94.81 197 ASP B O 1
ATOM 5963 N N . GLY B 1 198 ? 16.156 11.234 6.41 1 92.94 198 GLY B N 1
ATOM 5964 C CA . GLY B 1 198 ? 15.461 10.156 7.09 1 92.94 198 GLY B CA 1
ATOM 5965 C C . GLY B 1 198 ? 14.008 10.023 6.676 1 92.94 198 GLY B C 1
ATOM 5966 O O . GLY B 1 198 ? 13.359 11.023 6.348 1 92.94 198 GLY B O 1
ATOM 5967 N N . ARG B 1 199 ? 13.562 8.812 6.703 1 91.38 199 ARG B N 1
ATOM 5968 C CA . ARG B 1 199 ? 12.164 8.516 6.426 1 91.38 199 ARG B CA 1
ATOM 5969 C C . ARG B 1 199 ? 11.57 7.613 7.5 1 91.38 199 ARG B C 1
ATOM 5971 O O . ARG B 1 199 ? 12.141 6.57 7.828 1 91.38 199 ARG B O 1
ATOM 5978 N N . MET B 1 200 ? 10.422 8.016 7.961 1 88.75 200 MET B N 1
ATOM 5979 C CA . MET B 1 200 ? 9.727 7.211 8.953 1 88.75 200 MET B CA 1
ATOM 5980 C C . MET B 1 200 ? 8.789 6.207 8.281 1 88.75 200 MET B C 1
ATOM 5982 O O . MET B 1 200 ? 8.359 6.418 7.148 1 88.75 200 MET B O 1
ATOM 5986 N N . ASP B 1 201 ? 8.523 5.109 8.961 1 79.06 201 ASP B N 1
ATOM 5987 C CA . ASP B 1 201 ? 7.672 4.055 8.414 1 79.06 201 ASP B CA 1
ATOM 5988 C C . ASP B 1 201 ? 6.195 4.441 8.492 1 79.06 201 ASP B C 1
ATOM 5990 O O . ASP B 1 201 ? 5.359 3.861 7.801 1 79.06 201 ASP B O 1
ATOM 5994 N N . SER B 1 202 ? 5.855 5.277 9.406 1 71.75 202 SER B N 1
ATOM 5995 C CA . SER B 1 202 ? 4.477 5.73 9.562 1 71.75 202 SER B CA 1
ATOM 5996 C C . SER B 1 202 ? 4.418 7.219 9.891 1 71.75 202 SER B C 1
ATOM 5998 O O . SER B 1 202 ? 5.43 7.824 10.234 1 71.75 202 SER B O 1
ATOM 6000 N N . PRO B 1 203 ? 3.15 7.656 9.5 1 61.09 203 PRO B N 1
ATOM 6001 C CA . PRO B 1 203 ? 3.039 9.086 9.805 1 61.09 203 PRO B CA 1
ATOM 6002 C C . PRO B 1 203 ? 2.996 9.359 11.305 1 61.09 203 PRO B C 1
ATOM 6004 O O . PRO B 1 203 ? 2.525 8.523 12.078 1 61.09 203 PRO B O 1
ATOM 6007 N N . GLY B 1 204 ? 3.521 10.43 11.719 1 56.75 204 GLY B N 1
ATOM 6008 C CA . GLY B 1 204 ? 3.309 11.008 13.039 1 56.75 204 GLY B CA 1
ATOM 6009 C C . GLY B 1 204 ? 4.312 10.516 14.07 1 56.75 204 GLY B C 1
ATOM 6010 O O . GLY B 1 204 ? 5.465 10.234 13.734 1 56.75 204 GLY B O 1
ATOM 6011 N N . HIS B 1 205 ? 3.959 10.594 15.188 1 56.56 205 HIS B N 1
ATOM 6012 C CA . HIS B 1 205 ? 4.773 10.297 16.359 1 56.56 205 HIS B CA 1
ATOM 6013 C C . HIS B 1 205 ? 4.742 8.812 16.703 1 56.56 205 HIS B C 1
ATOM 6015 O O . HIS B 1 205 ? 5.371 8.375 17.656 1 56.56 205 HIS B O 1
ATOM 6021 N N . CYS B 1 206 ? 4.207 8.07 15.656 1 62.47 206 CYS B N 1
ATOM 6022 C CA . CYS B 1 206 ? 3.988 6.672 15.992 1 62.47 206 CYS B CA 1
ATOM 6023 C C . CYS B 1 206 ? 4.883 5.762 15.156 1 62.47 206 CYS B C 1
ATOM 6025 O O . CYS B 1 206 ? 4.723 4.539 15.18 1 62.47 206 CYS B O 1
ATOM 6027 N N . ALA B 1 207 ? 5.906 6.367 14.695 1 79.62 207 ALA B N 1
ATOM 6028 C CA . ALA B 1 207 ? 6.742 5.566 13.805 1 79.62 207 ALA B CA 1
ATOM 6029 C C . ALA B 1 207 ? 7.586 4.57 14.594 1 79.62 207 ALA B C 1
ATOM 6031 O O . ALA B 1 207 ? 8.102 4.898 15.672 1 79.62 207 ALA B O 1
ATOM 6032 N N . GLN B 1 208 ? 7.676 3.455 14.141 1 85.94 208 GLN B N 1
ATOM 6033 C CA . GLN B 1 208 ? 8.523 2.434 14.75 1 85.94 208 GLN B CA 1
ATOM 6034 C C . GLN B 1 208 ? 9.922 2.439 14.133 1 85.94 208 GLN B C 1
ATOM 6036 O O . GLN B 1 208 ? 10.914 2.217 14.828 1 85.94 208 GLN B O 1
ATOM 6041 N N . PHE B 1 209 ? 9.961 2.656 12.844 1 91.38 209 PHE B N 1
ATOM 6042 C CA . PHE B 1 209 ? 11.234 2.572 12.141 1 91.38 209 PHE B CA 1
ATOM 6043 C C . PHE B 1 209 ? 11.578 3.902 11.477 1 91.38 209 PHE B C 1
ATOM 6045 O O . PHE B 1 209 ? 10.68 4.637 11.047 1 91.38 209 PHE B O 1
ATOM 6052 N N . CYS B 1 210 ? 12.805 4.203 11.484 1 94.12 210 CYS B N 1
ATOM 6053 C CA . CYS B 1 210 ? 13.367 5.277 10.672 1 94.12 210 CYS B CA 1
ATOM 6054 C C . CYS B 1 210 ? 14.453 4.746 9.742 1 94.12 210 CYS B C 1
ATOM 6056 O O . CYS B 1 210 ? 15.359 4.031 10.18 1 94.12 210 CYS B O 1
ATOM 6058 N N . THR B 1 211 ? 14.266 4.965 8.492 1 95.94 211 THR B N 1
ATOM 6059 C CA . THR B 1 211 ? 15.305 4.645 7.523 1 95.94 211 THR B CA 1
ATOM 6060 C C . THR B 1 211 ? 16.094 5.891 7.148 1 95.94 211 THR B C 1
ATOM 6062 O O . THR B 1 211 ? 15.539 6.848 6.605 1 95.94 211 THR B O 1
ATOM 6065 N N . TYR B 1 212 ? 17.328 5.883 7.512 1 96.69 212 TYR B N 1
ATOM 6066 C CA . TYR B 1 212 ? 18.203 6.988 7.121 1 96.69 212 TYR B CA 1
ATOM 6067 C C . TYR B 1 212 ? 19.094 6.594 5.949 1 96.69 212 TYR B C 1
ATOM 6069 O O . TYR B 1 212 ? 19.797 5.59 6.012 1 96.69 212 TYR B O 1
ATOM 6077 N N . THR B 1 213 ? 19.062 7.371 4.926 1 97.94 213 THR B N 1
ATOM 6078 C CA . THR B 1 213 ? 19.766 7.031 3.693 1 97.94 213 THR B CA 1
ATOM 6079 C C . THR B 1 213 ? 20.812 8.086 3.365 1 97.94 213 THR B C 1
ATOM 6081 O O . THR B 1 213 ? 20.578 9.281 3.525 1 97.94 213 THR B O 1
ATOM 6084 N N . LEU B 1 214 ? 21.984 7.648 3.031 1 98.38 214 LEU B N 1
ATOM 6085 C CA . LEU B 1 214 ? 23.031 8.492 2.465 1 98.38 214 LEU B CA 1
ATOM 6086 C C . LEU B 1 214 ? 23.219 8.195 0.98 1 98.38 214 LEU B C 1
ATOM 6088 O O . LEU B 1 214 ? 23.438 7.051 0.594 1 98.38 214 LEU B O 1
ATOM 6092 N N . MET B 1 215 ? 23.094 9.18 0.204 1 98.25 215 MET B N 1
ATOM 6093 C CA . MET B 1 215 ? 23.234 9.117 -1.247 1 98.25 215 MET B CA 1
ATOM 6094 C C . MET B 1 215 ? 24.438 9.945 -1.703 1 98.25 215 MET B C 1
ATOM 6096 O O . MET B 1 215 ? 24.672 11.047 -1.195 1 98.25 215 MET B O 1
ATOM 6100 N N . GLU B 1 216 ? 25.266 9.422 -2.572 1 97.94 216 GLU B N 1
ATOM 6101 C CA . GLU B 1 216 ? 26.359 10.203 -3.145 1 97.94 216 GLU B CA 1
ATOM 6102 C C . GLU B 1 216 ? 25.844 11.195 -4.184 1 97.94 216 GLU B C 1
ATOM 6104 O O . GLU B 1 216 ? 25.016 10.844 -5.023 1 97.94 216 GLU B O 1
ATOM 6109 N N . ASN B 1 217 ? 26.281 12.344 -4.199 1 96.25 217 ASN B N 1
ATOM 6110 C CA . ASN B 1 217 ? 25.688 13.484 -4.898 1 96.25 217 ASN B CA 1
ATOM 6111 C C . ASN B 1 217 ? 25.844 13.352 -6.41 1 96.25 217 ASN B C 1
ATOM 6113 O O . ASN B 1 217 ? 24.922 13.695 -7.164 1 96.25 217 ASN B O 1
ATOM 6117 N N . GLU B 1 218 ? 26.891 12.891 -6.902 1 94.44 218 GLU B N 1
ATOM 6118 C CA . GLU B 1 218 ? 27.188 12.891 -8.336 1 94.44 218 GLU B CA 1
ATOM 6119 C C . GLU B 1 218 ? 26.531 11.695 -9.023 1 94.44 218 GLU B C 1
ATOM 6121 O O . GLU B 1 218 ? 25.812 11.859 -10.008 1 94.44 218 GLU B O 1
ATOM 6126 N N . THR B 1 219 ? 26.797 10.547 -8.453 1 95.25 219 THR B N 1
ATOM 6127 C CA . THR B 1 219 ? 26.281 9.336 -9.07 1 95.25 219 THR B CA 1
ATOM 6128 C C . THR B 1 219 ? 24.844 9.086 -8.664 1 95.25 219 THR B C 1
ATOM 6130 O O . THR B 1 219 ? 24.125 8.312 -9.305 1 95.25 219 THR B O 1
ATOM 6133 N N . LYS B 1 220 ? 24.422 9.68 -7.539 1 96.56 220 LYS B N 1
ATOM 6134 C CA . LYS B 1 220 ? 23.094 9.516 -6.945 1 96.56 220 LYS B CA 1
ATOM 6135 C C . LYS B 1 220 ? 22.891 8.094 -6.449 1 96.56 220 LYS B C 1
ATOM 6137 O O . LYS B 1 220 ? 21.75 7.652 -6.277 1 96.56 220 LYS B O 1
ATOM 6142 N N . LYS B 1 221 ? 23.969 7.367 -6.277 1 97.94 221 LYS B N 1
ATOM 6143 C CA . LYS B 1 221 ? 23.875 6.012 -5.746 1 97.94 221 LYS B CA 1
ATOM 6144 C C . LYS B 1 221 ? 23.75 6.027 -4.223 1 97.94 221 LYS B C 1
ATOM 6146 O O . LYS B 1 221 ? 24.344 6.883 -3.557 1 97.94 221 LYS B O 1
ATOM 6151 N N . ILE B 1 222 ? 22.984 5.129 -3.715 1 98.56 222 ILE B N 1
ATOM 6152 C CA . ILE B 1 222 ? 22.875 4.953 -2.27 1 98.56 222 ILE B CA 1
ATOM 6153 C C . ILE B 1 222 ? 24.141 4.281 -1.735 1 98.56 222 ILE B C 1
ATOM 6155 O O . ILE B 1 222 ? 24.484 3.182 -2.164 1 98.56 222 ILE B O 1
ATOM 6159 N N . VAL B 1 223 ? 24.734 4.918 -0.82 1 98.38 223 VAL B N 1
ATOM 6160 C CA . VAL B 1 223 ? 26.016 4.398 -0.336 1 98.38 223 VAL B CA 1
ATOM 6161 C C . VAL B 1 223 ? 25.844 3.828 1.069 1 98.38 223 VAL B C 1
ATOM 6163 O O . VAL B 1 223 ? 26.641 3.008 1.518 1 98.38 223 VAL B O 1
ATOM 6166 N N . SER B 1 224 ? 24.812 4.281 1.723 1 98.38 224 SER B N 1
ATOM 6167 C CA . SER B 1 224 ? 24.516 3.75 3.049 1 98.38 224 SER B CA 1
ATOM 6168 C C . SER B 1 224 ? 23.016 3.807 3.344 1 98.38 224 SER B C 1
ATOM 6170 O O . SER B 1 224 ? 22.328 4.746 2.934 1 98.38 224 SER B O 1
ATOM 6172 N N . ILE B 1 225 ? 22.5 2.852 3.969 1 98.19 225 ILE B N 1
ATOM 6173 C CA . ILE B 1 225 ? 21.125 2.805 4.426 1 98.19 225 ILE B CA 1
ATOM 6174 C C . ILE B 1 225 ? 21.062 2.234 5.84 1 98.19 225 ILE B C 1
ATOM 6176 O O . ILE B 1 225 ? 21.516 1.116 6.086 1 98.19 225 ILE B O 1
ATOM 6180 N N . GLN B 1 226 ? 20.578 3.043 6.723 1 97.44 226 GLN B N 1
ATOM 6181 C CA . GLN B 1 226 ? 20.453 2.656 8.125 1 97.44 226 GLN B CA 1
ATOM 6182 C C . GLN B 1 226 ? 18.984 2.545 8.539 1 97.44 226 GLN B C 1
ATOM 6184 O O . GLN B 1 226 ? 18.188 3.441 8.266 1 97.44 226 GLN B O 1
ATOM 6189 N N . THR B 1 227 ? 18.656 1.417 9.078 1 95.69 227 THR B N 1
ATOM 6190 C CA . THR B 1 227 ? 17.328 1.244 9.625 1 95.69 227 THR B CA 1
ATOM 6191 C C . THR B 1 227 ? 17.359 1.225 11.148 1 95.69 227 THR B C 1
ATOM 6193 O O . THR B 1 227 ? 18.031 0.382 11.75 1 95.69 227 THR B O 1
ATOM 6196 N N . LEU B 1 228 ? 16.641 2.145 11.727 1 94.25 228 LEU B N 1
ATOM 6197 C CA . LEU B 1 228 ? 16.609 2.264 13.18 1 94.25 228 LEU B CA 1
ATOM 6198 C C . LEU B 1 228 ? 15.234 1.95 13.734 1 94.25 228 LEU B C 1
ATOM 6200 O O . LEU B 1 228 ? 14.219 2.332 13.141 1 94.25 228 LEU B O 1
ATOM 6204 N N . ASP B 1 229 ? 15.289 1.212 14.781 1 92.56 229 ASP B N 1
ATOM 6205 C CA . ASP B 1 229 ? 14.094 0.963 15.57 1 92.56 229 ASP B CA 1
ATOM 6206 C C . ASP B 1 229 ? 13.992 1.937 16.75 1 92.56 229 ASP B C 1
ATOM 6208 O O . ASP B 1 229 ? 15 2.246 17.391 1 92.56 229 ASP B O 1
ATOM 6212 N N . LYS B 1 230 ? 12.812 2.354 16.969 1 89.31 230 LYS B N 1
ATOM 6213 C CA . LYS B 1 230 ? 12.586 3.34 18.016 1 89.31 230 LYS B CA 1
ATOM 6214 C C . LYS B 1 230 ? 13.18 2.877 19.344 1 89.31 230 LYS B C 1
ATOM 6216 O O . LYS B 1 230 ? 13.594 3.697 20.172 1 89.31 230 LYS B O 1
ATOM 6221 N N . ARG B 1 231 ? 13.328 1.617 19.641 1 89.94 231 ARG B N 1
ATOM 6222 C CA . ARG B 1 231 ? 13.883 1.052 20.859 1 89.94 231 ARG B CA 1
ATOM 6223 C C . ARG B 1 231 ? 15.367 1.38 21 1 89.94 231 ARG B C 1
ATOM 6225 O O . ARG B 1 231 ? 15.898 1.448 22.109 1 89.94 231 ARG B O 1
ATOM 6232 N N . GLN B 1 232 ? 15.938 1.652 19.906 1 91.19 232 GLN B N 1
ATOM 6233 C CA . GLN B 1 232 ? 17.375 1.905 19.906 1 91.19 232 GLN B CA 1
ATOM 6234 C C . GLN B 1 232 ? 17.688 3.35 20.281 1 91.19 232 GLN B C 1
ATOM 6236 O O . GLN B 1 232 ? 18.844 3.697 20.547 1 91.19 232 GLN B O 1
ATOM 6241 N N . THR B 1 233 ? 16.719 4.176 20.312 1 89.81 233 THR B N 1
ATOM 6242 C CA . THR B 1 233 ? 16.906 5.582 20.656 1 89.81 233 THR B CA 1
ATOM 6243 C C . THR B 1 233 ? 16.062 5.969 21.875 1 89.81 233 THR B C 1
ATOM 6245 O O . THR B 1 233 ? 15.523 7.074 21.922 1 89.81 233 THR B O 1
ATOM 6248 N N . GLY B 1 234 ? 15.867 5.055 22.766 1 84 234 GLY B N 1
ATOM 6249 C CA . GLY B 1 234 ? 15.117 5.328 23.984 1 84 234 GLY B CA 1
ATOM 6250 C C . GLY B 1 234 ? 13.633 5.516 23.75 1 84 234 GLY B C 1
ATOM 6251 O O . GLY B 1 234 ? 12.977 6.293 24.453 1 84 234 GLY B O 1
ATOM 6252 N N . LYS B 1 235 ? 13.148 5.031 22.641 1 82.06 235 LYS B N 1
ATOM 6253 C CA . LYS B 1 235 ? 11.734 5.043 22.266 1 82.06 235 LYS B CA 1
ATOM 6254 C C . LYS B 1 235 ? 11.281 6.449 21.875 1 82.06 235 LYS B C 1
ATOM 6256 O O . LYS B 1 235 ? 10.117 6.801 22.062 1 82.06 235 LYS B O 1
ATOM 6261 N N . LYS B 1 236 ? 12.258 7.238 21.469 1 81.75 236 LYS B N 1
ATOM 6262 C CA . LYS B 1 236 ? 11.961 8.578 20.969 1 81.75 236 LYS B CA 1
ATOM 6263 C C . LYS B 1 236 ? 12.156 8.648 19.453 1 81.75 236 LYS B C 1
ATOM 6265 O O . LYS B 1 236 ? 13.281 8.555 18.969 1 81.75 236 LYS B O 1
ATOM 6270 N N . SER B 1 237 ? 11.117 8.859 18.797 1 80.81 237 SER B N 1
ATOM 6271 C CA . SER B 1 237 ? 11.148 8.867 17.344 1 80.81 237 SER B CA 1
ATOM 6272 C C . SER B 1 237 ? 11.953 10.047 16.812 1 80.81 237 SER B C 1
ATOM 6274 O O . SER B 1 237 ? 12.555 9.969 15.734 1 80.81 237 SER B O 1
ATOM 6276 N N . THR B 1 238 ? 12.094 11.078 17.547 1 80.81 238 THR B N 1
ATOM 6277 C CA . THR B 1 238 ? 12.773 12.289 17.109 1 80.81 238 THR B CA 1
ATOM 6278 C C . THR B 1 238 ? 14.281 12.094 17.078 1 80.81 238 THR B C 1
ATOM 6280 O O . THR B 1 238 ? 15 12.82 16.391 1 80.81 238 THR B O 1
ATOM 6283 N N . ASN B 1 239 ? 14.695 11.109 17.797 1 89 239 ASN B N 1
ATOM 6284 C CA . ASN B 1 239 ? 16.141 10.883 17.906 1 89 239 ASN B CA 1
ATOM 6285 C C . ASN B 1 239 ? 16.625 9.914 16.828 1 89 239 ASN B C 1
ATOM 6287 O O . ASN B 1 239 ? 17.828 9.773 16.625 1 89 239 ASN B O 1
ATOM 6291 N N . MET B 1 240 ? 15.727 9.328 16.203 1 91.56 240 MET B N 1
ATOM 6292 C CA . MET B 1 240 ? 16.094 8.258 15.281 1 91.56 240 MET B CA 1
ATOM 6293 C C . MET B 1 240 ? 16.844 8.82 14.078 1 91.56 240 MET B C 1
ATOM 6295 O O . MET B 1 240 ? 17.812 8.227 13.609 1 91.56 240 MET B O 1
ATOM 6299 N N . GLU B 1 241 ? 16.375 9.953 13.602 1 92.56 241 GLU B N 1
ATOM 6300 C CA . GLU B 1 241 ? 17.016 10.547 12.43 1 92.56 241 GLU B CA 1
ATOM 6301 C C . GLU B 1 241 ? 18.484 10.883 12.711 1 92.56 241 GLU B C 1
ATOM 6303 O O . GLU B 1 241 ? 19.359 10.586 11.898 1 92.56 241 GLU B O 1
ATOM 6308 N N . LYS B 1 242 ? 18.703 11.461 13.852 1 94.31 242 LYS B N 1
ATOM 6309 C CA . LYS B 1 242 ? 20.062 11.805 14.258 1 94.31 242 LYS B CA 1
ATOM 6310 C C . LYS B 1 242 ? 20.938 10.555 14.391 1 94.31 242 LYS B C 1
ATOM 6312 O O . LYS B 1 242 ? 22.062 10.523 13.883 1 94.31 242 LYS B O 1
ATOM 6317 N N . ALA B 1 243 ? 20.391 9.594 15.102 1 95.44 243 ALA B N 1
ATOM 6318 C CA . ALA B 1 243 ? 21.141 8.352 15.297 1 95.44 243 ALA B CA 1
ATOM 6319 C C . ALA B 1 243 ? 21.469 7.699 13.961 1 95.44 243 ALA B C 1
ATOM 6321 O O . ALA B 1 243 ? 22.578 7.176 13.781 1 95.44 243 ALA B O 1
ATOM 6322 N N . GLY B 1 244 ? 20.5 7.742 13.055 1 96.19 244 GLY B N 1
ATOM 6323 C CA . GLY B 1 244 ? 20.734 7.191 11.727 1 96.19 244 GLY B CA 1
ATOM 6324 C C . GLY B 1 244 ? 21.812 7.922 10.953 1 96.19 244 GLY B C 1
ATOM 6325 O O . GLY B 1 244 ? 22.641 7.297 10.281 1 96.19 244 GLY B O 1
ATOM 6326 N N . PHE B 1 245 ? 21.828 9.219 11.023 1 97.06 245 PHE B N 1
ATOM 6327 C CA . PHE B 1 245 ? 22.859 10.031 10.375 1 97.06 245 PHE B CA 1
ATOM 6328 C C . PHE B 1 245 ? 24.234 9.68 10.891 1 97.06 245 PHE B C 1
ATOM 6330 O O . PHE B 1 245 ? 25.156 9.438 10.109 1 97.06 245 PHE B O 1
ATOM 6337 N N . VAL B 1 246 ? 24.328 9.617 12.188 1 97.44 246 VAL B N 1
ATOM 6338 C CA . VAL B 1 246 ? 25.609 9.336 12.82 1 97.44 246 VAL B CA 1
ATOM 6339 C C . VAL B 1 246 ? 26.094 7.945 12.422 1 97.44 246 VAL B C 1
ATOM 6341 O O . VAL B 1 246 ? 27.25 7.77 12.047 1 97.44 246 VAL B O 1
ATOM 6344 N N . GLN B 1 247 ? 25.203 7.008 12.445 1 97.12 247 GLN B N 1
ATOM 6345 C CA . GLN B 1 247 ? 25.562 5.637 12.094 1 97.12 247 GLN B CA 1
ATOM 6346 C C . GLN B 1 247 ? 26.031 5.547 10.641 1 97.12 247 GLN B C 1
ATOM 6348 O O . GLN B 1 247 ? 26.984 4.84 10.336 1 97.12 247 GLN B O 1
ATOM 6353 N N . GLY B 1 248 ? 25.312 6.238 9.781 1 97.81 248 GLY B N 1
ATOM 6354 C CA . GLY B 1 248 ? 25.688 6.25 8.375 1 97.81 248 GLY B CA 1
ATOM 6355 C C . GLY B 1 248 ? 27.047 6.875 8.125 1 97.81 248 GLY B C 1
ATOM 6356 O O . GLY B 1 248 ? 27.875 6.316 7.395 1 97.81 248 GLY B O 1
ATOM 6357 N N . MET B 1 249 ? 27.328 7.957 8.773 1 97.75 249 MET B N 1
ATOM 6358 C CA . MET B 1 249 ? 28.609 8.664 8.625 1 97.75 249 MET B CA 1
ATOM 6359 C C . MET B 1 249 ? 29.75 7.836 9.188 1 97.75 249 MET B C 1
ATOM 6361 O O . MET B 1 249 ? 30.828 7.777 8.594 1 97.75 249 MET B O 1
ATOM 6365 N N . GLU B 1 250 ? 29.469 7.215 10.312 1 97.25 250 GLU B N 1
ATOM 6366 C CA . GLU B 1 250 ? 30.484 6.367 10.922 1 97.25 250 GLU B CA 1
ATOM 6367 C C . GLU B 1 250 ? 30.781 5.148 10.055 1 97.25 250 GLU B C 1
ATOM 6369 O O . GLU B 1 250 ? 31.938 4.727 9.945 1 97.25 250 GLU B O 1
ATOM 6374 N N . GLU B 1 251 ? 29.766 4.637 9.477 1 97.5 251 GLU B N 1
ATOM 6375 C CA . GLU B 1 251 ? 29.953 3.508 8.578 1 97.5 251 GLU B CA 1
ATOM 6376 C C . GLU B 1 251 ? 30.875 3.877 7.422 1 97.5 251 GLU B C 1
ATOM 6378 O O . GLU B 1 251 ? 31.781 3.109 7.07 1 97.5 251 GLU B O 1
ATOM 6383 N N . LEU B 1 252 ? 30.656 5.012 6.824 1 97.5 252 LEU B N 1
ATOM 6384 C CA . LEU B 1 252 ? 31.484 5.457 5.711 1 97.5 252 LEU B CA 1
ATOM 6385 C C . LEU B 1 252 ? 32.906 5.703 6.172 1 97.5 252 LEU B C 1
ATOM 6387 O O . LEU B 1 252 ? 33.875 5.363 5.461 1 97.5 252 LEU B O 1
ATOM 6391 N N . LYS B 1 253 ? 33.031 6.215 7.336 1 95.56 253 LYS B N 1
ATOM 6392 C CA . LYS B 1 253 ? 34.375 6.445 7.895 1 95.56 253 LYS B CA 1
ATOM 6393 C C . LYS B 1 253 ? 35.094 5.129 8.117 1 95.56 253 LYS B C 1
ATOM 6395 O O . LYS B 1 253 ? 36.281 5.008 7.773 1 95.56 253 LYS B O 1
ATOM 6400 N N . GLU B 1 254 ? 34.406 4.211 8.68 1 95.81 254 GLU B N 1
ATOM 6401 C CA . GLU B 1 254 ? 34.969 2.896 8.945 1 95.81 254 GLU B CA 1
ATOM 6402 C C . GLU B 1 254 ? 35.406 2.211 7.656 1 95.81 254 GLU B C 1
ATOM 6404 O O . GLU B 1 254 ? 36.375 1.436 7.652 1 95.81 254 GLU B O 1
ATOM 6409 N N . LYS B 1 255 ? 34.781 2.523 6.656 1 96.25 255 LYS B N 1
ATOM 6410 C CA . LYS B 1 255 ? 35.094 1.905 5.371 1 96.25 255 LYS B CA 1
ATOM 6411 C C . LYS B 1 255 ? 36.094 2.744 4.586 1 96.25 255 LYS B C 1
ATOM 6413 O O . LYS B 1 255 ? 36.281 2.525 3.389 1 96.25 255 LYS B O 1
ATOM 6418 N N . ASP B 1 256 ? 36.594 3.766 5.184 1 94.81 256 ASP B N 1
ATOM 6419 C CA . ASP B 1 256 ? 37.688 4.602 4.668 1 94.81 256 ASP B CA 1
ATOM 6420 C C . ASP B 1 256 ? 37.219 5.441 3.486 1 94.81 256 ASP B C 1
ATOM 6422 O O . ASP B 1 256 ? 37.906 5.543 2.473 1 94.81 256 ASP B O 1
ATOM 6426 N N . ILE B 1 257 ? 36 5.906 3.549 1 96.81 257 ILE B N 1
ATOM 6427 C CA . ILE B 1 257 ? 35.469 6.82 2.547 1 96.81 257 ILE B CA 1
ATOM 6428 C C . ILE B 1 257 ? 35.625 8.266 3.027 1 96.81 257 ILE B C 1
ATOM 6430 O O . ILE B 1 257 ? 35.25 8.594 4.16 1 96.81 257 ILE B O 1
ATOM 6434 N N . ASN B 1 258 ? 36.125 9.102 2.182 1 96.12 258 ASN B N 1
ATOM 6435 C CA . ASN B 1 258 ? 36.344 10.5 2.531 1 96.12 258 ASN B CA 1
ATOM 6436 C C . ASN B 1 258 ? 35.156 11.359 2.158 1 96.12 258 ASN B C 1
ATOM 6438 O O . ASN B 1 258 ? 34.938 11.656 0.981 1 96.12 258 ASN B O 1
ATOM 6442 N N . VAL B 1 259 ? 34.469 11.789 3.115 1 97.56 259 VAL B N 1
ATOM 6443 C CA . VAL B 1 259 ? 33.312 12.664 2.904 1 97.56 259 VAL B CA 1
ATOM 6444 C C . VAL B 1 259 ? 33.75 14.117 3.09 1 97.56 259 VAL B C 1
ATOM 6446 O O . VAL B 1 259 ? 34.125 14.523 4.188 1 97.56 259 VAL B O 1
ATOM 6449 N N . ALA B 1 260 ? 33.625 14.844 2.02 1 97.31 260 ALA B N 1
ATOM 6450 C CA . ALA B 1 260 ? 34.031 16.25 2.055 1 97.31 260 ALA B CA 1
ATOM 6451 C C . ALA B 1 260 ? 32.875 17.141 2.463 1 97.31 260 ALA B C 1
ATOM 6453 O O . ALA B 1 260 ? 33.062 18.219 3.027 1 97.31 260 ALA B O 1
ATOM 6454 N N . GLU B 1 261 ? 31.734 16.703 2.111 1 97.69 261 GLU B N 1
ATOM 6455 C CA . GLU B 1 261 ? 30.531 17.531 2.324 1 97.69 261 GLU B CA 1
ATOM 6456 C C . GLU B 1 261 ? 29.312 16.656 2.605 1 97.69 261 GLU B C 1
ATOM 6458 O O . GLU B 1 261 ? 29.125 15.625 1.974 1 97.69 261 GLU B O 1
ATOM 6463 N N . ALA B 1 262 ? 28.562 17.062 3.611 1 97.62 262 ALA B N 1
ATOM 6464 C CA . ALA B 1 262 ? 27.281 16.422 3.926 1 97.62 262 ALA B CA 1
ATOM 6465 C C . ALA B 1 262 ? 26.125 17.391 3.754 1 97.62 262 ALA B C 1
ATOM 6467 O O . ALA B 1 262 ? 26.172 18.516 4.258 1 97.62 262 ALA B O 1
ATOM 6468 N N . VAL B 1 263 ? 25.141 16.969 3.023 1 97.06 263 VAL B N 1
ATOM 6469 C CA . VAL B 1 263 ? 23.969 17.812 2.746 1 97.06 263 VAL B CA 1
ATOM 6470 C C . VAL B 1 263 ? 22.75 17.25 3.473 1 97.06 263 VAL B C 1
ATOM 6472 O O . VAL B 1 263 ? 22.406 16.078 3.316 1 97.06 263 VAL B O 1
ATOM 6475 N N . THR B 1 264 ? 22.031 18.031 4.289 1 94.69 264 THR B N 1
ATOM 6476 C CA . THR B 1 264 ? 20.875 17.578 5.051 1 94.69 264 THR B CA 1
ATOM 6477 C C . THR B 1 264 ? 19.75 18.625 5.004 1 94.69 264 THR B C 1
ATOM 6479 O O . THR B 1 264 ? 19.906 19.672 4.383 1 94.69 264 THR B O 1
ATOM 6482 N N . ASP B 1 265 ? 18.391 18.406 5.555 1 87.81 265 ASP B N 1
ATOM 6483 C CA . ASP B 1 265 ? 17.25 19.312 5.551 1 87.81 265 ASP B CA 1
ATOM 6484 C C . ASP B 1 265 ? 17.344 20.312 6.691 1 87.81 265 ASP B C 1
ATOM 6486 O O . ASP B 1 265 ? 16.328 20.891 7.105 1 87.81 265 ASP B O 1
ATOM 6490 N N . ALA B 1 266 ? 18.328 20.719 7.254 1 82.56 266 ALA B N 1
ATOM 6491 C CA . ALA B 1 266 ? 18.562 21.719 8.297 1 82.56 266 ALA B CA 1
ATOM 6492 C C . ALA B 1 266 ? 18 21.25 9.633 1 82.56 266 ALA B C 1
ATOM 6494 O O . ALA B 1 266 ? 17.391 22.047 10.359 1 82.56 266 ALA B O 1
ATOM 6495 N N . HIS B 1 267 ? 18.062 20.078 9.875 1 85.94 267 HIS B N 1
ATOM 6496 C CA . HIS B 1 267 ? 17.672 19.531 11.172 1 85.94 267 HIS B CA 1
ATOM 6497 C C . HIS B 1 267 ? 18.625 20 12.266 1 85.94 267 HIS B C 1
ATOM 6499 O O . HIS B 1 267 ? 19.844 19.844 12.156 1 85.94 267 HIS B O 1
ATOM 6505 N N . LEU B 1 268 ? 18.078 20.5 13.289 1 86.12 268 LEU B N 1
ATOM 6506 C CA . LEU B 1 268 ? 18.859 21.125 14.344 1 86.12 268 LEU B CA 1
ATOM 6507 C C . LEU B 1 268 ? 19.797 20.109 15.008 1 86.12 268 LEU B C 1
ATOM 6509 O O . LEU B 1 268 ? 20.953 20.406 15.273 1 86.12 268 LEU B O 1
ATOM 6513 N N . GLN B 1 269 ? 19.297 18.953 15.203 1 90.62 269 GLN B N 1
ATOM 6514 C CA . GLN B 1 269 ? 20.094 17.938 15.891 1 90.62 269 GLN B CA 1
ATOM 6515 C C . GLN B 1 269 ? 21.266 17.5 15.031 1 90.62 269 GLN B C 1
ATOM 6517 O O . GLN B 1 269 ? 22.359 17.25 15.539 1 90.62 269 GLN B O 1
ATOM 6522 N N . ILE B 1 270 ? 21.031 17.375 13.758 1 93.62 270 ILE B N 1
ATOM 6523 C CA . ILE B 1 270 ? 22.109 16.969 12.859 1 93.62 270 ILE B CA 1
ATOM 6524 C C . ILE B 1 270 ? 23.141 18.094 12.734 1 93.62 270 ILE B C 1
ATOM 6526 O O . ILE B 1 270 ? 24.344 17.844 12.695 1 93.62 270 ILE B O 1
ATOM 6530 N N . GLY B 1 271 ? 22.625 19.344 12.727 1 92.25 271 GLY B N 1
ATOM 6531 C CA . GLY B 1 271 ? 23.531 20.484 12.727 1 92.25 271 GLY B CA 1
ATOM 6532 C C . GLY B 1 271 ? 24.469 20.484 13.922 1 92.25 271 GLY B C 1
ATOM 6533 O O . GLY B 1 271 ? 25.656 20.75 13.773 1 92.25 271 GLY B O 1
ATOM 6534 N N . ALA B 1 272 ? 23.906 20.188 15.047 1 93.44 272 ALA B N 1
ATOM 6535 C CA . ALA B 1 272 ? 24.703 20.141 16.266 1 93.44 272 ALA B CA 1
ATOM 6536 C C . ALA B 1 272 ? 25.766 19.031 16.188 1 93.44 272 ALA B C 1
ATOM 6538 O O . ALA B 1 272 ? 26.906 19.234 16.609 1 93.44 272 ALA B O 1
ATOM 6539 N N . VAL B 1 273 ? 25.375 17.906 15.664 1 95 273 VAL B N 1
ATOM 6540 C CA . VAL B 1 273 ? 26.281 16.766 15.531 1 95 273 VAL B CA 1
ATOM 6541 C C . VAL B 1 273 ? 27.406 17.109 14.555 1 95 273 VAL B C 1
ATOM 6543 O O . VAL B 1 273 ? 28.562 16.766 14.789 1 95 273 VAL B O 1
ATOM 6546 N N . MET B 1 274 ? 27.062 17.781 13.508 1 95.44 274 MET B N 1
ATOM 6547 C CA . MET B 1 274 ? 28.047 18.172 12.508 1 95.44 274 MET B CA 1
ATOM 6548 C C . MET B 1 274 ? 29.109 19.094 13.102 1 95.44 274 MET B C 1
ATOM 6550 O O . MET B 1 274 ? 30.297 18.953 12.82 1 95.44 274 MET B O 1
ATOM 6554 N N . LYS B 1 275 ? 28.719 19.938 13.969 1 93.31 275 LYS B N 1
ATOM 6555 C CA . LYS B 1 275 ? 29.625 20.922 14.578 1 93.31 275 LYS B CA 1
ATOM 6556 C C . LYS B 1 275 ? 30.5 20.266 15.641 1 93.31 275 LYS B C 1
ATOM 6558 O O . LYS B 1 275 ? 31.641 20.688 15.852 1 93.31 275 LYS B O 1
ATOM 6563 N N . ARG B 1 276 ? 30.016 19.219 16.25 1 94.62 276 ARG B N 1
ATOM 6564 C CA . ARG B 1 276 ? 30.703 18.625 17.391 1 94.62 276 ARG B CA 1
ATOM 6565 C C . ARG B 1 276 ? 31.562 17.438 16.953 1 94.62 276 ARG B C 1
ATOM 6567 O O . ARG B 1 276 ? 32.688 17.266 17.422 1 94.62 276 ARG B O 1
ATOM 6574 N N . GLN B 1 277 ? 30.984 16.641 16.109 1 94.25 277 GLN B N 1
ATOM 6575 C CA . GLN B 1 277 ? 31.594 15.344 15.844 1 94.25 277 GLN B CA 1
ATOM 6576 C C . GLN B 1 277 ? 32.219 15.305 14.453 1 94.25 277 GLN B C 1
ATOM 6578 O O . GLN B 1 277 ? 33.156 14.539 14.219 1 94.25 277 GLN B O 1
ATOM 6583 N N . PHE B 1 278 ? 31.688 16.078 13.547 1 95.88 278 PHE B N 1
ATOM 6584 C CA . PHE B 1 278 ? 32.156 16.031 12.172 1 95.88 278 PHE B CA 1
ATOM 6585 C C . PHE B 1 278 ? 32.625 17.391 11.703 1 95.88 278 PHE B C 1
ATOM 6587 O O . PHE B 1 278 ? 32.219 17.859 10.641 1 95.88 278 PHE B O 1
ATOM 6594 N N . THR B 1 279 ? 33.562 17.953 12.359 1 93.31 279 THR B N 1
ATOM 6595 C CA . THR B 1 279 ? 34 19.328 12.156 1 93.31 279 THR B CA 1
ATOM 6596 C C . THR B 1 279 ? 34.781 19.469 10.852 1 93.31 279 THR B C 1
ATOM 6598 O O . THR B 1 279 ? 34.844 20.547 10.266 1 93.31 279 THR B O 1
ATOM 6601 N N . ASP B 1 280 ? 35.312 18.391 10.422 1 93.5 280 ASP B N 1
ATOM 6602 C CA . ASP B 1 280 ? 36.156 18.422 9.227 1 93.5 280 ASP B CA 1
ATOM 6603 C C . ASP B 1 280 ? 35.312 18.281 7.957 1 93.5 280 ASP B C 1
ATOM 6605 O O . ASP B 1 280 ? 35.844 18.422 6.848 1 93.5 280 ASP B O 1
ATOM 6609 N N . ILE B 1 281 ? 34.125 18.047 8.086 1 96.5 281 ILE B N 1
ATOM 6610 C CA . ILE B 1 281 ? 33.219 17.844 6.945 1 96.5 281 ILE B CA 1
ATOM 6611 C C . ILE B 1 281 ? 32.344 19.094 6.75 1 96.5 281 ILE B C 1
ATOM 6613 O O . ILE B 1 281 ? 31.719 19.578 7.699 1 96.5 281 ILE B O 1
ATOM 6617 N N . LYS B 1 282 ? 32.312 19.578 5.578 1 96.19 282 LYS B N 1
ATOM 6618 C CA . LYS B 1 282 ? 31.453 20.719 5.27 1 96.19 282 LYS B CA 1
ATOM 6619 C C . LYS B 1 282 ? 29.984 20.328 5.344 1 96.19 282 LYS B C 1
ATOM 6621 O O . LYS B 1 282 ? 29.594 19.266 4.879 1 96.19 282 LYS B O 1
ATOM 6626 N N . HIS B 1 283 ? 29.234 21.141 5.984 1 96.31 283 HIS B N 1
ATOM 6627 C CA . HIS B 1 283 ? 27.812 20.891 6.109 1 96.31 283 HIS B CA 1
ATOM 6628 C C . HIS B 1 283 ? 27 21.844 5.234 1 96.31 283 HIS B C 1
ATOM 6630 O O . HIS B 1 283 ? 27.156 23.062 5.336 1 96.31 283 HIS B O 1
ATOM 6636 N N . SER B 1 284 ? 26.203 21.359 4.359 1 96.06 284 SER B N 1
ATOM 6637 C CA . SER B 1 284 ? 25.312 22.141 3.512 1 96.06 284 SER B CA 1
ATOM 6638 C C . SER B 1 284 ? 23.859 21.766 3.738 1 96.06 284 SER B C 1
ATOM 6640 O O . SER B 1 284 ? 23.547 20.672 4.199 1 96.06 284 SER B O 1
ATOM 6642 N N . HIS B 1 285 ? 23 22.719 3.438 1 94.62 285 HIS B N 1
ATOM 6643 C CA . HIS B 1 285 ? 21.562 22.484 3.566 1 94.62 285 HIS B CA 1
ATOM 6644 C C . HIS B 1 285 ? 20.906 22.297 2.201 1 94.62 285 HIS B C 1
ATOM 6646 O O . HIS B 1 285 ? 21.391 22.844 1.2 1 94.62 285 HIS B O 1
ATOM 6652 N N . ASP B 1 286 ? 19.859 21.516 2.254 1 93.38 286 ASP B N 1
ATOM 6653 C CA . ASP B 1 286 ? 19.047 21.312 1.056 1 93.38 286 ASP B CA 1
ATOM 6654 C C . ASP B 1 286 ? 18.312 22.594 0.67 1 93.38 286 ASP B C 1
ATOM 6656 O O . ASP B 1 286 ? 17.438 23.047 1.405 1 93.38 286 ASP B O 1
ATOM 6660 N N . ILE B 1 287 ? 18.562 23.109 -0.463 1 91.12 287 ILE B N 1
ATOM 6661 C CA . ILE B 1 287 ? 18.016 24.375 -0.907 1 91.12 287 ILE B CA 1
ATOM 6662 C C . ILE B 1 287 ? 16.516 24.234 -1.178 1 91.12 287 ILE B C 1
ATOM 6664 O O . ILE B 1 287 ? 15.75 25.188 -0.983 1 91.12 287 ILE B O 1
ATOM 6668 N N . TRP B 1 288 ? 16.172 23.125 -1.569 1 87.44 288 TRP B N 1
ATOM 6669 C CA . TRP B 1 288 ? 14.758 22.906 -1.854 1 87.44 288 TRP B CA 1
ATOM 6670 C C . TRP B 1 288 ? 13.914 23.047 -0.587 1 87.44 288 TRP B C 1
ATOM 6672 O O . TRP B 1 288 ? 12.844 23.656 -0.605 1 87.44 288 TRP B O 1
ATOM 6682 N N . HIS B 1 289 ? 14.352 22.438 0.427 1 87.12 289 HIS B N 1
ATOM 6683 C CA . HIS B 1 289 ? 13.633 22.516 1.692 1 87.12 289 HIS B CA 1
ATOM 6684 C C . HIS B 1 289 ? 13.555 23.953 2.189 1 87.12 289 HIS B C 1
ATOM 6686 O O . HIS B 1 289 ? 12.539 24.375 2.758 1 87.12 289 HIS B O 1
ATOM 6692 N N . VAL B 1 290 ? 14.578 24.656 1.965 1 89.81 290 VAL B N 1
ATOM 6693 C CA . VAL B 1 290 ? 14.594 26.062 2.367 1 89.81 290 VAL B CA 1
ATOM 6694 C C . VAL B 1 290 ? 13.602 26.859 1.522 1 89.81 290 VAL B C 1
ATOM 6696 O O . VAL B 1 290 ? 12.836 27.656 2.053 1 89.81 290 VAL B O 1
ATOM 6699 N N . ALA B 1 291 ? 13.648 26.609 0.286 1 89.12 291 ALA B N 1
ATOM 6700 C CA . ALA B 1 291 ? 12.734 27.297 -0.624 1 89.12 291 ALA B CA 1
ATOM 6701 C C . ALA B 1 291 ? 11.281 26.984 -0.27 1 89.12 291 ALA B C 1
ATOM 6703 O O . ALA B 1 291 ? 10.422 27.875 -0.316 1 89.12 291 ALA B O 1
ATOM 6704 N N . LYS B 1 292 ? 11.078 25.766 -0.002 1 84.94 292 LYS B N 1
ATOM 6705 C CA . LYS B 1 292 ? 9.734 25.359 0.39 1 84.94 292 LYS B CA 1
ATOM 6706 C C . LYS B 1 292 ? 9.281 26.078 1.649 1 84.94 292 LYS B C 1
ATOM 6708 O O . LYS B 1 292 ? 8.141 26.531 1.734 1 84.94 292 LYS B O 1
ATOM 6713 N N . ASN B 1 293 ? 10.148 26.188 2.619 1 88.31 293 ASN B N 1
ATOM 6714 C CA . ASN B 1 293 ? 9.836 26.891 3.855 1 88.31 293 ASN B CA 1
ATOM 6715 C C . ASN B 1 293 ? 9.594 28.375 3.6 1 88.31 293 ASN B C 1
ATOM 6717 O O . ASN B 1 293 ? 8.719 28.984 4.227 1 88.31 293 ASN B O 1
ATOM 6721 N N . LEU B 1 294 ? 10.359 28.906 2.727 1 91.75 294 LEU B N 1
ATOM 6722 C CA . LEU B 1 294 ? 10.172 30.297 2.326 1 91.75 294 LEU B CA 1
ATOM 6723 C C . LEU B 1 294 ? 8.797 30.5 1.689 1 91.75 294 LEU B C 1
ATOM 6725 O O . LEU B 1 294 ? 8.102 31.469 1.996 1 91.75 294 LEU B O 1
ATOM 6729 N N . GLY B 1 295 ? 8.477 29.578 0.853 1 90.5 295 GLY B N 1
ATOM 6730 C CA . GLY B 1 295 ? 7.156 29.641 0.24 1 90.5 295 GLY B CA 1
ATOM 6731 C C . GLY B 1 295 ? 6.027 29.594 1.252 1 90.5 295 GLY B C 1
ATOM 6732 O O . GLY B 1 295 ? 5.062 30.359 1.145 1 90.5 295 GLY B O 1
ATOM 6733 N N . LYS B 1 296 ? 6.164 28.766 2.205 1 88.94 296 LYS B N 1
ATOM 6734 C CA . LYS B 1 296 ? 5.156 28.656 3.256 1 88.94 296 LYS B CA 1
ATOM 6735 C C . LYS B 1 296 ? 5.031 29.969 4.035 1 88.94 296 LYS B C 1
ATOM 6737 O O . LYS B 1 296 ? 3.928 30.391 4.375 1 88.94 296 LYS B O 1
ATOM 6742 N N . LYS B 1 297 ? 6.137 30.562 4.367 1 92.69 297 LYS B N 1
ATOM 6743 C CA . LYS B 1 297 ? 6.145 31.844 5.086 1 92.69 297 LYS B CA 1
ATOM 6744 C C . LYS B 1 297 ? 5.465 32.938 4.277 1 92.69 297 LYS B C 1
ATOM 6746 O O . LYS B 1 297 ? 4.73 33.75 4.828 1 92.69 297 LYS B O 1
ATOM 6751 N N . LEU B 1 298 ? 5.734 32.906 3.016 1 93.69 298 LEU B N 1
ATOM 6752 C CA . LEU B 1 298 ? 5.133 33.906 2.131 1 93.69 298 LEU B CA 1
ATOM 6753 C C . LEU B 1 298 ? 3.619 33.719 2.059 1 93.69 298 LEU B C 1
ATOM 6755 O O . LEU B 1 298 ? 2.869 34.719 2.127 1 93.69 298 LEU B O 1
ATOM 6759 N N . VAL B 1 299 ? 3.256 32.5 1.961 1 90.56 299 VAL B N 1
ATOM 6760 C CA . VAL B 1 299 ? 1.827 32.188 1.901 1 90.56 299 VAL B CA 1
ATOM 6761 C C . VAL B 1 299 ? 1.162 32.594 3.217 1 90.56 299 VAL B C 1
ATOM 6763 O O . VAL B 1 299 ? 0.065 33.156 3.221 1 90.56 299 VAL B O 1
ATOM 6766 N N . ALA B 1 300 ? 1.804 32.281 4.312 1 91.06 300 ALA B N 1
ATOM 6767 C CA . ALA B 1 300 ? 1.282 32.656 5.625 1 91.06 300 ALA B CA 1
ATOM 6768 C C . ALA B 1 300 ? 1.135 34.156 5.754 1 91.06 300 ALA B C 1
ATOM 6770 O O . ALA B 1 300 ? 0.133 34.656 6.281 1 91.06 300 ALA B O 1
ATOM 6771 N N . ALA B 1 301 ? 2.1 34.875 5.293 1 92.56 301 ALA B N 1
ATOM 6772 C CA . ALA B 1 301 ? 2.049 36.344 5.32 1 92.56 301 ALA B CA 1
ATOM 6773 C C . ALA B 1 301 ? 0.931 36.875 4.43 1 92.56 301 ALA B C 1
ATOM 6775 O O . ALA B 1 301 ? 0.281 37.844 4.758 1 92.56 301 ALA B O 1
ATOM 6776 N N . GLY B 1 302 ? 0.725 36.219 3.379 1 91.19 302 GLY B N 1
ATOM 6777 C CA . GLY B 1 302 ? -0.279 36.625 2.412 1 91.19 302 GLY B CA 1
ATOM 6778 C C . GLY B 1 302 ? -1.698 36.344 2.859 1 91.19 302 GLY B C 1
ATOM 6779 O O . GLY B 1 302 ? -2.66 36.781 2.225 1 91.19 302 GLY B O 1
ATOM 6780 N N . GLN B 1 303 ? -1.767 35.531 3.883 1 89.31 303 GLN B N 1
ATOM 6781 C CA . GLN B 1 303 ? -3.102 35.25 4.398 1 89.31 303 GLN B CA 1
ATOM 6782 C C . GLN B 1 303 ? -3.729 36.5 5.02 1 89.31 303 GLN B C 1
ATOM 6784 O O . GLN B 1 303 ? -4.953 36.625 5.094 1 89.31 303 GLN B O 1
ATOM 6789 N N . ASP B 1 304 ? -2.879 37.438 5.441 1 89.75 304 ASP B N 1
ATOM 6790 C CA . ASP B 1 304 ? -3.367 38.75 5.891 1 89.75 304 ASP B CA 1
ATOM 6791 C C . ASP B 1 304 ? -3.939 39.531 4.727 1 89.75 304 ASP B C 1
ATOM 6793 O O . ASP B 1 304 ? -3.287 39.688 3.691 1 89.75 304 ASP B O 1
ATOM 6797 N N . LYS B 1 305 ? -5.18 40.031 4.898 1 88.31 305 LYS B N 1
ATOM 6798 C CA . LYS B 1 305 ? -5.902 40.75 3.838 1 88.31 305 LYS B CA 1
ATOM 6799 C C . LYS B 1 305 ? -5.066 41.875 3.262 1 88.31 305 LYS B C 1
ATOM 6801 O O . LYS B 1 305 ? -5.094 42.125 2.055 1 88.31 305 LYS B O 1
ATOM 6806 N N . GLU B 1 306 ? -4.316 42.562 4.023 1 89.88 306 GLU B N 1
ATOM 6807 C CA . GLU B 1 306 ? -3.525 43.719 3.6 1 89.88 306 GLU B CA 1
ATOM 6808 C C . GLU B 1 306 ? -2.262 43.281 2.865 1 89.88 306 GLU B C 1
ATOM 6810 O O . GLU B 1 306 ? -1.616 44.062 2.195 1 89.88 306 GLU B O 1
ATOM 6815 N N . CYS B 1 307 ? -1.933 42 2.979 1 93.38 307 CYS B N 1
ATOM 6816 C CA . CYS B 1 307 ? -0.694 41.5 2.387 1 93.38 307 CYS B CA 1
ATOM 6817 C C . CYS B 1 307 ? -0.98 40.5 1.289 1 93.38 307 CYS B C 1
ATOM 6819 O O . CYS B 1 307 ? -0.109 39.688 0.927 1 93.38 307 CYS B O 1
ATOM 6821 N N . LYS B 1 308 ? -2.121 40.5 0.778 1 91 308 LYS B N 1
ATOM 6822 C CA . LYS B 1 308 ? -2.576 39.5 -0.179 1 91 308 LYS B CA 1
ATOM 6823 C C . LYS B 1 308 ? -1.751 39.531 -1.462 1 91 308 LYS B C 1
ATOM 6825 O O . LYS B 1 308 ? -1.565 38.5 -2.127 1 91 308 LYS B O 1
ATOM 6830 N N . ASP B 1 309 ? -1.268 40.625 -1.708 1 89.31 309 ASP B N 1
ATOM 6831 C CA . ASP B 1 309 ? -0.538 40.812 -2.957 1 89.31 309 ASP B CA 1
ATOM 6832 C C . ASP B 1 309 ? 0.765 40.031 -2.963 1 89.31 309 ASP B C 1
ATOM 6834 O O . ASP B 1 309 ? 1.325 39.75 -4.023 1 89.31 309 ASP B O 1
ATOM 6838 N N . ILE B 1 310 ? 1.223 39.656 -1.799 1 91.88 310 ILE B N 1
ATOM 6839 C CA . ILE B 1 310 ? 2.457 38.875 -1.688 1 91.88 310 ILE B CA 1
ATOM 6840 C C . ILE B 1 310 ? 2.277 37.5 -2.342 1 91.88 310 ILE B C 1
ATOM 6842 O O . ILE B 1 310 ? 3.232 36.938 -2.869 1 91.88 310 ILE B O 1
ATOM 6846 N N . LEU B 1 311 ? 1.115 37 -2.326 1 89.88 311 LEU B N 1
ATOM 6847 C CA . LEU B 1 311 ? 0.818 35.656 -2.836 1 89.88 311 LEU B CA 1
ATOM 6848 C C . LEU B 1 311 ? 1.135 35.562 -4.324 1 89.88 311 LEU B C 1
ATOM 6850 O O . LEU B 1 311 ? 1.625 34.531 -4.793 1 89.88 311 LEU B O 1
ATOM 6854 N N . LYS B 1 312 ? 0.965 36.625 -5.031 1 86.94 312 LYS B N 1
ATOM 6855 C CA . LYS B 1 312 ? 1.22 36.625 -6.469 1 86.94 312 LYS B CA 1
ATOM 6856 C C . LYS B 1 312 ? 2.717 36.594 -6.762 1 86.94 312 LYS B C 1
ATOM 6858 O O . LYS B 1 312 ? 3.131 36.219 -7.859 1 86.94 312 LYS B O 1
ATOM 6863 N N . TRP B 1 313 ? 3.432 36.969 -5.754 1 90.56 313 TRP B N 1
ATOM 6864 C CA . TRP B 1 313 ? 4.875 37.062 -5.945 1 90.56 313 TRP B CA 1
ATOM 6865 C C . TRP B 1 313 ? 5.586 35.844 -5.371 1 90.56 313 TRP B C 1
ATOM 6867 O O . TRP B 1 313 ? 6.805 35.719 -5.508 1 90.56 313 TRP B O 1
ATOM 6877 N N . THR B 1 314 ? 4.938 34.938 -4.727 1 89.75 314 THR B N 1
ATOM 6878 C CA . THR B 1 314 ? 5.539 33.844 -3.992 1 89.75 314 THR B CA 1
ATOM 6879 C C . THR B 1 314 ? 6.449 33.031 -4.902 1 89.75 314 THR B C 1
ATOM 6881 O O . THR B 1 314 ? 7.59 32.719 -4.543 1 89.75 314 THR B O 1
ATOM 6884 N N . GLN B 1 315 ? 6.008 32.656 -6.09 1 84.31 315 GLN B N 1
ATOM 6885 C CA . GLN B 1 315 ? 6.797 31.844 -7.008 1 84.31 315 GLN B CA 1
ATOM 6886 C C . GLN B 1 315 ? 8.047 32.594 -7.469 1 84.31 315 GLN B C 1
ATOM 6888 O O . GLN B 1 315 ? 9.133 32 -7.539 1 84.31 315 GLN B O 1
ATOM 6893 N N . ASP B 1 316 ? 7.871 33.781 -7.738 1 86.81 316 ASP B N 1
ATOM 6894 C CA . ASP B 1 316 ? 8.992 34.594 -8.203 1 86.81 316 ASP B CA 1
ATOM 6895 C C . ASP B 1 316 ? 10.055 34.719 -7.117 1 86.81 316 ASP B C 1
ATOM 6897 O O . ASP B 1 316 ? 11.25 34.688 -7.402 1 86.81 316 ASP B O 1
ATOM 6901 N N . ILE B 1 317 ? 9.57 34.969 -5.996 1 91.06 317 ILE B N 1
ATOM 6902 C CA . ILE B 1 317 ? 10.484 35.156 -4.883 1 91.06 317 ILE B CA 1
ATOM 6903 C C . ILE B 1 317 ? 11.25 33.875 -4.598 1 91.06 317 ILE B C 1
ATOM 6905 O O . ILE B 1 317 ? 12.461 33.906 -4.371 1 91.06 317 ILE B O 1
ATOM 6909 N N . THR B 1 318 ? 10.594 32.75 -4.617 1 90.75 318 THR B N 1
ATOM 6910 C CA . THR B 1 318 ? 11.25 31.469 -4.383 1 90.75 318 THR B CA 1
ATOM 6911 C C . THR B 1 318 ? 12.25 31.156 -5.496 1 90.75 318 THR B C 1
ATOM 6913 O O . THR B 1 318 ? 13.336 30.656 -5.234 1 90.75 318 THR B O 1
ATOM 6916 N N . THR B 1 319 ? 11.875 31.484 -6.727 1 87.19 319 THR B N 1
ATOM 6917 C CA . THR B 1 319 ? 12.781 31.297 -7.855 1 87.19 319 THR B CA 1
ATOM 6918 C C . THR B 1 319 ? 14.008 32.188 -7.711 1 87.19 319 THR B C 1
ATOM 6920 O O . THR B 1 319 ? 15.117 31.797 -8.047 1 87.19 319 THR B O 1
ATOM 6923 N N . HIS B 1 320 ? 13.727 33.375 -7.254 1 90.81 320 HIS B N 1
ATOM 6924 C CA . HIS B 1 320 ? 14.812 34.312 -7.016 1 90.81 320 HIS B CA 1
ATOM 6925 C C . HIS B 1 320 ? 15.773 33.812 -5.953 1 90.81 320 HIS B C 1
ATOM 6927 O O . HIS B 1 320 ? 16.984 34 -6.066 1 90.81 320 HIS B O 1
ATOM 6933 N N . PHE B 1 321 ? 15.219 33.219 -4.977 1 93.38 321 PHE B N 1
ATOM 6934 C CA . PHE B 1 321 ? 16.047 32.594 -3.953 1 93.38 321 PHE B CA 1
ATOM 6935 C C . PHE B 1 321 ? 16.953 31.531 -4.562 1 93.38 321 PHE B C 1
ATOM 6937 O O . PHE B 1 321 ? 18.156 31.484 -4.27 1 93.38 321 PHE B O 1
ATOM 6944 N N . TRP B 1 322 ? 16.406 30.75 -5.395 1 90.19 322 TRP B N 1
ATOM 6945 C CA . TRP B 1 322 ? 17.156 29.703 -6.078 1 90.19 322 TRP B CA 1
ATOM 6946 C C . TRP B 1 322 ? 18.281 30.297 -6.906 1 90.19 322 TRP B C 1
ATOM 6948 O O . TRP B 1 322 ? 19.406 29.781 -6.91 1 90.19 322 TRP B O 1
ATOM 6958 N N . HIS B 1 323 ? 17.938 31.312 -7.547 1 89.12 323 HIS B N 1
ATOM 6959 C CA . HIS B 1 323 ? 18.922 32.031 -8.359 1 89.12 323 HIS B CA 1
ATOM 6960 C C . HIS B 1 323 ? 20.047 32.562 -7.504 1 89.12 323 HIS B C 1
ATOM 6962 O O . HIS B 1 323 ? 21.219 32.438 -7.875 1 89.12 323 HIS B O 1
ATOM 6968 N N . ALA B 1 324 ? 19.672 33.094 -6.434 1 92.25 324 ALA B N 1
ATOM 6969 C CA . ALA B 1 324 ? 20.688 33.625 -5.52 1 92.25 324 ALA B CA 1
ATOM 6970 C C . ALA B 1 324 ? 21.625 32.531 -5.043 1 92.25 324 ALA B C 1
ATOM 6972 O O . ALA B 1 324 ? 22.844 32.719 -5.004 1 92.25 324 ALA B O 1
ATOM 6973 N N . CYS B 1 325 ? 21.078 31.391 -4.711 1 93 325 CYS B N 1
ATOM 6974 C CA . CYS B 1 325 ? 21.875 30.266 -4.23 1 93 325 CYS B CA 1
ATOM 6975 C C . CYS B 1 325 ? 22.781 29.719 -5.332 1 93 325 CYS B C 1
ATOM 6977 O O . CYS B 1 325 ? 23.891 29.297 -5.062 1 93 325 CYS B O 1
ATOM 6979 N N . LYS B 1 326 ? 22.328 29.734 -6.523 1 91.31 326 LYS B N 1
ATOM 6980 C CA . LYS B 1 326 ? 23.062 29.156 -7.652 1 91.31 326 LYS B CA 1
ATOM 6981 C C . LYS B 1 326 ? 24.234 30.047 -8.055 1 91.31 326 LYS B C 1
ATOM 6983 O O . LYS B 1 326 ? 25.297 29.547 -8.43 1 91.31 326 LYS B O 1
ATOM 6988 N N . HIS B 1 327 ? 24.094 31.297 -7.91 1 91.25 327 HIS B N 1
ATOM 6989 C CA . HIS B 1 327 ? 25.047 32.219 -8.523 1 91.25 327 HIS B CA 1
ATOM 6990 C C . HIS B 1 327 ? 25.953 32.844 -7.477 1 91.25 327 HIS B C 1
ATOM 6992 O O . HIS B 1 327 ? 27 33.406 -7.805 1 91.25 327 HIS B O 1
ATOM 6998 N N . ALA B 1 328 ? 25.531 32.875 -6.297 1 92.19 328 ALA B N 1
ATOM 6999 C CA . ALA B 1 328 ? 26.328 33.5 -5.25 1 92.19 328 ALA B CA 1
ATOM 7000 C C . ALA B 1 328 ? 27.375 32.5 -4.699 1 92.19 328 ALA B C 1
ATOM 7002 O O . ALA B 1 328 ? 27.062 31.344 -4.434 1 92.19 328 ALA B O 1
ATOM 7003 N N . ASN B 1 329 ? 28.578 33.062 -4.52 1 91.81 329 ASN B N 1
ATOM 7004 C CA . ASN B 1 329 ? 29.641 32.219 -3.959 1 91.81 329 ASN B CA 1
ATOM 7005 C C . ASN B 1 329 ? 30.016 32.656 -2.547 1 91.81 329 ASN B C 1
ATOM 7007 O O . ASN B 1 329 ? 30.656 31.922 -1.808 1 91.81 329 ASN B O 1
ATOM 7011 N N . THR B 1 330 ? 29.672 33.906 -2.264 1 93.06 330 THR B N 1
ATOM 7012 C CA . THR B 1 330 ? 29.969 34.469 -0.943 1 93.06 330 THR B CA 1
ATOM 7013 C C . THR B 1 330 ? 28.703 35 -0.285 1 93.06 330 THR B C 1
ATOM 7015 O O . THR B 1 330 ? 27.688 35.219 -0.952 1 93.06 330 THR B O 1
ATOM 7018 N N . TYR B 1 331 ? 28.844 35.188 1.005 1 93.12 331 TYR B N 1
ATOM 7019 C CA . TYR B 1 331 ? 27.734 35.75 1.769 1 93.12 331 TYR B CA 1
ATOM 7020 C C . TYR B 1 331 ? 27.328 37.094 1.207 1 93.12 331 TYR B C 1
ATOM 7022 O O . TYR B 1 331 ? 26.141 37.375 1.027 1 93.12 331 TYR B O 1
ATOM 7030 N N . GLY B 1 332 ? 28.344 37.938 0.94 1 89.38 332 GLY B N 1
ATOM 7031 C CA . GLY B 1 332 ? 28.078 39.25 0.417 1 89.38 332 GLY B CA 1
ATOM 7032 C C . GLY B 1 332 ? 27.375 39.25 -0.926 1 89.38 332 GLY B C 1
ATOM 7033 O O . GLY B 1 332 ? 26.438 40 -1.148 1 89.38 332 GLY B O 1
ATOM 7034 N N . GLU B 1 333 ? 27.766 38.375 -1.777 1 90.69 333 GLU B N 1
ATOM 7035 C CA . GLU B 1 333 ? 27.156 38.25 -3.092 1 90.69 333 GLU B CA 1
ATOM 7036 C C . GLU B 1 333 ? 25.703 37.781 -2.973 1 90.69 333 GLU B C 1
ATOM 7038 O O . GLU B 1 333 ? 24.812 38.281 -3.666 1 90.69 333 GLU B O 1
ATOM 7043 N N . PHE B 1 334 ? 25.609 36.781 -2.084 1 93.75 334 PHE B N 1
ATOM 7044 C CA . PHE B 1 334 ? 24.266 36.25 -1.868 1 93.75 334 PHE B CA 1
ATOM 7045 C C . PHE B 1 334 ? 23.312 37.344 -1.396 1 93.75 334 PHE B C 1
ATOM 7047 O O . PHE B 1 334 ? 22.203 37.469 -1.919 1 93.75 334 PHE B O 1
ATOM 7054 N N . LEU B 1 335 ? 23.766 38.094 -0.446 1 92.06 335 LEU B N 1
ATOM 7055 C CA . LEU B 1 335 ? 22.922 39.125 0.141 1 92.06 335 LEU B CA 1
ATOM 7056 C C . LEU B 1 335 ? 22.562 40.188 -0.896 1 92.06 335 LEU B C 1
ATOM 7058 O O . LEU B 1 335 ? 21.438 40.719 -0.902 1 92.06 335 LEU B O 1
ATOM 7062 N N . THR B 1 336 ? 23.406 40.5 -1.751 1 88.88 336 THR B N 1
ATOM 7063 C CA . THR B 1 336 ? 23.172 41.5 -2.789 1 88.88 336 THR B CA 1
ATOM 7064 C C . THR B 1 336 ? 22.094 41.062 -3.756 1 88.88 336 THR B C 1
ATOM 7066 O O . THR B 1 336 ? 21.172 41.812 -4.078 1 88.88 336 THR B O 1
ATOM 7069 N N . ILE B 1 337 ? 22.25 39.844 -4.117 1 90.5 337 ILE B N 1
ATOM 7070 C CA . IL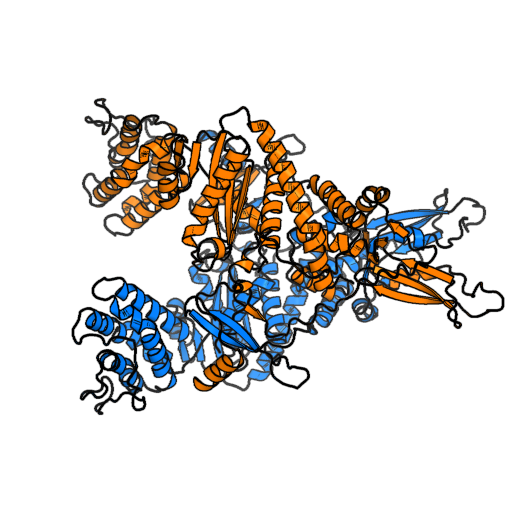E B 1 337 ? 21.266 39.312 -5.062 1 90.5 337 ILE B CA 1
ATOM 7071 C C . ILE B 1 337 ? 19.922 39.094 -4.367 1 90.5 337 ILE B C 1
ATOM 7073 O O . ILE B 1 337 ? 18.891 39.562 -4.859 1 90.5 337 ILE B O 1
ATOM 7077 N N . TRP B 1 338 ? 19.984 38.5 -3.234 1 93.31 338 TRP B N 1
ATOM 7078 C CA . TRP B 1 338 ? 18.781 38.094 -2.521 1 93.31 338 TRP B CA 1
ATOM 7079 C C . TRP B 1 338 ? 17.969 39.312 -2.066 1 93.31 338 TRP B C 1
ATOM 7081 O O . TRP B 1 338 ? 16.766 39.375 -2.314 1 93.31 338 TRP B O 1
ATOM 7091 N N . ALA B 1 339 ? 18.594 40.25 -1.521 1 91.75 339 ALA B N 1
ATOM 7092 C CA . ALA B 1 339 ? 17.906 41.438 -1.006 1 91.75 339 ALA B CA 1
ATOM 7093 C C . ALA B 1 339 ? 17.406 42.344 -2.145 1 91.75 339 ALA B C 1
ATOM 7095 O O . ALA B 1 339 ? 16.516 43.156 -1.946 1 91.75 339 ALA B O 1
ATOM 7096 N N . GLY B 1 340 ? 17.938 42.125 -3.316 1 89.31 340 GLY B N 1
ATOM 7097 C CA . GLY B 1 340 ? 17.484 42.875 -4.484 1 89.31 340 GLY B CA 1
ATOM 7098 C C . GLY B 1 340 ? 16.016 42.625 -4.816 1 89.31 340 GLY B C 1
ATOM 7099 O O . GLY B 1 340 ? 15.383 43.469 -5.457 1 89.31 340 GLY B O 1
ATOM 7100 N N . VAL B 1 341 ? 15.516 41.531 -4.312 1 91.81 341 VAL B N 1
ATOM 7101 C CA . VAL B 1 341 ? 14.125 41.219 -4.594 1 91.81 341 VAL B CA 1
ATOM 7102 C C . VAL B 1 341 ? 13.211 42.281 -3.99 1 91.81 341 VAL B C 1
ATOM 7104 O O . VAL B 1 341 ? 12.125 42.531 -4.516 1 91.81 341 VAL B O 1
ATOM 7107 N N . LEU B 1 342 ? 13.664 42.938 -2.867 1 91.62 342 LEU B N 1
ATOM 7108 C CA . LEU B 1 342 ? 12.867 43.938 -2.189 1 91.62 342 LEU B CA 1
ATOM 7109 C C . LEU B 1 342 ? 12.68 45.156 -3.078 1 91.62 342 LEU B C 1
ATOM 7111 O O . LEU B 1 342 ? 11.641 45.844 -3.008 1 91.62 342 LEU B O 1
ATOM 7115 N N . HIS B 1 343 ? 13.617 45.344 -3.92 1 89.56 343 HIS B N 1
ATOM 7116 C CA . HIS B 1 343 ? 13.539 46.469 -4.863 1 89.56 343 HIS B CA 1
ATOM 7117 C C . HIS B 1 343 ? 12.781 46.062 -6.129 1 89.56 343 HIS B C 1
ATOM 7119 O O . HIS B 1 343 ? 11.945 46.812 -6.629 1 89.56 343 HIS B O 1
ATOM 7125 N N . HIS B 1 344 ? 13.023 44.875 -6.547 1 88.44 344 HIS B N 1
ATOM 7126 C CA . HIS B 1 344 ? 12.438 44.375 -7.789 1 88.44 344 HIS B CA 1
ATOM 7127 C C . HIS B 1 344 ? 10.914 44.344 -7.703 1 88.44 344 HIS B C 1
ATOM 7129 O O . HIS B 1 344 ? 10.227 44.719 -8.648 1 88.44 344 HIS B O 1
ATOM 7135 N N . VAL B 1 345 ? 10.391 43.969 -6.613 1 91 345 VAL B N 1
ATOM 7136 C CA . VAL B 1 345 ? 8.953 43.75 -6.469 1 91 345 VAL B CA 1
ATOM 7137 C C . VAL B 1 345 ? 8.227 45.094 -6.492 1 91 345 VAL B C 1
ATOM 7139 O O . VAL B 1 345 ? 7.016 45.156 -6.738 1 91 345 VAL B O 1
ATOM 7142 N N . VAL B 1 346 ? 8.914 46.188 -6.195 1 90.56 346 VAL B N 1
ATOM 7143 C CA . VAL B 1 346 ? 8.305 47.531 -6.199 1 90.56 346 VAL B CA 1
ATOM 7144 C C . VAL B 1 346 ? 8.734 48.281 -7.449 1 90.56 346 VAL B C 1
ATOM 7146 O O . VAL B 1 346 ? 8.656 49.5 -7.488 1 90.56 346 VAL B O 1
ATOM 7149 N N . ASP B 1 347 ? 9.281 47.625 -8.398 1 88 347 ASP B N 1
ATOM 7150 C CA . ASP B 1 347 ? 9.648 48.156 -9.719 1 88 347 ASP B CA 1
ATOM 7151 C C . ASP B 1 347 ? 10.867 49.062 -9.625 1 88 347 ASP B C 1
ATOM 7153 O O . ASP B 1 347 ? 10.938 50.094 -10.305 1 88 347 ASP B O 1
ATOM 7157 N N . GLU B 1 348 ? 11.672 48.781 -8.758 1 85.81 348 GLU B N 1
ATOM 7158 C CA . GLU B 1 348 ? 12.977 49.438 -8.656 1 85.81 348 GLU B CA 1
ATOM 7159 C C . GLU B 1 348 ? 14.094 48.5 -9.125 1 85.81 348 GLU B C 1
ATOM 7161 O O . GLU B 1 348 ? 14.352 47.469 -8.5 1 85.81 348 GLU B O 1
ATOM 7166 N N . HIS B 1 349 ? 14.742 48.781 -10.18 1 83.06 349 HIS B N 1
ATOM 7167 C CA . HIS B 1 349 ? 15.711 47.844 -10.773 1 83.06 349 HIS B CA 1
ATOM 7168 C C . HIS B 1 349 ? 17.141 48.344 -10.578 1 83.06 349 HIS B C 1
ATOM 7170 O O . HIS B 1 349 ? 18.094 47.688 -11.008 1 83.06 349 HIS B O 1
ATOM 7176 N N . GLU B 1 350 ? 17.266 49.656 -10.062 1 80.38 350 GLU B N 1
ATOM 7177 C CA . GLU B 1 350 ? 18.547 50.188 -9.648 1 80.38 350 GLU B CA 1
ATOM 7178 C C . GLU B 1 350 ? 18.469 50.781 -8.25 1 80.38 350 GLU B C 1
ATOM 7180 O O . GLU B 1 350 ? 17.484 51.438 -7.902 1 80.38 350 GLU B O 1
ATOM 7185 N N . TRP B 1 351 ? 19.453 50.375 -7.398 1 76 351 TRP B N 1
ATOM 7186 C CA . TRP B 1 351 ? 19.422 50.938 -6.055 1 76 351 TRP B CA 1
ATOM 7187 C C . TRP B 1 351 ? 20.844 51.156 -5.531 1 76 351 TRP B C 1
ATOM 7189 O O . TRP B 1 351 ? 21.797 50.531 -5.988 1 76 351 TRP B O 1
ATOM 7199 N N . ALA B 1 352 ? 21.031 52.312 -4.805 1 64.44 352 ALA B N 1
ATOM 7200 C CA . ALA B 1 352 ? 22.328 52.844 -4.406 1 64.44 352 ALA B CA 1
ATOM 7201 C C . ALA B 1 352 ? 23.062 51.906 -3.479 1 64.44 352 ALA B C 1
ATOM 7203 O O . ALA B 1 352 ? 24.266 51.656 -3.639 1 64.44 352 ALA B O 1
ATOM 7204 N N . LEU B 1 353 ? 22.578 51.531 -2.166 1 59.66 353 LEU B N 1
ATOM 7205 C CA . LEU B 1 353 ? 23.328 50.812 -1.139 1 59.66 353 LEU B CA 1
ATOM 7206 C C . LEU B 1 353 ? 23.094 49.312 -1.239 1 59.66 353 LEU B C 1
ATOM 7208 O O . LEU B 1 353 ? 21.938 48.875 -1.26 1 59.66 353 LEU B O 1
ATOM 7212 N N . SER B 1 354 ? 24.094 48.656 -1.812 1 59.47 354 SER B N 1
ATOM 7213 C CA . SER B 1 354 ? 23.984 47.219 -1.937 1 59.47 354 SER B CA 1
ATOM 7214 C C . SER B 1 354 ? 24.109 46.531 -0.579 1 59.47 354 SER B C 1
ATOM 7216 O O . SER B 1 354 ? 24.844 47 0.294 1 59.47 354 SER B O 1
ATOM 7218 N N . TYR B 1 355 ? 23.188 45.688 -0.08 1 59.91 355 TYR B N 1
ATOM 7219 C CA . TYR B 1 355 ? 23.078 45.031 1.211 1 59.91 355 TYR B CA 1
ATOM 7220 C C . TYR B 1 355 ? 24.359 44.312 1.561 1 59.91 355 TYR B C 1
ATOM 7222 O O . TYR B 1 355 ? 24.719 44.156 2.736 1 59.91 355 TYR B O 1
ATOM 7230 N N . GLY B 1 356 ? 25.25 43.906 0.68 1 54.81 356 GLY B N 1
ATOM 7231 C CA . GLY B 1 356 ? 26.469 43.156 0.962 1 54.81 356 GLY B CA 1
ATOM 7232 C C . GLY B 1 356 ? 27.719 43.781 0.372 1 54.81 356 GLY B C 1
ATOM 7233 O O . GLY B 1 356 ? 28.828 43.406 0.736 1 54.81 356 GLY B O 1
ATOM 7234 N N . SER B 1 357 ? 27.562 44.469 -0.776 1 57.31 357 SER B N 1
ATOM 7235 C CA . SER B 1 357 ? 28.719 45.125 -1.382 1 57.31 357 SER B CA 1
ATOM 7236 C C . SER B 1 357 ? 28.438 46.625 -1.627 1 57.31 357 SER B C 1
ATOM 7238 O O . SER B 1 357 ? 27.281 47.062 -1.591 1 57.31 357 SER B O 1
ATOM 7240 N N . MET B 1 358 ? 29.469 47.438 -1.495 1 51.59 358 MET B N 1
ATOM 7241 C CA . MET B 1 358 ? 29.484 48.906 -1.692 1 51.59 358 MET B CA 1
ATOM 7242 C C . MET B 1 358 ? 29.094 49.25 -3.125 1 51.59 358 MET B C 1
ATOM 7244 O O . MET B 1 358 ? 29.109 50.438 -3.5 1 51.59 358 MET B O 1
ATOM 7248 N N . ASP B 1 359 ? 28.75 48.219 -3.971 1 55.75 359 ASP B N 1
ATOM 7249 C CA . ASP B 1 359 ? 28.547 48.562 -5.375 1 55.75 359 ASP B CA 1
ATOM 7250 C C . ASP B 1 359 ? 27.062 48.812 -5.664 1 55.75 359 ASP B C 1
ATOM 7252 O O . ASP B 1 359 ? 26.203 48.406 -4.879 1 55.75 359 ASP B O 1
ATOM 7256 N N . TYR B 1 360 ? 26.828 49.562 -6.695 1 59.16 360 TYR B N 1
ATOM 7257 C CA . TYR B 1 360 ? 25.5 49.844 -7.246 1 59.16 360 TYR B CA 1
ATOM 7258 C C . TYR B 1 360 ? 24.781 48.531 -7.586 1 59.16 360 TYR B C 1
ATOM 7260 O O . TYR B 1 360 ? 25.375 47.625 -8.172 1 59.16 360 TYR B O 1
ATOM 7268 N N . GLY B 1 361 ? 23.656 48.156 -6.84 1 63.81 361 GLY B N 1
ATOM 7269 C CA . GLY B 1 361 ? 22.906 46.938 -7.109 1 63.81 361 GLY B CA 1
ATOM 7270 C C . GLY B 1 361 ? 21.984 47.031 -8.305 1 63.81 361 GLY B C 1
ATOM 7271 O O . GLY B 1 361 ? 21.438 48.125 -8.57 1 63.81 361 GLY B O 1
ATOM 7272 N N . GLN B 1 362 ? 22 46.156 -9.328 1 72.62 362 GLN B N 1
ATOM 7273 C CA . GLN B 1 362 ? 21.094 46.125 -10.469 1 72.62 362 GLN B CA 1
ATOM 7274 C C . GLN B 1 362 ? 20.516 44.719 -10.688 1 72.62 362 GLN B C 1
ATOM 7276 O O . GLN B 1 362 ? 21.156 43.719 -10.328 1 72.62 362 GLN B O 1
ATOM 7281 N N . CYS B 1 363 ? 19.234 44.656 -11 1 73.81 363 CYS B N 1
ATOM 7282 C CA . CYS B 1 363 ? 18.625 43.375 -11.352 1 73.81 363 CYS B CA 1
ATOM 7283 C C . CYS B 1 363 ? 19.344 42.75 -12.547 1 73.81 363 CYS B C 1
ATOM 7285 O O . CYS B 1 363 ? 19.781 43.469 -13.453 1 73.81 363 CYS B O 1
ATOM 7287 N N . SER B 1 364 ? 19.766 41.5 -12.484 1 63.84 364 SER B N 1
ATOM 7288 C CA . SER B 1 364 ? 20.516 40.812 -13.516 1 63.84 364 SER B CA 1
ATOM 7289 C C . SER B 1 364 ? 19.641 40.438 -14.703 1 63.84 364 SER B C 1
ATOM 7291 O O . SER B 1 364 ? 20.016 39.625 -15.539 1 63.84 364 SER B O 1
ATOM 7293 N N . HIS B 1 365 ? 18.438 40.938 -14.828 1 60.47 365 HIS B N 1
ATOM 7294 C CA . HIS B 1 365 ? 17.641 40.531 -15.984 1 60.47 365 HIS B CA 1
ATOM 7295 C C . HIS B 1 365 ? 17.688 41.625 -17.078 1 60.47 365 HIS B C 1
ATOM 7297 O O . HIS B 1 365 ? 18.031 42.75 -16.797 1 60.47 365 HIS B O 1
ATOM 7303 N N . SER B 1 366 ? 17.688 41.062 -18.328 1 55.06 366 SER B N 1
ATOM 7304 C CA . SER B 1 366 ? 17.594 42 -19.453 1 55.06 366 SER B CA 1
ATOM 7305 C C . SER B 1 366 ? 16.312 42.812 -19.406 1 55.06 366 SER B C 1
ATOM 7307 O O . SER B 1 366 ? 15.445 42.562 -18.547 1 55.06 366 SER B O 1
ATOM 7309 N N . ALA B 1 367 ? 16.219 43.781 -20.266 1 50.97 367 ALA B N 1
ATOM 7310 C CA . ALA B 1 367 ? 15.07 44.688 -20.375 1 50.97 367 ALA B CA 1
ATOM 7311 C C . ALA B 1 367 ? 13.758 43.906 -20.25 1 50.97 367 ALA B C 1
ATOM 7313 O O . ALA B 1 367 ? 13.57 42.875 -20.891 1 50.97 367 ALA B O 1
ATOM 7314 N N . LEU B 1 368 ? 13.117 43.875 -19.031 1 51.78 368 LEU B N 1
ATOM 7315 C CA . LEU B 1 368 ? 11.883 43.156 -18.719 1 51.78 368 LEU B CA 1
ATOM 7316 C C . LEU B 1 368 ? 10.836 43.375 -19.797 1 51.78 368 LEU B C 1
ATOM 7318 O O . LEU B 1 368 ? 10.672 44.5 -20.281 1 51.78 368 LEU B O 1
ATOM 7322 N N . GLU B 1 369 ? 10.445 42.5 -20.547 1 47.81 369 GLU B N 1
ATOM 7323 C CA . GLU B 1 369 ? 9.297 42.688 -21.438 1 47.81 369 GLU B CA 1
ATOM 7324 C C . GLU B 1 369 ? 8.078 43.188 -20.672 1 47.81 369 GLU B C 1
ATOM 7326 O O . GLU B 1 369 ? 7.852 42.812 -19.516 1 47.81 369 GLU B O 1
ATOM 7331 N N . THR B 1 370 ? 7.492 44.375 -20.953 1 48.16 370 THR B N 1
ATOM 7332 C CA . THR B 1 370 ? 6.41 45.219 -20.484 1 48.16 370 THR B CA 1
ATOM 7333 C C . THR B 1 370 ? 5.211 44.406 -20.031 1 48.16 370 THR B C 1
ATOM 7335 O O . THR B 1 370 ? 4.414 44.844 -19.203 1 48.16 370 THR B O 1
ATOM 7338 N N . ASP B 1 371 ? 4.762 43.344 -20.641 1 47.31 371 ASP B N 1
ATOM 7339 C CA . ASP B 1 371 ? 3.393 42.844 -20.5 1 47.31 371 ASP B CA 1
ATOM 7340 C C . ASP B 1 371 ? 3.227 42.031 -19.234 1 47.31 371 ASP B C 1
ATOM 7342 O O . ASP B 1 371 ? 3.072 40.812 -19.297 1 47.31 371 ASP B O 1
ATOM 7346 N N . ARG B 1 372 ? 3.781 42.5 -18.141 1 57.66 372 ARG B N 1
ATOM 7347 C CA . ARG B 1 372 ? 3.619 41.625 -16.984 1 57.66 372 ARG B CA 1
ATOM 7348 C C . ARG B 1 372 ? 2.254 41.812 -16.328 1 57.66 372 ARG B C 1
ATOM 7350 O O . ARG B 1 372 ? 1.84 42.938 -16.078 1 57.66 372 ARG B O 1
ATOM 7357 N N . GLU B 1 373 ? 1.359 40.906 -16.375 1 62.88 373 GLU B N 1
ATOM 7358 C CA . GLU B 1 373 ? 0.023 40.875 -15.789 1 62.88 373 GLU B CA 1
ATOM 7359 C C . GLU B 1 373 ? 0.086 40.906 -14.266 1 62.88 373 GLU B C 1
ATOM 7361 O O . GLU B 1 373 ? -0.885 41.312 -13.617 1 62.88 373 GLU B O 1
ATOM 7366 N N . LYS B 1 374 ? 1.294 40.938 -13.633 1 77.12 374 LYS B N 1
ATOM 7367 C CA . LYS B 1 374 ? 1.351 40.938 -12.172 1 77.12 374 LYS B CA 1
ATOM 7368 C C . LYS B 1 374 ? 1.577 42.312 -11.609 1 77.12 374 LYS B C 1
ATOM 7370 O O . LYS B 1 374 ? 2.523 43 -12 1 77.12 374 LYS B O 1
ATOM 7375 N N . PRO B 1 375 ? 0.691 42.75 -10.773 1 83.38 375 PRO B N 1
ATOM 7376 C CA . PRO B 1 375 ? 0.827 44.125 -10.219 1 83.38 375 PRO B CA 1
ATOM 7377 C C . PRO B 1 375 ? 2.02 44.25 -9.273 1 83.38 375 PRO B C 1
ATOM 7379 O O . PRO B 1 375 ? 2.342 43.312 -8.547 1 83.38 375 PRO B O 1
ATOM 7382 N N . TRP B 1 376 ? 2.668 45.469 -9.352 1 90.12 376 TRP B N 1
ATOM 7383 C CA . TRP B 1 376 ? 3.783 45.781 -8.461 1 90.12 376 TRP B CA 1
ATOM 7384 C C . TRP B 1 376 ? 3.293 46 -7.031 1 90.12 376 TRP B C 1
ATOM 7386 O O . TRP B 1 376 ? 2.168 46.469 -6.824 1 90.12 376 TRP B O 1
ATOM 7396 N N . LEU B 1 377 ? 4.145 45.688 -6.113 1 92.38 377 LEU B N 1
ATOM 7397 C CA . LEU B 1 377 ? 3.84 46.031 -4.727 1 92.38 377 LEU B CA 1
ATOM 7398 C C . LEU B 1 377 ? 4.125 47.5 -4.465 1 92.38 377 LEU B C 1
ATOM 7400 O O . LEU B 1 377 ? 4.961 48.094 -5.137 1 92.38 377 LEU B O 1
ATOM 7404 N N . LYS B 1 378 ? 3.332 48.062 -3.512 1 91.81 378 LYS B N 1
ATOM 7405 C CA . LYS B 1 378 ? 3.594 49.438 -3.113 1 91.81 378 LYS B CA 1
ATOM 7406 C C . LYS B 1 378 ? 4.715 49.5 -2.082 1 91.81 378 LYS B C 1
ATOM 7408 O O . LYS B 1 378 ? 4.676 48.812 -1.064 1 91.81 378 LYS B O 1
ATOM 7413 N N . LYS B 1 379 ? 5.691 50.375 -2.414 1 92.06 379 LYS B N 1
ATOM 7414 C CA . LYS B 1 379 ? 6.82 50.562 -1.501 1 92.06 379 LYS B CA 1
ATOM 7415 C C . LYS B 1 379 ? 6.352 51.031 -0.131 1 92.06 379 LYS B C 1
ATOM 7417 O O . LYS B 1 379 ? 5.574 51.969 -0.035 1 92.06 379 LYS B O 1
ATOM 7422 N N . GLY B 1 380 ? 6.73 50.375 0.876 1 91.31 380 GLY B N 1
ATOM 7423 C CA . GLY B 1 380 ? 6.379 50.781 2.23 1 91.31 380 GLY B CA 1
ATOM 7424 C C . GLY B 1 380 ? 5.043 50.219 2.688 1 91.31 380 GLY B C 1
ATOM 7425 O O . GLY B 1 380 ? 4.629 50.438 3.828 1 91.31 380 GLY B O 1
ATOM 7426 N N . SER B 1 381 ? 4.348 49.625 1.845 1 93.56 381 SER B N 1
ATOM 7427 C CA . SER B 1 381 ? 3.076 49 2.213 1 93.56 381 SER B CA 1
ATOM 7428 C C . SER B 1 381 ? 3.273 47.875 3.234 1 93.56 381 SER B C 1
ATOM 7430 O O . SER B 1 381 ? 4.402 47.469 3.484 1 93.56 381 SER B O 1
ATOM 7432 N N . LYS B 1 382 ? 2.283 47.5 3.877 1 94.31 382 LYS B N 1
ATOM 7433 C CA . LYS B 1 382 ? 2.344 46.406 4.836 1 94.31 382 LYS B CA 1
ATOM 7434 C C . LYS B 1 382 ? 2.861 45.125 4.18 1 94.31 382 LYS B C 1
ATOM 7436 O O . LYS B 1 382 ? 3.596 44.344 4.805 1 94.31 382 LYS B O 1
ATOM 7441 N N . ALA B 1 383 ? 2.438 44.938 2.969 1 94.5 383 ALA B N 1
ATOM 7442 C CA . ALA B 1 383 ? 2.902 43.781 2.215 1 94.5 383 ALA B CA 1
ATOM 7443 C C . ALA B 1 383 ? 4.41 43.844 1.976 1 94.5 383 ALA B C 1
ATOM 7445 O O . ALA B 1 383 ? 5.113 42.844 2.133 1 94.5 383 ALA B O 1
ATOM 7446 N N . HIS B 1 384 ? 4.855 45 1.618 1 94.81 384 HIS B N 1
ATOM 7447 C CA . HIS B 1 384 ? 6.281 45.219 1.382 1 94.81 384 HIS B CA 1
ATOM 7448 C C . HIS B 1 384 ? 7.082 45.031 2.67 1 94.81 384 HIS B C 1
ATOM 7450 O O . HIS B 1 384 ? 8.172 44.469 2.656 1 94.81 384 HIS B O 1
ATOM 7456 N N . GLU B 1 385 ? 6.578 45.5 3.764 1 94.94 385 GLU B N 1
ATOM 7457 C CA . GLU B 1 385 ? 7.246 45.344 5.055 1 94.94 385 GLU B CA 1
ATOM 7458 C C . GLU B 1 385 ? 7.289 43.906 5.508 1 94.94 385 GLU B C 1
ATOM 7460 O O . GLU B 1 385 ? 8.273 43.469 6.098 1 94.94 385 GLU B O 1
ATOM 7465 N N . ALA B 1 386 ? 6.18 43.25 5.266 1 95.56 386 ALA B N 1
ATOM 7466 C CA . ALA B 1 386 ? 6.141 41.844 5.59 1 95.56 386 ALA B CA 1
ATOM 7467 C C . ALA B 1 386 ? 7.191 41.062 4.797 1 95.56 386 ALA B C 1
ATOM 7469 O O . ALA B 1 386 ? 7.859 40.188 5.336 1 95.56 386 ALA B O 1
ATOM 7470 N N . LEU B 1 387 ? 7.293 41.406 3.551 1 95.62 387 LEU B N 1
ATOM 7471 C CA . LEU B 1 387 ? 8.305 40.75 2.707 1 95.62 387 LEU B CA 1
ATOM 7472 C C . LEU B 1 387 ? 9.711 41.062 3.207 1 95.62 387 LEU B C 1
ATOM 7474 O O . LEU B 1 387 ? 10.578 40.219 3.213 1 95.62 387 LEU B O 1
ATOM 7478 N N . ARG B 1 388 ? 9.93 42.281 3.576 1 94.5 388 ARG B N 1
ATOM 7479 C CA . ARG B 1 388 ? 11.227 42.719 4.102 1 94.5 388 ARG B CA 1
ATOM 7480 C C . ARG B 1 388 ? 11.609 41.875 5.32 1 94.5 388 ARG B C 1
ATOM 7482 O O . ARG B 1 388 ? 12.766 41.469 5.457 1 94.5 388 ARG B O 1
ATOM 7489 N N . ARG B 1 389 ? 10.688 41.594 6.168 1 94.69 389 ARG B N 1
ATOM 7490 C CA . ARG B 1 389 ? 10.938 40.812 7.367 1 94.69 389 ARG B CA 1
ATOM 7491 C C . ARG B 1 389 ? 11.312 39.375 7 1 94.69 389 ARG B C 1
ATOM 7493 O O . ARG B 1 389 ? 12.156 38.781 7.656 1 94.69 389 ARG B O 1
ATOM 7500 N N . ILE B 1 390 ? 10.711 38.844 5.953 1 95.75 390 ILE B N 1
ATOM 7501 C CA . ILE B 1 390 ? 10.969 37.469 5.527 1 95.75 390 ILE B CA 1
ATOM 7502 C C . ILE B 1 390 ? 12.336 37.406 4.852 1 95.75 390 ILE B C 1
ATOM 7504 O O . ILE B 1 390 ? 13.125 36.5 5.137 1 95.75 390 ILE B O 1
ATOM 7508 N N . VAL B 1 391 ? 12.609 38.344 3.99 1 94.56 391 VAL B N 1
ATOM 7509 C CA . VAL B 1 391 ? 13.828 38.344 3.193 1 94.56 391 VAL B CA 1
ATOM 7510 C C . VAL B 1 391 ? 15.031 38.625 4.09 1 94.56 391 VAL B C 1
ATOM 7512 O O . VAL B 1 391 ? 16.094 38.031 3.924 1 94.56 391 VAL B O 1
ATOM 7515 N N . LEU B 1 392 ? 14.836 39.5 5.047 1 94.12 392 LEU B N 1
ATOM 7516 C CA . LEU B 1 392 ? 15.953 39.875 5.898 1 94.12 392 LEU B CA 1
ATOM 7517 C C . LEU B 1 392 ? 15.883 39.188 7.246 1 94.12 392 LEU B C 1
ATOM 7519 O O . LEU B 1 392 ? 16.422 39.688 8.242 1 94.12 392 LEU B O 1
ATOM 7523 N N . ASP B 1 393 ? 15.219 38.094 7.266 1 94 393 ASP B N 1
ATOM 7524 C CA . ASP B 1 393 ? 15.141 37.281 8.477 1 94 393 ASP B CA 1
ATOM 7525 C C . ASP B 1 393 ? 16.531 36.875 8.953 1 94 393 ASP B C 1
ATOM 7527 O O . ASP B 1 393 ? 17.312 36.312 8.18 1 94 393 ASP B O 1
ATOM 7531 N N . LYS B 1 394 ? 16.812 37.062 10.18 1 92.25 394 LYS B N 1
ATOM 7532 C CA . LYS B 1 394 ? 18.156 36.844 10.727 1 92.25 394 LYS B CA 1
ATOM 7533 C C . LYS B 1 394 ? 18.547 35.375 10.641 1 92.25 394 LYS B C 1
ATOM 7535 O O . LYS B 1 394 ? 19.688 35.062 10.312 1 92.25 394 LYS B O 1
ATOM 7540 N N . ARG B 1 395 ? 17.641 34.531 10.977 1 90 395 ARG B N 1
ATOM 7541 C CA . ARG B 1 395 ? 17.938 33.094 10.953 1 90 395 ARG B CA 1
ATOM 7542 C C . ARG B 1 395 ? 18.25 32.625 9.531 1 90 395 ARG B C 1
ATOM 7544 O O . ARG B 1 395 ? 19.172 31.844 9.328 1 90 395 ARG B O 1
ATOM 7551 N N . LEU B 1 396 ? 17.453 33.062 8.602 1 92.75 396 LEU B N 1
ATOM 7552 C CA . LEU B 1 396 ? 17.688 32.75 7.199 1 92.75 396 LEU B CA 1
ATOM 7553 C C . LEU B 1 396 ? 19.062 33.219 6.746 1 92.75 396 LEU B C 1
ATOM 7555 O O . LEU B 1 396 ? 19.812 32.469 6.133 1 92.75 396 LEU B O 1
ATOM 7559 N N . LEU B 1 397 ? 19.406 34.438 7.105 1 93.56 397 LEU B N 1
ATOM 7560 C CA . LEU B 1 397 ? 20.641 35.031 6.645 1 93.56 397 LEU B CA 1
ATOM 7561 C C . LEU B 1 397 ? 21.859 34.406 7.32 1 93.56 397 LEU B C 1
ATOM 7563 O O . LEU B 1 397 ? 22.906 34.25 6.703 1 93.56 397 LEU B O 1
ATOM 7567 N N . ASN B 1 398 ? 21.656 34 8.594 1 91.94 398 ASN B N 1
ATOM 7568 C CA . ASN B 1 398 ? 22.75 33.312 9.297 1 91.94 398 ASN B CA 1
ATOM 7569 C C . ASN B 1 398 ? 23.062 31.969 8.664 1 91.94 398 ASN B C 1
ATOM 7571 O O . ASN B 1 398 ? 24.172 31.453 8.82 1 91.94 398 ASN B O 1
ATOM 7575 N N . ASN B 1 399 ? 22.172 31.391 7.926 1 93.06 399 ASN B N 1
ATOM 7576 C CA . ASN B 1 399 ? 22.344 30.062 7.348 1 93.06 399 ASN B CA 1
ATOM 7577 C C . ASN B 1 399 ? 22.812 30.141 5.898 1 93.06 399 ASN B C 1
ATOM 7579 O O . ASN B 1 399 ? 22.984 29.125 5.238 1 93.06 399 ASN B O 1
ATOM 7583 N N . VAL B 1 400 ? 23.109 31.281 5.375 1 94.06 400 VAL B N 1
ATOM 7584 C CA . VAL B 1 400 ? 23.484 31.484 3.98 1 94.06 400 VAL B CA 1
ATOM 7585 C C . VAL B 1 400 ? 24.734 30.672 3.66 1 94.06 400 VAL B C 1
ATOM 7587 O O . VAL B 1 400 ? 24.828 30.062 2.594 1 94.06 400 VAL B O 1
ATOM 7590 N N . PRO B 1 401 ? 25.656 30.594 4.582 1 92.88 401 PRO B N 1
ATOM 7591 C CA . PRO B 1 401 ? 26.844 29.781 4.273 1 92.88 401 PRO B CA 1
ATOM 7592 C C . PRO B 1 401 ? 26.5 28.328 3.932 1 92.88 401 PRO B C 1
ATOM 7594 O O . PRO B 1 401 ? 27.25 27.688 3.195 1 92.88 401 PRO B O 1
ATOM 7597 N N . TYR B 1 402 ? 25.469 27.844 4.391 1 94.81 402 TYR B N 1
ATOM 7598 C CA . TYR B 1 402 ? 25.062 26.453 4.148 1 94.81 402 TYR B CA 1
ATOM 7599 C C . TYR B 1 402 ? 24.422 26.312 2.773 1 94.81 402 TYR B C 1
ATOM 7601 O O . TYR B 1 402 ? 24.219 25.188 2.291 1 94.81 402 TYR B O 1
ATOM 7609 N N . TYR B 1 403 ? 24.125 27.484 2.107 1 94.44 403 TYR B N 1
ATOM 7610 C CA . TYR B 1 403 ? 23.406 27.438 0.843 1 94.44 403 TYR B CA 1
ATOM 7611 C C . TYR B 1 403 ? 24.344 27.609 -0.337 1 94.44 403 TYR B C 1
ATOM 7613 O O . TYR B 1 403 ? 23.984 27.344 -1.482 1 94.44 403 TYR B O 1
ATOM 7621 N N . LEU B 1 404 ? 25.484 27.984 -0.121 1 93 404 LEU B N 1
ATOM 7622 C CA . LEU B 1 404 ? 26.359 28.547 -1.145 1 93 404 LEU B CA 1
ATOM 7623 C C . LEU B 1 404 ? 26.844 27.453 -2.09 1 93 404 LEU B C 1
ATOM 7625 O O . LEU B 1 404 ? 27.25 27.734 -3.223 1 93 404 LEU B O 1
ATOM 7629 N N . ASN B 1 405 ? 26.797 26.188 -1.681 1 92.62 405 ASN B N 1
ATOM 7630 C CA . ASN B 1 405 ? 27.219 25.109 -2.561 1 92.62 405 ASN B CA 1
ATOM 7631 C C . ASN B 1 405 ? 26.078 24.609 -3.441 1 92.62 405 ASN B C 1
ATOM 7633 O O . ASN B 1 405 ? 26.281 23.719 -4.277 1 92.62 405 ASN B O 1
ATOM 7637 N N . PHE B 1 406 ? 24.859 25.125 -3.312 1 92.94 406 PHE B N 1
ATOM 7638 C CA . PHE B 1 406 ? 23.703 24.844 -4.156 1 92.94 406 PHE B CA 1
ATOM 7639 C C . PHE B 1 406 ? 23.453 23.344 -4.254 1 92.94 406 PHE B C 1
ATOM 7641 O O . PHE B 1 406 ? 23.438 22.781 -5.352 1 92.94 406 PHE B O 1
ATOM 7648 N N . ARG B 1 407 ? 23.219 22.75 -3.111 1 93.56 407 ARG B N 1
ATOM 7649 C CA . ARG B 1 407 ? 22.953 21.312 -3.025 1 93.56 407 ARG B CA 1
ATOM 7650 C C . ARG B 1 407 ? 21.469 21.047 -2.875 1 93.56 407 ARG B C 1
ATOM 7652 O O . ARG B 1 407 ? 20.734 21.859 -2.322 1 93.56 407 ARG B O 1
ATOM 7659 N N . SER B 1 408 ? 21 19.922 -3.443 1 90.62 408 SER B N 1
ATOM 7660 C CA . SER B 1 408 ? 19.609 19.5 -3.301 1 90.62 408 SER B CA 1
ATOM 7661 C C . SER B 1 408 ? 19.516 18.016 -2.994 1 90.62 408 SER B C 1
ATOM 7663 O O . SER B 1 408 ? 20.266 17.219 -3.539 1 90.62 408 SER B O 1
ATOM 7665 N N . THR B 1 409 ? 18.547 17.656 -2.086 1 89.38 409 THR B N 1
ATOM 7666 C CA . THR B 1 409 ? 18.312 16.266 -1.727 1 89.38 409 THR B CA 1
ATOM 7667 C C . THR B 1 409 ? 17.078 15.734 -2.428 1 89.38 409 THR B C 1
ATOM 7669 O O . THR B 1 409 ? 16.469 14.75 -1.979 1 89.38 409 THR B O 1
ATOM 7672 N N . ALA B 1 410 ? 16.641 16.328 -3.512 1 83.94 410 ALA B N 1
ATOM 7673 C CA . ALA B 1 410 ? 15.406 15.984 -4.219 1 83.94 410 ALA B CA 1
ATOM 7674 C C . ALA B 1 410 ? 15.43 14.516 -4.656 1 83.94 410 ALA B C 1
ATOM 7676 O O . ALA B 1 410 ? 14.422 13.82 -4.543 1 83.94 410 ALA B O 1
ATOM 7677 N N . GLU B 1 411 ? 16.547 14.047 -5.082 1 88.06 411 GLU B N 1
ATOM 7678 C CA . GLU B 1 411 ? 16.656 12.672 -5.562 1 88.06 411 GLU B CA 1
ATOM 7679 C C . GLU B 1 411 ? 16.453 11.68 -4.426 1 88.06 411 GLU B C 1
ATOM 7681 O O . GLU B 1 411 ? 15.961 10.57 -4.645 1 88.06 411 GLU B O 1
ATOM 7686 N N . LEU B 1 412 ? 16.812 12.094 -3.287 1 92.19 412 LEU B N 1
ATOM 7687 C CA . LEU B 1 412 ? 16.625 11.227 -2.127 1 92.19 412 LEU B CA 1
ATOM 7688 C C . LEU B 1 412 ? 15.148 11.016 -1.843 1 92.19 412 LEU B C 1
ATOM 7690 O O . LEU B 1 412 ? 14.75 9.945 -1.37 1 92.19 412 LEU B O 1
ATOM 7694 N N . GLU B 1 413 ? 14.367 11.977 -2.088 1 86.62 413 GLU B N 1
ATOM 7695 C CA . GLU B 1 413 ? 12.922 11.836 -1.936 1 86.62 413 GLU B CA 1
ATOM 7696 C C . GLU B 1 413 ? 12.367 10.781 -2.898 1 86.62 413 GLU B C 1
ATOM 7698 O O . GLU B 1 413 ? 11.461 10.023 -2.545 1 86.62 413 GLU B O 1
ATOM 7703 N N . ASN B 1 414 ? 12.914 10.781 -4.055 1 87.94 414 ASN B N 1
ATOM 7704 C CA . ASN B 1 414 ? 12.531 9.758 -5.023 1 87.94 414 ASN B CA 1
ATOM 7705 C C . ASN B 1 414 ? 12.859 8.359 -4.516 1 87.94 414 ASN B C 1
ATOM 7707 O O . ASN B 1 414 ? 12.047 7.438 -4.645 1 87.94 414 ASN B O 1
ATOM 7711 N N . PHE B 1 415 ? 14.023 8.289 -3.961 1 95 415 PHE B N 1
ATOM 7712 C CA . PHE B 1 415 ? 14.414 6.992 -3.418 1 95 415 PHE B CA 1
ATOM 7713 C C . PHE B 1 415 ? 13.5 6.59 -2.268 1 95 415 PHE B C 1
ATOM 7715 O O . PHE B 1 415 ? 13.117 5.422 -2.143 1 95 415 PHE B O 1
ATOM 7722 N N . HIS B 1 416 ? 13.18 7.508 -1.407 1 92.81 416 HIS B N 1
ATOM 7723 C CA . HIS B 1 416 ? 12.328 7.203 -0.264 1 92.81 416 HIS B CA 1
ATOM 7724 C C . HIS B 1 416 ? 10.945 6.738 -0.715 1 92.81 416 HIS B C 1
ATOM 7726 O O . HIS B 1 416 ? 10.328 5.898 -0.062 1 92.81 416 HIS B O 1
ATOM 7732 N N . THR B 1 417 ? 10.492 7.297 -1.796 1 89.69 417 THR B N 1
ATOM 7733 C CA . THR B 1 417 ? 9.266 6.777 -2.385 1 89.69 417 THR B CA 1
ATOM 7734 C C . THR B 1 417 ? 9.469 5.359 -2.908 1 89.69 417 THR B C 1
ATOM 7736 O O . THR B 1 417 ? 8.578 4.512 -2.795 1 89.69 417 THR B O 1
ATOM 7739 N N . HIS B 1 418 ? 10.641 5.129 -3.451 1 93.56 418 HIS B N 1
ATOM 7740 C CA . HIS B 1 418 ? 11 3.818 -3.984 1 93.56 418 HIS B CA 1
ATOM 7741 C C . HIS B 1 418 ? 10.992 2.758 -2.889 1 93.56 418 HIS B C 1
ATOM 7743 O O . HIS B 1 418 ? 10.664 1.597 -3.143 1 93.56 418 HIS B O 1
ATOM 7749 N N . ILE B 1 419 ? 11.305 3.148 -1.692 1 95.5 419 ILE B N 1
ATOM 7750 C CA . ILE B 1 419 ? 11.312 2.223 -0.565 1 95.5 419 ILE B CA 1
ATOM 7751 C C . ILE B 1 419 ? 9.922 1.632 -0.377 1 95.5 419 ILE B C 1
ATOM 7753 O O . ILE B 1 419 ? 9.781 0.47 0.013 1 95.5 419 ILE B O 1
ATOM 7757 N N . LEU B 1 420 ? 8.93 2.326 -0.724 1 91.44 420 LEU B N 1
ATOM 7758 C CA . LEU B 1 420 ? 7.547 1.918 -0.496 1 91.44 420 LEU B CA 1
ATOM 7759 C C . LEU B 1 420 ? 7.18 0.734 -1.383 1 91.44 420 LEU B C 1
ATOM 7761 O O . LEU B 1 420 ? 6.219 0.016 -1.098 1 91.44 420 LEU B O 1
ATOM 7765 N N . MET B 1 421 ? 7.926 0.54 -2.453 1 92.94 421 MET B N 1
ATOM 7766 C CA . MET B 1 421 ? 7.699 -0.628 -3.297 1 92.94 421 MET B CA 1
ATOM 7767 C C . MET B 1 421 ? 7.977 -1.917 -2.531 1 92.94 421 MET B C 1
ATOM 7769 O O . MET B 1 421 ? 7.336 -2.941 -2.777 1 92.94 421 MET B O 1
ATOM 7773 N N . TYR B 1 422 ? 8.859 -1.776 -1.611 1 95.31 422 TYR B N 1
ATOM 7774 C CA . TYR B 1 422 ? 9.297 -2.967 -0.889 1 95.31 422 TYR B CA 1
ATOM 7775 C C . TYR B 1 422 ? 8.766 -2.959 0.54 1 95.31 422 TYR B C 1
ATOM 7777 O O . TYR B 1 422 ? 8.375 -4.004 1.07 1 95.31 422 TYR B O 1
ATOM 7785 N N . ALA B 1 423 ? 8.766 -1.786 1.138 1 92.81 423 ALA B N 1
ATOM 7786 C CA . ALA B 1 423 ? 8.305 -1.617 2.514 1 92.81 423 ALA B CA 1
ATOM 7787 C C . ALA B 1 423 ? 7.156 -0.619 2.588 1 92.81 423 ALA B C 1
ATOM 7789 O O . ALA B 1 423 ? 7.328 0.502 3.072 1 92.81 423 ALA B O 1
ATOM 7790 N N . ALA B 1 424 ? 6.059 -1.113 2.232 1 86.38 424 ALA B N 1
ATOM 7791 C CA . ALA B 1 424 ? 4.871 -0.265 2.238 1 86.38 424 ALA B CA 1
ATOM 7792 C C . ALA B 1 424 ? 4.461 0.1 3.662 1 86.38 424 ALA B C 1
ATOM 7794 O O . ALA B 1 424 ? 4.633 -0.699 4.586 1 86.38 424 ALA B O 1
ATOM 7795 N N . LYS B 1 425 ? 3.885 1.249 3.9 1 80.62 425 LYS B N 1
ATOM 7796 C CA . LYS B 1 425 ? 3.572 1.779 5.227 1 80.62 425 LYS B CA 1
ATOM 7797 C C . LYS B 1 425 ? 2.367 1.065 5.832 1 80.62 425 LYS B C 1
ATOM 7799 O O . LYS B 1 425 ? 2.139 1.142 7.043 1 80.62 425 LYS B O 1
ATOM 7804 N N . ARG B 1 426 ? 1.636 0.304 5.098 1 76.94 426 ARG B N 1
ATOM 7805 C CA . ARG B 1 426 ? 0.391 -0.275 5.59 1 76.94 426 ARG B CA 1
ATOM 7806 C C . ARG B 1 426 ? 0.634 -1.648 6.211 1 76.94 426 ARG B C 1
ATOM 7808 O O . ARG B 1 426 ? -0.276 -2.244 6.789 1 76.94 426 ARG B O 1
ATOM 7815 N N . PHE B 1 427 ? 1.839 -2.119 6.152 1 83.25 427 PHE B N 1
ATOM 7816 C CA . PHE B 1 427 ? 2.168 -3.436 6.688 1 83.25 427 PHE B CA 1
ATOM 7817 C C . PHE B 1 427 ? 3.109 -3.318 7.879 1 83.25 427 PHE B C 1
ATOM 7819 O O . PHE B 1 427 ? 3.895 -2.371 7.965 1 83.25 427 PHE B O 1
ATOM 7826 N N . ALA B 1 428 ? 2.943 -4.227 8.758 1 82.62 428 ALA B N 1
ATOM 7827 C CA . ALA B 1 428 ? 3.865 -4.332 9.891 1 82.62 428 ALA B CA 1
ATOM 7828 C C . ALA B 1 428 ? 5 -5.305 9.586 1 82.62 428 ALA B C 1
ATOM 7830 O O . ALA B 1 428 ? 4.781 -6.355 8.977 1 82.62 428 ALA B O 1
ATOM 7831 N N . TYR B 1 429 ? 6.176 -4.887 9.969 1 88.81 429 TYR B N 1
ATOM 7832 C CA . TYR B 1 429 ? 7.352 -5.711 9.711 1 88.81 429 TYR B CA 1
ATOM 7833 C C . TYR B 1 429 ? 8.141 -5.941 10.992 1 88.81 429 TYR B C 1
ATOM 7835 O O . TYR B 1 429 ? 8.172 -5.082 11.875 1 88.81 429 TYR B O 1
ATOM 7843 N N . THR B 1 430 ? 8.758 -7.129 11.055 1 88.81 430 THR B N 1
ATOM 7844 C CA . THR B 1 430 ? 9.797 -7.301 12.07 1 88.81 430 THR B CA 1
ATOM 7845 C C . THR B 1 430 ? 11.062 -6.539 11.68 1 88.81 430 THR B C 1
ATOM 7847 O O . THR B 1 430 ? 11.266 -6.23 10.508 1 88.81 430 THR B O 1
ATOM 7850 N N . PRO B 1 431 ? 11.898 -6.223 12.633 1 91.88 431 PRO B N 1
ATOM 7851 C CA . PRO B 1 431 ? 13.078 -5.402 12.336 1 91.88 431 PRO B CA 1
ATOM 7852 C C . PRO B 1 431 ? 13.961 -6.004 11.25 1 91.88 431 PRO B C 1
ATOM 7854 O O . PRO B 1 431 ? 14.336 -5.312 10.305 1 91.88 431 PRO B O 1
ATOM 7857 N N . PRO B 1 432 ? 14.281 -7.297 11.266 1 94.25 432 PRO B N 1
ATOM 7858 C CA . PRO B 1 432 ? 15.133 -7.836 10.195 1 94.25 432 PRO B CA 1
ATOM 7859 C C . PRO B 1 432 ? 14.461 -7.789 8.828 1 94.25 432 PRO B C 1
ATOM 7861 O O . PRO B 1 432 ? 15.133 -7.574 7.812 1 94.25 432 PRO B O 1
ATOM 7864 N N . VAL B 1 433 ? 13.164 -7.988 8.805 1 94.88 433 VAL B N 1
ATOM 7865 C CA . VAL B 1 433 ? 12.43 -7.965 7.543 1 94.88 433 VAL B CA 1
ATOM 7866 C C . VAL B 1 433 ? 12.406 -6.543 6.984 1 94.88 433 VAL B C 1
ATOM 7868 O O . VAL B 1 433 ? 12.641 -6.34 5.789 1 94.88 433 VAL B O 1
ATOM 7871 N N . TYR B 1 434 ? 12.164 -5.582 7.891 1 94.94 434 TYR B N 1
ATOM 7872 C CA . TYR B 1 434 ? 12.148 -4.184 7.469 1 94.94 434 TYR B CA 1
ATOM 7873 C C . TYR B 1 434 ? 13.5 -3.773 6.898 1 94.94 434 TYR B C 1
ATOM 7875 O O . TYR B 1 434 ? 13.57 -3.102 5.867 1 94.94 434 TYR B O 1
ATOM 7883 N N . LYS B 1 435 ? 14.531 -4.168 7.586 1 96.94 435 LYS B N 1
ATOM 7884 C CA . LYS B 1 435 ? 15.883 -3.885 7.121 1 96.94 435 LYS B CA 1
ATOM 7885 C C . LYS B 1 435 ? 16.125 -4.496 5.746 1 96.94 435 LYS B C 1
ATOM 7887 O O . LYS B 1 435 ? 16.625 -3.822 4.84 1 96.94 435 LYS B O 1
ATOM 7892 N N . ALA B 1 436 ? 15.773 -5.73 5.578 1 98.12 436 ALA B N 1
ATOM 7893 C CA . ALA B 1 436 ? 15.977 -6.434 4.312 1 98.12 436 ALA B CA 1
ATOM 7894 C C . ALA B 1 436 ? 15.219 -5.75 3.176 1 98.12 436 ALA B C 1
ATOM 7896 O O . ALA B 1 436 ? 15.75 -5.605 2.072 1 98.12 436 ALA B O 1
ATOM 7897 N N . ARG B 1 437 ? 14.008 -5.363 3.436 1 97.88 437 ARG B N 1
ATOM 7898 C CA . ARG B 1 437 ? 13.188 -4.703 2.424 1 97.88 437 ARG B CA 1
ATOM 7899 C C . ARG B 1 437 ? 13.766 -3.34 2.057 1 97.88 437 ARG B C 1
ATOM 7901 O O . ARG B 1 437 ? 13.711 -2.928 0.896 1 97.88 437 ARG B O 1
ATOM 7908 N N . SER B 1 438 ? 14.312 -2.66 3.029 1 97.81 438 SER B N 1
ATOM 7909 C CA . SER B 1 438 ? 14.984 -1.394 2.758 1 97.81 438 SER B CA 1
ATOM 7910 C C . SER B 1 438 ? 16.234 -1.604 1.92 1 97.81 438 SER B C 1
ATOM 7912 O O . SER B 1 438 ? 16.516 -0.831 1.002 1 97.81 438 SER B O 1
ATOM 7914 N N . GLN B 1 439 ? 16.953 -2.65 2.242 1 98.62 439 GLN B N 1
ATOM 7915 C CA . GLN B 1 439 ? 18.141 -2.994 1.467 1 98.62 439 GLN B CA 1
ATOM 7916 C C . GLN B 1 439 ? 17.766 -3.361 0.031 1 98.62 439 GLN B C 1
ATOM 7918 O O . GLN B 1 439 ? 18.469 -2.979 -0.91 1 98.62 439 GLN B O 1
ATOM 7923 N N . LEU B 1 440 ? 16.688 -4.086 -0.107 1 98.56 440 LEU B N 1
ATOM 7924 C CA . LEU B 1 440 ? 16.219 -4.438 -1.441 1 98.56 440 LEU B CA 1
ATOM 7925 C C . LEU B 1 440 ? 15.914 -3.188 -2.258 1 98.56 440 LEU B C 1
ATOM 7927 O O . LEU B 1 440 ? 16.219 -3.131 -3.453 1 98.56 440 LEU B O 1
ATOM 7931 N N . ALA B 1 441 ? 15.32 -2.232 -1.596 1 98.19 441 ALA B N 1
ATOM 7932 C CA . ALA B 1 441 ? 15.039 -0.965 -2.266 1 98.19 441 ALA B CA 1
ATOM 7933 C C . ALA B 1 441 ? 16.328 -0.304 -2.746 1 98.19 441 ALA B C 1
ATOM 7935 O O . ALA B 1 441 ? 16.391 0.189 -3.873 1 98.19 441 ALA B O 1
ATOM 7936 N N . ALA B 1 442 ? 17.312 -0.306 -1.886 1 98.5 442 ALA B N 1
ATOM 7937 C CA . ALA B 1 442 ? 18.594 0.302 -2.238 1 98.5 442 ALA B CA 1
ATOM 7938 C C . ALA B 1 442 ? 19.25 -0.438 -3.398 1 98.5 442 ALA B C 1
ATOM 7940 O O . ALA B 1 442 ? 19.75 0.187 -4.34 1 98.5 442 ALA B O 1
ATOM 7941 N N . ILE B 1 443 ? 19.234 -1.762 -3.354 1 98.5 443 ILE B N 1
ATOM 7942 C CA . ILE B 1 443 ? 19.812 -2.588 -4.406 1 98.5 443 ILE B CA 1
ATOM 7943 C C . ILE B 1 443 ? 19.125 -2.285 -5.738 1 98.5 443 ILE B C 1
ATOM 7945 O O . ILE B 1 443 ? 19.797 -2.014 -6.738 1 98.5 443 ILE B O 1
ATOM 7949 N N . ASP B 1 444 ? 17.844 -2.338 -5.734 1 97.94 444 ASP B N 1
ATOM 7950 C CA . ASP B 1 444 ? 17.047 -2.096 -6.934 1 97.94 444 ASP B CA 1
ATOM 7951 C C . ASP B 1 444 ? 17.297 -0.694 -7.484 1 97.94 444 ASP B C 1
ATOM 7953 O O . ASP B 1 444 ? 17.484 -0.52 -8.695 1 97.94 444 ASP B O 1
ATOM 7957 N N . TYR B 1 445 ? 17.344 0.25 -6.582 1 97.75 445 TYR B N 1
ATOM 7958 C CA . TYR B 1 445 ? 17.562 1.636 -6.98 1 97.75 445 TYR B CA 1
ATOM 7959 C C . TYR B 1 445 ? 18.938 1.808 -7.629 1 97.75 445 TYR B C 1
ATOM 7961 O O . TYR B 1 445 ? 19.031 2.369 -8.727 1 97.75 445 TYR B O 1
ATOM 7969 N N . ASN B 1 446 ? 20 1.318 -6.977 1 97.69 446 ASN B N 1
ATOM 7970 C CA . ASN B 1 446 ? 21.359 1.454 -7.469 1 97.69 446 ASN B CA 1
ATOM 7971 C C . ASN B 1 446 ? 21.547 0.75 -8.812 1 97.69 446 ASN B C 1
ATOM 7973 O O . ASN B 1 446 ? 22.312 1.219 -9.664 1 97.69 446 ASN B O 1
ATOM 7977 N N . GLU B 1 447 ? 20.844 -0.356 -9.008 1 96.5 447 GLU B N 1
ATOM 7978 C CA . GLU B 1 447 ? 20.953 -1.114 -10.25 1 96.5 447 GLU B CA 1
ATOM 7979 C C . GLU B 1 447 ? 20.297 -0.367 -11.414 1 96.5 447 GLU B C 1
ATOM 7981 O O . GLU B 1 447 ? 20.656 -0.576 -12.57 1 96.5 447 GLU B O 1
ATOM 7986 N N . HIS B 1 448 ? 19.391 0.583 -11.102 1 95.19 448 HIS B N 1
ATOM 7987 C CA . HIS B 1 448 ? 18.562 1.102 -12.188 1 95.19 448 HIS B CA 1
ATOM 7988 C C . HIS B 1 448 ? 18.703 2.617 -12.305 1 95.19 448 HIS B C 1
ATOM 7990 O O . HIS B 1 448 ? 18.078 3.232 -13.18 1 95.19 448 HIS B O 1
ATOM 7996 N N . ILE B 1 449 ? 19.438 3.234 -11.43 1 93.56 449 ILE B N 1
ATOM 7997 C CA . ILE B 1 449 ? 19.516 4.691 -11.398 1 93.56 449 ILE B CA 1
ATOM 7998 C C . ILE B 1 449 ? 20.094 5.203 -12.711 1 93.56 449 ILE B C 1
ATOM 8000 O O . ILE B 1 449 ? 19.719 6.273 -13.195 1 93.56 449 ILE B O 1
ATOM 8004 N N . GLU B 1 450 ? 20.922 4.453 -13.414 1 91.25 450 GLU B N 1
ATOM 8005 C CA . GLU B 1 450 ? 21.594 4.91 -14.617 1 91.25 450 GLU B CA 1
ATOM 8006 C C . GLU B 1 450 ? 20.891 4.406 -15.875 1 91.25 450 GLU B C 1
ATOM 8008 O O . GLU B 1 450 ? 21.516 4.32 -16.938 1 91.25 450 GLU B O 1
ATOM 8013 N N . ARG B 1 451 ? 19.641 4.074 -15.781 1 91.94 451 ARG B N 1
ATOM 8014 C CA . ARG B 1 451 ? 18.906 3.627 -16.953 1 91.94 451 ARG B CA 1
ATOM 8015 C C . ARG B 1 451 ? 18.781 4.75 -17.984 1 91.94 451 ARG B C 1
ATOM 8017 O O . ARG B 1 451 ? 18.5 5.895 -17.625 1 91.94 451 ARG B O 1
ATOM 8024 N N . PRO B 1 452 ? 19.016 4.488 -19.172 1 91.69 452 PRO B N 1
ATOM 8025 C CA . PRO B 1 452 ? 18.906 5.523 -20.203 1 91.69 452 PRO B CA 1
ATOM 8026 C C . PRO B 1 452 ? 17.469 5.867 -20.562 1 91.69 452 PRO B C 1
ATOM 8028 O O . PRO B 1 452 ? 16.547 5.16 -20.156 1 91.69 452 PRO B O 1
ATOM 8031 N N . ALA B 1 453 ? 17.328 6.957 -21.219 1 91.31 453 ALA B N 1
ATOM 8032 C CA . ALA B 1 453 ? 16.016 7.359 -21.719 1 91.31 453 ALA B CA 1
ATOM 8033 C C . ALA B 1 453 ? 15.523 6.41 -22.812 1 91.31 453 ALA B C 1
ATOM 8035 O O . ALA B 1 453 ? 16.312 5.91 -23.609 1 91.31 453 ALA B O 1
ATOM 8036 N N . ALA B 1 454 ? 14.242 6.137 -22.75 1 91.38 454 ALA B N 1
ATOM 8037 C CA . ALA B 1 454 ? 13.633 5.32 -23.797 1 91.38 454 ALA B CA 1
ATOM 8038 C C . ALA B 1 454 ? 13.602 6.07 -25.141 1 91.38 454 ALA B C 1
ATOM 8040 O O . ALA B 1 454 ? 13.352 7.277 -25.172 1 91.38 454 ALA B O 1
ATOM 8041 N N . LEU B 1 455 ? 13.891 5.379 -26.125 1 92.56 455 LEU B N 1
ATOM 8042 C CA . LEU B 1 455 ? 13.945 5.969 -27.469 1 92.56 455 LEU B CA 1
ATOM 8043 C C . LEU B 1 455 ? 12.867 5.383 -28.359 1 92.56 455 LEU B C 1
ATOM 8045 O O . LEU B 1 455 ? 12.477 4.223 -28.203 1 92.56 455 LEU B O 1
ATOM 8049 N N . THR B 1 456 ? 12.398 6.266 -29.188 1 89 456 THR B N 1
ATOM 8050 C CA . THR B 1 456 ? 11.516 5.773 -30.234 1 89 456 THR B CA 1
ATOM 8051 C C . THR B 1 456 ? 12.297 4.98 -31.281 1 89 456 THR B C 1
ATOM 8053 O O . THR B 1 456 ? 13.523 4.891 -31.203 1 89 456 THR B O 1
ATOM 8056 N N . LYS B 1 457 ? 11.531 4.371 -32.188 1 88.19 457 LYS B N 1
ATOM 8057 C CA . LYS B 1 457 ? 12.18 3.625 -33.281 1 88.19 457 LYS B CA 1
ATOM 8058 C C . LYS B 1 457 ? 13.109 4.523 -34.094 1 88.19 457 LYS B C 1
ATOM 8060 O O . LYS B 1 457 ? 14.109 4.059 -34.625 1 88.19 457 LYS B O 1
ATOM 8065 N N . GLU B 1 458 ? 12.82 5.812 -34.062 1 90.62 458 GLU B N 1
ATOM 8066 C CA . GLU B 1 458 ? 13.602 6.781 -34.812 1 90.62 458 GLU B CA 1
ATOM 8067 C C . GLU B 1 458 ? 14.758 7.34 -33.969 1 90.62 458 GLU B C 1
ATOM 8069 O O . GLU B 1 458 ? 15.484 8.227 -34.438 1 90.62 458 GLU B O 1
ATOM 8074 N N . GLY B 1 459 ? 14.875 6.906 -32.719 1 88.56 459 GLY B N 1
ATOM 8075 C CA . GLY B 1 459 ? 15.992 7.32 -31.906 1 88.56 459 GLY B CA 1
ATOM 8076 C C . GLY B 1 459 ? 15.711 8.562 -31.078 1 88.56 459 GLY B C 1
ATOM 8077 O O . GLY B 1 459 ? 16.625 9.18 -30.531 1 88.56 459 GLY B O 1
ATOM 8078 N N . LYS B 1 460 ? 14.539 9 -31.094 1 88 460 LYS B N 1
ATOM 8079 C CA . LYS B 1 460 ? 14.172 10.172 -30.312 1 88 460 LYS B CA 1
ATOM 8080 C C . LYS B 1 460 ? 13.742 9.789 -28.906 1 88 460 LYS B C 1
ATOM 8082 O O . LYS B 1 460 ? 13.141 8.734 -28.703 1 88 460 LYS B O 1
ATOM 8087 N N . LYS B 1 461 ? 14.047 10.688 -27.984 1 89.31 461 LYS B N 1
ATOM 8088 C CA . LYS B 1 461 ? 13.664 10.453 -26.594 1 89.31 461 LYS B CA 1
ATOM 8089 C C . LYS B 1 461 ? 12.156 10.539 -26.422 1 89.31 461 LYS B C 1
ATOM 8091 O O . LYS B 1 461 ? 11.492 11.359 -27.062 1 89.31 461 LYS B O 1
ATOM 8096 N N . ILE B 1 462 ? 11.656 9.664 -25.609 1 87.88 462 ILE B N 1
ATOM 8097 C CA . ILE B 1 462 ? 10.234 9.648 -25.297 1 87.88 462 ILE B CA 1
ATOM 8098 C C . ILE B 1 462 ? 9.984 10.453 -24.016 1 87.88 462 ILE B C 1
ATOM 8100 O O . ILE B 1 462 ? 10.727 10.32 -23.047 1 87.88 462 ILE B O 1
ATOM 8104 N N . TYR B 1 463 ? 8.922 11.359 -24.062 1 86.06 463 TYR B N 1
ATOM 8105 C CA . TYR B 1 463 ? 8.594 12.195 -22.906 1 86.06 463 TYR B CA 1
ATOM 8106 C C . TYR B 1 463 ? 7.168 11.938 -22.438 1 86.06 463 TYR B C 1
ATOM 8108 O O . TYR B 1 463 ? 6.293 11.594 -23.234 1 86.06 463 TYR B O 1
ATOM 8116 N N . HIS B 1 464 ? 7.035 11.992 -21.141 1 84.06 464 HIS B N 1
ATOM 8117 C CA . HIS B 1 464 ? 5.707 12.016 -20.531 1 84.06 464 HIS B CA 1
ATOM 8118 C C . HIS B 1 464 ? 5.406 13.383 -19.938 1 84.06 464 HIS B C 1
ATOM 8120 O O . HIS B 1 464 ? 6.312 14.07 -19.453 1 84.06 464 HIS B O 1
ATOM 8126 N N . ARG B 1 465 ? 4.109 13.773 -20.062 1 83.94 465 ARG B N 1
ATOM 8127 C CA . ARG B 1 465 ? 3.688 15.031 -19.453 1 83.94 465 ARG B CA 1
ATOM 8128 C C . ARG B 1 465 ? 3.162 14.797 -18.031 1 83.94 465 ARG B C 1
ATOM 8130 O O . ARG B 1 465 ? 2.438 13.836 -17.781 1 83.94 465 ARG B O 1
ATOM 8137 N N . THR B 1 466 ? 3.676 15.57 -17.203 1 81.56 466 THR B N 1
ATOM 8138 C CA . THR B 1 466 ? 3.215 15.492 -15.82 1 81.56 466 THR B CA 1
ATOM 8139 C C . THR B 1 466 ? 2.742 16.859 -15.328 1 81.56 466 THR B C 1
ATOM 8141 O O . THR B 1 466 ? 3.34 17.891 -15.664 1 81.56 466 THR B O 1
ATOM 8144 N N . PHE B 1 467 ? 1.674 16.828 -14.562 1 79 467 PHE B N 1
ATOM 8145 C CA . PHE B 1 467 ? 1.098 18.062 -14.039 1 79 467 PHE B CA 1
ATOM 8146 C C . PHE B 1 467 ? 1.376 18.203 -12.547 1 79 467 PHE B C 1
ATOM 8148 O O . PHE B 1 467 ? 1.152 17.266 -11.781 1 79 467 PHE B O 1
ATOM 8155 N N . ASN B 1 468 ? 1.972 19.297 -12.219 1 73.12 468 ASN B N 1
ATOM 8156 C CA . ASN B 1 468 ? 2.156 19.641 -10.812 1 73.12 468 ASN B CA 1
ATOM 8157 C C . ASN B 1 468 ? 1.026 20.531 -10.305 1 73.12 468 ASN B C 1
ATOM 8159 O O . ASN B 1 468 ? 0.889 21.672 -10.734 1 73.12 468 ASN B O 1
ATOM 8163 N N . LYS B 1 469 ? 0.324 20.078 -9.391 1 68.81 469 LYS B N 1
ATOM 8164 C CA . LYS B 1 469 ? -0.869 20.766 -8.914 1 68.81 469 LYS B CA 1
ATOM 8165 C C . LYS B 1 469 ? -0.5 22.031 -8.156 1 68.81 469 LYS B C 1
ATOM 8167 O O . LYS B 1 469 ? -1.199 23.047 -8.25 1 68.81 469 LYS B O 1
ATOM 8172 N N . LYS B 1 470 ? 0.541 21.938 -7.438 1 63.22 470 LYS B N 1
ATOM 8173 C CA . LYS B 1 470 ? 0.946 23.078 -6.617 1 63.22 470 LYS B CA 1
ATOM 8174 C C . LYS B 1 470 ? 1.362 24.266 -7.484 1 63.22 470 LYS B C 1
ATOM 8176 O O . LYS B 1 470 ? 0.925 25.391 -7.254 1 63.22 470 LYS B O 1
ATOM 8181 N N . SER B 1 471 ? 2.131 23.969 -8.562 1 64.12 471 SER B N 1
ATOM 8182 C CA . SER B 1 471 ? 2.627 25.031 -9.43 1 64.12 471 SER B CA 1
ATOM 8183 C C . SER B 1 471 ? 1.711 25.234 -10.633 1 64.12 471 SER B C 1
ATOM 8185 O O . SER B 1 471 ? 1.877 26.203 -11.391 1 64.12 471 SER B O 1
ATOM 8187 N N . GLU B 1 472 ? 0.692 24.312 -10.711 1 73.62 472 GLU B N 1
ATOM 8188 C CA . GLU B 1 472 ? -0.25 24.344 -11.82 1 73.62 472 GLU B CA 1
ATOM 8189 C C . GLU B 1 472 ? 0.481 24.406 -13.164 1 73.62 472 GLU B C 1
ATOM 8191 O O . GLU B 1 472 ? 0.176 25.25 -14.008 1 73.62 472 GLU B O 1
ATOM 8196 N N . ARG B 1 473 ? 1.512 23.656 -13.219 1 74.38 473 ARG B N 1
ATOM 8197 C CA . ARG B 1 473 ? 2.328 23.672 -14.43 1 74.38 473 ARG B CA 1
ATOM 8198 C C . ARG B 1 473 ? 2.549 22.25 -14.945 1 74.38 473 ARG B C 1
ATOM 8200 O O . ARG B 1 473 ? 2.732 21.312 -14.164 1 74.38 473 ARG B O 1
ATOM 8207 N N . TRP B 1 474 ? 2.496 22.156 -16.297 1 81.75 474 TRP B N 1
ATOM 8208 C CA . TRP B 1 474 ? 2.848 20.922 -16.969 1 81.75 474 TRP B CA 1
ATOM 8209 C C . TRP B 1 474 ? 4.348 20.844 -17.219 1 81.75 474 TRP B C 1
ATOM 8211 O O . TRP B 1 474 ? 4.984 21.844 -17.531 1 81.75 474 TRP B O 1
ATOM 8221 N N . SER B 1 475 ? 4.887 19.766 -17 1 82.44 475 SER B N 1
ATOM 8222 C CA . SER B 1 475 ? 6.293 19.516 -17.312 1 82.44 475 SER B CA 1
ATOM 8223 C C . SER B 1 475 ? 6.473 18.234 -18.109 1 82.44 475 SER B C 1
ATOM 8225 O O . SER B 1 475 ? 5.629 17.328 -18.047 1 82.44 475 SER B O 1
ATOM 8227 N N . ALA B 1 476 ? 7.496 18.234 -18.922 1 85.06 476 ALA B N 1
ATOM 8228 C CA . ALA B 1 476 ? 7.855 17.016 -19.656 1 85.06 476 ALA B CA 1
ATOM 8229 C C . ALA B 1 476 ? 8.969 16.25 -18.938 1 85.06 476 ALA B C 1
ATOM 8231 O O . ALA B 1 476 ? 9.977 16.844 -18.547 1 85.06 476 ALA B O 1
ATOM 8232 N N . VAL B 1 477 ? 8.711 15.031 -18.719 1 83.38 477 VAL B N 1
ATOM 8233 C CA . VAL B 1 477 ? 9.711 14.188 -18.078 1 83.38 477 VAL B CA 1
ATOM 8234 C C . VAL B 1 477 ? 10.125 13.055 -19.016 1 83.38 477 VAL B C 1
ATOM 8236 O O . VAL B 1 477 ? 9.281 12.445 -19.672 1 83.38 477 VAL B O 1
ATOM 8239 N N . GLU B 1 478 ? 11.414 12.836 -19.062 1 86.06 478 GLU B N 1
ATOM 8240 C CA . GLU B 1 478 ? 11.93 11.75 -19.891 1 86.06 478 GLU B CA 1
ATOM 8241 C C . GLU B 1 478 ? 11.492 10.391 -19.359 1 86.06 478 GLU B C 1
ATOM 8243 O O . GLU B 1 478 ? 11.508 10.164 -18.141 1 86.06 478 GLU B O 1
ATOM 8248 N N . VAL B 1 479 ? 11.078 9.562 -20.312 1 86.94 479 VAL B N 1
ATOM 8249 C CA . VAL B 1 479 ? 10.742 8.195 -19.938 1 86.94 479 VAL B CA 1
ATOM 8250 C C . VAL B 1 479 ? 11.984 7.316 -20.016 1 86.94 479 VAL B C 1
ATOM 8252 O O . VAL B 1 479 ? 12.695 7.312 -21.031 1 86.94 479 VAL B O 1
ATOM 8255 N N . LYS B 1 480 ? 12.25 6.613 -18.953 1 89.12 480 LYS B N 1
ATOM 8256 C CA . LYS B 1 480 ? 13.414 5.727 -18.922 1 89.12 480 LYS B CA 1
ATOM 8257 C C . LYS B 1 480 ? 13.055 4.332 -19.422 1 89.12 480 LYS B C 1
ATOM 8259 O O . LYS B 1 480 ? 11.883 3.941 -19.406 1 89.12 480 LYS B O 1
ATOM 8264 N N . VAL B 1 481 ? 14.07 3.66 -19.891 1 91.06 481 VAL B N 1
ATOM 8265 C CA . VAL B 1 481 ? 13.867 2.273 -20.297 1 91.06 481 VAL B CA 1
ATOM 8266 C C . VAL B 1 481 ? 13.375 1.451 -19.109 1 91.06 481 VAL B C 1
ATOM 8268 O O . VAL B 1 481 ? 13.68 1.77 -17.953 1 91.06 481 VAL B O 1
ATOM 8271 N N . LYS B 1 482 ? 12.672 0.415 -19.391 1 89.38 482 LYS B N 1
ATOM 8272 C CA . LYS B 1 482 ? 12.109 -0.437 -18.344 1 89.38 482 LYS B CA 1
ATOM 8273 C C . LYS B 1 482 ? 13.203 -1.129 -17.547 1 89.38 482 LYS B C 1
ATOM 8275 O O . LYS B 1 482 ? 14.273 -1.438 -18.078 1 89.38 482 LYS B O 1
ATOM 8280 N N . LYS B 1 483 ? 12.953 -1.322 -16.312 1 93.06 483 LYS B N 1
ATOM 8281 C CA . LYS B 1 483 ? 13.883 -2.047 -15.453 1 93.06 483 LYS B CA 1
ATOM 8282 C C . LYS B 1 483 ? 14.031 -3.496 -15.906 1 93.06 483 LYS B C 1
ATOM 8284 O O . LYS B 1 483 ? 13.055 -4.133 -16.297 1 93.06 483 LYS B O 1
ATOM 8289 N N . THR B 1 484 ? 15.211 -4.047 -15.867 1 91.75 484 THR B N 1
ATOM 8290 C CA . THR B 1 484 ? 15.469 -5.414 -16.312 1 91.75 484 THR B CA 1
ATOM 8291 C C . THR B 1 484 ? 15.57 -6.359 -15.117 1 91.75 484 THR B C 1
ATOM 8293 O O . THR B 1 484 ? 15.43 -7.578 -15.266 1 91.75 484 THR B O 1
ATOM 8296 N N . TYR B 1 485 ? 15.93 -5.941 -13.969 1 95.25 485 TYR B N 1
ATOM 8297 C CA . TYR B 1 485 ? 16.109 -6.711 -12.742 1 95.25 485 TYR B CA 1
ATOM 8298 C C . TYR B 1 485 ? 17.094 -7.859 -12.961 1 95.25 485 TYR B C 1
ATOM 8300 O O . TYR B 1 485 ? 16.859 -8.969 -12.469 1 95.25 485 TYR B O 1
ATOM 8308 N N . ALA B 1 486 ? 18.094 -7.668 -13.625 1 94.12 486 ALA B N 1
ATOM 8309 C CA . ALA B 1 486 ? 19.062 -8.703 -13.961 1 94.12 486 ALA B CA 1
ATOM 8310 C C . ALA B 1 486 ? 19.719 -9.273 -12.703 1 94.12 486 ALA B C 1
ATOM 8312 O O . ALA B 1 486 ? 20.062 -10.461 -12.664 1 94.12 486 ALA B O 1
ATOM 8313 N N . TYR B 1 487 ? 19.844 -8.508 -11.68 1 96.44 487 TYR B N 1
ATOM 8314 C CA . TYR B 1 487 ? 20.531 -8.906 -10.461 1 96.44 487 TYR B CA 1
ATOM 8315 C C . TYR B 1 487 ? 19.719 -9.938 -9.688 1 96.44 487 TYR B C 1
ATOM 8317 O O . TYR B 1 487 ? 20.25 -10.617 -8.805 1 96.44 487 TYR B O 1
ATOM 8325 N N . ILE B 1 488 ? 18.453 -10.062 -9.953 1 97.88 488 ILE B N 1
ATOM 8326 C CA . ILE B 1 488 ? 17.547 -10.953 -9.219 1 97.88 488 ILE B CA 1
ATOM 8327 C C . ILE B 1 488 ? 18 -12.398 -9.398 1 97.88 488 ILE B C 1
ATOM 8329 O O . ILE B 1 488 ? 17.953 -13.195 -8.453 1 97.88 488 ILE B O 1
ATOM 8333 N N . LYS B 1 489 ? 18.438 -12.773 -10.562 1 96.5 489 LYS B N 1
ATOM 8334 C CA . LYS B 1 489 ? 18.906 -14.133 -10.82 1 96.5 489 LYS B CA 1
ATOM 8335 C C . LYS B 1 489 ? 20.094 -14.477 -9.922 1 96.5 489 LYS B C 1
ATOM 8337 O O . LYS B 1 489 ? 20.172 -15.578 -9.375 1 96.5 489 LYS B O 1
ATOM 8342 N N . ASN B 1 490 ? 21 -13.492 -9.789 1 97.12 490 ASN B N 1
ATOM 8343 C CA . ASN B 1 490 ? 22.156 -13.695 -8.93 1 97.12 490 ASN B CA 1
ATOM 8344 C C . ASN B 1 490 ? 21.75 -13.828 -7.465 1 97.12 490 ASN B C 1
ATOM 8346 O O . ASN B 1 490 ? 22.281 -14.664 -6.738 1 97.12 490 ASN B O 1
ATOM 8350 N N . LEU B 1 491 ? 20.859 -13.031 -7.109 1 98.19 491 LEU B N 1
ATOM 8351 C CA . LEU B 1 491 ? 20.375 -13.086 -5.734 1 98.19 491 LEU B CA 1
ATOM 8352 C C . LEU B 1 491 ? 19.672 -14.414 -5.453 1 98.19 491 LEU B C 1
ATOM 8354 O O . LEU B 1 491 ? 19.891 -15.031 -4.41 1 98.19 491 LEU B O 1
ATOM 8358 N N . LEU B 1 492 ? 18.844 -14.883 -6.367 1 98.44 492 LEU B N 1
ATOM 8359 C CA . LEU B 1 492 ? 18.188 -16.172 -6.238 1 98.44 492 LEU B CA 1
ATOM 8360 C C . LEU B 1 492 ? 19.203 -17.297 -6.18 1 98.44 492 LEU B C 1
ATOM 8362 O O . LEU B 1 492 ? 19.062 -18.234 -5.379 1 98.44 492 LEU B O 1
ATOM 8366 N N . HIS B 1 493 ? 20.156 -17.172 -7.043 1 98.06 493 HIS B N 1
ATOM 8367 C CA . HIS B 1 493 ? 21.234 -18.172 -7.023 1 98.06 493 HIS B CA 1
ATOM 8368 C C . HIS B 1 493 ? 21.859 -18.266 -5.637 1 98.06 493 HIS B C 1
ATOM 8370 O O . HIS B 1 493 ? 22.047 -19.375 -5.117 1 98.06 493 HIS B O 1
ATOM 8376 N N . ASN B 1 494 ? 22.141 -17.125 -5.047 1 98.12 494 ASN B N 1
ATOM 8377 C CA . ASN B 1 494 ? 22.734 -17.109 -3.715 1 98.12 494 ASN B CA 1
ATOM 8378 C C . ASN B 1 494 ? 21.812 -17.734 -2.678 1 98.12 494 ASN B C 1
ATOM 8380 O O . ASN B 1 494 ? 22.266 -18.469 -1.793 1 98.12 494 ASN B O 1
ATOM 8384 N N . ILE B 1 495 ? 20.578 -17.469 -2.756 1 98.5 495 ILE B N 1
ATOM 8385 C CA . ILE B 1 495 ? 19.578 -17.984 -1.813 1 98.5 495 ILE B CA 1
ATOM 8386 C C . ILE B 1 495 ? 19.531 -19.5 -1.911 1 98.5 495 ILE B C 1
ATOM 8388 O O . ILE B 1 495 ? 19.562 -20.203 -0.894 1 98.5 495 ILE B O 1
ATOM 8392 N N . PHE B 1 496 ? 19.469 -20.016 -3.109 1 98.31 496 PHE B N 1
ATOM 8393 C CA . PHE B 1 496 ? 19.375 -21.453 -3.318 1 98.31 496 PHE B CA 1
ATOM 8394 C C . PHE B 1 496 ? 20.656 -22.156 -2.857 1 98.31 496 PHE B C 1
ATOM 8396 O O . PHE B 1 496 ? 20.594 -23.203 -2.215 1 98.31 496 PHE B O 1
ATOM 8403 N N . CYS B 1 497 ? 21.766 -21.547 -3.143 1 97.81 497 CYS B N 1
ATOM 8404 C CA . CYS B 1 497 ? 23.031 -22.125 -2.713 1 97.81 497 CYS B CA 1
ATOM 8405 C C . CYS B 1 497 ? 23.141 -22.125 -1.191 1 97.81 497 CYS B C 1
ATOM 8407 O O . CYS B 1 497 ? 23.641 -23.094 -0.604 1 97.81 497 CYS B O 1
ATOM 8409 N N . MET B 1 498 ? 22.703 -21.047 -0.614 1 97.06 498 MET B N 1
ATOM 8410 C CA . MET B 1 498 ? 22.719 -20.984 0.845 1 97.06 498 MET B CA 1
ATOM 8411 C C . MET B 1 498 ? 21.906 -22.125 1.446 1 97.06 498 MET B C 1
ATOM 8413 O O . MET B 1 498 ? 22.328 -22.766 2.406 1 97.06 498 MET B O 1
ATOM 8417 N N . ARG B 1 499 ? 20.75 -22.344 0.906 1 96.56 499 ARG B N 1
ATOM 8418 C CA . ARG B 1 499 ? 19.906 -23.438 1.383 1 96.56 499 ARG B CA 1
ATOM 8419 C C . ARG B 1 499 ? 20.562 -24.797 1.164 1 96.56 499 ARG B C 1
ATOM 8421 O O . ARG B 1 499 ? 20.531 -25.656 2.041 1 96.56 499 ARG B O 1
ATOM 8428 N N . LEU B 1 500 ? 21.156 -25 0.034 1 96.44 500 LEU B N 1
ATOM 8429 C CA . LEU B 1 500 ? 21.734 -26.281 -0.324 1 96.44 500 LEU B CA 1
ATOM 8430 C C . LEU B 1 500 ? 22.984 -26.578 0.512 1 96.44 500 LEU B C 1
ATOM 8432 O O . LEU B 1 500 ? 23.297 -27.734 0.781 1 96.44 500 LEU B O 1
ATOM 8436 N N . ARG B 1 501 ? 23.578 -25.547 0.995 1 95.19 501 ARG B N 1
ATOM 8437 C CA . ARG B 1 501 ? 24.797 -25.703 1.792 1 95.19 501 ARG B CA 1
ATOM 8438 C C . ARG B 1 501 ? 24.453 -25.828 3.275 1 95.19 501 ARG B C 1
ATOM 8440 O O . ARG B 1 501 ? 25.312 -26.219 4.078 1 95.19 501 ARG B O 1
ATOM 8447 N N . ASP B 1 502 ? 23.234 -25.469 3.578 1 92.75 502 ASP B N 1
ATOM 8448 C CA . ASP B 1 502 ? 22.812 -25.484 4.977 1 92.75 502 ASP B CA 1
ATOM 8449 C C . ASP B 1 502 ? 22.672 -26.906 5.492 1 92.75 502 ASP B C 1
ATOM 8451 O O . ASP B 1 502 ? 21.812 -27.672 5.027 1 92.75 502 ASP B O 1
ATOM 8455 N N . ARG B 1 503 ? 23.375 -27.266 6.527 1 87.38 503 ARG B N 1
ATOM 8456 C CA . ARG B 1 503 ? 23.359 -28.625 7.074 1 87.38 503 ARG B CA 1
ATOM 8457 C C . ARG B 1 503 ? 22.438 -28.703 8.297 1 87.38 503 ARG B C 1
ATOM 8459 O O . ARG B 1 503 ? 22.141 -29.797 8.766 1 87.38 503 ARG B O 1
ATOM 8466 N N . VAL B 1 504 ? 21.984 -27.594 8.742 1 85.62 504 VAL B N 1
ATOM 8467 C CA . VAL B 1 504 ? 21.219 -27.578 9.977 1 85.62 504 VAL B CA 1
ATOM 8468 C C . VAL B 1 504 ? 19.734 -27.516 9.664 1 85.62 504 VAL B C 1
ATOM 8470 O O . VAL B 1 504 ? 18.922 -28.141 10.344 1 85.62 504 VAL B O 1
ATOM 8473 N N . GLY B 1 505 ? 19.406 -26.828 8.648 1 86.31 505 GLY B N 1
ATOM 8474 C CA . GLY B 1 505 ? 18.016 -26.688 8.297 1 86.31 505 GLY B CA 1
ATOM 8475 C C . GLY B 1 505 ? 17.375 -25.453 8.883 1 86.31 505 GLY B C 1
ATOM 8476 O O . GLY B 1 505 ? 18.031 -24.672 9.57 1 86.31 505 GLY B O 1
ATOM 8477 N N . MET B 1 506 ? 16.062 -25.297 8.648 1 87.75 506 MET B N 1
ATOM 8478 C CA . MET B 1 506 ? 15.414 -24.031 8.992 1 87.75 506 MET B CA 1
ATOM 8479 C C . MET B 1 506 ? 14.508 -24.203 10.211 1 87.75 506 MET B C 1
ATOM 8481 O O . MET B 1 506 ? 13.953 -23.234 10.711 1 87.75 506 MET B O 1
ATOM 8485 N N . ASN B 1 507 ? 14.336 -25.359 10.664 1 81.38 507 ASN B N 1
ATOM 8486 C CA . ASN B 1 507 ? 13.492 -25.641 11.82 1 81.38 507 ASN B CA 1
ATOM 8487 C C . ASN B 1 507 ? 14.258 -25.484 13.133 1 81.38 507 ASN B C 1
ATOM 8489 O O . ASN B 1 507 ? 14.508 -26.469 13.82 1 81.38 507 ASN B O 1
ATOM 8493 N N . ARG B 1 508 ? 14.82 -24.422 13.336 1 76.88 508 ARG B N 1
ATOM 8494 C CA . ARG B 1 508 ? 15.562 -24.125 14.555 1 76.88 508 ARG B CA 1
ATOM 8495 C C . ARG B 1 508 ? 14.859 -23.031 15.375 1 76.88 508 ARG B C 1
ATOM 8497 O O . ARG B 1 508 ? 14.023 -22.297 14.852 1 76.88 508 ARG B O 1
ATOM 8504 N N . ARG B 1 509 ? 15.133 -23.094 16.625 1 75.19 509 ARG B N 1
ATOM 8505 C CA . ARG B 1 509 ? 14.547 -22.078 17.5 1 75.19 509 ARG B CA 1
ATOM 8506 C C . ARG B 1 509 ? 15.008 -20.672 17.094 1 75.19 509 ARG B C 1
ATOM 8508 O O . ARG B 1 509 ? 16.172 -20.469 16.75 1 75.19 509 ARG B O 1
ATOM 8515 N N . MET B 1 510 ? 14.047 -19.906 17 1 75.81 510 MET B N 1
ATOM 8516 C CA . MET B 1 510 ? 14.32 -18.531 16.609 1 75.81 510 MET B CA 1
ATOM 8517 C C . MET B 1 510 ? 15.102 -17.797 17.688 1 75.81 510 MET B C 1
ATOM 8519 O O . MET B 1 510 ? 14.68 -17.766 18.844 1 75.81 510 MET B O 1
ATOM 8523 N N . GLU B 1 511 ? 16.312 -17.453 17.328 1 80.19 511 GLU B N 1
ATOM 8524 C CA . GLU B 1 511 ? 17.078 -16.578 18.219 1 80.19 511 GLU B CA 1
ATOM 8525 C C . GLU B 1 511 ? 17.25 -15.195 17.609 1 80.19 511 GLU B C 1
ATOM 8527 O O . GLU B 1 511 ? 17.562 -15.055 16.438 1 80.19 511 GLU B O 1
ATOM 8532 N N . LEU B 1 512 ? 16.906 -14.289 18.469 1 87.25 512 LEU B N 1
ATOM 8533 C CA . LEU B 1 512 ? 17.109 -12.914 18.016 1 87.25 512 LEU B CA 1
ATOM 8534 C C . LEU B 1 512 ? 18.594 -12.617 17.828 1 87.25 512 LEU B C 1
ATOM 8536 O O . LEU B 1 512 ? 19.422 -13.039 18.641 1 87.25 512 LEU B O 1
ATOM 8540 N N . ALA B 1 513 ? 18.875 -11.984 16.734 1 87.94 513 ALA B N 1
ATOM 8541 C CA . ALA B 1 513 ? 20.234 -11.531 16.531 1 87.94 513 ALA B CA 1
ATOM 8542 C C . ALA B 1 513 ? 20.688 -10.602 17.656 1 87.94 513 ALA B C 1
ATOM 8544 O O . ALA B 1 513 ? 19.859 -9.969 18.312 1 87.94 513 ALA B O 1
ATOM 8545 N N . PRO B 1 514 ? 21.969 -10.547 17.906 1 86.69 514 PRO B N 1
ATOM 8546 C CA . PRO B 1 514 ? 22.469 -9.711 19 1 86.69 514 PRO B CA 1
ATOM 8547 C C . PRO B 1 514 ? 22.094 -8.242 18.844 1 86.69 514 PRO B C 1
ATOM 8549 O O . PRO B 1 514 ? 21.875 -7.555 19.844 1 86.69 514 PRO B O 1
ATOM 8552 N N . ASP B 1 515 ? 21.922 -7.855 17.672 1 86.44 515 ASP B N 1
ATOM 8553 C CA . ASP B 1 515 ? 21.641 -6.438 17.453 1 86.44 515 ASP B CA 1
ATOM 8554 C C . ASP B 1 515 ? 20.156 -6.203 17.188 1 86.44 515 ASP B C 1
ATOM 8556 O O . ASP B 1 515 ? 19.75 -5.102 16.812 1 86.44 515 ASP B O 1
ATOM 8560 N N . ASP B 1 516 ? 19.375 -7.199 17.438 1 90.44 516 ASP B N 1
ATOM 8561 C CA . ASP B 1 516 ? 17.938 -7.059 17.234 1 90.44 516 ASP B CA 1
ATOM 8562 C C . ASP B 1 516 ? 17.328 -6.148 18.297 1 90.44 516 ASP B C 1
ATOM 8564 O O . ASP B 1 516 ? 17.453 -6.406 19.5 1 90.44 516 ASP B O 1
ATOM 8568 N N . PRO B 1 517 ? 16.703 -5.078 17.859 1 89.88 517 PRO B N 1
ATOM 8569 C CA . PRO B 1 517 ? 16.172 -4.109 18.812 1 89.88 517 PRO B CA 1
ATOM 8570 C C . PRO B 1 517 ? 15.141 -4.723 19.766 1 89.88 517 PRO B C 1
ATOM 8572 O O . PRO B 1 517 ? 14.891 -4.176 20.844 1 89.88 517 PRO B O 1
ATOM 8575 N N . ARG B 1 518 ? 14.578 -5.852 19.547 1 89 518 ARG B N 1
ATOM 8576 C CA . ARG B 1 518 ? 13.586 -6.508 20.391 1 89 518 ARG B CA 1
ATOM 8577 C C . ARG B 1 518 ? 14.227 -7.074 21.641 1 89 518 ARG B C 1
ATOM 8579 O O . ARG B 1 518 ? 13.531 -7.41 22.609 1 89 518 ARG B O 1
ATOM 8586 N N . ARG B 1 519 ? 15.547 -7.117 21.625 1 88.5 519 ARG B N 1
ATOM 8587 C CA . ARG B 1 519 ? 16.266 -7.531 22.828 1 88.5 519 ARG B CA 1
ATOM 8588 C C . ARG B 1 519 ? 16.25 -6.422 23.875 1 88.5 519 ARG B C 1
ATOM 8590 O O . ARG B 1 519 ? 16.359 -6.691 25.078 1 88.5 519 ARG B O 1
ATOM 8597 N N . LEU B 1 520 ? 16.156 -5.227 23.438 1 88.44 520 LEU B N 1
ATOM 8598 C CA . LEU B 1 520 ? 16.109 -4.09 24.359 1 88.44 520 LEU B CA 1
ATOM 8599 C C . LEU B 1 520 ? 14.781 -4.031 25.094 1 88.44 520 LEU B C 1
ATOM 8601 O O . LEU B 1 520 ? 14.734 -3.797 26.297 1 88.44 520 LEU B O 1
ATOM 8605 N N . SER B 1 521 ? 13.688 -4.172 24.297 1 83.94 521 SER B N 1
ATOM 8606 C CA . SER B 1 521 ? 12.336 -4.203 24.844 1 83.94 521 SER B CA 1
ATOM 8607 C C . SER B 1 521 ? 11.398 -5.023 23.953 1 83.94 521 SER B C 1
ATOM 8609 O O . SER B 1 521 ? 11.438 -4.898 22.719 1 83.94 521 SER B O 1
ATOM 8611 N N . SER B 1 522 ? 10.594 -5.738 24.609 1 77.56 522 SER B N 1
ATOM 8612 C CA . SER B 1 522 ? 9.68 -6.598 23.859 1 77.56 522 SER B CA 1
ATOM 8613 C C . SER B 1 522 ? 8.523 -5.797 23.266 1 77.56 522 SER B C 1
ATOM 8615 O O . SER B 1 522 ? 7.855 -6.254 22.344 1 77.56 522 SER B O 1
ATOM 8617 N N . HIS B 1 523 ? 8.273 -4.668 23.859 1 78 523 HIS B N 1
ATOM 8618 C CA . HIS B 1 523 ? 7.18 -3.838 23.344 1 78 523 HIS B CA 1
ATOM 8619 C C . HIS B 1 523 ? 7.629 -2.391 23.172 1 78 523 HIS B C 1
ATOM 8621 O O . HIS B 1 523 ? 8.656 -1.982 23.703 1 78 523 HIS B O 1
ATOM 8627 N N . LEU B 1 524 ? 6.895 -1.646 22.344 1 80.75 524 LEU B N 1
ATOM 8628 C CA . LEU B 1 524 ? 7.211 -0.257 22.031 1 80.75 524 LEU B CA 1
ATOM 8629 C C . LEU B 1 524 ? 6.484 0.693 22.984 1 80.75 524 LEU B C 1
ATOM 8631 O O . LEU B 1 524 ? 6.836 1.871 23.078 1 80.75 524 LEU B O 1
ATOM 8635 N N . ALA B 1 525 ? 5.566 0.097 23.688 1 77.62 525 ALA B N 1
ATOM 8636 C CA . ALA B 1 525 ? 4.742 0.92 24.578 1 77.62 525 ALA B CA 1
ATOM 8637 C C . ALA B 1 525 ? 5.578 1.524 25.703 1 77.62 525 ALA B C 1
ATOM 8639 O O . ALA B 1 525 ? 6.527 0.9 26.188 1 77.62 525 ALA B O 1
ATOM 8640 N N . SER B 1 526 ? 5.23 2.715 26.062 1 76.25 526 SER B N 1
ATOM 8641 C CA . SER B 1 526 ? 5.914 3.398 27.156 1 76.25 526 SER B CA 1
ATOM 8642 C C . SER B 1 526 ? 5.531 2.803 28.5 1 76.25 526 SER B C 1
ATOM 8644 O O . SER B 1 526 ? 6.27 2.939 29.484 1 76.25 526 SER B O 1
ATOM 8646 N N . VAL B 1 527 ? 4.34 2.137 28.5 1 81 527 VAL B N 1
ATOM 8647 C CA . VAL B 1 527 ? 3.84 1.534 29.719 1 81 527 VAL B CA 1
ATOM 8648 C C . VAL B 1 527 ? 3.777 0.016 29.562 1 81 527 VAL B C 1
ATOM 8650 O O . VAL B 1 527 ? 3.432 -0.49 28.5 1 81 527 VAL B O 1
ATOM 8653 N N . GLU B 1 528 ? 4.168 -0.591 30.594 1 82.06 528 GLU B N 1
ATOM 8654 C CA . GLU B 1 528 ? 4.145 -2.051 30.562 1 82.06 528 GLU B CA 1
ATOM 8655 C C . GLU B 1 528 ? 2.717 -2.574 30.422 1 82.06 528 GLU B C 1
ATOM 8657 O O . GLU B 1 528 ? 1.787 -2.027 31.016 1 82.06 528 GLU B O 1
ATOM 8662 N N . PRO B 1 529 ? 2.625 -3.588 29.609 1 82.62 529 PRO B N 1
ATOM 8663 C CA . PRO B 1 529 ? 1.285 -4.152 29.438 1 82.62 529 PRO B CA 1
ATOM 8664 C C . PRO B 1 529 ? 0.75 -4.816 30.703 1 82.62 529 PRO B C 1
ATOM 8666 O O . PRO B 1 529 ? 1.494 -5.504 31.406 1 82.62 529 PRO B O 1
ATOM 8669 N N . LYS B 1 530 ? -0.471 -4.57 30.953 1 82.56 530 LYS B N 1
ATOM 8670 C CA . LYS B 1 530 ? -1.157 -5.281 32.031 1 82.56 530 LYS B CA 1
ATOM 8671 C C . LYS B 1 530 ? -1.618 -6.664 31.562 1 82.56 530 LYS B C 1
ATOM 8673 O O . LYS B 1 530 ? -1.771 -6.906 30.375 1 82.56 530 LYS B O 1
ATOM 8678 N N . PRO B 1 531 ? -1.725 -7.539 32.531 1 84.38 531 PRO B N 1
ATOM 8679 C CA . PRO B 1 531 ? -2.262 -8.844 32.156 1 84.38 531 PRO B CA 1
ATOM 8680 C C . PRO B 1 531 ? -3.627 -8.742 31.469 1 84.38 531 PRO B C 1
ATOM 8682 O O . PRO B 1 531 ? -4.438 -7.883 31.828 1 84.38 531 PRO B O 1
ATOM 8685 N N . THR B 1 532 ? -3.795 -9.578 30.516 1 83.56 532 THR B N 1
ATOM 8686 C CA . THR B 1 532 ? -5.016 -9.562 29.719 1 83.56 532 THR B CA 1
ATOM 8687 C C . THR B 1 532 ? -6.25 -9.648 30.625 1 83.56 532 THR B C 1
ATOM 8689 O O . THR B 1 532 ? -7.258 -8.992 30.375 1 83.56 532 THR B O 1
ATOM 8692 N N . SER B 1 533 ? -6.176 -10.445 31.641 1 82.44 533 SER B N 1
ATOM 8693 C CA . SER B 1 533 ? -7.305 -10.641 32.531 1 82.44 533 SER B CA 1
ATOM 8694 C C . SER B 1 533 ? -7.691 -9.336 33.219 1 82.44 533 SER B C 1
ATOM 8696 O O . SER B 1 533 ? -8.875 -9.047 33.406 1 82.44 533 SER B O 1
ATOM 8698 N N . GLU B 1 534 ? -6.719 -8.547 33.531 1 84.31 534 GLU B N 1
ATOM 8699 C CA . GLU B 1 534 ? -6.973 -7.266 34.156 1 84.31 534 GLU B CA 1
ATOM 8700 C C . GLU B 1 534 ? -7.594 -6.266 33.188 1 84.31 534 GLU B C 1
ATOM 8702 O O . GLU B 1 534 ? -8.508 -5.523 33.562 1 84.31 534 GLU B O 1
ATOM 8707 N N . LEU B 1 535 ? -7.125 -6.293 32.062 1 85.12 535 LEU B N 1
ATOM 8708 C CA . LEU B 1 535 ? -7.629 -5.367 31.047 1 85.12 535 LEU B CA 1
ATOM 8709 C C . LEU B 1 535 ? -9.078 -5.68 30.703 1 85.12 535 LEU B C 1
ATOM 8711 O O . LEU B 1 535 ? -9.875 -4.766 30.453 1 85.12 535 LEU B O 1
ATOM 8715 N N . VAL B 1 536 ? -9.383 -6.938 30.672 1 83.06 536 VAL B N 1
ATOM 8716 C CA . VAL B 1 536 ? -10.742 -7.363 30.359 1 83.06 536 VAL B CA 1
ATOM 8717 C C . VAL B 1 536 ? -11.688 -6.941 31.469 1 83.06 536 VAL B C 1
ATOM 8719 O O . VAL B 1 536 ? -12.805 -6.48 31.219 1 83.06 536 VAL B O 1
ATOM 8722 N N . THR B 1 537 ? -11.227 -7.031 32.656 1 77.31 537 THR B N 1
ATOM 8723 C CA . THR B 1 537 ? -12.031 -6.637 33.781 1 77.31 537 THR B CA 1
ATOM 8724 C C . THR B 1 537 ? -12.25 -5.125 33.812 1 77.31 537 THR B C 1
ATOM 8726 O O . THR B 1 537 ? -13.328 -4.652 34.156 1 77.31 537 THR B O 1
ATOM 8729 N N . GLU B 1 538 ? -11.195 -4.445 33.5 1 72.44 538 GLU B N 1
ATOM 8730 C CA . GLU B 1 538 ? -11.289 -2.988 33.438 1 72.44 538 GLU B CA 1
ATOM 8731 C C . GLU B 1 538 ? -12.258 -2.537 32.375 1 72.44 538 GLU B C 1
ATOM 8733 O O . GLU B 1 538 ? -12.984 -1.556 32.531 1 72.44 538 GLU B O 1
ATOM 8738 N N . LYS B 1 539 ? -12.195 -3.119 31.234 1 66.88 539 LYS B N 1
ATOM 8739 C CA . LYS B 1 539 ? -13.109 -2.809 30.141 1 66.88 539 LYS B CA 1
ATOM 8740 C C . LYS B 1 539 ? -14.562 -3.008 30.562 1 66.88 539 LYS B C 1
ATOM 8742 O O . LYS B 1 539 ? -15.438 -2.207 30.219 1 66.88 539 LYS B O 1
ATOM 8747 N N . LEU B 1 540 ? -14.875 -4.133 31.25 1 52.38 540 LEU B N 1
ATOM 8748 C CA . LEU B 1 540 ? -16.203 -4.469 31.734 1 52.38 540 LEU B CA 1
ATOM 8749 C C . LEU B 1 540 ? -16.688 -3.436 32.75 1 52.38 540 LEU B C 1
ATOM 8751 O O . LEU B 1 540 ? -17.875 -3.123 32.812 1 52.38 540 LEU B O 1
ATOM 8755 N N . SER B 1 541 ? -15.68 -2.934 33.5 1 46 541 SER B N 1
ATOM 8756 C CA . SER B 1 541 ? -16.109 -1.99 34.531 1 46 541 SER B CA 1
ATOM 8757 C C . SER B 1 541 ? -16.516 -0.652 33.906 1 46 541 SER B C 1
ATOM 8759 O O . SER B 1 541 ? -17.375 0.049 34.438 1 46 541 SER B O 1
ATOM 8761 N N . ARG B 1 542 ? -15.922 -0.263 32.875 1 40.59 542 ARG B N 1
ATOM 8762 C CA . ARG B 1 542 ? -16.281 1.047 32.344 1 40.59 542 ARG B CA 1
ATOM 8763 C C . ARG B 1 542 ? -17.625 0.987 31.625 1 40.59 542 ARG B C 1
ATOM 8765 O O . ARG B 1 542 ? -18.172 2.021 31.25 1 40.59 542 ARG B O 1
ATOM 8772 N N . PHE B 1 543 ? -18.062 -0.132 30.953 1 36.28 543 PHE B N 1
ATOM 8773 C CA . PHE B 1 543 ? -19.422 -0.221 30.438 1 36.28 543 PHE B CA 1
ATOM 8774 C C . PHE B 1 543 ? -20.422 -0.405 31.562 1 36.28 543 PHE B C 1
ATOM 8776 O O . PHE B 1 543 ? -20.156 -1.093 32.531 1 36.28 543 PHE B O 1
#

pLDDT: mean 85.53, std 16.51, range [20.17, 98.75]

Radius of gyration: 33.72 Å; Cα contacts (8 Å, |Δi|>4): 1765; chains: 2; bounding box: 80×115×92 Å